Protein 3KKK (pdb70)

B-factor: mean 26.78, std 5.83, range [2.76, 60.19]

Solvent-accessible surface area: 40542 Å² total; per-residue (Å²): 114,79,31,41,0,0,1,1,73,17,2,47,1,44,45,78,141,84,65,59,10,16,2,14,40,54,8,62,17,7,142,127,0,62,104,32,2,71,24,0,0,93,69,1,106,121,140,112,35,108,10,35,9,0,12,0,0,17,2,35,5,0,0,6,2,0,14,28,1,0,86,37,4,78,11,8,40,0,66,16,63,30,15,29,12,0,0,26,25,0,20,0,22,4,7,29,60,57,51,59,92,0,19,188,145,76,29,136,146,69,7,120,65,26,108,166,26,14,78,85,48,5,48,152,6,98,113,130,36,134,82,35,5,15,103,62,109,33,8,108,106,23,2,49,87,19,6,17,78,17,7,8,1,88,54,0,20,96,17,0,62,10,14,3,17,34,61,0,0,30,23,1,37,65,115,95,99,0,0,0,0,1,0,5,21,0,0,31,4,2,3,44,36,12,47,116,36,58,80,63,70,0,58,138,44,119,5,59,58,9,14,0,4,1,2,37,0,31,101,71,14,143,26,91,118,91,82,75,20,159,242,70,64,34,42,0,0,0,1,72,16,2,44,1,43,44,79,129,97,72,57,18,14,2,14,42,56,10,59,14,4,141,128,0,49,107,34,1,60,45,3,0,99,86,0,103,133,118,117,34,110,11,35,8,0,12,0,0,19,3,35,5,0,0,8,2,0,12,31,0,0,86,40,5,76,11,8,41,1,68,15,64,32,15,27,10,0,0,25,36,0,20,0,12,5,6,26,30,46,91,82,72,0,30,184,129,52,34,122,129,84,10,115,86,25,94,161,18,16,77,86,50,11,39,156,6,86,129,164,37,132,78,12,5,11,100,67,107,42,11,114,79,20,1,67,93,17,7,17,60,21,8,8,0,84,53,0,19,99,21,0,61,15,13,3,20,39,62,0,0,35,21,1,61,66,115,93,101,0,0,0,0,1,0,5,18,0,0,32,3,3,4,43,55,14,45,136,35,63,81,64,72,0,56,134,46,117,6,53,58,15,27,2,4,0,2,43,0,37,109,99,12,141,30,96,114,89,79,79,20,116,124,77,29,53,0,1,1,2,69,16,2,44,2,44,46,86,130,93,70,66,10,19,1,14,37,57,8,60,12,5,143,120,0,64,113,33,1,71,40,0,0,116,79,0,124,136,135,103,32,92,10,34,9,0,12,0,0,19,2,36,4,0,0,7,1,0,14,29,0,0,88,33,9,86,10,7,44,2,66,15,58,30,15,29,11,0,0,24,18,0,12,0,19,3,6,32,63,54,49,69,79,1,34,157,138,91,32,115,112,73,12,82,66,20,117,152,23,14,79,81,53,4,42,154,7,81,110,141,37,139,91,12,5,14,104,66,94,40,6,115,101,21,3,56,86,19,7,19,68,20,7,8,0,89,55,0,17,100,17,1,54,11,13,3,17,36,62,0,0,29,20,1,35,55,118,92,104,0,0,0,0,0,0,5,26,0,0,32,3,1,3,40,44,12,44,135,35,60,80,69,75,0,52,136,50,128,7,55,65,9,16,0,4,0,1,43,0,40,108,70,13,143,32,98,114,89,81,85,18,155,115,84,34,51,0,1,0,1,65,14,3,44,2,44,46,77,140,94,87,45,14,15,2,14,43,60,10,62,15,8,153,124,0,75,116,34,2,68,35,0,0,129,83,0,114,139,131,104,34,93,10,31,9,0,10,0,0,19,4,34,4,0,0,6,1,0,9,28,0,0,86,34,8,70,13,8,42,1,68,16,60,31,14,26,10,0,0,25,28,1,18,0,25,4,6,30,69,38,79,67,102,2,25,170,153,73,31,114,120,69,10,80,74,32,92,147,24,17,80,81,47,9,39,150,5,85,106,142,40,141,89,8,5,11,102,67,108,42,10,118,89,21,6,65,95,16,6,19,66,20,7,11,0,85,54,0,19,103,18,1,58,14,11,3,21,36,61,0,0,34,22,1,48,65,124,97,101,0,0,0,0,0,0,6,19,0,0,34,3,2,4,38,55,13,43,137,36,55,84,74,78,0,61,149,48,119,4,55,58,8,15,0,4,0,2,52,0,37,99,100,13,144,26,99,116,89,80,78,27,160

InterPro domains:
  IPR001345 Phosphoglycerate/bisphosphoglycerate mutase, active site [PS00175] (8-17)
  IPR005952 Phosphoglycerate mutase 1 [MF_01039] (3-230)
  IPR005952 Phosphoglycerate mutase 1 [PTHR11931] (3-248)
  IPR005952 Phosphoglycerate mutase 1 [TIGR01258] (5-248)
  IPR013078 Histidine phosphatase superfamily, clade-1 [PF00300] (6-219)
  IPR013078 Histidine phosphatase superfamily, clade-1 [SM00855] (5-191)
  IPR013078 Histidine phosphatase superfamily, clade-1 [cd07067] (5-230)
  IPR029033 Histidine phosphatase superfamily [G3DSA:3.40.50.1240] (1-250)
  IPR029033 Histidine phosphatase superfamily [SSF53254] (4-247)

Structure (mmCIF, N/CA/C/O backbone):
data_3KKK
#
_entry.id   3KKK
#
_cell.length_a   71.062
_cell.length_b   76.120
_cell.length_c   101.680
_cell.angle_alpha   90.00
_cell.angle_beta   99.68
_cell.angle_gamma   90.00
#
_symmetry.space_group_name_H-M   'P 1 21 1'
#
loop_
_entity.id
_entity.type
_entity.pdbx_description
1 polymer 'Phosphoglycerate mutase'
2 water water
#
loop_
_atom_site.group_PDB
_atom_site.id
_atom_site.type_symbol
_atom_site.label_atom_id
_atom_site.label_alt_id
_atom_site.label_comp_id
_atom_site.label_asym_id
_atom_site.label_entity_id
_atom_site.label_seq_id
_atom_site.pdbx_PDB_ins_code
_atom_site.Cartn_x
_atom_site.Cartn_y
_atom_site.Cartn_z
_atom_site.occupancy
_atom_site.B_iso_or_equiv
_atom_site.auth_seq_id
_atom_site.auth_comp_id
_atom_site.auth_asym_id
_atom_site.auth_atom_id
_atom_site.pdbx_PDB_model_num
ATOM 1 N N . THR A 1 10 ? 38.254 13.419 -2.094 1.00 32.76 2 THR A N 1
ATOM 2 C CA . THR A 1 10 ? 38.106 13.096 -0.643 1.00 33.67 2 THR A CA 1
ATOM 3 C C . THR A 1 10 ? 37.134 11.937 -0.431 1.00 32.24 2 THR A C 1
ATOM 4 O O . THR A 1 10 ? 36.031 11.936 -0.978 1.00 32.79 2 THR A O 1
ATOM 8 N N . THR A 1 11 ? 37.557 10.957 0.364 1.00 30.57 3 THR A N 1
ATOM 9 C CA . THR A 1 11 ? 36.724 9.806 0.690 1.00 29.36 3 THR A CA 1
ATOM 10 C C . THR A 1 11 ? 36.723 9.552 2.194 1.00 28.03 3 THR A C 1
ATOM 11 O O . THR A 1 11 ? 37.781 9.446 2.817 1.00 29.49 3 THR A O 1
ATOM 15 N N . TYR A 1 12 ? 35.526 9.472 2.767 1.00 25.87 4 TYR A N 1
ATOM 16 C CA . TYR A 1 12 ? 35.356 9.073 4.154 1.00 24.21 4 TYR A CA 1
ATOM 17 C C . TYR A 1 12 ? 34.821 7.649 4.158 1.00 23.20 4 TYR A C 1
ATOM 18 O O . TYR A 1 12 ? 34.171 7.223 3.201 1.00 25.03 4 TYR A O 1
ATOM 27 N N . THR A 1 13 ? 35.091 6.921 5.235 1.00 22.40 5 THR A N 1
ATOM 28 C CA . THR A 1 13 ? 34.623 5.548 5.377 1.00 23.30 5 THR A CA 1
ATOM 29 C C . THR A 1 13 ? 33.769 5.401 6.631 1.00 22.68 5 THR A C 1
ATOM 30 O O . THR A 1 13 ? 34.212 5.740 7.733 1.00 22.40 5 THR A O 1
ATOM 34 N N . LEU A 1 14 ? 32.544 4.903 6.450 1.00 23.08 6 LEU A N 1
ATOM 35 C CA . LEU A 1 14 ? 31.598 4.696 7.552 1.00 23.97 6 LEU A CA 1
ATOM 36 C C . LEU A 1 14 ? 31.260 3.214 7.646 1.00 23.51 6 LEU A C 1
ATOM 37 O O . LEU A 1 14 ? 30.975 2.581 6.632 1.00 23.68 6 LEU A O 1
ATOM 42 N N . VAL A 1 15 ? 31.283 2.661 8.858 1.00 23.34 7 VAL A N 1
ATOM 43 C CA . VAL A 1 15 ? 30.914 1.259 9.054 1.00 23.24 7 VAL A CA 1
ATOM 44 C C . VAL A 1 15 ? 29.658 1.140 9.923 1.00 23.07 7 VAL A C 1
ATOM 45 O O . VAL A 1 15 ? 29.596 1.678 11.017 1.00 24.31 7 VAL A O 1
ATOM 49 N N . LEU A 1 16 ? 28.655 0.438 9.402 1.00 24.28 8 LEU A N 1
ATOM 50 C CA . LEU A 1 16 ? 27.438 0.126 10.135 1.00 23.16 8 LEU A CA 1
ATOM 51 C C . LEU A 1 16 ? 27.440 -1.366 10.464 1.00 22.91 8 LEU A C 1
ATOM 52 O O . LEU A 1 16 ? 27.892 -2.176 9.660 1.00 25.21 8 LEU A O 1
ATOM 57 N N . LEU A 1 17 ? 26.937 -1.728 11.641 1.00 22.25 9 LEU A N 1
ATOM 58 C CA . LEU A 1 17 ? 26.883 -3.130 12.056 1.00 22.10 9 LEU A CA 1
ATOM 59 C C . LEU A 1 17 ? 25.610 -3.399 12.856 1.00 22.66 9 LEU A C 1
ATOM 60 O O . LEU A 1 17 ? 25.309 -2.686 13.826 1.00 21.38 9 LEU A O 1
ATOM 65 N N . ARG A 1 18 ? 24.875 -4.431 12.448 1.00 22.18 10 ARG A N 1
ATOM 66 C CA . ARG A 1 18 ? 23.679 -4.865 13.155 1.00 22.17 10 ARG A CA 1
ATOM 67 C C . ARG A 1 18 ? 24.025 -6.002 14.109 1.00 22.88 10 ARG A C 1
ATOM 68 O O . ARG A 1 18 ? 24.688 -6.976 13.723 1.00 22.81 10 ARG A O 1
ATOM 76 N N . HIS A 1 19 ? 23.549 -5.885 15.347 1.00 22.84 11 HIS A N 1
ATOM 77 C CA . HIS A 1 19 ? 23.809 -6.896 16.364 1.00 21.25 11 HIS A CA 1
ATOM 78 C C . HIS A 1 19 ? 23.183 -8.231 16.009 1.00 19.95 11 HIS A C 1
ATOM 79 O O . HIS A 1 19 ? 22.233 -8.312 15.227 1.00 21.37 11 HIS A O 1
ATOM 86 N N . GLY A 1 20 ? 23.715 -9.277 16.621 1.00 19.80 12 GLY A N 1
ATOM 87 C CA . GLY A 1 20 ? 23.272 -10.628 16.350 1.00 16.58 12 GLY A CA 1
ATOM 88 C C . GLY A 1 20 ? 22.074 -11.031 17.177 1.00 16.28 12 GLY A C 1
ATOM 89 O O . GLY A 1 20 ? 21.386 -10.197 17.770 1.00 16.58 12 GLY A O 1
ATOM 90 N N . GLU A 1 21 ? 21.849 -12.341 17.223 1.00 13.90 13 GLU A N 1
ATOM 91 C CA . GLU A 1 21 ? 20.686 -12.923 17.850 1.00 12.80 13 GLU A CA 1
ATOM 92 C C . GLU A 1 21 ? 20.625 -12.625 19.337 1.00 16.50 13 GLU A C 1
ATOM 93 O O . GLU A 1 21 ? 21.652 -12.594 20.006 1.00 18.57 13 GLU A O 1
ATOM 99 N N . SER A 1 22 ? 19.408 -12.430 19.845 1.00 22.18 14 SER A N 1
ATOM 100 C CA . SER A 1 22 ? 19.158 -12.239 21.274 1.00 25.28 14 SER A CA 1
ATOM 101 C C . SER A 1 22 ? 18.412 -13.444 21.825 1.00 25.35 14 SER A C 1
ATOM 102 O O . SER A 1 22 ? 17.969 -14.306 21.068 1.00 25.69 14 SER A O 1
ATOM 105 N N . THR A 1 23 ? 18.264 -13.494 23.146 1.00 26.10 15 THR A N 1
ATOM 106 C CA . THR A 1 23 ? 17.544 -14.594 23.798 1.00 25.85 15 THR A CA 1
ATOM 107 C C . THR A 1 23 ? 16.046 -14.596 23.466 1.00 27.47 15 THR A C 1
ATOM 108 O O . THR A 1 23 ? 15.409 -15.647 23.484 1.00 28.74 15 THR A O 1
ATOM 112 N N . TRP A 1 24 ? 15.496 -13.425 23.160 1.00 30.05 16 TRP A N 1
ATOM 113 C CA . TRP A 1 24 ? 14.076 -13.295 22.825 1.00 31.60 16 TRP A CA 1
ATOM 114 C C . TRP A 1 24 ? 13.763 -13.614 21.359 1.00 33.33 16 TRP A C 1
ATOM 115 O O . TRP A 1 24 ? 12.638 -14.003 21.041 1.00 34.15 16 TRP A O 1
ATOM 126 N N . ASN A 1 25 ? 14.749 -13.470 20.476 1.00 35.33 17 ASN A N 1
ATOM 127 C CA . ASN A 1 25 ? 14.630 -14.005 19.112 1.00 36.86 17 ASN A CA 1
ATOM 128 C C . ASN A 1 25 ? 14.425 -15.517 19.142 1.00 36.04 17 ASN A C 1
ATOM 129 O O . ASN A 1 25 ? 13.695 -16.070 18.320 1.00 36.92 17 ASN A O 1
ATOM 134 N N . LYS A 1 26 ? 15.072 -16.175 20.099 1.00 35.26 18 LYS A N 1
ATOM 135 C CA . LYS A 1 26 ? 14.933 -17.620 20.272 1.00 36.00 18 LYS A CA 1
ATOM 136 C C . LYS A 1 26 ? 13.555 -17.993 20.828 1.00 35.45 18 LYS A C 1
ATOM 137 O O . LYS A 1 26 ? 12.943 -18.952 20.370 1.00 34.82 18 LYS A O 1
ATOM 143 N N . GLU A 1 27 ? 13.072 -17.221 21.804 1.00 35.81 19 GLU A N 1
ATOM 144 C CA . GLU A 1 27 ? 11.770 -17.467 22.440 1.00 35.21 19 GLU A CA 1
ATOM 145 C C . GLU A 1 27 ? 10.588 -16.878 21.653 1.00 34.15 19 GLU A C 1
ATOM 146 O O . GLU A 1 27 ? 9.444 -16.956 22.104 1.00 33.00 19 GLU A O 1
ATOM 152 N N . ASN A 1 28 ? 10.863 -16.271 20.500 1.00 33.28 20 ASN A N 1
ATOM 153 C CA . ASN A 1 28 ? 9.812 -15.796 19.600 1.00 33.28 20 ASN A CA 1
ATOM 154 C C . ASN A 1 28 ? 8.908 -14.737 20.252 1.00 33.25 20 ASN A C 1
ATOM 155 O O . ASN A 1 28 ? 7.679 -14.850 20.245 1.00 32.91 20 ASN A O 1
ATOM 160 N N . LYS A 1 29 ? 9.541 -13.712 20.819 1.00 31.79 21 LYS A N 1
ATOM 161 C CA . LYS A 1 29 ? 8.843 -12.618 21.488 1.00 31.96 21 LYS A CA 1
ATOM 162 C C . LYS A 1 29 ? 9.223 -11.288 20.844 1.00 30.74 21 LYS A C 1
ATOM 163 O O . LYS A 1 29 ? 10.358 -11.113 20.394 1.00 30.93 21 LYS A O 1
ATOM 169 N N . PHE A 1 30 ? 8.276 -10.352 20.818 1.00 29.47 22 PHE A N 1
ATOM 170 C CA . PHE A 1 30 ? 8.554 -8.984 20.373 1.00 28.46 22 PHE A CA 1
ATOM 171 C C . PHE A 1 30 ? 9.459 -8.316 21.397 1.00 27.85 22 PHE A C 1
ATOM 172 O O . PHE A 1 30 ? 9.173 -8.357 22.596 1.00 29.16 22 PHE A O 1
ATOM 180 N N . THR A 1 31 ? 10.548 -7.707 20.931 1.00 26.30 23 THR A N 1
ATOM 181 C CA . THR A 1 31 ? 11.555 -7.164 21.838 1.00 25.64 23 THR A CA 1
ATOM 182 C C . THR A 1 31 ? 11.404 -5.665 21.990 1.00 23.40 23 THR A C 1
ATOM 183 O O . THR A 1 31 ? 11.101 -5.187 23.073 1.00 23.78 23 THR A O 1
ATOM 187 N N . GLY A 1 32 ? 11.613 -4.925 20.908 1.00 24.39 24 GLY A N 1
ATOM 188 C CA . GLY A 1 32 ? 11.581 -3.465 20.973 1.00 24.63 24 GLY A CA 1
ATOM 189 C C . GLY A 1 32 ? 12.625 -2.959 21.953 1.00 25.29 24 GLY A C 1
ATOM 190 O O . GLY A 1 32 ? 13.759 -3.449 21.958 1.00 25.26 24 GLY A O 1
ATOM 191 N N . TRP A 1 33 ? 12.236 -2.005 22.801 1.00 25.37 25 TRP A N 1
ATOM 192 C CA . TRP A 1 33 ? 13.155 -1.405 23.785 1.00 23.98 25 TRP A CA 1
ATOM 193 C C . TRP A 1 33 ? 13.450 -2.299 24.989 1.00 23.45 25 TRP A C 1
ATOM 194 O O . TRP A 1 33 ? 14.276 -1.942 25.833 1.00 23.87 25 TRP A O 1
ATOM 205 N N . THR A 1 34 ? 12.793 -3.453 25.085 1.00 23.66 26 THR A N 1
ATOM 206 C CA . THR A 1 34 ? 13.120 -4.399 26.140 1.00 23.02 26 THR A CA 1
ATOM 207 C C . THR A 1 34 ? 14.618 -4.692 26.046 1.00 23.12 26 THR A C 1
ATOM 208 O O . THR A 1 34 ? 15.134 -4.955 24.964 1.00 25.23 26 THR A O 1
ATOM 212 N N . ASP A 1 35 ? 15.309 -4.635 27.181 1.00 23.90 27 ASP A N 1
ATOM 213 C CA . ASP A 1 35 ? 16.770 -4.679 27.209 1.00 25.11 27 ASP A CA 1
ATOM 214 C C . ASP A 1 35 ? 17.278 -6.104 27.421 1.00 24.76 27 ASP A C 1
ATOM 215 O O . ASP A 1 35 ? 17.882 -6.415 28.450 1.00 25.17 27 ASP A O 1
ATOM 220 N N . VAL A 1 36 ? 17.033 -6.963 26.435 1.00 24.38 28 VAL A N 1
ATOM 221 C CA . VAL A 1 36 ? 17.410 -8.377 26.525 1.00 22.43 28 VAL A CA 1
ATOM 222 C C . VAL A 1 36 ? 18.837 -8.630 26.028 1.00 21.57 28 VAL A C 1
ATOM 223 O O . VAL A 1 36 ? 19.308 -7.951 25.132 1.00 20.85 28 VAL A O 1
ATOM 227 N N . PRO A 1 37 ? 19.523 -9.637 26.594 1.00 22.15 29 PRO A N 1
ATOM 228 C CA . PRO A 1 37 ? 20.909 -9.893 26.192 1.00 22.65 29 PRO A CA 1
ATOM 229 C C . PRO A 1 37 ? 21.069 -10.620 24.849 1.00 22.33 29 PRO A C 1
ATOM 230 O O . PRO A 1 37 ? 20.117 -11.210 24.338 1.00 22.96 29 PRO A O 1
ATOM 234 N N . LEU A 1 38 ? 22.276 -10.560 24.285 1.00 21.39 30 LEU A N 1
ATOM 235 C CA . LEU A 1 38 ? 22.634 -11.407 23.151 1.00 20.42 30 LEU A CA 1
ATOM 236 C C . LEU A 1 38 ? 22.643 -12.846 23.628 1.00 20.86 30 LEU A C 1
ATOM 237 O O . LEU A 1 38 ? 22.972 -13.105 24.781 1.00 20.97 30 LEU A O 1
ATOM 242 N N . SER A 1 39 ? 22.295 -13.777 22.743 1.00 21.03 31 SER A N 1
ATOM 243 C CA . SER A 1 39 ? 22.527 -15.193 23.005 1.00 22.96 31 SER A CA 1
ATOM 244 C C . SER A 1 39 ? 24.013 -15.459 22.782 1.00 24.14 31 SER A C 1
ATOM 245 O O . SER A 1 39 ? 24.736 -14.583 22.291 1.00 23.15 31 SER A O 1
ATOM 248 N N . GLU A 1 40 ? 24.463 -16.659 23.141 1.00 26.41 32 GLU A N 1
ATOM 249 C CA . GLU A 1 40 ? 25.844 -17.078 22.891 1.00 27.51 32 GLU A CA 1
ATOM 250 C C . GLU A 1 40 ? 26.204 -16.943 21.413 1.00 28.12 32 GLU A C 1
ATOM 251 O O . GLU A 1 40 ? 27.301 -16.504 21.079 1.00 27.83 32 GLU A O 1
ATOM 257 N N . LYS A 1 41 ? 25.279 -17.327 20.535 1.00 29.13 33 LYS A N 1
ATOM 258 C CA . LYS A 1 41 ? 25.465 -17.161 19.089 1.00 29.18 33 LYS A CA 1
ATOM 259 C C . LYS A 1 41 ? 25.580 -15.685 18.714 1.00 28.08 33 LYS A C 1
ATOM 260 O O . LYS A 1 41 ? 26.354 -15.322 17.830 1.00 27.95 33 LYS A O 1
ATOM 266 N N . GLY A 1 42 ? 24.802 -14.840 19.381 1.00 27.64 34 GLY A N 1
ATOM 267 C CA . GLY A 1 42 ? 24.849 -13.403 19.141 1.00 26.74 34 GLY A CA 1
ATOM 268 C C . GLY A 1 42 ? 26.172 -12.776 19.537 1.00 26.76 34 GLY A C 1
ATOM 269 O O . GLY A 1 42 ? 26.652 -11.850 18.877 1.00 26.88 34 GLY A O 1
ATOM 270 N N . GLU A 1 43 ? 26.744 -13.261 20.634 1.00 27.48 35 GLU A N 1
ATOM 271 C CA . GLU A 1 43 ? 28.095 -12.878 21.042 1.00 28.18 35 GLU A CA 1
ATOM 272 C C . GLU A 1 43 ? 29.107 -13.347 20.001 1.00 26.57 35 GLU A C 1
ATOM 273 O O . GLU A 1 43 ? 29.977 -12.581 19.598 1.00 26.04 35 GLU A O 1
ATOM 279 N N . GLU A 1 44 ? 28.974 -14.601 19.564 1.00 25.82 36 GLU A N 1
ATOM 280 C CA . GLU A 1 44 ? 29.854 -15.182 18.539 1.00 25.77 36 GLU A CA 1
ATOM 281 C C . GLU A 1 44 ? 29.863 -14.396 17.224 1.00 25.20 36 GLU A C 1
ATOM 282 O O . GLU A 1 44 ? 30.874 -14.382 16.527 1.00 25.86 36 GLU A O 1
ATOM 288 N N . GLU A 1 45 ? 28.745 -13.752 16.886 1.00 25.07 37 GLU A N 1
ATOM 289 C CA . GLU A 1 45 ? 28.642 -12.961 15.654 1.00 24.83 37 GLU A CA 1
ATOM 290 C C . GLU A 1 45 ? 29.441 -11.668 15.750 1.00 24.03 37 GLU A C 1
ATOM 291 O O . GLU A 1 45 ? 30.142 -11.301 14.808 1.00 22.99 37 GLU A O 1
ATOM 297 N N . ALA A 1 46 ? 29.315 -10.974 16.883 1.00 23.68 38 ALA A N 1
ATOM 298 C CA . ALA A 1 46 ? 30.082 -9.755 17.139 1.00 23.58 38 ALA A CA 1
ATOM 299 C C . ALA A 1 46 ? 31.588 -10.012 17.101 1.00 22.32 38 ALA A C 1
ATOM 300 O O . ALA A 1 46 ? 32.339 -9.221 16.547 1.00 21.09 38 ALA A O 1
ATOM 302 N N . ILE A 1 47 ? 32.019 -11.125 17.684 1.00 23.29 39 ILE A N 1
ATOM 303 C CA . ILE A 1 47 ? 33.421 -11.531 17.633 1.00 22.44 39 ILE A CA 1
ATOM 304 C C . ILE A 1 47 ? 33.859 -11.747 16.180 1.00 22.96 39 ILE A C 1
ATOM 305 O O . ILE A 1 47 ? 34.907 -11.254 15.767 1.00 21.99 39 ILE A O 1
ATOM 310 N N . ALA A 1 48 ? 33.039 -12.462 15.410 1.00 23.86 40 ALA A N 1
ATOM 311 C CA . ALA A 1 48 ? 33.334 -12.729 13.997 1.00 25.48 40 ALA A CA 1
ATOM 312 C C . ALA A 1 48 ? 33.359 -11.441 13.177 1.00 25.84 40 ALA A C 1
ATOM 313 O O . ALA A 1 48 ? 34.187 -11.288 12.278 1.00 28.12 40 ALA A O 1
ATOM 315 N N . ALA A 1 49 ? 32.451 -10.520 13.483 1.00 24.73 41 ALA A N 1
ATOM 316 C CA . ALA A 1 49 ? 32.445 -9.215 12.828 1.00 25.59 41 ALA A CA 1
ATOM 317 C C . ALA A 1 49 ? 33.756 -8.473 13.107 1.00 25.85 41 ALA A C 1
ATOM 318 O O . ALA A 1 49 ? 34.340 -7.865 12.206 1.00 23.99 41 ALA A O 1
ATOM 320 N N . GLY A 1 50 ? 34.215 -8.556 14.356 1.00 26.93 42 GLY A N 1
ATOM 321 C CA . GLY A 1 50 ? 35.469 -7.942 14.784 1.00 27.85 42 GLY A CA 1
ATOM 322 C C . GLY A 1 50 ? 36.697 -8.500 14.084 1.00 29.51 42 GLY A C 1
ATOM 323 O O . GLY A 1 50 ? 37.650 -7.761 13.837 1.00 28.08 42 GLY A O 1
ATOM 324 N N . LYS A 1 51 ? 36.679 -9.801 13.771 1.00 30.93 43 LYS A N 1
ATOM 325 C CA . LYS A 1 51 ? 37.755 -10.436 13.002 1.00 31.78 43 LYS A CA 1
ATOM 326 C C . LYS A 1 51 ? 37.852 -9.849 11.595 1.00 32.38 43 LYS A C 1
ATOM 327 O O . LYS A 1 51 ? 38.930 -9.441 11.160 1.00 31.73 43 LYS A O 1
ATOM 333 N N . TYR A 1 52 ? 36.722 -9.821 10.891 1.00 32.91 44 TYR A N 1
ATOM 334 C CA . TYR A 1 52 ? 36.675 -9.325 9.512 1.00 34.53 44 TYR A CA 1
ATOM 335 C C . TYR A 1 52 ? 37.204 -7.895 9.406 1.00 33.40 44 TYR A C 1
ATOM 336 O O . TYR A 1 52 ? 37.902 -7.556 8.448 1.00 33.70 44 TYR A O 1
ATOM 345 N N . LEU A 1 53 ? 36.859 -7.059 10.380 1.00 31.72 45 LEU A N 1
ATOM 346 C CA . LEU A 1 53 ? 37.328 -5.676 10.397 1.00 31.24 45 LEU A CA 1
ATOM 347 C C . LEU A 1 53 ? 38.825 -5.619 10.695 1.00 31.22 45 LEU A C 1
ATOM 348 O O . LEU A 1 53 ? 39.549 -4.813 10.103 1.00 32.05 45 LEU A O 1
ATOM 353 N N . LYS A 1 54 ? 39.277 -6.475 11.611 1.00 30.00 46 LYS A N 1
ATOM 354 C CA . LYS A 1 54 ? 40.692 -6.564 11.962 1.00 30.53 46 LYS A CA 1
ATOM 355 C C . LYS A 1 54 ? 41.495 -7.087 10.770 1.00 30.34 46 LYS A C 1
ATOM 356 O O . LYS A 1 54 ? 42.536 -6.525 10.427 1.00 28.50 46 LYS A O 1
ATOM 362 N N . GLU A 1 55 ? 40.988 -8.146 10.138 1.00 30.49 47 GLU A N 1
ATOM 363 C CA . GLU A 1 55 ? 41.621 -8.750 8.961 1.00 31.80 47 GLU A CA 1
ATOM 364 C C . GLU A 1 55 ? 41.809 -7.767 7.802 1.00 31.38 47 GLU A C 1
ATOM 365 O O . GLU A 1 55 ? 42.779 -7.871 7.058 1.00 31.17 47 GLU A O 1
ATOM 371 N N . LYS A 1 56 ? 40.891 -6.814 7.658 1.00 31.89 48 LYS A N 1
ATOM 372 C CA . LYS A 1 56 ? 41.007 -5.767 6.638 1.00 31.88 48 LYS A CA 1
ATOM 373 C C . LYS A 1 56 ? 41.624 -4.473 7.199 1.00 30.85 48 LYS A C 1
ATOM 374 O O . LYS A 1 56 ? 41.672 -3.453 6.510 1.00 29.85 48 LYS A O 1
ATOM 380 N N . ASN A 1 57 ? 42.095 -4.526 8.445 1.00 30.89 49 ASN A N 1
ATOM 381 C CA . ASN A 1 57 ? 42.762 -3.399 9.108 1.00 31.23 49 ASN A CA 1
ATOM 382 C C . ASN A 1 57 ? 41.918 -2.127 9.205 1.00 30.86 49 ASN A C 1
ATOM 383 O O . ASN A 1 57 ? 42.443 -1.016 9.104 1.00 30.22 49 ASN A O 1
ATOM 388 N N . PHE A 1 58 ? 40.611 -2.297 9.414 1.00 30.83 50 PHE A N 1
ATOM 389 C CA . PHE A 1 58 ? 39.727 -1.168 9.720 1.00 29.58 50 PHE A CA 1
ATOM 390 C C . PHE A 1 58 ? 40.059 -0.630 11.108 1.00 28.46 50 PHE A C 1
ATOM 391 O O . PHE A 1 58 ? 40.193 -1.402 12.059 1.00 27.09 50 PHE A O 1
ATOM 399 N N . LYS A 1 59 ? 40.214 0.689 11.207 1.00 28.81 51 LYS A N 1
ATOM 400 C CA . LYS A 1 59 ? 40.408 1.370 12.488 1.00 29.22 51 LYS A CA 1
ATOM 401 C C . LYS A 1 59 ? 39.236 2.311 12.731 1.00 26.85 51 LYS A C 1
ATOM 402 O O . LYS A 1 59 ? 38.551 2.703 11.784 1.00 25.44 51 LYS A O 1
ATOM 408 N N . PHE A 1 60 ? 39.011 2.665 13.997 1.00 25.40 52 PHE A N 1
ATOM 409 C CA . PHE A 1 60 ? 37.928 3.575 14.379 1.00 24.23 52 PHE A CA 1
ATOM 410 C C . PHE A 1 60 ? 38.411 4.593 15.393 1.00 23.57 52 PHE A C 1
ATOM 411 O O . PHE A 1 60 ? 39.213 4.267 16.259 1.00 23.05 52 PHE A O 1
ATOM 419 N N . ASP A 1 61 ? 37.921 5.825 15.273 1.00 23.05 53 ASP A N 1
ATOM 420 C CA . ASP A 1 61 ? 38.181 6.877 16.263 1.00 24.11 53 ASP A CA 1
ATOM 421 C C . ASP A 1 61 ? 37.025 7.041 17.252 1.00 23.94 53 ASP A C 1
ATOM 422 O O . ASP A 1 61 ? 37.183 7.691 18.284 1.00 23.68 53 ASP A O 1
ATOM 427 N N . VAL A 1 62 ? 35.863 6.479 16.919 1.00 23.08 54 VAL A N 1
ATOM 428 C CA . VAL A 1 62 ? 34.685 6.557 17.783 1.00 23.22 54 VAL A CA 1
ATOM 429 C C . VAL A 1 62 ? 33.675 5.492 17.398 1.00 22.51 54 VAL A C 1
ATOM 430 O O . VAL A 1 62 ? 33.512 5.172 16.221 1.00 25.39 54 VAL A O 1
ATOM 434 N N . VAL A 1 63 ? 33.005 4.937 18.399 1.00 24.02 55 VAL A N 1
ATOM 435 C CA . VAL A 1 63 ? 31.932 3.985 18.172 1.00 23.39 55 VAL A CA 1
ATOM 436 C C . VAL A 1 63 ? 30.640 4.538 18.755 1.00 23.29 55 VAL A C 1
ATOM 437 O O . VAL A 1 63 ? 30.592 4.910 19.923 1.00 26.02 55 VAL A O 1
ATOM 441 N N . TYR A 1 64 ? 29.597 4.607 17.937 1.00 22.77 56 TYR A N 1
ATOM 442 C CA . TYR A 1 64 ? 28.276 4.991 18.420 1.00 22.61 56 TYR A CA 1
ATOM 443 C C . TYR A 1 64 ? 27.411 3.739 18.516 1.00 23.14 56 TYR A C 1
ATOM 444 O O . TYR A 1 64 ? 27.483 2.873 17.659 1.00 21.60 56 TYR A O 1
ATOM 453 N N . THR A 1 65 ? 26.599 3.655 19.567 1.00 24.67 57 THR A N 1
ATOM 454 C CA . THR A 1 65 ? 25.698 2.522 19.759 1.00 23.93 57 THR A CA 1
ATOM 455 C C . THR A 1 65 ? 24.450 2.957 20.546 1.00 23.25 57 THR A C 1
ATOM 456 O O . THR A 1 65 ? 24.330 4.120 20.929 1.00 20.90 57 THR A O 1
ATOM 460 N N . SER A 1 66 ? 23.523 2.034 20.778 1.00 23.54 58 SER A N 1
ATOM 461 C CA . SER A 1 66 ? 22.307 2.343 21.542 1.00 22.53 58 SER A CA 1
ATOM 462 C C . SER A 1 66 ? 22.595 2.276 23.044 1.00 24.88 58 SER A C 1
ATOM 463 O O . SER A 1 66 ? 23.755 2.135 23.448 1.00 26.58 58 SER A O 1
ATOM 466 N N . VAL A 1 67 ? 21.556 2.399 23.874 1.00 23.22 59 VAL A N 1
ATOM 467 C CA . VAL A 1 67 ? 21.699 2.174 25.309 1.00 22.05 59 VAL A CA 1
ATOM 468 C C . VAL A 1 67 ? 21.196 0.776 25.677 1.00 22.84 59 VAL A C 1
ATOM 469 O O . VAL A 1 67 ? 21.008 0.481 26.851 1.00 21.27 59 VAL A O 1
ATOM 473 N N . LEU A 1 68 ? 20.982 -0.074 24.669 1.00 22.53 60 LEU A N 1
ATOM 474 C CA . LEU A 1 68 ? 20.503 -1.436 24.880 1.00 23.77 60 LEU A CA 1
ATOM 475 C C . LEU A 1 68 ? 21.672 -2.420 24.845 1.00 24.99 60 LEU A C 1
ATOM 476 O O . LEU A 1 68 ? 22.449 -2.437 23.882 1.00 25.31 60 LEU A O 1
ATOM 481 N N . LYS A 1 69 ? 21.777 -3.253 25.881 1.00 25.11 61 LYS A N 1
ATOM 482 C CA . LYS A 1 69 ? 22.961 -4.084 26.095 1.00 25.20 61 LYS A CA 1
ATOM 483 C C . LYS A 1 69 ? 23.348 -4.910 24.881 1.00 25.02 61 LYS A C 1
ATOM 484 O O . LYS A 1 69 ? 24.535 -5.086 24.621 1.00 24.93 61 LYS A O 1
ATOM 490 N N . ARG A 1 70 ? 22.360 -5.407 24.136 1.00 24.62 62 ARG A N 1
ATOM 491 C CA . ARG A 1 70 ? 22.646 -6.271 22.991 1.00 23.00 62 ARG A CA 1
ATOM 492 C C . ARG A 1 70 ? 23.449 -5.564 21.902 1.00 22.22 62 ARG A C 1
ATOM 493 O O . ARG A 1 70 ? 24.253 -6.191 21.231 1.00 20.63 62 ARG A O 1
ATOM 501 N N . ALA A 1 71 ? 23.233 -4.260 21.740 1.00 22.05 63 ALA A N 1
ATOM 502 C CA . ALA A 1 71 ? 24.046 -3.455 20.844 1.00 22.04 63 ALA A CA 1
ATOM 503 C C . ALA A 1 71 ? 25.373 -3.103 21.516 1.00 22.56 63 ALA A C 1
ATOM 504 O O . ALA A 1 71 ? 26.434 -3.224 20.903 1.00 21.26 63 ALA A O 1
ATOM 506 N N . ILE A 1 72 ? 25.316 -2.689 22.781 1.00 24.05 64 ILE A N 1
ATOM 507 C CA . ILE A 1 72 ? 26.522 -2.262 23.487 1.00 23.91 64 ILE A CA 1
ATOM 508 C C . ILE A 1 72 ? 27.520 -3.420 23.525 1.00 22.24 64 ILE A C 1
ATOM 509 O O . ILE A 1 72 ? 28.698 -3.243 23.243 1.00 22.48 64 ILE A O 1
ATOM 514 N N . CYS A 1 73 ? 27.044 -4.613 23.849 1.00 22.15 65 CYS A N 1
ATOM 515 C CA . CYS A 1 73 ? 27.933 -5.770 23.938 1.00 21.05 65 CYS A CA 1
ATOM 516 C C . CYS A 1 73 ? 28.541 -6.153 22.586 1.00 19.70 65 CYS A C 1
ATOM 517 O O . CYS A 1 73 ? 29.659 -6.668 22.533 1.00 20.83 65 CYS A O 1
ATOM 522 N N . THR A 1 74 ? 27.801 -5.923 21.507 1.00 18.42 66 THR A N 1
ATOM 523 C CA . THR A 1 74 ? 28.315 -6.171 20.159 1.00 19.89 66 THR A CA 1
ATOM 524 C C . THR A 1 74 ? 29.492 -5.232 19.894 1.00 20.83 66 THR A C 1
ATOM 525 O O . THR A 1 74 ? 30.563 -5.663 19.462 1.00 19.81 66 THR A O 1
ATOM 529 N N . ALA A 1 75 ? 29.276 -3.950 20.171 1.00 19.99 67 ALA A N 1
ATOM 530 C CA . ALA A 1 75 ? 30.327 -2.938 20.100 1.00 21.02 67 ALA A CA 1
ATOM 531 C C . ALA A 1 75 ? 31.558 -3.327 20.920 1.00 21.68 67 ALA A C 1
ATOM 532 O O . ALA A 1 75 ? 32.686 -3.228 20.435 1.00 21.91 67 ALA A O 1
ATOM 534 N N . TRP A 1 76 ? 31.340 -3.776 22.155 1.00 21.60 68 TRP A N 1
ATOM 535 C CA . TRP A 1 76 ? 32.441 -4.195 23.023 1.00 22.75 68 TRP A CA 1
ATOM 536 C C . TRP A 1 76 ? 33.229 -5.372 22.423 1.00 23.34 68 TRP A C 1
ATOM 537 O O . TRP A 1 76 ? 34.460 -5.327 22.348 1.00 21.13 68 TRP A O 1
ATOM 548 N N . ASN A 1 77 ? 32.520 -6.417 21.999 1.00 24.39 69 ASN A N 1
ATOM 549 C CA . ASN A 1 77 ? 33.167 -7.608 21.409 1.00 24.49 69 ASN A CA 1
ATOM 550 C C . ASN A 1 77 ? 33.955 -7.300 20.123 1.00 24.57 69 ASN A C 1
ATOM 551 O O . ASN A 1 77 ? 34.992 -7.907 19.865 1.00 25.92 69 ASN A O 1
ATOM 556 N N . VAL A 1 78 ? 33.462 -6.358 19.326 1.00 26.50 70 VAL A N 1
ATOM 557 C CA . VAL A 1 78 ? 34.173 -5.906 18.130 1.00 26.21 70 VAL A CA 1
ATOM 558 C C . VAL A 1 78 ? 35.499 -5.231 18.495 1.00 25.41 70 VAL A C 1
ATOM 559 O O . VAL A 1 78 ? 36.543 -5.564 17.935 1.00 26.04 70 VAL A O 1
ATOM 563 N N . LEU A 1 79 ? 35.447 -4.286 19.431 1.00 25.18 71 LEU A N 1
ATOM 564 C CA . LEU A 1 79 ? 36.637 -3.549 19.846 1.00 24.46 71 LEU A CA 1
ATOM 565 C C . LEU A 1 79 ? 37.659 -4.460 20.529 1.00 25.50 71 LEU A C 1
ATOM 566 O O . LEU A 1 79 ? 38.864 -4.316 20.306 1.00 25.33 71 LEU A O 1
ATOM 571 N N . LYS A 1 80 ? 37.181 -5.398 21.346 1.00 25.29 72 LYS A N 1
ATOM 572 C CA . LYS A 1 80 ? 38.062 -6.358 22.008 1.00 25.95 72 LYS A CA 1
ATOM 573 C C . LYS A 1 80 ? 38.754 -7.257 20.991 1.00 25.38 72 LYS A C 1
ATOM 574 O O . LYS A 1 80 ? 39.981 -7.408 21.018 1.00 23.74 72 LYS A O 1
ATOM 580 N N . THR A 1 81 ? 37.969 -7.850 20.097 1.00 24.22 73 THR A N 1
ATOM 581 C CA . THR A 1 81 ? 38.522 -8.744 19.076 1.00 24.71 73 THR A CA 1
ATOM 582 C C . THR A 1 81 ? 39.490 -8.001 18.146 1.00 23.15 73 THR A C 1
ATOM 583 O O . THR A 1 81 ? 40.506 -8.553 17.743 1.00 21.62 73 THR A O 1
ATOM 587 N N . ALA A 1 82 ? 39.181 -6.746 17.829 1.00 22.40 74 ALA A N 1
ATOM 588 C CA . ALA A 1 82 ? 40.014 -5.963 16.916 1.00 21.45 74 ALA A CA 1
ATOM 589 C C . ALA A 1 82 ? 41.192 -5.247 17.594 1.00 20.98 74 ALA A C 1
ATOM 590 O O . ALA A 1 82 ? 42.009 -4.642 16.907 1.00 22.18 74 ALA A O 1
ATOM 592 N N . ASP A 1 83 ? 41.278 -5.310 18.924 1.00 20.50 75 ASP A N 1
ATOM 593 C CA . ASP A 1 83 ? 42.356 -4.657 19.693 1.00 19.82 75 ASP A CA 1
ATOM 594 C C . ASP A 1 83 ? 42.275 -3.119 19.613 1.00 19.26 75 ASP A C 1
ATOM 595 O O . ASP A 1 83 ? 43.287 -2.440 19.427 1.00 17.79 75 ASP A O 1
ATOM 600 N N . LEU A 1 84 ? 41.057 -2.597 19.753 1.00 18.23 76 LEU A N 1
ATOM 601 C CA . LEU A 1 84 ? 40.773 -1.154 19.740 1.00 19.67 76 LEU A CA 1
ATOM 602 C C . LEU A 1 84 ? 39.950 -0.737 20.983 1.00 19.49 76 LEU A C 1
ATOM 603 O O . LEU A 1 84 ? 39.003 0.040 20.882 1.00 21.87 76 LEU A O 1
ATOM 608 N N . LEU A 1 85 ? 40.328 -1.243 22.155 1.00 20.40 77 LEU A N 1
ATOM 609 C CA . LEU A 1 85 ? 39.569 -1.001 23.384 1.00 22.05 77 LEU A CA 1
ATOM 610 C C . LEU A 1 85 ? 39.632 0.447 23.873 1.00 20.86 77 LEU A C 1
ATOM 611 O O . LEU A 1 85 ? 38.743 0.897 24.588 1.00 20.27 77 LEU A O 1
ATOM 616 N N . HIS A 1 86 ? 40.683 1.163 23.491 1.00 20.12 78 HIS A N 1
ATOM 617 C CA . HIS A 1 86 ? 40.841 2.578 23.838 1.00 20.89 78 HIS A CA 1
ATOM 618 C C . HIS A 1 86 ? 39.837 3.510 23.147 1.00 21.29 78 HIS A C 1
ATOM 619 O O . HIS A 1 86 ? 39.721 4.673 23.535 1.00 21.79 78 HIS A O 1
ATOM 626 N N . VAL A 1 87 ? 39.148 3.021 22.113 1.00 20.53 79 VAL A N 1
ATOM 627 C CA . VAL A 1 87 ? 38.253 3.859 21.320 1.00 20.79 79 VAL A CA 1
ATOM 628 C C . VAL A 1 87 ? 37.026 4.255 22.142 1.00 22.16 79 VAL A C 1
ATOM 629 O O . VAL A 1 87 ? 36.391 3.396 22.759 1.00 20.09 79 VAL A O 1
ATOM 633 N N . PRO A 1 88 ? 36.693 5.558 22.162 1.00 21.98 80 PRO A N 1
ATOM 634 C CA . PRO A 1 88 ? 35.516 5.969 22.920 1.00 22.77 80 PRO A CA 1
ATOM 635 C C . PRO A 1 88 ? 34.241 5.403 22.327 1.00 22.96 80 PRO A C 1
ATOM 636 O O . PRO A 1 88 ? 34.100 5.342 21.098 1.00 21.81 80 PRO A O 1
ATOM 640 N N . VAL A 1 89 ? 33.346 4.982 23.219 1.00 21.72 81 VAL A N 1
ATOM 641 C CA . VAL A 1 89 ? 32.041 4.452 22.877 1.00 22.56 81 VAL A CA 1
ATOM 642 C C . VAL A 1 89 ? 30.990 5.431 23.405 1.00 24.83 81 VAL A C 1
ATOM 643 O O . VAL A 1 89 ? 30.987 5.757 24.595 1.00 24.73 81 VAL A O 1
ATOM 647 N N . VAL A 1 90 ? 30.133 5.926 22.510 1.00 25.74 82 VAL A N 1
ATOM 648 C CA . VAL A 1 90 ? 29.054 6.840 22.871 1.00 24.54 82 VAL A CA 1
ATOM 649 C C . VAL A 1 90 ? 27.714 6.117 22.671 1.00 25.39 82 VAL A C 1
ATOM 650 O O . VAL A 1 90 ? 27.439 5.571 21.602 1.00 24.42 82 VAL A O 1
ATOM 654 N N . LYS A 1 91 ? 26.902 6.115 23.726 1.00 25.76 83 LYS A N 1
ATOM 655 C CA . LYS A 1 91 ? 25.661 5.355 23.789 1.00 25.08 83 LYS A CA 1
ATOM 656 C C . LYS A 1 91 ? 24.503 6.343 23.808 1.00 25.50 83 LYS A C 1
ATOM 657 O O . LYS A 1 91 ? 24.511 7.279 24.596 1.00 25.78 83 LYS A O 1
ATOM 663 N N . THR A 1 92 ? 23.527 6.142 22.925 1.00 25.71 84 THR A N 1
ATOM 664 C CA . THR A 1 92 ? 22.391 7.052 22.794 1.00 24.10 84 THR A CA 1
ATOM 665 C C . THR A 1 92 ? 21.086 6.289 22.557 1.00 24.71 84 THR A C 1
ATOM 666 O O . THR A 1 92 ? 21.047 5.304 21.805 1.00 21.50 84 THR A O 1
ATOM 670 N N . TRP A 1 93 ? 20.024 6.744 23.216 1.00 24.51 85 TRP A N 1
ATOM 671 C CA . TRP A 1 93 ? 18.680 6.179 23.032 1.00 24.57 85 TRP A CA 1
ATOM 672 C C . TRP A 1 93 ? 18.158 6.397 21.612 1.00 23.91 85 TRP A C 1
ATOM 673 O O . TRP A 1 93 ? 17.292 5.659 21.143 1.00 23.88 85 TRP A O 1
ATOM 684 N N . ARG A 1 94 ? 18.680 7.417 20.930 1.00 23.40 86 ARG A N 1
ATOM 685 C CA . ARG A 1 94 ? 18.274 7.714 19.555 1.00 23.92 86 ARG A CA 1
ATOM 686 C C . ARG A 1 94 ? 18.617 6.608 18.553 1.00 23.17 86 ARG A C 1
ATOM 687 O O . ARG A 1 94 ? 18.028 6.551 17.474 1.00 24.16 86 ARG A O 1
ATOM 695 N N . LEU A 1 95 ? 19.565 5.744 18.898 1.00 22.91 87 LEU A N 1
ATOM 696 C CA . LEU A 1 95 ? 19.900 4.594 18.053 1.00 22.01 87 LEU A CA 1
ATOM 697 C C . LEU A 1 95 ? 19.216 3.307 18.533 1.00 24.30 87 LEU A C 1
ATOM 698 O O . LEU A 1 95 ? 19.511 2.210 18.025 1.00 22.01 87 LEU A O 1
ATOM 703 N N . ASN A 1 96 ? 18.298 3.429 19.498 1.00 25.36 88 ASN A N 1
ATOM 704 C CA . ASN A 1 96 ? 17.534 2.261 19.975 1.00 24.53 88 ASN A CA 1
ATOM 705 C C . ASN A 1 96 ? 16.712 1.586 18.875 1.00 23.11 88 ASN A C 1
ATOM 706 O O . ASN A 1 96 ? 16.301 2.216 17.898 1.00 22.39 88 ASN A O 1
ATOM 711 N N . GLU A 1 97 ? 16.476 0.291 19.054 1.00 22.97 89 GLU A N 1
ATOM 712 C CA . GLU A 1 97 ? 15.536 -0.468 18.239 1.00 22.82 89 GLU A CA 1
ATOM 713 C C . GLU A 1 97 ? 14.170 0.217 18.216 1.00 23.73 89 GLU A C 1
ATOM 714 O O . GLU A 1 97 ? 13.830 0.976 19.126 1.00 22.19 89 GLU A O 1
ATOM 720 N N . ARG A 1 98 ? 13.407 -0.030 17.156 1.00 23.35 90 ARG A N 1
ATOM 721 C CA . ARG A 1 98 ? 12.042 0.465 17.052 1.00 23.45 90 ARG A CA 1
ATOM 722 C C . ARG A 1 98 ? 11.235 -0.025 18.257 1.00 22.27 90 ARG A C 1
ATOM 723 O O . ARG A 1 98 ? 11.278 -1.212 18.600 1.00 19.09 90 ARG A O 1
ATOM 731 N N . HIS A 1 99 ? 10.517 0.884 18.908 1.00 20.89 91 HIS A N 1
ATOM 732 C CA . HIS A 1 99 ? 9.642 0.501 20.026 1.00 23.15 91 HIS A CA 1
ATOM 733 C C . HIS A 1 99 ? 8.396 -0.253 19.515 1.00 24.03 91 HIS A C 1
ATOM 734 O O . HIS A 1 99 ? 7.764 0.183 18.554 1.00 26.52 91 HIS A O 1
ATOM 741 N N . CYS A 1 100 ? 8.057 -1.372 20.156 1.00 23.91 92 CYS A N 1
ATOM 742 C CA . CYS A 1 100 ? 6.942 -2.235 19.733 1.00 26.23 92 CYS A CA 1
ATOM 743 C C . CYS A 1 100 ? 5.657 -2.046 20.558 1.00 24.62 92 CYS A C 1
ATOM 744 O O . CYS A 1 100 ? 4.777 -2.912 20.555 1.00 20.86 92 CYS A O 1
ATOM 747 N N . GLY A 1 101 ? 5.548 -0.918 21.253 1.00 22.05 93 GLY A N 1
ATOM 748 C CA . GLY A 1 101 ? 4.342 -0.588 22.009 1.00 23.20 93 GLY A CA 1
ATOM 749 C C . GLY A 1 101 ? 3.908 -1.645 23.008 1.00 23.53 93 GLY A C 1
ATOM 750 O O . GLY A 1 101 ? 4.729 -2.199 23.739 1.00 24.64 93 GLY A O 1
ATOM 751 N N . SER A 1 102 ? 2.610 -1.933 23.030 1.00 24.32 94 SER A N 1
ATOM 752 C CA . SER A 1 102 ? 2.050 -2.911 23.964 1.00 25.63 94 SER A CA 1
ATOM 753 C C . SER A 1 102 ? 2.354 -4.367 23.582 1.00 25.28 94 SER A C 1
ATOM 754 O O . SER A 1 102 ? 2.016 -5.283 24.336 1.00 25.19 94 SER A O 1
ATOM 757 N N . LEU A 1 103 ? 2.992 -4.577 22.427 1.00 24.60 95 LEU A N 1
ATOM 758 C CA . LEU A 1 103 ? 3.423 -5.912 22.004 1.00 22.59 95 LEU A CA 1
ATOM 759 C C . LEU A 1 103 ? 4.664 -6.397 22.759 1.00 22.52 95 LEU A C 1
ATOM 760 O O . LEU A 1 103 ? 4.881 -7.604 22.875 1.00 21.60 95 LEU A O 1
ATOM 765 N N . GLN A 1 104 ? 5.481 -5.467 23.262 1.00 22.32 96 GLN A N 1
ATOM 766 C CA . GLN A 1 104 ? 6.741 -5.824 23.927 1.00 21.63 96 GLN A CA 1
ATOM 767 C C . GLN A 1 104 ? 6.519 -6.872 25.020 1.00 22.82 96 GLN A C 1
ATOM 768 O O . GLN A 1 104 ? 5.678 -6.693 25.900 1.00 21.34 96 GLN A O 1
ATOM 774 N N . GLY A 1 105 ? 7.256 -7.977 24.933 1.00 23.14 97 GLY A N 1
ATOM 775 C CA . GLY A 1 105 ? 7.159 -9.051 25.919 1.00 23.89 97 GLY A CA 1
ATOM 776 C C . GLY A 1 105 ? 6.226 -10.177 25.534 1.00 24.47 97 GLY A C 1
ATOM 777 O O . GLY A 1 105 ? 6.332 -11.270 26.079 1.00 27.04 97 GLY A O 1
ATOM 778 N N . LEU A 1 106 ? 5.317 -9.922 24.597 1.00 25.89 98 LEU A N 1
ATOM 779 C CA . LEU A 1 106 ? 4.306 -10.901 24.217 1.00 26.90 98 LEU A CA 1
ATOM 780 C C . LEU A 1 106 ? 4.826 -11.875 23.163 1.00 28.32 98 LEU A C 1
ATOM 781 O O . LEU A 1 106 ? 5.539 -11.485 22.238 1.00 28.05 98 LEU A O 1
ATOM 786 N N . ASN A 1 107 ? 4.461 -13.145 23.332 1.00 29.80 99 ASN A N 1
ATOM 787 C CA . ASN A 1 107 ? 4.726 -14.195 22.353 1.00 31.56 99 ASN A CA 1
ATOM 788 C C . ASN A 1 107 ? 4.134 -13.820 20.994 1.00 32.70 99 ASN A C 1
ATOM 789 O O . ASN A 1 107 ? 2.991 -13.371 20.909 1.00 31.04 99 ASN A O 1
ATOM 794 N N . LYS A 1 108 ? 4.913 -14.014 19.935 1.00 35.54 100 LYS A N 1
ATOM 795 C CA . LYS A 1 108 ? 4.497 -13.613 18.587 1.00 38.38 100 LYS A CA 1
ATOM 796 C C . LYS A 1 108 ? 3.299 -14.407 18.062 1.00 39.24 100 LYS A C 1
ATOM 797 O O . LYS A 1 108 ? 2.548 -13.913 17.218 1.00 40.62 100 LYS A O 1
ATOM 803 N N . SER A 1 109 ? 3.121 -15.624 18.572 1.00 39.88 101 SER A N 1
ATOM 804 C CA . SER A 1 109 ? 2.018 -16.488 18.167 1.00 40.36 101 SER A CA 1
ATOM 805 C C . SER A 1 109 ? 0.713 -16.117 18.875 1.00 40.03 101 SER A C 1
ATOM 806 O O . SER A 1 109 ? -0.319 -15.961 18.223 1.00 39.64 101 SER A O 1
ATOM 809 N N . GLU A 1 110 ? 0.760 -15.976 20.200 1.00 39.89 102 GLU A N 1
ATOM 810 C CA . GLU A 1 110 ? -0.431 -15.598 20.978 1.00 40.01 102 GLU A CA 1
ATOM 811 C C . GLU A 1 110 ? -1.003 -14.256 20.496 1.00 39.65 102 GLU A C 1
ATOM 812 O O . GLU A 1 110 ? -2.218 -14.056 20.492 1.00 40.18 102 GLU A O 1
ATOM 818 N N . THR A 1 111 ? -0.113 -13.353 20.090 1.00 38.57 103 THR A N 1
ATOM 819 C CA . THR A 1 111 ? -0.489 -12.065 19.507 1.00 38.07 103 THR A CA 1
ATOM 820 C C . THR A 1 111 ? -1.175 -12.251 18.157 1.00 37.66 103 THR A C 1
ATOM 821 O O . THR A 1 111 ? -2.165 -11.581 17.857 1.00 36.03 103 THR A O 1
ATOM 825 N N . ALA A 1 112 ? -0.635 -13.163 17.351 1.00 38.22 104 ALA A N 1
ATOM 826 C CA . ALA A 1 112 ? -1.176 -13.465 16.026 1.00 39.34 104 ALA A CA 1
ATOM 827 C C . ALA A 1 112 ? -2.525 -14.187 16.076 1.00 39.14 104 ALA A C 1
ATOM 828 O O . ALA A 1 112 ? -3.241 -14.219 15.079 1.00 38.85 104 ALA A O 1
ATOM 830 N N . LYS A 1 113 ? -2.856 -14.777 17.224 1.00 40.18 105 LYS A N 1
ATOM 831 C CA . LYS A 1 113 ? -4.171 -15.394 17.445 1.00 40.92 105 LYS A CA 1
ATOM 832 C C . LYS A 1 113 ? -5.116 -14.500 18.262 1.00 40.74 105 LYS A C 1
ATOM 833 O O . LYS A 1 113 ? -6.330 -14.713 18.257 1.00 40.18 105 LYS A O 1
ATOM 839 N N . LYS A 1 114 ? -4.558 -13.512 18.962 1.00 40.19 106 LYS A N 1
ATOM 840 C CA . LYS A 1 114 ? -5.349 -12.514 19.682 1.00 40.71 106 LYS A CA 1
ATOM 841 C C . LYS A 1 114 ? -5.872 -11.458 18.705 1.00 40.76 106 LYS A C 1
ATOM 842 O O . LYS A 1 114 ? -7.084 -11.277 18.568 1.00 39.98 106 LYS A O 1
ATOM 848 N N . TYR A 1 115 ? -4.946 -10.776 18.027 1.00 40.79 107 TYR A N 1
ATOM 849 C CA . TYR A 1 115 ? -5.282 -9.708 17.076 1.00 40.65 107 TYR A CA 1
ATOM 850 C C . TYR A 1 115 ? -5.568 -10.216 15.659 1.00 39.30 107 TYR A C 1
ATOM 851 O O . TYR A 1 115 ? -6.169 -9.499 14.857 1.00 38.85 107 TYR A O 1
ATOM 860 N N . GLY A 1 116 ? -5.118 -11.431 15.348 1.00 38.10 108 GLY A N 1
ATOM 861 C CA . GLY A 1 116 ? -5.203 -11.972 13.990 1.00 37.21 108 GLY A CA 1
ATOM 862 C C . GLY A 1 116 ? -3.924 -11.692 13.218 1.00 37.05 108 GLY A C 1
ATOM 863 O O . GLY A 1 116 ? -3.286 -10.657 13.417 1.00 36.25 108 GLY A O 1
ATOM 864 N N . GLU A 1 117 ? -3.555 -12.612 12.330 1.00 36.93 109 GLU A N 1
ATOM 865 C CA . GLU A 1 117 ? -2.286 -12.527 11.593 1.00 36.45 109 GLU A CA 1
ATOM 866 C C . GLU A 1 117 ? -2.216 -11.356 10.607 1.00 34.90 109 GLU A C 1
ATOM 867 O O . GLU A 1 117 ? -1.125 -10.899 10.267 1.00 34.38 109 GLU A O 1
ATOM 873 N N . GLU A 1 118 ? -3.374 -10.885 10.151 1.00 33.90 110 GLU A N 1
ATOM 874 C CA . GLU A 1 118 ? -3.455 -9.786 9.189 1.00 33.22 110 GLU A CA 1
ATOM 875 C C . GLU A 1 118 ? -3.078 -8.459 9.846 1.00 32.24 110 GLU A C 1
ATOM 876 O O . GLU A 1 118 ? -2.291 -7.686 9.296 1.00 30.49 110 GLU A O 1
ATOM 882 N N . GLN A 1 119 ? -3.641 -8.211 11.025 1.00 31.00 111 GLN A N 1
ATOM 883 C CA . GLN A 1 119 ? -3.392 -6.978 11.764 1.00 30.41 111 GLN A CA 1
ATOM 884 C C . GLN A 1 119 ? -1.965 -6.934 12.309 1.00 30.50 111 GLN A C 1
ATOM 885 O O . GLN A 1 119 ? -1.323 -5.882 12.296 1.00 28.75 111 GLN A O 1
ATOM 891 N N . VAL A 1 120 ? -1.476 -8.079 12.782 1.00 30.68 112 VAL A N 1
ATOM 892 C CA . VAL A 1 120 ? -0.099 -8.194 13.270 1.00 30.36 112 VAL A CA 1
ATOM 893 C C . VAL A 1 120 ? 0.915 -7.935 12.152 1.00 29.28 112 VAL A C 1
ATOM 894 O O . VAL A 1 120 ? 1.962 -7.341 12.396 1.00 29.78 112 VAL A O 1
ATOM 898 N N . LYS A 1 121 ? 0.601 -8.373 10.935 1.00 28.84 113 LYS A N 1
ATOM 899 C CA . LYS A 1 121 ? 1.486 -8.160 9.786 1.00 29.17 113 LYS A CA 1
ATOM 900 C C . LYS A 1 121 ? 1.598 -6.678 9.420 1.00 29.30 113 LYS A C 1
ATOM 901 O O . LYS A 1 121 ? 2.673 -6.208 9.050 1.00 29.39 113 LYS A O 1
ATOM 907 N N . ILE A 1 122 ? 0.486 -5.953 9.525 1.00 29.19 114 ILE A N 1
ATOM 908 C CA . ILE A 1 122 ? 0.466 -4.511 9.263 1.00 29.56 114 ILE A CA 1
ATOM 909 C C . ILE A 1 122 ? 1.412 -3.771 10.205 1.00 29.95 114 ILE A C 1
ATOM 910 O O . ILE A 1 122 ? 2.141 -2.875 9.787 1.00 29.68 114 ILE A O 1
ATOM 915 N N . TRP A 1 123 ? 1.403 -4.163 11.474 1.00 30.57 115 TRP A N 1
ATOM 916 C CA . TRP A 1 123 ? 2.244 -3.522 12.480 1.00 31.24 115 TRP A CA 1
ATOM 917 C C . TRP A 1 123 ? 3.745 -3.794 12.307 1.00 32.26 115 TRP A C 1
ATOM 918 O O . TRP A 1 123 ? 4.570 -2.990 12.738 1.00 32.13 115 TRP A O 1
ATOM 929 N N . ARG A 1 124 ? 4.095 -4.907 11.668 1.00 33.64 116 ARG A N 1
ATOM 930 C CA . ARG A 1 124 ? 5.501 -5.254 11.445 1.00 34.75 116 ARG A CA 1
ATOM 931 C C . ARG A 1 124 ? 6.045 -4.722 10.118 1.00 33.76 116 ARG A C 1
ATOM 932 O O . ARG A 1 124 ? 7.171 -4.220 10.065 1.00 32.44 116 ARG A O 1
ATOM 940 N N . ARG A 1 125 ? 5.243 -4.827 9.058 1.00 33.27 117 ARG A N 1
ATOM 941 C CA . ARG A 1 125 ? 5.712 -4.563 7.694 1.00 32.96 117 ARG A CA 1
ATOM 942 C C . ARG A 1 125 ? 5.447 -3.154 7.161 1.00 30.68 117 ARG A C 1
ATOM 943 O O . ARG A 1 125 ? 6.143 -2.714 6.251 1.00 31.87 117 ARG A O 1
ATOM 951 N N . SER A 1 126 ? 4.451 -2.449 7.695 1.00 27.58 118 SER A N 1
ATOM 952 C CA . SER A 1 126 ? 4.149 -1.095 7.214 1.00 24.82 118 SER A CA 1
ATOM 953 C C . SER A 1 126 ? 5.250 -0.108 7.602 1.00 23.47 118 SER A C 1
ATOM 954 O O . SER A 1 126 ? 6.109 -0.407 8.435 1.00 22.00 118 SER A O 1
ATOM 957 N N . TYR A 1 127 ? 5.207 1.068 6.986 1.00 22.13 119 TYR A N 1
ATOM 958 C CA . TYR A 1 127 ? 6.129 2.152 7.301 1.00 22.44 119 TYR A CA 1
ATOM 959 C C . TYR A 1 127 ? 5.578 3.071 8.397 1.00 21.94 119 TYR A C 1
ATOM 960 O O . TYR A 1 127 ? 6.340 3.554 9.234 1.00 21.10 119 TYR A O 1
ATOM 969 N N . ASP A 1 128 ? 4.266 3.302 8.401 1.00 21.08 120 ASP A N 1
ATOM 970 C CA . ASP A 1 128 ? 3.692 4.399 9.196 1.00 23.38 120 ASP A CA 1
ATOM 971 C C . ASP A 1 128 ? 2.513 4.033 10.119 1.00 22.61 120 ASP A C 1
ATOM 972 O O . ASP A 1 128 ? 1.885 4.922 10.696 1.00 22.18 120 ASP A O 1
ATOM 977 N N . ILE A 1 129 ? 2.230 2.741 10.279 1.00 21.31 121 ILE A N 1
ATOM 978 C CA . ILE A 1 129 ? 1.166 2.295 11.179 1.00 22.49 121 ILE A CA 1
ATOM 979 C C . ILE A 1 129 ? 1.778 1.560 12.382 1.00 23.86 121 ILE A C 1
ATOM 980 O O . ILE A 1 129 ? 2.255 0.426 12.243 1.00 23.77 121 ILE A O 1
ATOM 985 N N . PRO A 1 130 ? 1.772 2.206 13.569 1.00 23.30 122 PRO A N 1
ATOM 986 C CA . PRO A 1 130 ? 2.405 1.618 14.741 1.00 23.49 122 PRO A CA 1
ATOM 987 C C . PRO A 1 130 ? 1.475 0.666 15.495 1.00 22.23 122 PRO A C 1
ATOM 988 O O . PRO A 1 130 ? 0.267 0.704 15.296 1.00 20.93 122 PRO A O 1
ATOM 992 N N . PRO A 1 131 ? 2.040 -0.192 16.356 1.00 24.02 123 PRO A N 1
ATOM 993 C CA . PRO A 1 131 ? 1.222 -1.028 17.243 1.00 25.57 123 PRO A CA 1
ATOM 994 C C . PRO A 1 131 ? 0.587 -0.198 18.369 1.00 25.93 123 PRO A C 1
ATOM 995 O O . PRO A 1 131 ? 0.912 0.982 18.514 1.00 27.04 123 PRO A O 1
ATOM 999 N N . PRO A 1 132 ? -0.317 -0.802 19.163 1.00 26.75 124 PRO A N 1
ATOM 1000 C CA . PRO A 1 132 ? -0.993 -0.004 20.190 1.00 27.23 124 PRO A CA 1
ATOM 1001 C C . PRO A 1 132 ? -0.027 0.533 21.245 1.00 27.31 124 PRO A C 1
ATOM 1002 O O . PRO A 1 132 ? 0.961 -0.128 21.574 1.00 26.99 124 PRO A O 1
ATOM 1006 N N . LYS A 1 133 ? -0.329 1.723 21.758 1.00 26.20 125 LYS A N 1
ATOM 1007 C CA . LYS A 1 133 ? 0.518 2.412 22.728 1.00 24.95 125 LYS A CA 1
ATOM 1008 C C . LYS A 1 133 ? 0.534 1.736 24.089 1.00 23.77 125 LYS A C 1
ATOM 1009 O O . LYS A 1 133 ? -0.423 1.064 24.476 1.00 23.16 125 LYS A O 1
ATOM 1015 N N . LEU A 1 134 ? 1.633 1.941 24.811 1.00 22.34 126 LEU A N 1
ATOM 1016 C CA . LEU A 1 134 ? 1.663 1.735 26.252 1.00 21.61 126 LEU A CA 1
ATOM 1017 C C . LEU A 1 134 ? 1.046 2.964 26.927 1.00 21.72 126 LEU A C 1
ATOM 1018 O O . LEU A 1 134 ? 1.069 4.058 26.365 1.00 22.15 126 LEU A O 1
ATOM 1023 N N . ASP A 1 135 ? 0.489 2.764 28.119 1.00 20.84 127 ASP A N 1
ATOM 1024 C CA . ASP A 1 135 ? 0.134 3.861 29.021 1.00 22.01 127 ASP A CA 1
ATOM 1025 C C . ASP A 1 135 ? 1.397 4.202 29.799 1.00 19.82 127 ASP A C 1
ATOM 1026 O O . ASP A 1 135 ? 2.272 3.351 29.946 1.00 19.32 127 ASP A O 1
ATOM 1031 N N . LYS A 1 136 ? 1.491 5.421 30.329 1.00 20.10 128 LYS A N 1
ATOM 1032 C CA . LYS A 1 136 ? 2.667 5.791 31.125 1.00 21.87 128 LYS A CA 1
ATOM 1033 C C . LYS A 1 136 ? 2.691 5.062 32.475 1.00 20.99 128 LYS A C 1
ATOM 1034 O O . LYS A 1 136 ? 3.751 4.933 33.089 1.00 23.90 128 LYS A O 1
ATOM 1040 N N . GLU A 1 137 ? 1.536 4.569 32.914 1.00 20.00 129 GLU A N 1
ATOM 1041 C CA . GLU A 1 137 ? 1.440 3.788 34.147 1.00 19.42 129 GLU A CA 1
ATOM 1042 C C . GLU A 1 137 ? 1.878 2.333 33.943 1.00 19.73 129 GLU A C 1
ATOM 1043 O O . GLU A 1 137 ? 2.033 1.592 34.914 1.00 20.37 129 GLU A O 1
ATOM 1049 N N . ASP A 1 138 ? 2.062 1.928 32.687 1.00 19.37 130 ASP A N 1
ATOM 1050 C CA . ASP A 1 138 ? 2.535 0.584 32.354 1.00 19.65 130 ASP A CA 1
ATOM 1051 C C . ASP A 1 138 ? 3.993 0.441 32.782 1.00 18.92 130 ASP A C 1
ATOM 1052 O O . ASP A 1 138 ? 4.790 1.347 32.541 1.00 17.23 130 ASP A O 1
ATOM 1057 N N . ASN A 1 139 ? 4.334 -0.696 33.397 1.00 17.89 131 ASN A N 1
ATOM 1058 C CA A ASN A 1 139 ? 5.698 -0.916 33.886 0.60 18.81 131 ASN A CA 1
ATOM 1059 C CA B ASN A 1 139 ? 5.692 -0.956 33.886 0.40 18.55 131 ASN A CA 1
ATOM 1060 C C . ASN A 1 139 ? 6.736 -0.995 32.761 1.00 18.47 131 ASN A C 1
ATOM 1061 O O . ASN A 1 139 ? 7.924 -0.822 33.008 1.00 19.68 131 ASN A O 1
ATOM 1070 N N . ARG A 1 140 ? 6.279 -1.228 31.530 1.00 18.99 132 ARG A N 1
ATOM 1071 C CA . ARG A 1 140 ? 7.151 -1.240 30.350 1.00 18.73 132 ARG A CA 1
ATOM 1072 C C . ARG A 1 140 ? 7.428 0.157 29.785 1.00 19.97 132 ARG A C 1
ATOM 1073 O O . ARG A 1 140 ? 8.248 0.304 28.878 1.00 20.78 132 ARG A O 1
ATOM 1081 N N . TRP A 1 141 ? 6.756 1.181 30.301 1.00 21.24 133 TRP A N 1
ATOM 1082 C CA . TRP A 1 141 ? 6.974 2.541 29.800 1.00 22.58 133 TRP A CA 1
ATOM 1083 C C . TRP A 1 141 ? 8.424 2.953 30.060 1.00 22.00 133 TRP A C 1
ATOM 1084 O O . TRP A 1 141 ? 8.884 2.899 31.198 1.00 21.06 133 TRP A O 1
ATOM 1095 N N . PRO A 1 142 ? 9.159 3.343 29.006 1.00 24.51 134 PRO A N 1
ATOM 1096 C CA . PRO A 1 142 ? 10.576 3.686 29.205 1.00 24.87 134 PRO A CA 1
ATOM 1097 C C . PRO A 1 142 ? 10.847 4.746 30.291 1.00 24.63 134 PRO A C 1
ATOM 1098 O O . PRO A 1 142 ? 11.929 4.760 30.873 1.00 23.21 134 PRO A O 1
ATOM 1102 N N . GLY A 1 143 ? 9.873 5.608 30.564 1.00 25.86 135 GLY A N 1
ATOM 1103 C CA . GLY A 1 143 ? 10.006 6.633 31.599 1.00 26.01 135 GLY A CA 1
ATOM 1104 C C . GLY A 1 143 ? 10.262 6.119 33.004 1.00 27.40 135 GLY A C 1
ATOM 1105 O O . GLY A 1 143 ? 10.841 6.835 33.818 1.00 27.82 135 GLY A O 1
ATOM 1106 N N . HIS A 1 144 ? 9.829 4.889 33.294 1.00 28.22 136 HIS A N 1
ATOM 1107 C CA . HIS A 1 144 ? 10.098 4.247 34.586 1.00 29.28 136 HIS A CA 1
ATOM 1108 C C . HIS A 1 144 ? 11.516 3.682 34.699 1.00 29.86 136 HIS A C 1
ATOM 1109 O O . HIS A 1 144 ? 11.966 3.356 35.795 1.00 29.15 136 HIS A O 1
ATOM 1116 N N . ASN A 1 145 ? 12.202 3.541 33.569 1.00 29.95 137 ASN A N 1
ATOM 1117 C CA . ASN A 1 145 ? 13.520 2.919 33.534 1.00 30.91 137 ASN A CA 1
ATOM 1118 C C . ASN A 1 145 ? 14.619 3.949 33.812 1.00 30.86 137 ASN A C 1
ATOM 1119 O O . ASN A 1 145 ? 14.688 4.981 33.138 1.00 29.05 137 ASN A O 1
ATOM 1124 N N . VAL A 1 146 ? 15.468 3.655 34.802 1.00 29.94 138 VAL A N 1
ATOM 1125 C CA . VAL A 1 146 ? 16.527 4.579 35.242 1.00 29.98 138 VAL A CA 1
ATOM 1126 C C . VAL A 1 146 ? 17.545 4.865 34.136 1.00 28.40 138 VAL A C 1
ATOM 1127 O O . VAL A 1 146 ? 18.135 5.943 34.092 1.00 28.22 138 VAL A O 1
ATOM 1131 N N . VAL A 1 147 ? 17.728 3.908 33.235 1.00 27.49 139 VAL A N 1
ATOM 1132 C CA . VAL A 1 147 ? 18.504 4.130 32.009 1.00 26.75 139 VAL A CA 1
ATOM 1133 C C . VAL A 1 147 ? 18.182 5.477 31.336 1.00 27.35 139 VAL A C 1
ATOM 1134 O O . VAL A 1 147 ? 19.086 6.135 30.827 1.00 29.80 139 VAL A O 1
ATOM 1138 N N . TYR A 1 148 ? 16.916 5.906 31.371 1.00 26.89 140 TYR A N 1
ATOM 1139 C CA . TYR A 1 148 ? 16.483 7.146 30.696 1.00 25.56 140 TYR A CA 1
ATOM 1140 C C . TYR A 1 148 ? 16.241 8.337 31.636 1.00 25.66 140 TYR A C 1
ATOM 1141 O O . TYR A 1 148 ? 15.574 9.299 31.254 1.00 26.30 140 TYR A O 1
ATOM 1150 N N . LYS A 1 149 ? 16.812 8.304 32.839 1.00 28.47 141 LYS A N 1
ATOM 1151 C CA . LYS A 1 149 ? 16.523 9.338 33.849 1.00 31.24 141 LYS A CA 1
ATOM 1152 C C . LYS A 1 149 ? 16.949 10.756 33.447 1.00 30.88 141 LYS A C 1
ATOM 1153 O O . LYS A 1 149 ? 16.324 11.729 33.857 1.00 30.26 141 LYS A O 1
ATOM 1159 N N . ASN A 1 150 ? 18.002 10.877 32.648 1.00 33.07 142 ASN A N 1
ATOM 1160 C CA . ASN A 1 150 ? 18.478 12.200 32.231 1.00 35.41 142 ASN A CA 1
ATOM 1161 C C . ASN A 1 150 ? 17.810 12.699 30.954 1.00 35.13 142 ASN A C 1
ATOM 1162 O O . ASN A 1 150 ? 17.969 13.864 30.583 1.00 36.25 142 ASN A O 1
ATOM 1167 N N . VAL A 1 151 ? 17.049 11.824 30.299 1.00 33.67 143 VAL A N 1
ATOM 1168 C CA . VAL A 1 151 ? 16.315 12.194 29.096 1.00 31.40 143 VAL A CA 1
ATOM 1169 C C . VAL A 1 151 ? 14.950 12.731 29.506 1.00 31.81 143 VAL A C 1
ATOM 1170 O O . VAL A 1 151 ? 14.309 12.157 30.391 1.00 30.56 143 VAL A O 1
ATOM 1174 N N . PRO A 1 152 ? 14.501 13.838 28.877 1.00 31.35 144 PRO A N 1
ATOM 1175 C CA . PRO A 1 152 ? 13.141 14.312 29.137 1.00 31.97 144 PRO A CA 1
ATOM 1176 C C . PRO A 1 152 ? 12.135 13.228 28.767 1.00 32.31 144 PRO A C 1
ATOM 1177 O O . PRO A 1 152 ? 12.200 12.666 27.674 1.00 32.05 144 PRO A O 1
ATOM 1181 N N . LYS A 1 153 ? 11.212 12.944 29.679 1.00 32.71 145 LYS A N 1
ATOM 1182 C CA . LYS A 1 153 ? 10.398 11.732 29.593 1.00 31.92 145 LYS A CA 1
ATOM 1183 C C . LYS A 1 153 ? 9.398 11.777 28.432 1.00 29.89 145 LYS A C 1
ATOM 1184 O O . LYS A 1 153 ? 9.046 10.737 27.875 1.00 28.56 145 LYS A O 1
ATOM 1190 N N . ASP A 1 154 ? 8.981 12.976 28.037 1.00 26.87 146 ASP A N 1
ATOM 1191 C CA . ASP A 1 154 ? 8.091 13.122 26.886 1.00 27.09 146 ASP A CA 1
ATOM 1192 C C . ASP A 1 154 ? 8.822 13.008 25.532 1.00 27.23 146 ASP A C 1
ATOM 1193 O O . ASP A 1 154 ? 8.191 13.077 24.479 1.00 27.86 146 ASP A O 1
ATOM 1198 N N . ALA A 1 155 ? 10.145 12.836 25.556 1.00 26.51 147 ALA A N 1
ATOM 1199 C CA . ALA A 1 155 ? 10.890 12.453 24.354 1.00 25.39 147 ALA A CA 1
ATOM 1200 C C . ALA A 1 155 ? 10.779 10.951 24.100 1.00 26.57 147 ALA A C 1
ATOM 1201 O O . ALA A 1 155 ? 11.066 10.491 23.002 1.00 26.51 147 ALA A O 1
ATOM 1203 N N . LEU A 1 156 ? 10.381 10.192 25.119 1.00 25.57 148 LEU A N 1
ATOM 1204 C CA . LEU A 1 156 ? 10.390 8.736 25.040 1.00 26.65 148 LEU A CA 1
ATOM 1205 C C . LEU A 1 156 ? 9.082 8.239 24.418 1.00 24.62 148 LEU A C 1
ATOM 1206 O O . LEU A 1 156 ? 8.036 8.842 24.634 1.00 25.82 148 LEU A O 1
ATOM 1211 N N . PRO A 1 157 ? 9.140 7.150 23.632 1.00 22.95 149 PRO A N 1
ATOM 1212 C CA . PRO A 1 157 ? 7.957 6.657 22.930 1.00 23.53 149 PRO A CA 1
ATOM 1213 C C . PRO A 1 157 ? 7.035 5.772 23.761 1.00 22.48 149 PRO A C 1
ATOM 1214 O O . PRO A 1 157 ? 7.495 5.033 24.629 1.00 24.85 149 PRO A O 1
ATOM 1218 N N . PHE A 1 158 ? 5.740 5.838 23.466 1.00 22.46 150 PHE A N 1
ATOM 1219 C CA . PHE A 1 158 ? 4.778 4.843 23.951 1.00 21.32 150 PHE A CA 1
ATOM 1220 C C . PHE A 1 158 ? 4.638 3.689 22.944 1.00 20.71 150 PHE A C 1
ATOM 1221 O O . PHE A 1 158 ? 4.190 2.591 23.293 1.00 20.52 150 PHE A O 1
ATOM 1229 N N . THR A 1 159 ? 5.011 3.967 21.697 1.00 19.61 151 THR A N 1
ATOM 1230 C CA . THR A 1 159 ? 4.978 3.007 20.597 1.00 19.95 151 THR A CA 1
ATOM 1231 C C . THR A 1 159 ? 5.746 3.623 19.435 1.00 20.37 151 THR A C 1
ATOM 1232 O O . THR A 1 159 ? 5.940 4.835 19.405 1.00 20.78 151 THR A O 1
ATOM 1236 N N . GLU A 1 160 ? 6.173 2.801 18.480 1.00 21.90 152 GLU A N 1
ATOM 1237 C CA . GLU A 1 160 ? 6.801 3.315 17.266 1.00 21.73 152 GLU A CA 1
ATOM 1238 C C . GLU A 1 160 ? 6.425 2.534 16.011 1.00 22.03 152 GLU A C 1
ATOM 1239 O O . GLU A 1 160 ? 6.287 1.307 16.049 1.00 18.96 152 GLU A O 1
ATOM 1245 N N . CYS A 1 161 ? 6.231 3.271 14.915 1.00 22.06 153 CYS A N 1
ATOM 1246 C CA . CYS A 1 161 ? 6.294 2.710 13.568 1.00 22.19 153 CYS A CA 1
ATOM 1247 C C . CYS A 1 161 ? 7.687 3.026 13.037 1.00 21.84 153 CYS A C 1
ATOM 1248 O O . CYS A 1 161 ? 8.426 3.796 13.651 1.00 22.00 153 CYS A O 1
ATOM 1251 N N . LEU A 1 162 ? 8.058 2.435 11.908 1.00 21.63 154 LEU A N 1
ATOM 1252 C CA . LEU A 1 162 ? 9.394 2.660 11.356 1.00 21.09 154 LEU A CA 1
ATOM 1253 C C . LEU A 1 162 ? 9.654 4.139 11.063 1.00 20.70 154 LEU A C 1
ATOM 1254 O O . LEU A 1 162 ? 10.773 4.612 11.251 1.00 21.91 154 LEU A O 1
ATOM 1259 N N . LYS A 1 163 ? 8.625 4.861 10.617 1.00 21.63 155 LYS A N 1
ATOM 1260 C CA . LYS A 1 163 ? 8.738 6.302 10.355 1.00 21.71 155 LYS A CA 1
ATOM 1261 C C . LYS A 1 163 ? 9.194 7.062 11.611 1.00 22.42 155 LYS A C 1
ATOM 1262 O O . LYS A 1 163 ? 10.059 7.934 11.529 1.00 21.78 155 LYS A O 1
ATOM 1268 N N . ASP A 1 164 ? 8.610 6.727 12.762 1.00 23.24 156 ASP A N 1
ATOM 1269 C CA . ASP A 1 164 ? 9.012 7.326 14.037 1.00 23.29 156 ASP A CA 1
ATOM 1270 C C . ASP A 1 164 ? 10.488 7.079 14.310 1.00 23.24 156 ASP A C 1
ATOM 1271 O O . ASP A 1 164 ? 11.227 8.010 14.647 1.00 23.68 156 ASP A O 1
ATOM 1276 N N . THR A 1 165 ? 10.915 5.826 14.161 1.00 22.85 157 THR A N 1
ATOM 1277 C CA . THR A 1 165 ? 12.314 5.458 14.363 1.00 22.60 157 THR A CA 1
ATOM 1278 C C . THR A 1 165 ? 13.239 6.264 13.440 1.00 24.71 157 THR A C 1
ATOM 1279 O O . THR A 1 165 ? 14.252 6.812 13.888 1.00 24.57 157 THR A O 1
ATOM 1283 N N . VAL A 1 166 ? 12.865 6.359 12.165 1.00 23.48 158 VAL A N 1
ATOM 1284 C CA . VAL A 1 166 ? 13.640 7.109 11.181 1.00 22.82 158 VAL A CA 1
ATOM 1285 C C . VAL A 1 166 ? 13.776 8.574 11.603 1.00 23.69 158 VAL A C 1
ATOM 1286 O O . VAL A 1 166 ? 14.846 9.167 11.458 1.00 24.54 158 VAL A O 1
ATOM 1290 N N . GLU A 1 167 ? 12.700 9.139 12.142 1.00 23.43 159 GLU A N 1
ATOM 1291 C CA . GLU A 1 167 ? 12.688 10.544 12.552 1.00 23.70 159 GLU A CA 1
ATOM 1292 C C . GLU A 1 167 ? 13.479 10.827 13.834 1.00 23.22 159 GLU A C 1
ATOM 1293 O O . GLU A 1 167 ? 13.942 11.950 14.035 1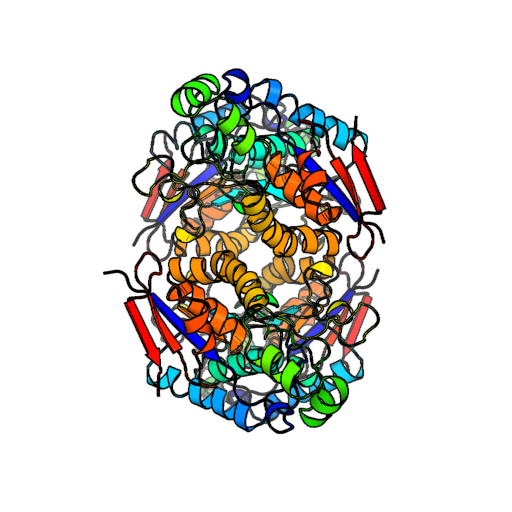.00 23.14 159 GLU A O 1
ATOM 1299 N N . ARG A 1 168 ? 13.645 9.828 14.695 1.00 23.01 160 ARG A N 1
ATOM 1300 C CA . ARG A 1 168 ? 14.401 10.034 15.932 1.00 25.21 160 ARG A CA 1
ATOM 1301 C C . ARG A 1 168 ? 15.893 9.766 15.767 1.00 23.78 160 ARG A C 1
ATOM 1302 O O . ARG A 1 168 ? 16.700 10.316 16.523 1.00 21.65 160 ARG A O 1
ATOM 1310 N N . VAL A 1 169 ? 16.249 8.914 14.799 1.00 23.84 161 VAL A N 1
ATOM 1311 C CA . VAL A 1 169 ? 17.649 8.670 14.463 1.00 24.16 161 VAL A CA 1
ATOM 1312 C C . VAL A 1 169 ? 18.275 9.872 13.738 1.00 24.45 161 VAL A C 1
ATOM 1313 O O . VAL A 1 169 ? 19.455 10.159 13.922 1.00 23.08 161 VAL A O 1
ATOM 1317 N N . LEU A 1 170 ? 17.480 10.585 12.943 1.00 25.33 162 LEU A N 1
ATOM 1318 C CA . LEU A 1 170 ? 18.007 11.626 12.052 1.00 25.91 162 LEU A CA 1
ATOM 1319 C C . LEU A 1 170 ? 18.728 12.782 12.759 1.00 26.43 162 LEU A C 1
ATOM 1320 O O . LEU A 1 170 ? 19.740 13.275 12.244 1.00 27.98 162 LEU A O 1
ATOM 1325 N N . PRO A 1 171 ? 18.191 13.265 13.896 1.00 24.40 163 PRO A N 1
ATOM 1326 C CA . PRO A 1 171 ? 18.919 14.364 14.538 1.00 24.19 163 PRO A CA 1
ATOM 1327 C C . PRO A 1 171 ? 20.272 13.923 15.085 1.00 23.36 163 PRO A C 1
ATOM 1328 O O . PRO A 1 171 ? 21.185 14.734 15.157 1.00 21.02 163 PRO A O 1
ATOM 1332 N N . PHE A 1 172 ? 20.394 12.647 15.452 1.00 20.83 164 PHE A N 1
ATOM 1333 C CA . PHE A 1 172 ? 21.664 12.123 15.921 1.00 21.86 164 PHE A CA 1
ATOM 1334 C C . PHE A 1 172 ? 22.657 11.978 14.771 1.00 22.50 164 PHE A C 1
ATOM 1335 O O . PHE A 1 172 ? 23.856 12.213 14.950 1.00 23.59 164 PHE A O 1
ATOM 1343 N N . TRP A 1 173 ? 22.162 11.572 13.603 1.00 21.89 165 TRP A N 1
ATOM 1344 C CA . TRP A 1 173 ? 22.964 11.593 12.378 1.00 21.28 165 TRP A CA 1
ATOM 1345 C C . TRP A 1 173 ? 23.487 13.003 12.100 1.00 19.79 165 TRP A C 1
ATOM 1346 O O . TRP A 1 173 ? 24.684 13.194 11.912 1.00 20.05 165 TRP A O 1
ATOM 1357 N N . PHE A 1 174 ? 22.591 13.982 12.077 1.00 18.88 166 PHE A N 1
ATOM 1358 C CA . PHE A 1 174 ? 22.972 15.352 11.703 1.00 20.75 166 PHE A CA 1
ATOM 1359 C C . PHE A 1 174 ? 23.839 16.053 12.750 1.00 20.97 166 PHE A C 1
ATOM 1360 O O . PHE A 1 174 ? 24.623 16.941 12.400 1.00 22.35 166 PHE A O 1
ATOM 1368 N N . ASP A 1 175 ? 23.680 15.688 14.026 1.00 20.86 167 ASP A N 1
ATOM 1369 C CA . ASP A 1 175 ? 24.340 16.414 15.119 1.00 21.34 167 ASP A CA 1
ATOM 1370 C C . ASP A 1 175 ? 25.615 15.763 15.634 1.00 20.89 167 ASP A C 1
ATOM 1371 O O . ASP A 1 175 ? 26.451 16.455 16.186 1.00 20.55 167 ASP A O 1
ATOM 1376 N N . HIS A 1 176 ? 25.769 14.444 15.488 1.00 21.66 168 HIS A N 1
ATOM 1377 C CA . HIS A 1 176 ? 26.927 13.775 16.079 1.00 23.04 168 HIS A CA 1
ATOM 1378 C C . HIS A 1 176 ? 27.715 12.915 15.097 1.00 23.65 168 HIS A C 1
ATOM 1379 O O . HIS A 1 176 ? 28.908 13.134 14.909 1.00 24.28 168 HIS A O 1
ATOM 1386 N N . ILE A 1 177 ? 27.053 11.962 14.453 1.00 24.54 169 ILE A N 1
ATOM 1387 C CA . ILE A 1 177 ? 27.735 11.054 13.533 1.00 24.81 169 ILE A CA 1
ATOM 1388 C C . ILE A 1 177 ? 28.319 11.800 12.326 1.00 23.83 169 ILE A C 1
ATOM 1389 O O . ILE A 1 177 ? 29.506 11.675 12.029 1.00 22.37 169 ILE A O 1
ATOM 1394 N N . ALA A 1 178 ? 27.486 12.590 11.656 1.00 22.71 170 ALA A N 1
ATOM 1395 C CA . ALA A 1 178 ? 27.891 13.260 10.423 1.00 22.16 170 ALA A CA 1
ATOM 1396 C C . ALA A 1 178 ? 28.970 14.317 10.644 1.00 22.87 170 ALA A C 1
ATOM 1397 O O . ALA A 1 178 ? 29.924 14.381 9.866 1.00 23.76 170 ALA A O 1
ATOM 1399 N N . PRO A 1 179 ? 28.823 15.168 11.684 1.00 22.64 171 PRO A N 1
ATOM 1400 C CA . PRO A 1 179 ? 29.917 16.098 11.972 1.00 21.94 171 PRO A CA 1
ATOM 1401 C C . PRO A 1 179 ? 31.244 15.396 12.254 1.00 21.27 171 PRO A C 1
ATOM 1402 O O . PRO A 1 179 ? 32.284 15.895 11.841 1.00 17.86 171 PRO A O 1
ATOM 1406 N N . ASP A 1 180 ? 31.209 14.249 12.936 1.00 21.03 172 ASP A N 1
ATOM 1407 C CA . ASP A 1 180 ? 32.436 13.487 13.184 1.00 23.48 172 ASP A CA 1
ATOM 1408 C C . ASP A 1 180 ? 33.051 13.036 11.871 1.00 22.89 172 ASP A C 1
ATOM 1409 O O . ASP A 1 180 ? 34.268 13.134 11.691 1.00 25.48 172 ASP A O 1
ATOM 1414 N N . ILE A 1 181 ? 32.218 12.556 10.948 1.00 24.14 173 ILE A N 1
ATOM 1415 C CA . ILE A 1 181 ? 32.710 12.130 9.630 1.00 23.25 173 ILE A CA 1
ATOM 1416 C C . ILE A 1 181 ? 33.383 13.306 8.912 1.00 23.13 173 ILE A C 1
ATOM 1417 O O . ILE A 1 181 ? 34.468 13.156 8.343 1.00 21.95 173 ILE A O 1
ATOM 1422 N N . LEU A 1 182 ? 32.742 14.474 8.955 1.00 23.33 174 LEU A N 1
ATOM 1423 C CA . LEU A 1 182 ? 33.295 15.683 8.342 1.00 23.11 174 LEU A CA 1
ATOM 1424 C C . LEU A 1 182 ? 34.615 16.112 8.990 1.00 23.84 174 LEU A C 1
ATOM 1425 O O . LEU A 1 182 ? 35.459 16.714 8.330 1.00 25.22 174 LEU A O 1
ATOM 1430 N N . ALA A 1 183 ? 34.797 15.787 10.269 1.00 24.71 175 ALA A N 1
ATOM 1431 C CA . ALA A 1 183 ? 36.065 16.041 10.964 1.00 25.92 175 ALA A CA 1
ATOM 1432 C C . ALA A 1 183 ? 37.130 14.949 10.710 1.00 27.11 175 ALA A C 1
ATOM 1433 O O . ALA A 1 183 ? 38.169 14.941 11.363 1.00 29.53 175 ALA A O 1
ATOM 1435 N N . ASN A 1 184 ? 36.866 14.039 9.773 1.00 26.98 176 ASN A N 1
ATOM 1436 C CA . ASN A 1 184 ? 37.809 12.989 9.375 1.00 27.92 176 ASN A CA 1
ATOM 1437 C C . ASN A 1 184 ? 38.002 11.892 10.433 1.00 27.68 176 ASN A C 1
ATOM 1438 O O . ASN A 1 184 ? 39.041 11.233 10.476 1.00 28.62 176 ASN A O 1
ATOM 1443 N N . LYS A 1 185 ? 36.995 11.692 11.274 1.00 27.64 177 LYS A N 1
ATOM 1444 C CA . LYS A 1 185 ? 36.992 10.578 12.222 1.00 28.32 177 LYS A CA 1
ATOM 1445 C C . LYS A 1 185 ? 36.389 9.332 11.575 1.00 26.67 177 LYS A C 1
ATOM 1446 O O . LYS A 1 185 ? 35.420 9.420 10.819 1.00 26.90 177 LYS A O 1
ATOM 1452 N N . LYS A 1 186 ? 36.975 8.177 11.873 1.00 26.45 178 LYS A N 1
ATOM 1453 C CA . LYS A 1 186 ? 36.469 6.898 11.383 1.00 25.47 178 LYS A CA 1
ATOM 1454 C C . LYS A 1 186 ? 35.427 6.363 12.366 1.00 25.47 178 LYS A C 1
ATOM 1455 O O . LYS A 1 186 ? 35.753 6.005 13.501 1.00 23.36 178 LYS A O 1
ATOM 1461 N N . VAL A 1 187 ? 34.175 6.323 11.922 1.00 24.24 179 VAL A N 1
ATOM 1462 C CA . VAL A 1 187 ? 33.048 5.981 12.783 1.00 22.44 179 VAL A CA 1
ATOM 1463 C C . VAL A 1 187 ? 32.549 4.569 12.510 1.00 22.88 179 VAL A C 1
ATOM 1464 O O . VAL A 1 187 ? 32.460 4.159 11.360 1.00 22.40 179 VAL A O 1
ATOM 1468 N N . MET A 1 188 ? 32.252 3.826 13.575 1.00 23.71 180 MET A N 1
ATOM 1469 C CA . MET A 1 188 ? 31.406 2.643 13.486 1.00 24.89 180 MET A CA 1
ATOM 1470 C C . MET A 1 188 ? 30.087 2.951 14.181 1.00 25.22 180 MET A C 1
ATOM 1471 O O . MET A 1 188 ? 30.076 3.580 15.250 1.00 24.87 180 MET A O 1
ATOM 1476 N N . VAL A 1 189 ? 28.980 2.533 13.569 1.00 23.84 181 VAL A N 1
ATOM 1477 C CA . VAL A 1 189 ? 27.675 2.545 14.237 1.00 22.60 181 VAL A CA 1
ATOM 1478 C C . VAL A 1 189 ? 27.231 1.109 14.483 1.00 22.83 181 VAL A C 1
ATOM 1479 O O . VAL A 1 189 ? 26.943 0.379 13.538 1.00 24.16 181 VAL A O 1
ATOM 1483 N N . ALA A 1 190 ? 27.187 0.709 15.750 1.00 23.16 182 ALA A N 1
ATOM 1484 C CA . ALA A 1 190 ? 26.737 -0.630 16.124 1.00 21.99 182 ALA A CA 1
ATOM 1485 C C . ALA A 1 190 ? 25.356 -0.485 16.726 1.00 23.68 182 ALA A C 1
ATOM 1486 O O . ALA A 1 190 ? 25.210 0.013 17.852 1.00 22.03 182 ALA A O 1
ATOM 1488 N N . ALA A 1 191 ? 24.336 -0.915 15.984 1.00 23.23 183 ALA A N 1
ATOM 1489 C CA . ALA A 1 191 ? 22.969 -0.701 16.427 1.00 23.95 183 ALA A CA 1
ATOM 1490 C C . ALA A 1 191 ? 22.044 -1.827 16.012 1.00 22.17 183 ALA A C 1
ATOM 1491 O O . ALA A 1 191 ? 22.451 -2.990 16.006 1.00 25.69 183 ALA A O 1
ATOM 1493 N N . HIS A 1 192 ? 20.795 -1.481 15.699 1.00 22.91 184 HIS A N 1
ATOM 1494 C CA . HIS A 1 192 ? 19.732 -2.457 15.464 1.00 21.83 184 HIS A CA 1
ATOM 1495 C C . HIS A 1 192 ? 19.225 -2.299 14.031 1.00 23.41 184 HIS A C 1
ATOM 1496 O O . HIS A 1 192 ? 19.464 -1.274 13.392 1.00 26.22 184 HIS A O 1
ATOM 1503 N N . GLY A 1 193 ? 18.543 -3.319 13.522 1.00 25.49 185 GLY A N 1
ATOM 1504 C CA . GLY A 1 193 ? 18.038 -3.310 12.146 1.00 23.99 185 GLY A CA 1
ATOM 1505 C C . GLY A 1 193 ? 17.286 -2.035 11.798 1.00 23.57 185 GLY A C 1
ATOM 1506 O O . GLY A 1 193 ? 17.639 -1.337 10.846 1.00 21.21 185 GLY A O 1
ATOM 1507 N N . ASN A 1 194 ? 16.267 -1.712 12.587 1.00 23.31 186 ASN A N 1
ATOM 1508 C CA . ASN A 1 194 ? 15.397 -0.588 12.266 1.00 24.20 186 ASN A CA 1
ATOM 1509 C C . ASN A 1 194 ? 16.101 0.752 12.379 1.00 23.50 186 ASN A C 1
ATOM 1510 O O . ASN A 1 194 ? 15.903 1.610 11.522 1.00 24.03 186 ASN A O 1
ATOM 1515 N N . SER A 1 195 ? 16.925 0.932 13.414 1.00 23.94 187 SER A N 1
ATOM 1516 C CA . SER A 1 195 ? 17.688 2.177 13.561 1.00 24.96 187 SER A CA 1
ATOM 1517 C C . SER A 1 195 ? 18.722 2.309 12.442 1.00 24.20 187 SER A C 1
ATOM 1518 O O . SER A 1 195 ? 18.917 3.401 11.907 1.00 22.83 187 SER A O 1
ATOM 1521 N N . LEU A 1 196 ? 19.358 1.203 12.062 1.00 21.22 188 LEU A N 1
ATOM 1522 C CA . LEU A 1 196 ? 20.279 1.245 10.929 1.00 22.91 188 LEU A CA 1
ATOM 1523 C C . LEU A 1 196 ? 19.541 1.520 9.607 1.00 23.65 188 LEU A C 1
ATOM 1524 O O . LEU A 1 196 ? 20.043 2.264 8.755 1.00 22.72 188 LEU A O 1
ATOM 1529 N N . ARG A 1 197 ? 18.340 0.957 9.449 1.00 23.00 189 ARG A N 1
ATOM 1530 C CA . ARG A 1 197 ? 17.531 1.237 8.255 1.00 23.02 189 ARG A CA 1
ATOM 1531 C C . ARG A 1 197 ? 17.192 2.720 8.147 1.00 22.73 189 ARG A C 1
ATOM 1532 O O . ARG A 1 197 ? 17.098 3.257 7.045 1.00 23.32 189 ARG A O 1
ATOM 1540 N N . GLY A 1 198 ? 17.011 3.378 9.288 1.00 24.34 190 GLY A N 1
ATOM 1541 C CA . GLY A 1 198 ? 16.774 4.817 9.311 1.00 24.37 190 GLY A CA 1
ATOM 1542 C C . GLY A 1 198 ? 17.978 5.612 8.843 1.00 25.44 190 GLY A C 1
ATOM 1543 O O . GLY A 1 198 ? 17.825 6.638 8.162 1.00 27.65 190 GLY A O 1
ATOM 1544 N N . LEU A 1 199 ? 19.175 5.155 9.219 1.00 25.53 191 LEU A N 1
ATOM 1545 C CA . LEU A 1 199 ? 20.416 5.787 8.763 1.00 27.16 191 LEU A CA 1
ATOM 1546 C C . LEU A 1 199 ? 20.584 5.597 7.275 1.00 26.69 191 LEU A C 1
ATOM 1547 O O . LEU A 1 199 ? 20.870 6.547 6.545 1.00 27.32 191 LEU A O 1
ATOM 1552 N N . VAL A 1 200 ? 20.417 4.354 6.834 1.00 26.72 192 VAL A N 1
ATOM 1553 C CA . VAL A 1 200 ? 20.527 4.020 5.418 1.00 25.95 192 VAL A CA 1
ATOM 1554 C C . VAL A 1 200 ? 19.516 4.812 4.581 1.00 27.93 192 VAL A C 1
ATOM 1555 O O . VAL A 1 200 ? 19.863 5.301 3.505 1.00 28.13 192 VAL A O 1
ATOM 1559 N N . LYS A 1 201 ? 18.286 4.962 5.083 1.00 29.27 193 LYS A N 1
ATOM 1560 C CA . LYS A 1 201 ? 17.257 5.731 4.361 1.00 29.38 193 LYS A CA 1
ATOM 1561 C C . LYS A 1 201 ? 17.742 7.128 3.996 1.00 29.60 193 LYS A C 1
ATOM 1562 O O . LYS A 1 201 ? 17.547 7.571 2.867 1.00 29.25 193 LYS A O 1
ATOM 1568 N N . HIS A 1 202 ? 18.355 7.823 4.950 1.00 31.27 194 HIS A N 1
ATOM 1569 C CA . HIS A 1 202 ? 18.892 9.153 4.670 1.00 33.06 194 HIS A CA 1
ATOM 1570 C C . HIS A 1 202 ? 20.123 9.104 3.777 1.00 32.01 194 HIS A C 1
ATOM 1571 O O . HIS A 1 202 ? 20.206 9.845 2.795 1.00 32.43 194 HIS A O 1
ATOM 1578 N N . LEU A 1 203 ? 21.081 8.251 4.137 1.00 31.67 195 LEU A N 1
ATOM 1579 C CA . LEU A 1 203 ? 22.323 8.106 3.374 1.00 30.89 195 LEU A CA 1
ATOM 1580 C C . LEU A 1 203 ? 22.059 7.988 1.886 1.00 31.76 195 LEU A C 1
ATOM 1581 O O . LEU A 1 203 ? 22.540 8.805 1.106 1.00 32.76 195 LEU A O 1
ATOM 1586 N N . ASP A 1 204 ? 21.276 6.981 1.506 1.00 32.07 196 ASP A N 1
ATOM 1587 C CA . ASP A 1 204 ? 20.958 6.732 0.100 1.00 32.44 196 ASP A CA 1
ATOM 1588 C C . ASP A 1 204 ? 19.668 7.431 -0.352 1.00 31.66 196 ASP A C 1
ATOM 1589 O O . ASP A 1 204 ? 19.235 7.263 -1.491 1.00 30.30 196 ASP A O 1
ATOM 1594 N N . ASN A 1 205 ? 19.060 8.209 0.541 1.00 31.75 197 ASN A N 1
ATOM 1595 C CA . ASN A 1 205 ? 17.838 8.957 0.232 1.00 32.40 197 ASN A CA 1
ATOM 1596 C C . ASN A 1 205 ? 16.743 8.060 -0.355 1.00 29.99 197 ASN A C 1
ATOM 1597 O O . ASN A 1 205 ? 16.190 8.334 -1.419 1.00 28.02 197 ASN A O 1
ATOM 1602 N N . LEU A 1 206 ? 16.444 6.983 0.365 1.00 28.78 198 LEU A N 1
ATOM 1603 C CA . LEU A 1 206 ? 15.502 5.974 -0.097 1.00 26.70 198 LEU A CA 1
ATOM 1604 C C . LEU A 1 206 ? 14.062 6.416 0.101 1.00 25.90 198 LEU A C 1
ATOM 1605 O O . LEU A 1 206 ? 13.750 7.207 0.996 1.00 25.21 198 LEU A O 1
ATOM 1610 N N . SER A 1 207 ? 13.194 5.880 -0.747 1.00 25.75 199 SER A N 1
ATOM 1611 C CA . SER A 1 207 ? 11.753 6.001 -0.585 1.00 25.29 199 SER A CA 1
ATOM 1612 C C . SER A 1 207 ? 11.269 5.069 0.523 1.00 25.24 199 SER A C 1
ATOM 1613 O O . SER A 1 207 ? 12.016 4.214 1.004 1.00 23.44 199 SER A O 1
ATOM 1616 N N . GLU A 1 208 ? 10.009 5.223 0.911 1.00 26.06 200 GLU A N 1
ATOM 1617 C CA . GLU A 1 208 ? 9.410 4.340 1.909 1.00 27.28 200 GLU A CA 1
ATOM 1618 C C . GLU A 1 208 ? 9.392 2.893 1.417 1.00 27.32 200 GLU A C 1
ATOM 1619 O O . GLU A 1 208 ? 9.685 1.974 2.175 1.00 28.42 200 GLU A O 1
ATOM 1625 N N . ALA A 1 209 ? 9.054 2.703 0.144 1.00 27.68 201 ALA A N 1
ATOM 1626 C CA . ALA A 1 209 ? 9.032 1.371 -0.461 1.00 27.40 201 ALA A CA 1
ATOM 1627 C C . ALA A 1 209 ? 10.404 0.710 -0.370 1.00 27.62 201 ALA A C 1
ATOM 1628 O O . ALA A 1 209 ? 10.515 -0.446 0.036 1.00 26.85 201 ALA A O 1
ATOM 1630 N N . ASP A 1 210 ? 11.446 1.458 -0.728 1.00 28.27 202 ASP A N 1
ATOM 1631 C CA . ASP A 1 210 ? 12.809 0.924 -0.733 1.00 29.17 202 ASP A CA 1
ATOM 1632 C C . ASP A 1 210 ? 13.310 0.532 0.665 1.00 29.30 202 ASP A C 1
ATOM 1633 O O . ASP A 1 210 ? 13.905 -0.536 0.822 1.00 31.24 202 ASP A O 1
ATOM 1638 N N . VAL A 1 211 ? 13.061 1.368 1.672 1.00 27.90 203 VAL A N 1
ATOM 1639 C CA . VAL A 1 211 ? 13.493 1.053 3.042 1.00 28.17 203 VAL A CA 1
ATOM 1640 C C . VAL A 1 211 ? 12.763 -0.163 3.626 1.00 27.18 203 VAL A C 1
ATOM 1641 O O . VAL A 1 211 ? 13.338 -0.901 4.428 1.00 26.14 203 VAL A O 1
ATOM 1645 N N . LEU A 1 212 ? 11.511 -0.375 3.223 1.00 27.43 204 LEU A N 1
ATOM 1646 C CA . LEU A 1 212 ? 10.747 -1.544 3.671 1.00 27.82 204 LEU A CA 1
ATOM 1647 C C . LEU A 1 212 ? 11.297 -2.843 3.082 1.00 27.71 204 LEU A C 1
ATOM 1648 O O . LEU A 1 212 ? 11.284 -3.874 3.745 1.00 26.12 204 LEU A O 1
ATOM 1653 N N . GLU A 1 213 ? 11.789 -2.781 1.846 1.00 28.90 205 GLU A N 1
ATOM 1654 C CA . GLU A 1 213 ? 12.401 -3.943 1.186 1.00 30.68 205 GLU A CA 1
ATOM 1655 C C . GLU A 1 213 ? 13.861 -4.183 1.605 1.00 30.34 205 GLU A C 1
ATOM 1656 O O . GLU A 1 213 ? 14.428 -5.236 1.315 1.00 30.30 205 GLU A O 1
ATOM 1662 N N . LEU A 1 214 ? 14.461 -3.213 2.290 1.00 29.74 206 LEU A N 1
ATOM 1663 C CA . LEU A 1 214 ? 15.840 -3.333 2.757 1.00 30.40 206 LEU A CA 1
ATOM 1664 C C . LEU A 1 214 ? 15.935 -4.276 3.961 1.00 31.03 206 LEU A C 1
ATOM 1665 O O . LEU A 1 214 ? 15.248 -4.079 4.963 1.00 31.24 206 LEU A O 1
ATOM 1670 N N . ASN A 1 215 ? 16.769 -5.307 3.847 1.00 31.48 207 ASN A N 1
ATOM 1671 C CA . ASN A 1 215 ? 17.069 -6.189 4.972 1.00 31.58 207 ASN A CA 1
ATOM 1672 C C . ASN A 1 215 ? 18.560 -6.168 5.256 1.00 30.70 207 ASN A C 1
ATOM 1673 O O . ASN A 1 215 ? 19.361 -6.582 4.415 1.00 32.20 207 ASN A O 1
ATOM 1682 N N . ILE A 1 216 ? 18.929 -5.698 6.443 1.00 28.80 208 ILE A N 1
ATOM 1683 C CA . ILE A 1 216 ? 20.327 -5.671 6.855 1.00 27.39 208 ILE A CA 1
ATOM 1684 C C . ILE A 1 216 ? 20.635 -6.955 7.635 1.00 27.02 208 ILE A C 1
ATOM 1685 O O . ILE A 1 216 ? 20.026 -7.210 8.674 1.00 27.14 208 ILE A O 1
ATOM 1690 N N . PRO A 1 217 ? 21.561 -7.783 7.120 1.00 26.21 209 PRO A N 1
ATOM 1691 C CA . PRO A 1 217 ? 21.900 -9.027 7.803 1.00 24.64 209 PRO A CA 1
ATOM 1692 C C . PRO A 1 217 ? 22.636 -8.777 9.119 1.00 24.88 209 PRO A C 1
ATOM 1693 O O . PRO A 1 217 ? 23.329 -7.760 9.266 1.00 24.75 209 PRO A O 1
ATOM 1697 N N . THR A 1 218 ? 22.473 -9.701 10.062 1.00 22.94 210 THR A N 1
ATOM 1698 C CA . THR A 1 218 ? 23.081 -9.582 11.380 1.00 21.55 210 THR A CA 1
ATOM 1699 C C . THR A 1 218 ? 24.573 -9.924 11.317 1.00 22.09 210 THR A C 1
ATOM 1700 O O . THR A 1 218 ? 24.985 -10.829 10.582 1.00 19.96 210 THR A O 1
ATOM 1704 N N . GLY A 1 219 ? 25.370 -9.197 12.096 1.00 21.49 211 GLY A N 1
ATOM 1705 C CA . GLY A 1 219 ? 26.786 -9.503 12.277 1.00 21.55 211 GLY A CA 1
ATOM 1706 C C . GLY A 1 219 ? 27.658 -9.350 11.046 1.00 21.84 211 GLY A C 1
ATOM 1707 O O . GLY A 1 219 ? 28.715 -9.972 10.961 1.00 22.49 211 GLY A O 1
ATOM 1708 N N . VAL A 1 220 ? 27.229 -8.522 10.097 1.00 21.81 212 VAL A N 1
ATOM 1709 C CA . VAL A 1 220 ? 27.973 -8.326 8.849 1.00 22.11 212 VAL A CA 1
ATOM 1710 C C . VAL A 1 220 ? 28.241 -6.840 8.679 1.00 21.35 212 VAL A C 1
ATOM 1711 O O . VAL A 1 220 ? 27.301 -6.069 8.488 1.00 22.31 212 VAL A O 1
ATOM 1715 N N . PRO A 1 221 ? 29.517 -6.425 8.774 1.00 21.73 213 PRO A N 1
ATOM 1716 C CA . PRO A 1 221 ? 29.817 -4.997 8.644 1.00 22.36 213 PRO A CA 1
ATOM 1717 C C . PRO A 1 221 ? 29.393 -4.433 7.282 1.00 23.44 213 PRO A C 1
ATOM 1718 O O . PRO A 1 221 ? 29.706 -5.021 6.248 1.00 21.78 213 PRO A O 1
ATOM 1722 N N . LEU A 1 222 ? 28.650 -3.325 7.305 1.00 23.31 214 LEU A N 1
ATOM 1723 C CA . LEU A 1 222 ? 28.199 -2.641 6.093 1.00 24.06 214 LEU A CA 1
ATOM 1724 C C . LEU A 1 222 ? 29.021 -1.368 5.959 1.00 24.00 214 LEU A C 1
ATOM 1725 O O . LEU A 1 222 ? 28.936 -0.474 6.812 1.00 23.56 214 LEU A O 1
ATOM 1730 N N . VAL A 1 223 ? 29.833 -1.307 4.903 1.00 23.35 215 VAL A N 1
ATOM 1731 C CA . VAL A 1 223 ? 30.774 -0.207 4.696 1.00 23.18 215 VAL A CA 1
ATOM 1732 C C . VAL A 1 223 ? 30.228 0.791 3.678 1.00 23.64 215 VAL A C 1
ATOM 1733 O O . VAL A 1 223 ? 29.863 0.416 2.572 1.00 23.21 215 VAL A O 1
ATOM 1737 N N . TYR A 1 224 ? 30.169 2.061 4.062 1.00 23.12 216 TYR A N 1
ATOM 1738 C CA . TYR A 1 224 ? 29.818 3.134 3.139 1.00 22.93 216 TYR A CA 1
ATOM 1739 C C . TYR A 1 224 ? 31.055 3.978 2.853 1.00 21.91 216 TYR A C 1
ATOM 1740 O O . TYR A 1 224 ? 31.778 4.347 3.775 1.00 23.80 216 TYR A O 1
ATOM 1749 N N . GLU A 1 225 ? 31.304 4.258 1.576 1.00 21.29 217 GLU A N 1
ATOM 1750 C CA . GLU A 1 225 ? 32.298 5.252 1.174 1.00 21.47 217 GLU A CA 1
ATOM 1751 C C . GLU A 1 225 ? 31.542 6.522 0.791 1.00 20.95 217 GLU A C 1
ATOM 1752 O O . GLU A 1 225 ? 30.593 6.463 0.015 1.00 21.36 217 GLU A O 1
ATOM 1758 N N . LEU A 1 226 ? 31.949 7.659 1.352 1.00 22.17 218 LEU A N 1
ATOM 1759 C CA . LEU A 1 226 ? 31.233 8.927 1.174 1.00 20.02 218 LEU A CA 1
ATOM 1760 C C . LEU A 1 226 ? 32.164 10.004 0.647 1.00 19.41 218 LEU A C 1
ATOM 1761 O O . LEU A 1 226 ? 33.335 10.032 1.011 1.00 19.11 218 LEU A O 1
ATOM 1766 N N . ASP A 1 227 ? 31.639 10.894 -0.195 1.00 19.19 219 ASP A N 1
ATOM 1767 C CA . ASP A 1 227 ? 32.412 12.034 -0.709 1.00 18.44 219 ASP A CA 1
ATOM 1768 C C . ASP A 1 227 ? 32.426 13.207 0.291 1.00 18.59 219 ASP A C 1
ATOM 1769 O O . ASP A 1 227 ? 31.900 13.085 1.389 1.00 16.54 219 ASP A O 1
ATOM 1774 N N . GLU A 1 228 ? 33.028 14.332 -0.101 1.00 20.42 220 GLU A N 1
ATOM 1775 C CA . GLU A 1 228 ? 33.153 15.514 0.771 1.00 22.03 220 GLU A CA 1
ATOM 1776 C C . GLU A 1 228 ? 31.821 16.088 1.272 1.00 21.79 220 GLU A C 1
ATOM 1777 O O . GLU A 1 228 ? 31.780 16.741 2.321 1.00 20.61 220 GLU A O 1
ATOM 1783 N N . ASN A 1 229 ? 30.747 15.850 0.521 1.00 21.90 221 ASN A N 1
ATOM 1784 C CA . ASN A 1 229 ? 29.400 16.274 0.911 1.00 21.89 221 ASN A CA 1
ATOM 1785 C C . ASN A 1 229 ? 28.592 15.154 1.573 1.00 21.22 221 ASN A C 1
ATOM 1786 O O . ASN A 1 229 ? 27.386 15.296 1.768 1.00 23.15 221 ASN A O 1
ATOM 1791 N N . LEU A 1 230 ? 29.264 14.053 1.914 1.00 20.26 222 LEU A N 1
ATOM 1792 C CA . LEU A 1 230 ? 28.643 12.870 2.528 1.00 21.07 222 LEU A CA 1
ATOM 1793 C C . LEU A 1 230 ? 27.649 12.125 1.619 1.00 21.71 222 LEU A C 1
ATOM 1794 O O . LEU A 1 230 ? 26.841 11.326 2.105 1.00 19.79 222 LEU A O 1
ATOM 1799 N N . LYS A 1 231 ? 27.724 12.365 0.309 1.00 21.83 223 LYS A N 1
ATOM 1800 C CA . LYS A 1 231 ? 26.956 11.584 -0.655 1.00 23.72 223 LYS A CA 1
ATOM 1801 C C . LYS A 1 231 ? 27.683 10.251 -0.834 1.00 23.16 223 LYS A C 1
ATOM 1802 O O . LYS A 1 231 ? 28.900 10.242 -1.037 1.00 22.80 223 LYS A O 1
ATOM 1808 N N . PRO A 1 232 ? 26.953 9.125 -0.730 1.00 21.42 224 PRO A N 1
ATOM 1809 C CA . PRO A 1 232 ? 27.559 7.808 -0.936 1.00 21.85 224 PRO A CA 1
ATOM 1810 C C . PRO A 1 232 ? 28.206 7.612 -2.312 1.00 21.05 224 PRO A C 1
ATOM 1811 O O . PRO A 1 232 ? 27.562 7.808 -3.335 1.00 20.50 224 PRO A O 1
ATOM 1815 N N . ILE A 1 233 ? 29.488 7.255 -2.306 1.00 22.28 225 ILE A N 1
ATOM 1816 C CA . ILE A 1 233 ? 30.222 6.874 -3.513 1.00 23.32 225 ILE A CA 1
ATOM 1817 C C . ILE A 1 233 ? 29.871 5.425 -3.839 1.00 23.95 225 ILE A C 1
ATOM 1818 O O . ILE A 1 233 ? 29.653 5.079 -5.000 1.00 24.73 225 ILE A O 1
ATOM 1823 N N . LYS A 1 234 ? 29.840 4.589 -2.801 1.00 24.80 226 LYS A N 1
ATOM 1824 C CA . LYS A 1 234 ? 29.324 3.223 -2.893 1.00 24.96 226 LYS A CA 1
ATOM 1825 C C . LYS A 1 234 ? 29.139 2.616 -1.506 1.00 25.31 226 LYS A C 1
ATOM 1826 O O . LYS A 1 234 ? 29.519 3.217 -0.495 1.00 24.56 226 LYS A O 1
ATOM 1832 N N . HIS A 1 235 ? 28.541 1.428 -1.463 1.00 25.80 227 HIS A N 1
ATOM 1833 C CA . HIS A 1 235 ? 28.484 0.641 -0.230 1.00 27.27 227 HIS A CA 1
ATOM 1834 C C . HIS A 1 235 ? 28.599 -0.858 -0.517 1.00 26.43 227 HIS A C 1
ATOM 1835 O O . HIS A 1 235 ? 28.321 -1.315 -1.632 1.00 24.80 227 HIS A O 1
ATOM 1842 N N . TYR A 1 236 ? 29.026 -1.609 0.494 1.00 25.84 228 TYR A N 1
ATOM 1843 C CA . TYR A 1 236 ? 29.241 -3.052 0.353 1.00 26.84 228 TYR A CA 1
ATOM 1844 C C . TYR A 1 236 ? 29.381 -3.711 1.723 1.00 27.89 228 TYR A C 1
ATOM 1845 O O . TYR A 1 236 ? 29.660 -3.037 2.720 1.00 26.64 228 TYR A O 1
ATOM 1854 N N . TYR A 1 237 ? 29.178 -5.026 1.757 1.00 29.07 229 TYR A N 1
ATOM 1855 C CA . TYR A 1 237 ? 29.321 -5.813 2.978 1.00 30.29 229 TYR A CA 1
ATOM 1856 C C . TYR A 1 237 ? 30.664 -6.540 2.987 1.00 32.10 229 TYR A C 1
ATOM 1857 O O . TYR A 1 237 ? 31.096 -7.063 1.958 1.00 30.10 229 TYR A O 1
ATOM 1866 N N . LEU A 1 238 ? 31.318 -6.577 4.146 1.00 33.89 230 LEU A N 1
ATOM 1867 C CA . LEU A 1 238 ? 32.562 -7.334 4.301 1.00 36.19 230 LEU A CA 1
ATOM 1868 C C . LEU A 1 238 ? 32.264 -8.810 4.551 1.00 36.98 230 LEU A C 1
ATOM 1869 O O . LEU A 1 238 ? 32.337 -9.279 5.686 1.00 37.93 230 LEU A O 1
ATOM 1874 N N . LEU A 1 239 ? 31.920 -9.538 3.493 1.00 38.73 231 LEU A N 1
ATOM 1875 C CA . LEU A 1 239 ? 31.644 -10.971 3.607 1.00 40.11 231 LEU A CA 1
ATOM 1876 C C . LEU A 1 239 ? 31.843 -11.697 2.275 1.00 41.55 231 LEU A C 1
ATOM 1877 O O . LEU A 1 239 ? 31.727 -11.102 1.203 1.00 43.34 231 LEU A O 1
ATOM 1882 N N . MET B 1 9 ? 23.369 16.391 56.901 1.00 47.13 1 MET B N 1
ATOM 1883 C CA . MET B 1 9 ? 24.779 16.179 56.468 1.00 47.98 1 MET B CA 1
ATOM 1884 C C . MET B 1 9 ? 24.822 15.645 55.035 1.00 46.70 1 MET B C 1
ATOM 1885 O O . MET B 1 9 ? 24.295 14.567 54.758 1.00 47.21 1 MET B O 1
ATOM 1890 N N . THR B 1 10 ? 25.440 16.404 54.130 1.00 45.03 2 THR B N 1
ATOM 1891 C CA . THR B 1 10 ? 25.619 15.966 52.742 1.00 42.92 2 THR B CA 1
ATOM 1892 C C . THR B 1 10 ? 26.821 15.031 52.639 1.00 40.63 2 THR B C 1
ATOM 1893 O O . THR B 1 10 ? 27.930 15.385 53.043 1.00 40.51 2 THR B O 1
ATOM 1897 N N . THR B 1 11 ? 26.585 13.837 52.103 1.00 38.02 3 THR B N 1
ATOM 1898 C CA . THR B 1 11 ? 27.626 12.834 51.909 1.00 35.68 3 THR B CA 1
ATOM 1899 C C . THR B 1 11 ? 27.669 12.447 50.428 1.00 33.72 3 THR B C 1
ATOM 1900 O O . THR B 1 11 ? 26.645 12.514 49.740 1.00 33.75 3 THR B O 1
ATOM 1904 N N . TYR B 1 12 ? 28.857 12.078 49.943 1.00 30.21 4 TYR B N 1
ATOM 1905 C CA . TYR B 1 12 ? 29.027 11.522 48.597 1.00 28.75 4 TYR B CA 1
ATOM 1906 C C . TYR B 1 12 ? 29.764 10.185 48.684 1.00 27.49 4 TYR B C 1
ATOM 1907 O O . TYR B 1 12 ? 30.635 10.010 49.534 1.00 28.01 4 TYR B O 1
ATOM 1916 N N . THR B 1 13 ? 29.414 9.255 47.800 1.00 25.86 5 THR B N 1
ATOM 1917 C CA . THR B 1 13 ? 30.096 7.965 47.711 1.00 25.48 5 THR B CA 1
ATOM 1918 C C . THR B 1 13 ? 30.903 7.843 46.413 1.00 24.34 5 THR B C 1
ATOM 1919 O O . THR B 1 13 ? 30.360 7.993 45.316 1.00 24.70 5 THR B O 1
ATOM 1923 N N . LEU B 1 14 ? 32.204 7.581 46.561 1.00 23.59 6 LEU B N 1
ATOM 1924 C CA . LEU B 1 14 ? 33.124 7.364 45.442 1.00 21.82 6 LEU B CA 1
ATOM 1925 C C . LEU B 1 14 ? 33.711 5.965 45.551 1.00 21.41 6 LEU B C 1
ATOM 1926 O O . LEU B 1 14 ? 34.099 5.547 46.638 1.00 20.52 6 LEU B O 1
ATOM 1931 N N . VAL B 1 15 ? 33.792 5.254 44.428 1.00 21.75 7 VAL B N 1
ATOM 1932 C CA . VAL B 1 15 ? 34.336 3.896 44.410 1.00 22.51 7 VAL B CA 1
ATOM 1933 C C . VAL B 1 15 ? 35.588 3.810 43.527 1.00 22.36 7 VAL B C 1
ATOM 1934 O O . VAL B 1 15 ? 35.562 4.171 42.356 1.00 25.30 7 VAL B O 1
ATOM 1938 N N . LEU B 1 16 ? 36.683 3.334 44.109 1.00 22.21 8 LEU B N 1
ATOM 1939 C CA . LEU B 1 16 ? 37.929 3.114 43.382 1.00 21.85 8 LEU B CA 1
ATOM 1940 C C . LEU B 1 16 ? 38.138 1.614 43.237 1.00 21.85 8 LEU B C 1
ATOM 1941 O O . LEU B 1 16 ? 37.752 0.844 44.108 1.00 23.68 8 LEU B O 1
ATOM 1946 N N . LEU B 1 17 ? 38.752 1.199 42.137 1.00 23.43 9 LEU B N 1
ATOM 1947 C CA . LEU B 1 17 ? 38.963 -0.222 41.874 1.00 21.25 9 LEU B CA 1
ATOM 1948 C C . LEU B 1 17 ? 40.215 -0.449 41.025 1.00 21.35 9 LEU B C 1
ATOM 1949 O O . LEU B 1 17 ? 40.341 0.080 39.918 1.00 21.37 9 LEU B O 1
ATOM 1954 N N . ARG B 1 18 ? 41.125 -1.250 41.570 1.00 22.93 10 ARG B N 1
ATOM 1955 C CA . ARG B 1 18 ? 42.362 -1.619 40.911 1.00 23.43 10 ARG B CA 1
ATOM 1956 C C . ARG B 1 18 ? 42.153 -2.917 40.145 1.00 23.00 10 ARG B C 1
ATOM 1957 O O . ARG B 1 18 ? 41.599 -3.867 40.678 1.00 23.34 10 ARG B O 1
ATOM 1965 N N . HIS B 1 19 ? 42.622 -2.961 38.902 1.00 24.25 11 HIS B N 1
ATOM 1966 C CA . HIS B 1 19 ? 42.449 -4.145 38.070 1.00 23.72 11 HIS B CA 1
ATOM 1967 C C . HIS B 1 19 ? 43.226 -5.328 38.629 1.00 24.69 11 HIS B C 1
ATOM 1968 O O . HIS B 1 19 ? 44.188 -5.162 39.385 1.00 24.87 11 HIS B O 1
ATOM 1975 N N . GLY B 1 20 ? 42.801 -6.523 38.241 1.00 25.64 12 GLY B N 1
ATOM 1976 C CA . GLY B 1 20 ? 43.431 -7.754 38.684 1.00 24.76 12 GLY B CA 1
ATOM 1977 C C . GLY B 1 20 ? 44.660 -8.128 37.880 1.00 25.55 12 GLY B C 1
ATOM 1978 O O . GLY B 1 20 ? 45.208 -7.326 37.120 1.00 23.26 12 GLY B O 1
ATOM 1979 N N . GLU B 1 21 ? 45.074 -9.376 38.044 1.00 26.86 13 GLU B N 1
ATOM 1980 C CA . GLU B 1 21 ? 46.305 -9.878 37.449 1.00 27.74 13 GLU B CA 1
ATOM 1981 C C . GLU B 1 21 ? 46.307 -9.786 35.917 1.00 28.99 13 GLU B C 1
ATOM 1982 O O . GLU B 1 21 ? 45.327 -10.158 35.265 1.00 28.35 13 GLU B O 1
ATOM 1988 N N . SER B 1 22 ? 47.412 -9.284 35.363 1.00 30.29 14 SER B N 1
ATOM 1989 C CA . SER B 1 22 ? 47.660 -9.304 33.917 1.00 30.59 14 SER B CA 1
ATOM 1990 C C . SER B 1 22 ? 48.470 -10.543 33.546 1.00 31.12 14 SER B C 1
ATOM 1991 O O . SER B 1 22 ? 48.887 -11.301 34.419 1.00 32.53 14 SER B O 1
ATOM 1994 N N . THR B 1 23 ? 48.686 -10.747 32.250 1.00 30.60 15 THR B N 1
ATOM 1995 C CA . THR B 1 23 ? 49.459 -11.888 31.761 1.00 30.57 15 THR B CA 1
ATOM 1996 C C . THR B 1 23 ? 50.941 -11.776 32.133 1.00 30.93 15 THR B C 1
ATOM 1997 O O . THR B 1 23 ? 51.621 -12.787 32.304 1.00 29.89 15 THR B O 1
ATOM 2001 N N . TRP B 1 24 ? 51.423 -10.542 32.262 1.00 31.30 16 TRP B N 1
ATOM 2002 C CA . TRP B 1 24 ? 52.831 -10.262 32.560 1.00 32.19 16 TRP B CA 1
ATOM 2003 C C . TRP B 1 24 ? 53.169 -10.293 34.049 1.00 34.15 16 TRP B C 1
ATOM 2004 O O . TRP B 1 24 ? 54.346 -10.347 34.412 1.00 32.76 16 TRP B O 1
ATOM 2015 N N . ASN B 1 25 ? 52.147 -10.238 34.903 1.00 37.61 17 ASN B N 1
ATOM 2016 C CA . ASN B 1 25 ? 52.341 -10.378 36.345 1.00 40.19 17 ASN B CA 1
ATOM 2017 C C . ASN B 1 25 ? 52.893 -11.763 36.690 1.00 41.66 17 ASN B C 1
ATOM 2018 O O . ASN B 1 25 ? 53.686 -11.903 37.620 1.00 42.07 17 ASN B O 1
ATOM 2023 N N . LYS B 1 26 ? 52.482 -12.777 35.928 1.00 43.46 18 LYS B N 1
ATOM 2024 C CA . LYS B 1 26 ? 53.004 -14.139 36.094 1.00 45.06 18 LYS B CA 1
ATOM 2025 C C . LYS B 1 26 ? 54.487 -14.172 35.742 1.00 45.28 18 LYS B C 1
ATOM 2026 O O . LYS B 1 26 ? 55.309 -14.708 36.487 1.00 44.78 18 LYS B O 1
ATOM 2032 N N . GLU B 1 27 ? 54.813 -13.564 34.603 1.00 45.18 19 GLU B N 1
ATOM 2033 C CA . GLU B 1 27 ? 56.163 -13.609 34.039 1.00 44.66 19 GLU B CA 1
ATOM 2034 C C . GLU B 1 27 ? 57.125 -12.675 34.780 1.00 43.71 19 GLU B C 1
ATOM 2035 O O . GLU B 1 27 ? 58.317 -12.634 34.470 1.00 43.02 19 GLU B O 1
ATOM 2041 N N . ASN B 1 28 ? 56.597 -11.932 35.755 1.00 42.37 20 ASN B N 1
ATOM 2042 C CA . ASN B 1 28 ? 57.381 -10.996 36.553 1.00 41.72 20 ASN B CA 1
ATOM 2043 C C . ASN B 1 28 ? 58.109 -9.984 35.662 1.00 39.34 20 ASN B C 1
ATOM 2044 O O . ASN B 1 28 ? 59.295 -9.697 35.846 1.00 39.27 20 ASN B O 1
ATOM 2049 N N . LYS B 1 29 ? 57.371 -9.460 34.687 1.00 36.61 21 LYS B N 1
ATOM 2050 C CA . LYS B 1 29 ? 57.895 -8.504 33.728 1.00 33.47 21 LYS B CA 1
ATOM 2051 C C . LYS B 1 29 ? 57.323 -7.142 34.072 1.00 31.73 21 LYS B C 1
ATOM 2052 O O . LYS B 1 29 ? 56.142 -7.039 34.408 1.00 30.32 21 LYS B O 1
ATOM 2058 N N . PHE B 1 30 ? 58.161 -6.107 34.006 1.00 29.08 22 PHE B N 1
ATOM 2059 C CA . PHE B 1 30 ? 57.708 -4.741 34.249 1.00 28.50 22 PHE B CA 1
ATOM 2060 C C . PHE B 1 30 ? 56.788 -4.330 33.103 1.00 27.90 22 PHE B C 1
ATOM 2061 O O . PHE B 1 30 ? 57.158 -4.440 31.930 1.00 27.65 22 PHE B O 1
ATOM 2069 N N . THR B 1 31 ? 55.587 -3.877 33.441 1.00 27.38 23 THR B N 1
ATOM 2070 C CA . THR B 1 31 ? 54.570 -3.559 32.435 1.00 27.35 23 THR B CA 1
ATOM 2071 C C . THR B 1 31 ? 54.499 -2.066 32.118 1.00 26.30 23 THR B C 1
ATOM 2072 O O . THR B 1 31 ? 54.728 -1.657 30.980 1.00 27.71 23 THR B O 1
ATOM 2076 N N . GLY B 1 32 ? 54.176 -1.250 33.115 1.00 26.67 24 GLY B N 1
ATOM 2077 C CA . GLY B 1 32 ? 54.033 0.195 32.895 1.00 25.10 24 GLY B CA 1
ATOM 2078 C C . GLY B 1 32 ? 52.894 0.513 31.935 1.00 24.38 24 GLY B C 1
ATOM 2079 O O . GLY B 1 32 ? 51.757 0.147 32.195 1.00 26.28 24 GLY B O 1
ATOM 2080 N N . TRP B 1 33 ? 53.202 1.177 30.822 1.00 23.39 25 TRP B N 1
ATOM 2081 C CA . TRP B 1 33 ? 52.206 1.495 29.795 1.00 23.92 25 TRP B CA 1
ATOM 2082 C C . TRP B 1 33 ? 52.024 0.402 28.736 1.00 23.83 25 TRP B C 1
ATOM 2083 O O . TRP B 1 33 ? 51.167 0.530 27.860 1.00 24.33 25 TRP B O 1
ATOM 2094 N N . THR B 1 34 ? 52.823 -0.658 28.794 1.00 25.13 26 THR B N 1
ATOM 2095 C CA . THR B 1 34 ? 52.627 -1.782 27.887 1.00 25.24 26 THR B CA 1
ATOM 2096 C C . THR B 1 34 ? 51.200 -2.268 28.078 1.00 24.43 26 THR B C 1
ATOM 2097 O O . THR B 1 34 ? 50.761 -2.475 29.207 1.00 23.73 26 THR B O 1
ATOM 2101 N N . ASP B 1 35 ? 50.477 -2.423 26.974 1.00 25.59 27 ASP B N 1
ATOM 2102 C CA . ASP B 1 35 ? 49.044 -2.711 27.015 1.00 26.10 27 ASP B CA 1
ATOM 2103 C C . ASP B 1 35 ? 48.765 -4.216 27.055 1.00 25.48 27 ASP B C 1
ATOM 2104 O O . ASP B 1 35 ? 48.165 -4.770 26.141 1.00 26.31 27 ASP B O 1
ATOM 2109 N N . VAL B 1 36 ? 49.207 -4.875 28.123 1.00 24.42 28 VAL B N 1
ATOM 2110 C CA . VAL B 1 36 ? 48.990 -6.310 28.268 1.00 25.11 28 VAL B CA 1
ATOM 2111 C C . VAL B 1 36 ? 47.582 -6.579 28.791 1.00 24.15 28 VAL B C 1
ATOM 2112 O O . VAL B 1 36 ? 47.040 -5.787 29.573 1.00 23.81 28 VAL B O 1
ATOM 2116 N N . PRO B 1 37 ? 46.974 -7.687 28.344 1.00 21.62 29 PRO B N 1
ATOM 2117 C CA . PRO B 1 37 ? 45.612 -8.015 28.757 1.00 21.62 29 PRO B CA 1
ATOM 2118 C C . PRO B 1 37 ? 45.545 -8.564 30.175 1.00 22.19 29 PRO B C 1
ATOM 2119 O O . PRO B 1 37 ? 46.558 -9.010 30.722 1.00 22.55 29 PRO B O 1
ATOM 2123 N N . LEU B 1 38 ? 44.354 -8.523 30.765 1.00 23.20 30 LEU B N 1
ATOM 2124 C CA . LEU B 1 38 ? 44.096 -9.243 32.001 1.00 22.41 30 LEU B CA 1
ATOM 2125 C C . LEU B 1 38 ? 44.264 -10.721 31.707 1.00 23.90 30 LEU B C 1
ATOM 2126 O O . LEU B 1 38 ? 43.872 -11.188 30.637 1.00 24.57 30 LEU B O 1
ATOM 2131 N N . SER B 1 39 ? 44.849 -11.454 32.648 1.00 24.15 31 SER B N 1
ATOM 2132 C CA . SER B 1 39 ? 44.802 -12.911 32.605 1.00 23.41 31 SER B CA 1
ATOM 2133 C C . SER B 1 39 ? 43.380 -13.316 32.956 1.00 23.57 31 SER B C 1
ATOM 2134 O O . SER B 1 39 ? 42.601 -12.487 33.429 1.00 22.97 31 SER B O 1
ATOM 2137 N N . GLU B 1 40 ? 43.040 -14.583 32.743 1.00 23.70 32 GLU B N 1
ATOM 2138 C CA . GLU B 1 40 ? 41.718 -15.082 33.110 1.00 24.66 32 GLU B CA 1
ATOM 2139 C C . GLU B 1 40 ? 41.380 -14.829 34.583 1.00 24.93 32 GLU B C 1
ATOM 2140 O O . GLU B 1 40 ? 40.220 -14.581 34.916 1.00 23.54 32 GLU B O 1
ATOM 2146 N N . LYS B 1 41 ? 42.387 -14.893 35.455 1.00 26.97 33 LYS B N 1
ATOM 2147 C CA . LYS B 1 41 ? 42.196 -14.596 36.879 1.00 29.29 33 LYS B CA 1
ATOM 2148 C C . LYS B 1 41 ? 41.812 -13.134 37.076 1.00 28.07 33 LYS B C 1
ATOM 2149 O O . LYS B 1 41 ? 40.961 -12.824 37.909 1.00 29.08 33 LYS B O 1
ATOM 2155 N N . GLY B 1 42 ? 42.455 -12.248 36.317 1.00 26.24 34 GLY B N 1
ATOM 2156 C CA . GLY B 1 42 ? 42.133 -10.822 36.340 1.00 27.18 34 GLY B CA 1
ATOM 2157 C C . GLY B 1 42 ? 40.723 -10.548 35.858 1.00 27.23 34 GLY B C 1
ATOM 2158 O O . GLY B 1 42 ? 40.062 -9.630 36.348 1.00 27.00 34 GLY B O 1
ATOM 2159 N N . GLU B 1 43 ? 40.262 -11.353 34.901 1.00 28.84 35 GLU B N 1
ATOM 2160 C CA . GLU B 1 43 ? 38.901 -11.243 34.382 1.00 30.27 35 GLU B CA 1
ATOM 2161 C C . GLU B 1 43 ? 37.921 -11.536 35.508 1.00 30.23 35 GLU B C 1
ATOM 2162 O O . GLU B 1 43 ? 37.037 -10.732 35.797 1.00 30.28 35 GLU B O 1
ATOM 2168 N N . GLU B 1 44 ? 38.110 -12.689 36.148 1.00 30.24 36 GLU B N 1
ATOM 2169 C CA . GLU B 1 44 ? 37.212 -13.175 37.196 1.00 30.78 36 GLU B CA 1
ATOM 2170 C C . GLU B 1 44 ? 37.200 -12.272 38.426 1.00 30.18 36 GLU B C 1
ATOM 2171 O O . GLU B 1 44 ? 36.164 -12.135 39.076 1.00 30.47 36 GLU B O 1
ATOM 2177 N N . GLU B 1 45 ? 38.342 -11.665 38.753 1.00 29.40 37 GLU B N 1
ATOM 2178 C CA . GLU B 1 45 ? 38.399 -10.708 39.865 1.00 29.07 37 GLU B CA 1
ATOM 2179 C C . GLU B 1 45 ? 37.494 -9.501 39.594 1.00 28.52 37 GLU B C 1
ATOM 2180 O O . GLU B 1 45 ? 36.788 -9.038 40.493 1.00 30.22 37 GLU B O 1
ATOM 2186 N N . ALA B 1 46 ? 37.512 -9.004 38.358 1.00 27.07 38 ALA B N 1
ATOM 2187 C CA . ALA B 1 46 ? 36.641 -7.890 37.953 1.00 25.01 38 ALA B CA 1
ATOM 2188 C C . ALA B 1 46 ? 35.160 -8.278 38.019 1.00 23.90 38 ALA B C 1
ATOM 2189 O O . ALA B 1 46 ? 34.312 -7.465 38.404 1.00 21.77 38 ALA B O 1
ATOM 2191 N N . ILE B 1 47 ? 34.858 -9.518 37.638 1.00 22.62 39 ILE B N 1
ATOM 2192 C CA . ILE B 1 47 ? 33.505 -10.058 37.758 1.00 23.25 39 ILE B CA 1
ATOM 2193 C C . ILE B 1 47 ? 33.081 -10.124 39.226 1.00 24.58 39 ILE B C 1
ATOM 2194 O O . ILE B 1 47 ? 31.987 -9.673 39.575 1.00 25.38 39 ILE B O 1
ATOM 2199 N N . ALA B 1 48 ? 33.959 -10.665 40.076 1.00 24.07 40 ALA B N 1
ATOM 2200 C CA . ALA B 1 48 ? 33.687 -10.803 41.517 1.00 23.52 40 ALA B CA 1
ATOM 2201 C C . ALA B 1 48 ? 33.463 -9.455 42.191 1.00 23.97 40 ALA B C 1
ATOM 2202 O O . ALA B 1 48 ? 32.632 -9.332 43.089 1.00 24.03 40 ALA B O 1
ATOM 2204 N N . ALA B 1 49 ? 34.216 -8.451 41.762 1.00 24.14 41 ALA B N 1
ATOM 2205 C CA . ALA B 1 49 ? 34.032 -7.099 42.257 1.00 24.85 41 ALA B CA 1
ATOM 2206 C C . ALA B 1 49 ? 32.632 -6.618 41.879 1.00 25.54 41 ALA B C 1
ATOM 2207 O O . ALA B 1 49 ? 31.892 -6.097 42.718 1.00 25.33 41 ALA B O 1
ATOM 2209 N N . GLY B 1 50 ? 32.273 -6.824 40.614 1.00 26.42 42 GLY B N 1
ATOM 2210 C CA . GLY B 1 50 ? 30.950 -6.478 40.105 1.00 26.67 42 GLY B CA 1
ATOM 2211 C C . GLY B 1 50 ? 29.816 -7.180 40.828 1.00 27.42 42 GLY B C 1
ATOM 2212 O O . GLY B 1 50 ? 28.817 -6.541 41.176 1.00 27.78 42 GLY B O 1
ATOM 2213 N N . LYS B 1 51 ? 29.965 -8.490 41.048 1.00 27.64 43 LYS B N 1
ATOM 2214 C CA A LYS B 1 51 ? 28.959 -9.282 41.766 0.50 28.41 43 LYS B CA 1
ATOM 2215 C CA B LYS B 1 51 ? 28.944 -9.269 41.755 0.50 28.35 43 LYS B CA 1
ATOM 2216 C C . LYS B 1 51 ? 28.703 -8.688 43.147 1.00 29.13 43 LYS B C 1
ATOM 2217 O O . LYS B 1 51 ? 27.559 -8.510 43.560 1.00 29.26 43 LYS B O 1
ATOM 2228 N N . TYR B 1 52 ? 29.788 -8.382 43.854 1.00 30.57 44 TYR B N 1
ATOM 2229 C CA . TYR B 1 52 ? 29.701 -7.867 45.217 1.00 31.73 44 TYR B CA 1
ATOM 2230 C C . TYR B 1 52 ? 29.117 -6.454 45.262 1.00 30.66 44 TYR B C 1
ATOM 2231 O O . TYR B 1 52 ? 28.323 -6.145 46.151 1.00 29.37 44 TYR B O 1
ATOM 2240 N N . LEU B 1 53 ? 29.508 -5.607 44.307 1.00 29.60 45 LEU B N 1
ATOM 2241 C CA . LEU B 1 53 ? 28.914 -4.270 44.163 1.00 28.73 45 LEU B CA 1
ATOM 2242 C C . LEU B 1 53 ? 27.404 -4.337 43.881 1.00 28.44 45 LEU B C 1
ATOM 2243 O O . LEU B 1 53 ? 26.636 -3.529 44.409 1.00 26.96 45 LEU B O 1
ATOM 2248 N N . LYS B 1 54 ? 26.989 -5.292 43.049 1.00 28.90 46 LYS B N 1
ATOM 2249 C CA . LYS B 1 54 ? 25.566 -5.515 42.781 1.00 30.06 46 LYS B CA 1
ATOM 2250 C C . LYS B 1 54 ? 24.838 -5.971 44.045 1.00 30.31 46 LYS B C 1
ATOM 2251 O O . LYS B 1 54 ? 23.734 -5.503 44.326 1.00 28.99 46 LYS B O 1
ATOM 2257 N N . GLU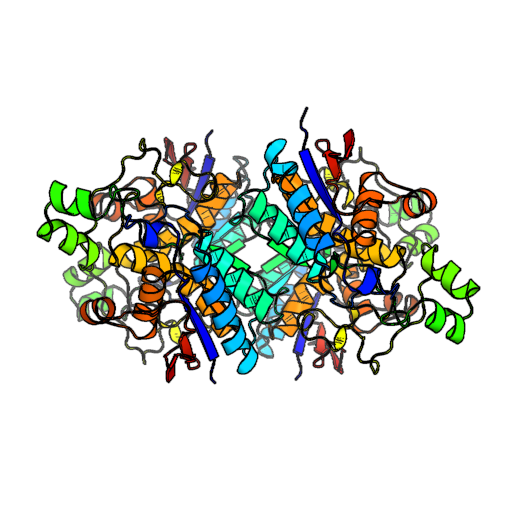 B 1 55 ? 25.462 -6.874 44.801 1.00 31.65 47 GLU B N 1
ATOM 2258 C CA . GLU B 1 55 ? 24.869 -7.405 46.040 1.00 32.96 47 GLU B CA 1
ATOM 2259 C C . GLU B 1 55 ? 24.655 -6.315 47.087 1.00 32.42 47 GLU B C 1
ATOM 2260 O O . GLU B 1 55 ? 23.602 -6.259 47.719 1.00 33.42 47 GLU B O 1
ATOM 2266 N N . LYS B 1 56 ? 25.648 -5.445 47.253 1.00 32.18 48 LYS B N 1
ATOM 2267 C CA . LYS B 1 56 ? 25.548 -4.327 48.193 1.00 32.23 48 LYS B CA 1
ATOM 2268 C C . LYS B 1 56 ? 24.778 -3.138 47.606 1.00 31.19 48 LYS B C 1
ATOM 2269 O O . LYS B 1 56 ? 24.687 -2.084 48.233 1.00 30.63 48 LYS B O 1
ATOM 2275 N N . ASN B 1 57 ? 24.242 -3.309 46.398 1.00 31.10 49 ASN B N 1
ATOM 2276 C CA . ASN B 1 57 ? 23.299 -2.363 45.805 1.00 31.65 49 ASN B CA 1
ATOM 2277 C C . ASN B 1 57 ? 23.947 -1.036 45.370 1.00 31.07 49 ASN B C 1
ATOM 2278 O O . ASN B 1 57 ? 23.314 0.020 45.429 1.00 30.45 49 ASN B O 1
ATOM 2283 N N . PHE B 1 58 ? 25.200 -1.102 44.915 1.00 31.37 50 PHE B N 1
ATOM 2284 C CA . PHE B 1 58 ? 25.898 0.077 44.374 1.00 31.05 50 PHE B CA 1
ATOM 2285 C C . PHE B 1 58 ? 25.484 0.355 42.927 1.00 30.88 50 PHE B C 1
ATOM 2286 O O . PHE B 1 58 ? 25.314 -0.574 42.136 1.00 30.31 50 PHE B O 1
ATOM 2294 N N . LYS B 1 59 ? 25.323 1.638 42.600 1.00 30.76 51 LYS B N 1
ATOM 2295 C CA . LYS B 1 59 ? 24.995 2.082 41.246 1.00 30.29 51 LYS B CA 1
ATOM 2296 C C . LYS B 1 59 ? 25.967 3.186 40.832 1.00 29.13 51 LYS B C 1
ATOM 2297 O O . LYS B 1 59 ? 26.507 3.893 41.687 1.00 29.07 51 LYS B O 1
ATOM 2303 N N . PHE B 1 60 ? 26.179 3.337 39.525 1.00 26.81 52 PHE B N 1
ATOM 2304 C CA . PHE B 1 60 ? 27.076 4.372 39.002 1.00 25.03 52 PHE B CA 1
ATOM 2305 C C . PHE B 1 60 ? 26.447 5.163 37.864 1.00 23.28 52 PHE B C 1
ATOM 2306 O O . PHE B 1 60 ? 25.699 4.618 37.062 1.00 22.84 52 PHE B O 1
ATOM 2314 N N . ASP B 1 61 ? 26.756 6.458 37.818 1.00 22.77 53 ASP B N 1
ATOM 2315 C CA . ASP B 1 61 ? 26.340 7.340 36.734 1.00 22.90 53 ASP B CA 1
ATOM 2316 C C . ASP B 1 61 ? 27.453 7.501 35.694 1.00 24.99 53 ASP B C 1
ATOM 2317 O O . ASP B 1 61 ? 27.181 7.814 34.536 1.00 26.55 53 ASP B O 1
ATOM 2322 N N . VAL B 1 62 ? 28.705 7.321 36.115 1.00 24.53 54 VAL B N 1
ATOM 2323 C CA . VAL B 1 62 ? 29.844 7.410 35.209 1.00 23.84 54 VAL B CA 1
ATOM 2324 C C . VAL B 1 62 ? 30.987 6.534 35.709 1.00 25.16 54 VAL B C 1
ATOM 2325 O O . VAL B 1 62 ? 31.194 6.406 36.922 1.00 24.15 54 VAL B O 1
ATOM 2329 N N . VAL B 1 63 ? 31.714 5.931 34.767 1.00 24.15 55 VAL B N 1
ATOM 2330 C CA . VAL B 1 63 ? 32.938 5.204 35.068 1.00 23.45 55 VAL B CA 1
ATOM 2331 C C . VAL B 1 63 ? 34.115 5.861 34.364 1.00 24.81 55 VAL B C 1
ATOM 2332 O O . VAL B 1 63 ? 34.074 6.092 33.150 1.00 24.72 55 VAL B O 1
ATOM 2336 N N . TYR B 1 64 ? 35.159 6.164 35.132 1.00 24.22 56 TYR B N 1
ATOM 2337 C CA . TYR B 1 64 ? 36.409 6.682 34.583 1.00 23.87 56 TYR B CA 1
ATOM 2338 C C . TYR B 1 64 ? 37.457 5.587 34.619 1.00 25.23 56 TYR B C 1
ATOM 2339 O O . TYR B 1 64 ? 37.556 4.840 35.594 1.00 25.22 56 TYR B O 1
ATOM 2348 N N . THR B 1 65 ? 38.243 5.495 33.553 1.00 25.99 57 THR B N 1
ATOM 2349 C CA . THR B 1 65 ? 39.282 4.485 33.481 1.00 25.28 57 THR B CA 1
ATOM 2350 C C . THR B 1 65 ? 40.457 4.975 32.639 1.00 24.37 57 THR B C 1
ATOM 2351 O O . THR B 1 65 ? 40.463 6.116 32.178 1.00 22.91 57 THR B O 1
ATOM 2355 N N . SER B 1 66 ? 41.473 4.133 32.481 1.00 24.12 58 SER B N 1
ATOM 2356 C CA . SER B 1 66 ? 42.648 4.508 31.684 1.00 23.05 58 SER B CA 1
ATOM 2357 C C . SER B 1 66 ? 42.399 4.169 30.207 1.00 21.36 58 SER B C 1
ATOM 2358 O O . SER B 1 66 ? 41.266 3.886 29.828 1.00 19.81 58 SER B O 1
ATOM 2361 N N . VAL B 1 67 ? 43.432 4.232 29.368 1.00 21.13 59 VAL B N 1
ATOM 2362 C CA . VAL B 1 67 ? 43.298 3.775 27.985 1.00 22.17 59 VAL B CA 1
ATOM 2363 C C . VAL B 1 67 ? 43.966 2.413 27.782 1.00 23.48 59 VAL B C 1
ATOM 2364 O O . VAL B 1 67 ? 44.120 1.969 26.652 1.00 23.84 59 VAL B O 1
ATOM 2368 N N . LEU B 1 68 ? 44.298 1.737 28.887 1.00 24.26 60 LEU B N 1
ATOM 2369 C CA . LEU B 1 68 ? 44.922 0.420 28.860 1.00 22.96 60 LEU B CA 1
ATOM 2370 C C . LEU B 1 68 ? 43.872 -0.668 29.056 1.00 22.80 60 LEU B C 1
ATOM 2371 O O . LEU B 1 68 ? 43.035 -0.575 29.952 1.00 23.45 60 LEU B O 1
ATOM 2376 N N . LYS B 1 69 ? 43.932 -1.714 28.237 1.00 22.22 61 LYS B N 1
ATOM 2377 C CA . LYS B 1 69 ? 42.845 -2.679 28.160 1.00 22.02 61 LYS B CA 1
ATOM 2378 C C . LYS B 1 69 ? 42.572 -3.377 29.493 1.00 22.95 61 LYS B C 1
ATOM 2379 O O . LYS B 1 69 ? 41.416 -3.628 29.822 1.00 21.77 61 LYS B O 1
ATOM 2385 N N . ARG B 1 70 ? 43.621 -3.674 30.261 1.00 22.50 62 ARG B N 1
ATOM 2386 C CA . ARG B 1 70 ? 43.450 -4.381 31.538 1.00 19.78 62 ARG B CA 1
ATOM 2387 C C . ARG B 1 70 ? 42.568 -3.621 32.531 1.00 21.94 62 ARG B C 1
ATOM 2388 O O . ARG B 1 70 ? 41.851 -4.236 33.321 1.00 20.48 62 ARG B O 1
ATOM 2396 N N . ALA B 1 71 ? 42.627 -2.289 32.476 1.00 19.77 63 ALA B N 1
ATOM 2397 C CA . ALA B 1 71 ? 41.743 -1.431 33.263 1.00 22.65 63 ALA B CA 1
ATOM 2398 C C . ALA B 1 71 ? 40.353 -1.336 32.608 1.00 24.96 63 ALA B C 1
ATOM 2399 O O . ALA B 1 71 ? 39.333 -1.504 33.288 1.00 24.98 63 ALA B O 1
ATOM 2401 N N . ILE B 1 72 ? 40.320 -1.068 31.297 1.00 23.40 64 ILE B N 1
ATOM 2402 C CA . ILE B 1 72 ? 39.057 -0.947 30.550 1.00 22.80 64 ILE B CA 1
ATOM 2403 C C . ILE B 1 72 ? 38.220 -2.232 30.658 1.00 23.67 64 ILE B C 1
ATOM 2404 O O . ILE B 1 72 ? 37.013 -2.185 30.905 1.00 23.24 64 ILE B O 1
ATOM 2409 N N . CYS B 1 73 ? 38.874 -3.376 30.477 1.00 24.62 65 CYS B N 1
ATOM 2410 C CA . CYS B 1 73 ? 38.207 -4.686 30.544 1.00 23.26 65 CYS B CA 1
ATOM 2411 C C . CYS B 1 73 ? 37.666 -4.972 31.952 1.00 22.99 65 CYS B C 1
ATOM 2412 O O . CYS B 1 73 ? 36.704 -5.732 32.116 1.00 24.29 65 CYS B O 1
ATOM 2417 N N . THR B 1 74 ? 38.300 -4.372 32.957 1.00 21.86 66 THR B N 1
ATOM 2418 C CA . THR B 1 74 ? 37.862 -4.466 34.345 1.00 21.24 66 THR B CA 1
ATOM 2419 C C . THR B 1 74 ? 36.579 -3.667 34.541 1.00 22.85 66 THR B C 1
ATOM 2420 O O . THR B 1 74 ? 35.615 -4.176 35.109 1.00 23.98 66 THR B O 1
ATOM 2424 N N . ALA B 1 75 ? 36.576 -2.416 34.079 1.00 23.16 67 ALA B N 1
ATOM 2425 C CA . ALA B 1 75 ? 35.358 -1.603 34.046 1.00 22.57 67 ALA B CA 1
ATOM 2426 C C . ALA B 1 75 ? 34.217 -2.343 33.344 1.00 22.34 67 ALA B C 1
ATOM 2427 O O . ALA B 1 75 ? 33.103 -2.424 33.873 1.00 23.91 67 ALA B O 1
ATOM 2429 N N . TRP B 1 76 ? 34.500 -2.891 32.163 1.00 21.75 68 TRP B N 1
ATOM 2430 C CA . TRP B 1 76 ? 33.488 -3.605 31.378 1.00 21.87 68 TRP B CA 1
ATOM 2431 C C . TRP B 1 76 ? 32.864 -4.746 32.172 1.00 20.53 68 TRP B C 1
ATOM 2432 O O . TRP B 1 76 ? 31.646 -4.796 32.320 1.00 19.98 68 TRP B O 1
ATOM 2443 N N . ASN B 1 77 ? 33.703 -5.644 32.687 1.00 20.54 69 ASN B N 1
ATOM 2444 C CA . ASN B 1 77 ? 33.233 -6.808 33.447 1.00 20.38 69 ASN B CA 1
ATOM 2445 C C . ASN B 1 77 ? 32.413 -6.426 34.683 1.00 19.20 69 ASN B C 1
ATOM 2446 O O . ASN B 1 77 ? 31.486 -7.134 35.057 1.00 17.47 69 ASN B O 1
ATOM 2451 N N . VAL B 1 78 ? 32.743 -5.295 35.303 1.00 18.67 70 VAL B N 1
ATOM 2452 C CA . VAL B 1 78 ? 31.976 -4.808 36.444 1.00 17.97 70 VAL B CA 1
ATOM 2453 C C . VAL B 1 78 ? 30.605 -4.300 36.001 1.00 20.00 70 VAL B C 1
ATOM 2454 O O . VAL B 1 78 ? 29.583 -4.702 36.556 1.00 20.89 70 VAL B O 1
ATOM 2458 N N . LEU B 1 79 ? 30.583 -3.410 35.010 1.00 21.85 71 LEU B N 1
ATOM 2459 C CA . LEU B 1 79 ? 29.317 -2.899 34.485 1.00 20.62 71 LEU B CA 1
ATOM 2460 C C . LEU B 1 79 ? 28.409 -4.033 34.002 1.00 20.53 71 LEU B C 1
ATOM 2461 O O . LEU B 1 79 ? 27.212 -4.025 34.271 1.00 20.32 71 LEU B O 1
ATOM 2466 N N . LYS B 1 80 ? 28.984 -5.012 33.310 1.00 20.32 72 LYS B N 1
ATOM 2467 C CA . LYS B 1 80 ? 28.200 -6.121 32.765 1.00 20.51 72 LYS B CA 1
ATOM 2468 C C . LYS B 1 80 ? 27.580 -6.985 33.861 1.00 20.88 72 LYS B C 1
ATOM 2469 O O . LYS B 1 80 ? 26.389 -7.294 33.811 1.00 21.36 72 LYS B O 1
ATOM 2475 N N . THR B 1 81 ? 28.385 -7.368 34.849 1.00 21.17 73 THR B N 1
ATOM 2476 C CA . THR B 1 81 ? 27.920 -8.239 35.937 1.00 21.59 73 THR B CA 1
ATOM 2477 C C . THR B 1 81 ? 26.918 -7.494 36.814 1.00 21.11 73 THR B C 1
ATOM 2478 O O . THR B 1 81 ? 25.981 -8.088 37.340 1.00 21.86 73 THR B O 1
ATOM 2482 N N . ALA B 1 82 ? 27.115 -6.186 36.950 1.00 21.28 74 ALA B N 1
ATOM 2483 C CA . ALA B 1 82 ? 26.213 -5.344 37.727 1.00 21.26 74 ALA B CA 1
ATOM 2484 C C . ALA B 1 82 ? 24.971 -4.901 36.931 1.00 21.21 74 ALA B C 1
ATOM 2485 O O . ALA B 1 82 ? 24.117 -4.207 37.470 1.00 19.85 74 ALA B O 1
ATOM 2487 N N . ASP B 1 83 ? 24.879 -5.302 35.662 1.00 21.56 75 ASP B N 1
ATOM 2488 C CA . ASP B 1 83 ? 23.758 -4.929 34.785 1.00 22.16 75 ASP B CA 1
ATOM 2489 C C . ASP B 1 83 ? 23.663 -3.406 34.574 1.00 20.17 75 ASP B C 1
ATOM 2490 O O . ASP B 1 83 ? 22.575 -2.827 34.615 1.00 20.71 75 ASP B O 1
ATOM 2495 N N . LEU B 1 84 ? 24.807 -2.773 34.334 1.00 20.27 76 LEU B N 1
ATOM 2496 C CA . LEU B 1 84 ? 24.887 -1.317 34.150 1.00 20.41 76 LEU B CA 1
ATOM 2497 C C . LEU B 1 84 ? 25.586 -0.931 32.834 1.00 21.24 76 LEU B C 1
ATOM 2498 O O . LEU B 1 84 ? 26.308 0.064 32.771 1.00 21.18 76 LEU B O 1
ATOM 2503 N N . LEU B 1 85 ? 25.346 -1.702 31.777 1.00 22.13 77 LEU B N 1
ATOM 2504 C CA . LEU B 1 85 ? 26.046 -1.498 30.496 1.00 22.46 77 LEU B CA 1
ATOM 2505 C C . LEU B 1 85 ? 25.791 -0.135 29.835 1.00 21.04 77 LEU B C 1
ATOM 2506 O O . LEU B 1 85 ? 26.619 0.337 29.057 1.00 20.03 77 LEU B O 1
ATOM 2511 N N . HIS B 1 86 ? 24.660 0.490 30.149 1.00 19.79 78 HIS B N 1
ATOM 2512 C CA . HIS B 1 86 ? 24.322 1.812 29.605 1.00 21.48 78 HIS B CA 1
ATOM 2513 C C . HIS B 1 86 ? 25.195 2.950 30.151 1.00 22.13 78 HIS B C 1
ATOM 2514 O O . HIS B 1 86 ? 25.227 4.030 29.567 1.00 24.09 78 HIS B O 1
ATOM 2521 N N . VAL B 1 87 ? 25.885 2.716 31.267 1.00 21.32 79 VAL B N 1
ATOM 2522 C CA . VAL B 1 87 ? 26.658 3.764 31.934 1.00 20.20 79 VAL B CA 1
ATOM 2523 C C . VAL B 1 87 ? 27.867 4.184 31.090 1.00 22.10 79 VAL B C 1
ATOM 2524 O O . VAL B 1 87 ? 28.611 3.335 30.603 1.00 22.41 79 VAL B O 1
ATOM 2528 N N . PRO B 1 88 ? 28.058 5.499 30.901 1.00 22.86 80 PRO B N 1
ATOM 2529 C CA . PRO B 1 88 ? 29.183 5.945 30.099 1.00 24.08 80 PRO B CA 1
ATOM 2530 C C . PRO B 1 88 ? 30.532 5.615 30.731 1.00 24.97 80 PRO B C 1
ATOM 2531 O O . PRO B 1 88 ? 30.693 5.695 31.956 1.00 23.81 80 PRO B O 1
ATOM 2535 N N . VAL B 1 89 ? 31.475 5.230 29.877 1.00 23.40 81 VAL B N 1
ATOM 2536 C CA . VAL B 1 89 ? 32.839 4.954 30.274 1.00 23.55 81 VAL B CA 1
ATOM 2537 C C . VAL B 1 89 ? 33.726 6.011 29.622 1.00 23.49 81 VAL B C 1
ATOM 2538 O O . VAL B 1 89 ? 33.722 6.135 28.402 1.00 24.60 81 VAL B O 1
ATOM 2542 N N . VAL B 1 90 ? 34.436 6.799 30.434 1.00 23.81 82 VAL B N 1
ATOM 2543 C CA . VAL B 1 90 ? 35.379 7.799 29.927 1.00 22.61 82 VAL B CA 1
ATOM 2544 C C . VAL B 1 90 ? 36.817 7.323 30.152 1.00 22.91 82 VAL B C 1
ATOM 2545 O O . VAL B 1 90 ? 37.220 7.036 31.287 1.00 20.97 82 VAL B O 1
ATOM 2549 N N . LYS B 1 91 ? 37.575 7.252 29.056 1.00 23.69 83 LYS B N 1
ATOM 2550 C CA . LYS B 1 91 ? 38.910 6.656 29.030 1.00 25.36 83 LYS B CA 1
ATOM 2551 C C . LYS B 1 91 ? 39.966 7.739 28.876 1.00 24.87 83 LYS B C 1
ATOM 2552 O O . LYS B 1 91 ? 39.890 8.531 27.950 1.00 26.77 83 LYS B O 1
ATOM 2558 N N . THR B 1 92 ? 40.962 7.756 29.763 1.00 25.55 84 THR B N 1
ATOM 2559 C CA . THR B 1 92 ? 41.990 8.798 29.744 1.00 24.47 84 THR B CA 1
ATOM 2560 C C . THR B 1 92 ? 43.397 8.285 30.066 1.00 24.03 84 THR B C 1
ATOM 2561 O O . THR B 1 92 ? 43.576 7.472 30.980 1.00 25.08 84 THR B O 1
ATOM 2565 N N . TRP B 1 93 ? 44.388 8.775 29.313 1.00 21.36 85 TRP B N 1
ATOM 2566 C CA . TRP B 1 93 ? 45.796 8.471 29.578 1.00 22.93 85 TRP B CA 1
ATOM 2567 C C . TRP B 1 93 ? 46.235 8.915 30.974 1.00 24.78 85 TRP B C 1
ATOM 2568 O O . TRP B 1 93 ? 47.151 8.323 31.542 1.00 27.29 85 TRP B O 1
ATOM 2579 N N . ARG B 1 94 ? 45.564 9.930 31.527 1.00 24.09 86 ARG B N 1
ATOM 2580 C CA . ARG B 1 94 ? 45.879 10.447 32.858 1.00 23.64 86 ARG B CA 1
ATOM 2581 C C . ARG B 1 94 ? 45.655 9.466 34.008 1.00 23.38 86 ARG B C 1
ATOM 2582 O O . ARG B 1 94 ? 46.160 9.686 35.114 1.00 22.77 86 ARG B O 1
ATOM 2590 N N . LEU B 1 95 ? 44.917 8.388 33.751 1.00 21.72 87 LEU B N 1
ATOM 2591 C CA . LEU B 1 95 ? 44.749 7.316 34.734 1.00 21.58 87 LEU B CA 1
ATOM 2592 C C . LEU B 1 95 ? 45.611 6.086 34.427 1.00 23.09 87 LEU B C 1
ATOM 2593 O O . LEU B 1 95 ? 45.511 5.066 35.119 1.00 19.76 87 LEU B O 1
ATOM 2598 N N . ASN B 1 96 ? 46.479 6.179 33.416 1.00 24.14 88 ASN B N 1
ATOM 2599 C CA . ASN B 1 96 ? 47.410 5.077 33.106 1.00 23.37 88 ASN B CA 1
ATOM 2600 C C . ASN B 1 96 ? 48.300 4.718 34.299 1.00 23.69 88 ASN B C 1
ATOM 2601 O O . ASN B 1 96 ? 48.594 5.561 35.154 1.00 22.14 88 ASN B O 1
ATOM 2606 N N . GLU B 1 97 ? 48.733 3.460 34.328 1.00 24.07 89 GLU B N 1
ATOM 2607 C CA . GLU B 1 97 ? 49.771 2.992 35.236 1.00 23.51 89 GLU B CA 1
ATOM 2608 C C . GLU B 1 97 ? 51.014 3.879 35.158 1.00 24.26 89 GLU B C 1
ATOM 2609 O O . GLU B 1 97 ? 51.238 4.575 34.158 1.00 21.19 89 GLU B O 1
ATOM 2615 N N . ARG B 1 98 ? 51.809 3.870 36.225 1.00 23.94 90 ARG B N 1
ATOM 2616 C CA . ARG B 1 98 ? 53.098 4.559 36.215 1.00 24.59 90 ARG B CA 1
ATOM 2617 C C . ARG B 1 98 ? 53.967 3.969 35.108 1.00 21.77 90 ARG B C 1
ATOM 2618 O O . ARG B 1 98 ? 54.093 2.754 35.001 1.00 20.38 90 ARG B O 1
ATOM 2626 N N . HIS B 1 99 ? 54.535 4.831 34.273 1.00 21.20 91 HIS B N 1
ATOM 2627 C CA . HIS B 1 99 ? 55.470 4.401 33.223 1.00 22.24 91 HIS B CA 1
ATOM 2628 C C . HIS B 1 99 ? 56.786 3.885 33.827 1.00 21.71 91 HIS B C 1
ATOM 2629 O O . HIS B 1 99 ? 57.375 4.559 34.670 1.00 21.33 91 HIS B O 1
ATOM 2636 N N . CYS B 1 100 ? 57.238 2.701 33.393 1.00 21.52 92 CYS B N 1
ATOM 2637 C CA . CYS B 1 100 ? 58.457 2.054 33.928 1.00 21.41 92 CYS B CA 1
ATOM 2638 C C . CYS B 1 100 ? 59.719 2.269 33.066 1.00 20.66 92 CYS B C 1
ATOM 2639 O O . CYS B 1 100 ? 60.754 1.641 33.295 1.00 22.30 92 CYS B O 1
ATOM 2642 N N . GLY B 1 101 ? 59.633 3.141 32.071 1.00 20.04 93 GLY B N 1
ATOM 2643 C CA . GLY B 1 101 ? 60.783 3.491 31.233 1.00 20.30 93 GLY B CA 1
ATOM 2644 C C . GLY B 1 101 ? 61.414 2.322 30.496 1.00 19.54 93 GLY B C 1
ATOM 2645 O O . GLY B 1 101 ? 60.717 1.504 29.889 1.00 19.38 93 GLY B O 1
ATOM 2646 N N . SER B 1 102 ? 62.739 2.238 30.551 1.00 19.34 94 SER B N 1
ATOM 2647 C CA . SER B 1 102 ? 63.472 1.162 29.874 1.00 19.91 94 SER B CA 1
ATOM 2648 C C . SER B 1 102 ? 63.312 -0.203 30.556 1.00 19.81 94 SER B C 1
ATOM 2649 O O . SER B 1 102 ? 63.757 -1.219 30.012 1.00 18.70 94 SER B O 1
ATOM 2652 N N . LEU B 1 103 ? 62.688 -0.234 31.735 1.00 18.76 95 LEU B N 1
ATOM 2653 C CA . LEU B 1 103 ? 62.384 -1.504 32.391 1.00 19.44 95 LEU B CA 1
ATOM 2654 C C . LEU B 1 103 ? 61.237 -2.242 31.707 1.00 19.09 95 LEU B C 1
ATOM 2655 O O . LEU B 1 103 ? 61.139 -3.462 31.838 1.00 19.72 95 LEU B O 1
ATOM 2660 N N . GLN B 1 104 ? 60.379 -1.521 30.977 1.00 18.98 96 GLN B N 1
ATOM 2661 C CA . GLN B 1 104 ? 59.187 -2.131 30.356 1.00 19.02 96 GLN B CA 1
ATOM 2662 C C . GLN B 1 104 ? 59.553 -3.276 29.416 1.00 18.37 96 GLN B C 1
ATOM 2663 O O . GLN B 1 104 ? 60.372 -3.111 28.517 1.00 16.20 96 GLN B O 1
ATOM 2669 N N . GLY B 1 105 ? 58.948 -4.439 29.645 1.00 19.76 97 GLY B N 1
ATOM 2670 C CA . GLY B 1 105 ? 59.191 -5.620 28.825 1.00 19.94 97 GLY B CA 1
ATOM 2671 C C . GLY B 1 105 ? 60.188 -6.593 29.422 1.00 21.65 97 GLY B C 1
ATOM 2672 O O . GLY B 1 105 ? 60.192 -7.775 29.067 1.00 22.10 97 GLY B O 1
ATOM 2673 N N . LEU B 1 106 ? 61.031 -6.113 30.331 1.00 22.14 98 LEU B N 1
ATOM 2674 C CA . LEU B 1 106 ? 62.086 -6.938 30.896 1.00 23.58 98 LEU B CA 1
ATOM 2675 C C . LEU B 1 106 ? 61.642 -7.591 32.202 1.00 23.79 98 LEU B C 1
ATOM 2676 O O . LEU B 1 106 ? 60.833 -7.029 32.935 1.00 22.01 98 LEU B O 1
ATOM 2681 N N . ASN B 1 107 ? 62.181 -8.778 32.481 1.00 24.76 99 ASN B N 1
ATOM 2682 C CA . ASN B 1 107 ? 61.994 -9.429 33.780 1.00 26.15 99 ASN B CA 1
ATOM 2683 C C . ASN B 1 107 ? 63.094 -9.016 34.759 1.00 27.62 99 ASN B C 1
ATOM 2684 O O . ASN B 1 107 ? 64.062 -8.357 34.370 1.00 26.95 99 ASN B O 1
ATOM 2689 N N . LYS B 1 108 ? 62.943 -9.417 36.022 1.00 29.78 100 LYS B N 1
ATOM 2690 C CA . LYS B 1 108 ? 63.864 -9.014 37.095 1.00 31.23 100 LYS B CA 1
ATOM 2691 C C . LYS B 1 108 ? 65.319 -9.455 36.897 1.00 30.03 100 LYS B C 1
ATOM 2692 O O . LYS B 1 108 ? 66.235 -8.765 37.343 1.00 29.71 100 LYS B O 1
ATOM 2698 N N . SER B 1 109 ? 65.535 -10.592 36.243 1.00 29.64 101 SER B N 1
ATOM 2699 C CA . SER B 1 109 ? 66.898 -11.074 36.006 1.00 30.59 101 SER B CA 1
ATOM 2700 C C . SER B 1 109 ? 67.576 -10.301 34.868 1.00 29.28 101 SER B C 1
ATOM 2701 O O . SER B 1 109 ? 68.792 -10.120 34.877 1.00 29.03 101 SER B O 1
ATOM 2704 N N . GLU B 1 110 ? 66.787 -9.856 33.894 1.00 28.11 102 GLU B N 1
ATOM 2705 C CA . GLU B 1 110 ? 67.297 -9.015 32.809 1.00 27.13 102 GLU B CA 1
ATOM 2706 C C . GLU B 1 110 ? 67.671 -7.620 33.318 1.00 24.27 102 GLU B C 1
ATOM 2707 O O . GLU B 1 110 ? 68.709 -7.079 32.936 1.00 23.36 102 GLU B O 1
ATOM 2713 N N . THR B 1 111 ? 66.836 -7.051 34.185 1.00 22.48 103 THR B N 1
ATOM 2714 C CA . THR B 1 111 ? 67.080 -5.710 34.726 1.00 21.77 103 THR B CA 1
ATOM 2715 C C . THR B 1 111 ? 68.244 -5.712 35.718 1.00 20.34 103 THR B C 1
ATOM 2716 O O . THR B 1 111 ? 69.025 -4.765 35.764 1.00 20.08 103 THR B O 1
ATOM 2720 N N . ALA B 1 112 ? 68.361 -6.781 36.500 1.00 19.89 104 ALA B N 1
ATOM 2721 C CA . ALA B 1 112 ? 69.495 -6.959 37.406 1.00 19.15 104 ALA B CA 1
ATOM 2722 C C . ALA B 1 112 ? 70.814 -7.060 36.636 1.00 18.62 104 ALA B C 1
ATOM 2723 O O . ALA B 1 112 ? 71.840 -6.547 37.084 1.00 17.85 104 ALA B O 1
ATOM 2725 N N . LYS B 1 113 ? 70.774 -7.720 35.480 1.00 18.56 105 LYS B N 1
ATOM 2726 C CA . LYS B 1 113 ? 71.952 -7.892 34.623 1.00 18.93 105 LYS B CA 1
ATOM 2727 C C . LYS B 1 113 ? 72.414 -6.569 33.987 1.00 18.16 105 LYS B C 1
ATOM 2728 O O . LYS B 1 113 ? 73.612 -6.321 33.870 1.00 19.00 105 LYS B O 1
ATOM 2734 N N . LYS B 1 114 ? 71.461 -5.736 33.573 1.00 17.88 106 LYS B N 1
ATOM 2735 C CA . LYS B 1 114 ? 71.768 -4.424 32.991 1.00 17.67 106 LYS B CA 1
ATOM 2736 C C . LYS B 1 114 ? 72.171 -3.400 34.041 1.00 16.20 106 LYS B C 1
ATOM 2737 O O . LYS B 1 114 ? 73.126 -2.650 33.847 1.00 16.23 106 LYS B O 1
ATOM 2743 N N . TYR B 1 115 ? 71.423 -3.354 35.140 1.00 15.28 107 TYR B N 1
ATOM 2744 C CA . TYR B 1 115 ? 71.524 -2.242 36.081 1.00 16.86 107 TYR B CA 1
ATOM 2745 C C . TYR B 1 115 ? 72.022 -2.590 37.484 1.00 19.19 107 TYR B C 1
ATOM 2746 O O . TYR B 1 115 ? 72.324 -1.686 38.266 1.00 20.44 107 TYR B O 1
ATOM 2755 N N . GLY B 1 116 ? 72.115 -3.877 37.810 1.00 20.25 108 GLY B N 1
ATOM 2756 C CA . GLY B 1 116 ? 72.387 -4.288 39.182 1.00 21.06 108 GLY B CA 1
ATOM 2757 C C . GLY B 1 116 ? 71.099 -4.253 39.985 1.00 23.84 108 GLY B C 1
ATOM 2758 O O . GLY B 1 116 ? 70.255 -3.363 39.802 1.00 24.13 108 GLY B O 1
ATOM 2759 N N . GLU B 1 117 ? 70.943 -5.221 40.882 1.00 26.84 109 GLU B N 1
ATOM 2760 C CA . GLU B 1 117 ? 69.696 -5.393 41.626 1.00 28.26 109 GLU B CA 1
ATOM 2761 C C . GLU B 1 117 ? 69.409 -4.224 42.574 1.00 27.85 109 GLU B C 1
ATOM 2762 O O . GLU B 1 117 ? 68.250 -3.935 42.872 1.00 27.18 109 GLU B O 1
ATOM 2768 N N . GLU B 1 118 ? 70.460 -3.546 43.029 1.00 28.41 110 GLU B N 1
ATOM 2769 C CA . GLU B 1 118 ? 70.303 -2.424 43.961 1.00 29.47 110 GLU B CA 1
ATOM 2770 C C . GLU B 1 118 ? 69.736 -1.157 43.322 1.00 28.79 110 GLU B C 1
ATOM 2771 O O . GLU B 1 118 ? 68.924 -0.478 43.948 1.00 29.32 110 GLU B O 1
ATOM 2777 N N . GLN B 1 119 ? 70.155 -0.832 42.098 1.00 28.13 111 GLN B N 1
ATOM 2778 C CA . GLN B 1 119 ? 69.535 0.279 41.356 1.00 27.16 111 GLN B CA 1
ATOM 2779 C C . GLN B 1 119 ? 68.055 -0.003 41.107 1.00 25.95 111 GLN B C 1
ATOM 2780 O O . GLN B 1 119 ? 67.228 0.892 41.237 1.00 24.19 111 GLN B O 1
ATOM 2786 N N . VAL B 1 120 ? 67.724 -1.248 40.765 1.00 26.11 112 VAL B N 1
ATOM 2787 C CA . VAL B 1 120 ? 66.342 -1.612 40.452 1.00 26.64 112 VAL B CA 1
ATOM 2788 C C . VAL B 1 120 ? 65.447 -1.499 41.690 1.00 28.26 112 VAL B C 1
ATOM 2789 O O . VAL B 1 120 ? 64.311 -1.040 41.592 1.00 29.67 112 VAL B O 1
ATOM 2793 N N . LYS B 1 121 ? 65.966 -1.906 42.847 1.00 30.25 113 LYS B N 1
ATOM 2794 C CA . LYS B 1 121 ? 65.253 -1.751 44.118 1.00 31.77 113 LYS B CA 1
ATOM 2795 C C . LYS B 1 121 ? 64.882 -0.292 44.370 1.00 32.94 113 LYS B C 1
ATOM 2796 O O . LYS B 1 121 ? 63.730 0.014 44.677 1.00 33.45 113 LYS B O 1
ATOM 2802 N N . ILE B 1 122 ? 65.857 0.603 44.221 1.00 33.57 114 ILE B N 1
ATOM 2803 C CA . ILE B 1 122 ? 65.625 2.039 44.410 1.00 33.89 114 ILE B CA 1
ATOM 2804 C C . ILE B 1 122 ? 64.479 2.520 43.530 1.00 33.56 114 ILE B C 1
ATOM 2805 O O . ILE B 1 122 ? 63.583 3.214 44.003 1.00 33.09 114 ILE B O 1
ATOM 2810 N N . TRP B 1 123 ? 64.505 2.142 42.253 1.00 33.12 115 TRP B N 1
ATOM 2811 C CA . TRP B 1 123 ? 63.480 2.584 41.304 1.00 32.00 115 TRP B CA 1
ATOM 2812 C C . TRP B 1 123 ? 62.089 2.020 41.608 1.00 33.71 115 TRP B C 1
ATOM 2813 O O . TRP B 1 123 ? 61.086 2.663 41.304 1.00 33.11 115 TRP B O 1
ATOM 2824 N N . ARG B 1 124 ? 62.030 0.820 42.179 1.00 35.59 116 ARG B N 1
ATOM 2825 C CA . ARG B 1 124 ? 60.749 0.206 42.550 1.00 37.78 116 ARG B CA 1
ATOM 2826 C C . ARG B 1 124 ? 60.102 0.912 43.744 1.00 36.48 116 ARG B C 1
ATOM 2827 O O . ARG B 1 124 ? 58.893 1.137 43.752 1.00 37.08 116 ARG B O 1
ATOM 2835 N N . ARG B 1 125 ? 60.914 1.266 44.739 1.00 35.41 117 ARG B N 1
ATOM 2836 C CA . ARG B 1 125 ? 60.405 1.736 46.030 1.00 34.72 117 ARG B CA 1
ATOM 2837 C C . ARG B 1 125 ? 60.517 3.247 46.246 1.00 31.36 117 ARG B C 1
ATOM 2838 O O . ARG B 1 125 ? 60.041 3.760 47.255 1.00 31.18 117 ARG B O 1
ATOM 2846 N N . SER B 1 126 ? 61.129 3.961 45.305 1.00 27.97 118 SER B N 1
ATOM 2847 C CA . SER B 1 126 ? 61.287 5.411 45.430 1.00 25.70 118 SER B CA 1
ATOM 2848 C C . SER B 1 126 ? 59.980 6.162 45.154 1.00 24.50 118 SER B C 1
ATOM 2849 O O . SER B 1 126 ? 59.045 5.624 44.558 1.00 22.24 118 SER B O 1
ATOM 2852 N N . TYR B 1 127 ? 59.934 7.413 45.600 1.00 23.12 119 TYR B N 1
ATOM 2853 C CA . TYR B 1 127 ? 58.832 8.300 45.286 1.00 23.87 119 TYR B CA 1
ATOM 2854 C C . TYR B 1 127 ? 59.179 9.189 44.095 1.00 24.44 119 TYR B C 1
ATOM 2855 O O . TYR B 1 127 ? 58.345 9.393 43.208 1.00 25.20 119 TYR B O 1
ATOM 2864 N N . ASP B 1 128 ? 60.402 9.712 44.069 1.00 23.41 120 ASP B N 1
ATOM 2865 C CA . ASP B 1 128 ? 60.766 10.720 43.077 1.00 23.87 120 ASP B CA 1
ATOM 2866 C C . ASP B 1 128 ? 62.013 10.396 42.243 1.00 22.21 120 ASP B C 1
ATOM 2867 O O . ASP B 1 128 ? 62.546 11.280 41.577 1.00 19.85 120 ASP B O 1
ATOM 2872 N N . ILE B 1 129 ? 62.470 9.143 42.282 1.00 22.12 121 ILE B N 1
ATOM 2873 C CA . ILE B 1 129 ? 63.589 8.700 41.450 1.00 21.86 121 ILE B CA 1
ATOM 2874 C C . ILE B 1 129 ? 63.091 7.687 40.415 1.00 23.25 121 ILE B C 1
ATOM 2875 O O . ILE B 1 129 ? 62.810 6.533 40.751 1.00 24.32 121 ILE B O 1
ATOM 2880 N N . PRO B 1 130 ? 62.965 8.124 39.149 1.00 22.77 122 PRO B N 1
ATOM 2881 C CA . PRO B 1 130 ? 62.421 7.259 38.112 1.00 21.53 122 PRO B CA 1
ATOM 2882 C C . PRO B 1 130 ? 63.471 6.328 37.514 1.00 20.76 122 PRO B C 1
ATOM 2883 O O . PRO B 1 130 ? 64.663 6.626 37.581 1.00 21.63 122 PRO B O 1
ATOM 2887 N N . PRO B 1 131 ? 63.032 5.210 36.913 1.00 20.22 123 PRO B N 1
ATOM 2888 C CA . PRO B 1 131 ? 63.950 4.346 36.177 1.00 19.61 123 PRO B CA 1
ATOM 2889 C C . PRO B 1 131 ? 64.472 5.039 34.903 1.00 19.81 123 PRO B C 1
ATOM 2890 O O . PRO B 1 131 ? 64.006 6.129 34.572 1.00 17.24 123 PRO B O 1
ATOM 2894 N N . PRO B 1 132 ? 65.432 4.418 34.193 1.00 19.89 124 PRO B N 1
ATOM 2895 C CA . PRO B 1 132 ? 66.039 5.069 33.019 1.00 19.47 124 PRO B CA 1
ATOM 2896 C C . PRO B 1 132 ? 65.053 5.458 31.910 1.00 19.82 124 PRO B C 1
ATOM 2897 O O . PRO B 1 132 ? 64.031 4.793 31.720 1.00 18.45 124 PRO B O 1
ATOM 2901 N N . LYS B 1 133 ? 65.378 6.530 31.190 1.00 20.62 125 LYS B N 1
ATOM 2902 C CA . LYS B 1 133 ? 64.518 7.075 30.135 1.00 22.96 125 LYS B CA 1
ATOM 2903 C C . LYS B 1 133 ? 64.526 6.246 28.856 1.00 21.12 125 LYS B C 1
ATOM 2904 O O . LYS B 1 133 ? 65.567 5.746 28.440 1.00 19.74 125 LYS B O 1
ATOM 2910 N N . LEU B 1 134 ? 63.359 6.123 28.228 1.00 21.74 126 LEU B N 1
ATOM 2911 C CA . LEU B 1 134 ? 63.288 5.780 26.811 1.00 22.64 126 LEU B CA 1
ATOM 2912 C C . LEU B 1 134 ? 63.677 7.044 26.034 1.00 23.96 126 LEU B C 1
ATOM 2913 O O . LEU B 1 134 ? 63.639 8.144 26.579 1.00 22.53 126 LEU B O 1
ATOM 2918 N N . ASP B 1 135 ? 64.067 6.901 24.773 1.00 26.95 127 ASP B N 1
ATOM 2919 C CA . ASP B 1 135 ? 64.153 8.072 23.896 1.00 28.56 127 ASP B CA 1
ATOM 2920 C C . ASP B 1 135 ? 63.266 7.878 22.678 1.00 29.22 127 ASP B C 1
ATOM 2921 O O . ASP B 1 135 ? 62.703 6.799 22.484 1.00 28.81 127 ASP B O 1
ATOM 2926 N N . LYS B 1 136 ? 63.150 8.925 21.866 1.00 31.39 128 LYS B N 1
ATOM 2927 C CA . LYS B 1 136 ? 62.218 8.945 20.734 1.00 33.09 128 LYS B CA 1
ATOM 2928 C C . LYS B 1 136 ? 62.449 7.840 19.697 1.00 32.59 128 LYS B C 1
ATOM 2929 O O . LYS B 1 136 ? 61.553 7.549 18.912 1.00 33.81 128 LYS B O 1
ATOM 2935 N N . GLU B 1 137 ? 63.637 7.237 19.690 1.00 31.76 129 GLU B N 1
ATOM 2936 C CA . GLU B 1 137 ? 63.961 6.178 18.733 1.00 31.13 129 GLU B CA 1
ATOM 2937 C C . GLU B 1 137 ? 63.544 4.794 19.222 1.00 29.73 129 GLU B C 1
ATOM 2938 O O . GLU B 1 137 ? 63.524 3.838 18.442 1.00 31.17 129 GLU B O 1
ATOM 2944 N N . ASP B 1 138 ? 63.218 4.685 20.505 1.00 26.97 130 ASP B N 1
ATOM 2945 C CA . ASP B 1 138 ? 62.808 3.415 21.095 1.00 25.38 130 ASP B CA 1
ATOM 2946 C C . ASP B 1 138 ? 61.352 3.128 20.731 1.00 26.44 130 ASP B C 1
ATOM 2947 O O . ASP B 1 138 ? 60.488 3.992 20.897 1.00 24.69 130 ASP B O 1
ATOM 2952 N N . ASN B 1 139 ? 61.079 1.911 20.257 1.00 26.87 131 ASN B N 1
ATOM 2953 C CA . ASN B 1 139 ? 59.714 1.529 19.862 1.00 27.44 131 ASN B CA 1
ATOM 2954 C C . ASN B 1 139 ? 58.684 1.510 21.007 1.00 25.13 131 ASN B C 1
ATOM 2955 O O . ASN B 1 139 ? 57.482 1.525 20.743 1.00 22.84 131 ASN B O 1
ATOM 2960 N N . ARG B 1 140 ? 59.146 1.510 22.261 1.00 22.19 132 ARG B N 1
ATOM 2961 C CA . ARG B 1 140 ? 58.244 1.531 23.415 1.00 20.39 132 ARG B CA 1
ATOM 2962 C C . ARG B 1 140 ? 57.770 2.949 23.793 1.00 21.81 132 ARG B C 1
ATOM 2963 O O . ARG B 1 140 ? 56.905 3.092 24.652 1.00 21.29 132 ARG B O 1
ATOM 2971 N N . TRP B 1 141 ? 58.316 3.987 23.160 1.00 20.50 133 TRP B N 1
ATOM 2972 C CA . TRP B 1 141 ? 57.886 5.359 23.458 1.00 22.96 133 TRP B CA 1
ATOM 2973 C C . TRP B 1 141 ? 56.418 5.559 23.062 1.00 23.96 133 TRP B C 1
ATOM 2974 O O . TRP B 1 141 ? 56.061 5.351 21.900 1.00 23.87 133 TRP B O 1
ATOM 2985 N N . PRO B 1 142 ? 55.561 5.959 24.024 1.00 24.95 134 PRO B N 1
ATOM 2986 C CA . PRO B 1 142 ? 54.134 6.192 23.731 1.00 25.34 134 PRO B CA 1
ATOM 2987 C C . PRO B 1 142 ? 53.865 7.067 22.501 1.00 24.26 134 PRO B C 1
ATOM 2988 O O . PRO B 1 142 ? 52.821 6.924 21.871 1.00 24.87 134 PRO B O 1
ATOM 2992 N N . GLY B 1 143 ? 54.796 7.957 22.167 1.00 22.90 135 GLY B N 1
ATOM 2993 C CA . GLY B 1 143 ? 54.706 8.760 20.954 1.00 24.21 135 GLY B CA 1
ATOM 2994 C C . GLY B 1 143 ? 54.609 8.003 19.634 1.00 24.99 135 GLY B C 1
ATOM 2995 O O . GLY B 1 143 ? 54.141 8.565 18.647 1.00 25.21 135 GLY B O 1
ATOM 2996 N N . HIS B 1 144 ? 55.056 6.746 19.601 1.00 27.10 136 HIS B N 1
ATOM 2997 C CA . HIS B 1 144 ? 54.941 5.902 18.394 1.00 28.78 136 HIS B CA 1
ATOM 2998 C C . HIS B 1 144 ? 53.632 5.126 18.336 1.00 28.61 136 HIS B C 1
ATOM 2999 O O . HIS B 1 144 ? 53.316 4.528 17.312 1.00 29.38 136 HIS B O 1
ATOM 3006 N N . ASN B 1 145 ? 52.892 5.122 19.441 1.00 29.01 137 ASN B N 1
ATOM 3007 C CA . ASN B 1 145 ? 51.631 4.397 19.537 1.00 28.34 137 ASN B CA 1
ATOM 3008 C C . ASN B 1 145 ? 50.472 5.307 19.106 1.00 27.81 137 ASN B C 1
ATOM 3009 O O . ASN B 1 145 ? 50.313 6.413 19.627 1.00 24.53 137 ASN B O 1
ATOM 3014 N N . VAL B 1 146 ? 49.670 4.835 18.153 1.00 27.41 138 VAL B N 1
ATOM 3015 C CA . VAL B 1 146 ? 48.562 5.624 17.607 1.00 27.71 138 VAL B CA 1
ATOM 3016 C C . VAL B 1 146 ? 47.410 5.811 18.601 1.00 27.09 138 VAL B C 1
ATOM 3017 O O . VAL B 1 146 ? 46.558 6.671 18.402 1.00 29.16 138 VAL B O 1
ATOM 3021 N N . VAL B 1 147 ? 47.385 5.011 19.665 1.00 26.65 139 VAL B N 1
ATOM 3022 C CA . VAL B 1 147 ? 46.464 5.238 20.789 1.00 26.14 139 VAL B CA 1
ATOM 3023 C C . VAL B 1 147 ? 46.543 6.680 21.308 1.00 25.88 139 VAL B C 1
ATOM 3024 O O . VAL B 1 147 ? 45.539 7.232 21.760 1.00 27.22 139 VAL B O 1
ATOM 3028 N N . TYR B 1 148 ? 47.728 7.287 21.205 1.00 25.84 140 TYR B N 1
ATOM 3029 C CA . TYR B 1 148 ? 47.989 8.631 21.726 1.00 24.49 140 TYR B CA 1
ATOM 3030 C C . TYR B 1 148 ? 48.159 9.699 20.637 1.00 24.53 140 TYR B C 1
ATOM 3031 O O . TYR B 1 148 ? 48.713 10.769 20.902 1.00 25.84 140 TYR B O 1
ATOM 3040 N N . LYS B 1 149 ? 47.660 9.433 19.431 1.00 25.62 141 LYS B N 1
ATOM 3041 C CA . LYS B 1 149 ? 47.818 10.362 18.301 1.00 26.67 141 LYS B CA 1
ATOM 3042 C C . LYS B 1 149 ? 47.179 11.744 18.514 1.00 26.82 141 LYS B C 1
ATOM 3043 O O . LYS B 1 149 ? 47.618 12.720 17.917 1.00 23.49 141 LYS B O 1
ATOM 3049 N N . ASN B 1 150 ? 46.148 11.823 19.350 1.00 29.14 142 ASN B N 1
ATOM 3050 C CA . ASN B 1 150 ? 45.527 13.111 19.674 1.00 31.97 142 ASN B CA 1
ATOM 3051 C C . ASN B 1 150 ? 46.084 13.747 20.956 1.00 31.67 142 ASN B C 1
ATOM 3052 O O . ASN B 1 150 ? 45.621 14.808 21.380 1.00 31.03 142 ASN B O 1
ATOM 3057 N N . VAL B 1 151 ? 47.083 13.104 21.559 1.00 30.13 143 VAL B N 1
ATOM 3058 C CA . VAL B 1 151 ? 47.756 13.659 22.717 1.00 29.38 143 VAL B CA 1
ATOM 3059 C C . VAL B 1 151 ? 49.064 14.295 22.245 1.00 29.61 143 VAL B C 1
ATOM 3060 O O . VAL B 1 151 ? 49.798 13.682 21.468 1.00 29.66 143 VAL B O 1
ATOM 3064 N N . PRO B 1 152 ? 49.362 15.525 22.704 1.00 29.12 144 PRO B N 1
ATOM 3065 C CA . PRO B 1 152 ? 50.656 16.139 22.390 1.00 28.70 144 PRO B CA 1
ATOM 3066 C C . PRO B 1 152 ? 51.804 15.266 22.881 1.00 28.91 144 PRO B C 1
ATOM 3067 O O . PRO B 1 152 ? 51.778 14.808 24.025 1.00 28.81 144 PRO B O 1
ATOM 3071 N N . LYS B 1 153 ? 52.789 15.039 22.017 1.00 29.00 145 LYS B N 1
ATOM 3072 C CA . LYS B 1 153 ? 53.857 14.070 22.273 1.00 29.90 145 LYS B CA 1
ATOM 3073 C C . LYS B 1 153 ? 54.667 14.349 23.532 1.00 29.86 145 LYS B C 1
ATOM 3074 O O . LYS B 1 153 ? 55.104 13.420 24.201 1.00 31.72 145 LYS B O 1
ATOM 3080 N N . ASP B 1 154 ? 54.871 15.620 23.856 1.00 31.74 146 ASP B N 1
ATOM 3081 C CA . ASP B 1 154 ? 55.632 15.979 25.058 1.00 33.92 146 ASP B CA 1
ATOM 3082 C C . ASP B 1 154 ? 54.796 15.926 26.350 1.00 33.41 146 ASP B C 1
ATOM 3083 O O . ASP B 1 154 ? 55.294 16.259 27.426 1.00 32.83 146 ASP B O 1
ATOM 3088 N N . ALA B 1 155 ? 53.538 15.494 26.244 1.00 31.61 147 ALA B N 1
ATOM 3089 C CA . ALA B 1 155 ? 52.761 15.110 27.418 1.00 31.96 147 ALA B CA 1
ATOM 3090 C C . ALA B 1 155 ? 53.012 13.644 27.759 1.00 30.93 147 ALA B C 1
ATOM 3091 O O . ALA B 1 155 ? 52.654 13.195 28.841 1.00 31.42 147 ALA B O 1
ATOM 3093 N N . LEU B 1 156 ? 53.622 12.900 26.836 1.00 29.43 148 LEU B N 1
ATOM 3094 C CA . LEU B 1 156 ? 53.807 11.467 27.017 1.00 28.85 148 LEU B CA 1
ATOM 3095 C C . LEU B 1 156 ? 55.180 11.191 27.625 1.00 27.29 148 LEU B C 1
ATOM 3096 O O . LEU B 1 156 ? 56.176 11.740 27.179 1.00 28.39 148 LEU B O 1
ATOM 3101 N N . PRO B 1 157 ? 55.234 10.330 28.650 1.00 26.59 149 PRO B N 1
ATOM 3102 C CA . PRO B 1 157 ? 56.478 10.120 29.387 1.00 25.44 149 PRO B CA 1
ATOM 3103 C C . PRO B 1 157 ? 57.489 9.219 28.674 1.00 22.86 149 PRO B C 1
ATOM 3104 O O . PRO B 1 157 ? 57.102 8.305 27.946 1.00 23.55 149 PRO B O 1
ATOM 3108 N N . PHE B 1 158 ? 58.772 9.502 28.881 1.00 20.59 150 PHE B N 1
ATOM 3109 C CA . PHE B 1 158 ? 59.842 8.552 28.570 1.00 21.52 150 PHE B CA 1
ATOM 3110 C C . PHE B 1 158 ? 60.093 7.631 29.772 1.00 22.07 150 PHE B C 1
ATOM 3111 O O . PHE B 1 158 ? 60.638 6.538 29.629 1.00 21.08 150 PHE B O 1
ATOM 3119 N N . THR B 1 159 ? 59.710 8.104 30.956 1.00 22.32 151 THR B N 1
ATOM 3120 C CA . THR B 1 159 ? 59.791 7.341 32.192 1.00 22.17 151 THR B CA 1
ATOM 3121 C C . THR B 1 159 ? 58.947 8.083 33.214 1.00 22.80 151 THR B C 1
ATOM 3122 O O . THR B 1 159 ? 58.585 9.238 32.986 1.00 24.36 151 THR B O 1
ATOM 3126 N N . GLU B 1 160 ? 58.627 7.422 34.326 1.00 22.50 152 GLU B N 1
ATOM 3127 C CA . GLU B 1 160 ? 57.908 8.059 35.430 1.00 23.09 152 GLU B CA 1
ATOM 3128 C C . GLU B 1 160 ? 58.319 7.496 36.790 1.00 23.27 152 GLU B C 1
ATOM 3129 O O . GLU B 1 160 ? 58.575 6.296 36.932 1.00 19.44 152 GLU B O 1
ATOM 3135 N N . CYS B 1 161 ? 58.371 8.382 37.783 1.00 22.94 153 CYS B N 1
ATOM 3136 C CA . CYS B 1 161 ? 58.359 7.983 39.179 1.00 23.04 153 CYS B CA 1
ATOM 3137 C C . CYS B 1 161 ? 56.942 8.211 39.695 1.00 23.31 153 CYS B C 1
ATOM 3138 O O . CY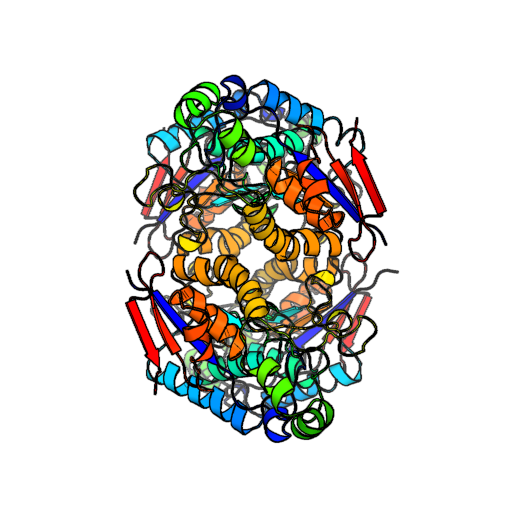S B 1 161 ? 56.091 8.721 38.969 1.00 23.27 153 CYS B O 1
ATOM 3141 N N . LEU B 1 162 ? 56.679 7.831 40.940 1.00 24.11 154 LEU B N 1
ATOM 3142 C CA . LEU B 1 162 ? 55.334 7.967 41.497 1.00 23.90 154 LEU B CA 1
ATOM 3143 C C . LEU B 1 162 ? 54.914 9.430 41.578 1.00 24.07 154 LEU B C 1
ATOM 3144 O O . LEU B 1 162 ? 53.744 9.754 41.373 1.00 24.11 154 LEU B O 1
ATOM 3149 N N . LYS B 1 163 ? 55.867 10.311 41.868 1.00 24.79 155 LYS B N 1
ATOM 3150 C CA . LYS B 1 163 ? 55.590 11.744 41.903 1.00 25.18 155 LYS B CA 1
ATOM 3151 C C . LYS B 1 163 ? 54.989 12.216 40.577 1.00 25.28 155 LYS B C 1
ATOM 3152 O O . LYS B 1 163 ? 54.000 12.949 40.576 1.00 24.55 155 LYS B O 1
ATOM 3158 N N . ASP B 1 164 ? 55.572 11.779 39.459 1.00 25.83 156 ASP B N 1
ATOM 3159 C CA . ASP B 1 164 ? 55.042 12.111 38.128 1.00 25.19 156 ASP B CA 1
ATOM 3160 C C . ASP B 1 164 ? 53.598 11.652 37.965 1.00 24.54 156 ASP B C 1
ATOM 3161 O O . ASP B 1 164 ? 52.747 12.413 37.512 1.00 22.25 156 ASP B O 1
ATOM 3166 N N . THR B 1 165 ? 53.345 10.392 38.313 1.00 24.98 157 THR B N 1
ATOM 3167 C CA . THR B 1 165 ? 52.030 9.787 38.157 1.00 26.28 157 THR B CA 1
ATOM 3168 C C . THR B 1 165 ? 51.000 10.557 38.975 1.00 28.86 157 THR B C 1
ATOM 3169 O O . THR B 1 165 ? 49.892 10.838 38.497 1.00 29.77 157 THR B O 1
ATOM 3173 N N . VAL B 1 166 ? 51.385 10.880 40.210 1.00 28.61 158 VAL B N 1
ATOM 3174 C CA . VAL B 1 166 ? 50.575 11.691 41.119 1.00 29.26 158 VAL B CA 1
ATOM 3175 C C . VAL B 1 166 ? 50.232 13.061 40.526 1.00 29.90 158 VAL B C 1
ATOM 3176 O O . VAL B 1 166 ? 49.101 13.541 40.659 1.00 29.90 158 VAL B O 1
ATOM 3180 N N . GLU B 1 167 ? 51.211 13.689 39.882 1.00 28.92 159 GLU B N 1
ATOM 3181 C CA . GLU B 1 167 ? 51.018 15.025 39.338 1.00 28.19 159 GLU B CA 1
ATOM 3182 C C . GLU B 1 167 ? 50.139 15.045 38.083 1.00 27.48 159 GLU B C 1
ATOM 3183 O O . GLU B 1 167 ? 49.383 15.997 37.881 1.00 27.94 159 GLU B O 1
ATOM 3189 N N . ARG B 1 168 ? 50.231 14.015 37.245 1.00 26.33 160 ARG B N 1
ATOM 3190 C CA . ARG B 1 168 ? 49.411 13.961 36.033 1.00 27.99 160 ARG B CA 1
ATOM 3191 C C . ARG B 1 168 ? 47.969 13.522 36.296 1.00 27.80 160 ARG B C 1
ATOM 3192 O O . ARG B 1 168 ? 47.076 13.816 35.501 1.00 29.40 160 ARG B O 1
ATOM 3200 N N . VAL B 1 169 ? 47.747 12.826 37.404 1.00 25.91 161 VAL B N 1
ATOM 3201 C CA . VAL B 1 169 ? 46.405 12.408 37.802 1.00 27.30 161 VAL B CA 1
ATOM 3202 C C . VAL B 1 169 ? 45.602 13.584 38.385 1.00 25.63 161 VAL B C 1
ATOM 3203 O O . VAL B 1 169 ? 44.406 13.715 38.131 1.00 26.49 161 VAL B O 1
ATOM 3207 N N . LEU B 1 170 ? 46.263 14.447 39.147 1.00 24.43 162 LEU B N 1
ATOM 3208 C CA . LEU B 1 170 ? 45.564 15.509 39.880 1.00 24.60 162 LEU B CA 1
ATOM 3209 C C . LEU B 1 170 ? 44.692 16.414 38.992 1.00 23.60 162 LEU B C 1
ATOM 3210 O O . LEU B 1 170 ? 43.572 16.742 39.376 1.00 22.12 162 LEU B O 1
ATOM 3215 N N . PRO B 1 171 ? 45.193 16.819 37.808 1.00 23.82 163 PRO B N 1
ATOM 3216 C CA . PRO B 1 171 ? 44.364 17.637 36.920 1.00 23.94 163 PRO B CA 1
ATOM 3217 C C . PRO B 1 171 ? 43.049 16.975 36.530 1.00 21.09 163 PRO B C 1
ATOM 3218 O O . PRO B 1 171 ? 42.023 17.643 36.464 1.00 20.25 163 PRO B O 1
ATOM 3222 N N . PHE B 1 172 ? 43.094 15.672 36.279 1.00 20.18 164 PHE B N 1
ATOM 3223 C CA . PHE B 1 172 ? 41.908 14.933 35.887 1.00 19.82 164 PHE B CA 1
ATOM 3224 C C . PHE B 1 172 ? 40.907 14.818 37.035 1.00 21.42 164 PHE B C 1
ATOM 3225 O O . PHE B 1 172 ? 39.698 14.789 36.802 1.00 22.35 164 PHE B O 1
ATOM 3233 N N . TRP B 1 173 ? 41.414 14.747 38.266 1.00 21.38 165 TRP B N 1
ATOM 3234 C CA . TRP B 1 173 ? 40.572 14.809 39.457 1.00 21.25 165 TRP B CA 1
ATOM 3235 C C . TRP B 1 173 ? 39.844 16.147 39.512 1.00 18.76 165 TRP B C 1
ATOM 3236 O O . TRP B 1 173 ? 38.622 16.179 39.611 1.00 21.10 165 TRP B O 1
ATOM 3247 N N . PHE B 1 174 ? 40.585 17.243 39.428 1.00 18.14 166 PHE B N 1
ATOM 3248 C CA . PHE B 1 174 ? 39.979 18.573 39.550 1.00 19.46 166 PHE B CA 1
ATOM 3249 C C . PHE B 1 174 ? 39.049 18.951 38.376 1.00 19.28 166 PHE B C 1
ATOM 3250 O O . PHE B 1 174 ? 38.022 19.592 38.585 1.00 18.64 166 PHE B O 1
ATOM 3258 N N . ASP B 1 175 ? 39.402 18.539 37.163 1.00 21.23 167 ASP B N 1
ATOM 3259 C CA . ASP B 1 175 ? 38.659 18.923 35.958 1.00 21.99 167 ASP B CA 1
ATOM 3260 C C . ASP B 1 175 ? 37.447 18.038 35.665 1.00 21.18 167 ASP B C 1
ATOM 3261 O O . ASP B 1 175 ? 36.460 18.524 35.131 1.00 19.30 167 ASP B O 1
ATOM 3266 N N . HIS B 1 176 ? 37.514 16.749 35.992 1.00 21.68 168 HIS B N 1
ATOM 3267 C CA . HIS B 1 176 ? 36.461 15.819 35.578 1.00 21.70 168 HIS B CA 1
ATOM 3268 C C . HIS B 1 176 ? 35.825 15.002 36.699 1.00 23.10 168 HIS B C 1
ATOM 3269 O O . HIS B 1 176 ? 34.602 14.964 36.795 1.00 24.26 168 HIS B O 1
ATOM 3276 N N . ILE B 1 177 ? 36.627 14.351 37.543 1.00 22.60 169 ILE B N 1
ATOM 3277 C CA . ILE B 1 177 ? 36.065 13.457 38.564 1.00 21.27 169 ILE B CA 1
ATOM 3278 C C . ILE B 1 177 ? 35.376 14.249 39.680 1.00 22.15 169 ILE B C 1
ATOM 3279 O O . ILE B 1 177 ? 34.208 14.016 39.983 1.00 22.60 169 ILE B O 1
ATOM 3284 N N . ALA B 1 178 ? 36.087 15.198 40.274 1.00 22.39 170 ALA B N 1
ATOM 3285 C CA . ALA B 1 178 ? 35.547 15.964 41.405 1.00 22.50 170 ALA B CA 1
ATOM 3286 C C . ALA B 1 178 ? 34.265 16.756 41.075 1.00 23.93 170 ALA B C 1
ATOM 3287 O O . ALA B 1 178 ? 33.319 16.752 41.866 1.00 24.90 170 ALA B O 1
ATOM 3289 N N . PRO B 1 179 ? 34.222 17.441 39.918 1.00 24.32 171 PRO B N 1
ATOM 3290 C CA . PRO B 1 179 ? 32.965 18.084 39.504 1.00 24.30 171 PRO B CA 1
ATOM 3291 C C . PRO B 1 179 ? 31.767 17.122 39.353 1.00 24.03 171 PRO B C 1
ATOM 3292 O O . PRO B 1 179 ? 30.645 17.488 39.707 1.00 25.99 171 PRO B O 1
ATOM 3296 N N . ASP B 1 180 ? 32.001 15.921 38.824 1.00 23.66 172 ASP B N 1
ATOM 3297 C CA . ASP B 1 180 ? 30.952 14.894 38.757 1.00 23.37 172 ASP B CA 1
ATOM 3298 C C . ASP B 1 180 ? 30.443 14.521 40.154 1.00 21.92 172 ASP B C 1
ATOM 3299 O O . ASP B 1 180 ? 29.238 14.355 40.361 1.00 21.89 172 ASP B O 1
ATOM 3304 N N . ILE B 1 181 ? 31.361 14.376 41.107 1.00 20.71 173 ILE B N 1
ATOM 3305 C CA . ILE B 1 181 ? 30.984 14.033 42.473 1.00 20.25 173 ILE B CA 1
ATOM 3306 C C . ILE B 1 181 ? 30.128 15.159 43.061 1.00 21.55 173 ILE B C 1
ATOM 3307 O O . ILE B 1 181 ? 29.107 14.897 43.699 1.00 21.09 173 ILE B O 1
ATOM 3312 N N . LEU B 1 182 ? 30.546 16.402 42.820 1.00 21.50 174 LEU B N 1
ATOM 3313 C CA . LEU B 1 182 ? 29.835 17.584 43.311 1.00 24.06 174 LEU B CA 1
ATOM 3314 C C . LEU B 1 182 ? 28.492 17.822 42.610 1.00 24.87 174 LEU B C 1
ATOM 3315 O O . LEU B 1 182 ? 27.664 18.570 43.116 1.00 23.53 174 LEU B O 1
ATOM 3320 N N . ALA B 1 183 ? 28.284 17.196 41.450 1.00 26.16 175 ALA B N 1
ATOM 3321 C CA . ALA B 1 183 ? 26.978 17.222 40.778 1.00 26.72 175 ALA B CA 1
ATOM 3322 C C . ALA B 1 183 ? 26.111 16.013 41.176 1.00 26.66 175 ALA B C 1
ATOM 3323 O O . ALA B 1 183 ? 25.125 15.705 40.512 1.00 26.73 175 ALA B O 1
ATOM 3325 N N . ASN B 1 184 ? 26.492 15.337 42.257 1.00 27.29 176 ASN B N 1
ATOM 3326 C CA . ASN B 1 184 ? 25.766 14.179 42.772 1.00 28.32 176 ASN B CA 1
ATOM 3327 C C . ASN B 1 184 ? 25.741 12.987 41.800 1.00 26.95 176 ASN B C 1
ATOM 3328 O O . ASN B 1 184 ? 24.809 12.187 41.809 1.00 27.80 176 ASN B O 1
ATOM 3333 N N . LYS B 1 185 ? 26.773 12.862 40.968 1.00 26.83 177 LYS B N 1
ATOM 3334 C CA . LYS B 1 185 ? 26.948 11.661 40.155 1.00 25.72 177 LYS B CA 1
ATOM 3335 C C . LYS B 1 185 ? 27.685 10.607 40.969 1.00 24.33 177 LYS B C 1
ATOM 3336 O O . LYS B 1 185 ? 28.592 10.926 41.738 1.00 23.56 177 LYS B O 1
ATOM 3342 N N . LYS B 1 186 ? 27.282 9.351 40.811 1.00 24.29 178 LYS B N 1
ATOM 3343 C CA . LYS B 1 186 ? 27.933 8.241 41.493 1.00 23.38 178 LYS B CA 1
ATOM 3344 C C . LYS B 1 186 ? 29.051 7.702 40.605 1.00 23.93 178 LYS B C 1
ATOM 3345 O O . LYS B 1 186 ? 28.795 7.076 39.578 1.00 22.53 178 LYS B O 1
ATOM 3351 N N . VAL B 1 187 ? 30.292 7.957 41.012 1.00 23.32 179 VAL B N 1
ATOM 3352 C CA . VAL B 1 187 ? 31.453 7.684 40.182 1.00 23.05 179 VAL B CA 1
ATOM 3353 C C . VAL B 1 187 ? 32.175 6.412 40.608 1.00 24.19 179 VAL B C 1
ATOM 3354 O O . VAL B 1 187 ? 32.305 6.130 41.802 1.00 23.68 179 VAL B O 1
ATOM 3358 N N . MET B 1 188 ? 32.616 5.642 39.617 1.00 25.37 180 MET B N 1
ATOM 3359 C CA . MET B 1 188 ? 33.627 4.617 39.823 1.00 28.24 180 MET B CA 1
ATOM 3360 C C . MET B 1 188 ? 34.856 4.974 39.004 1.00 26.46 180 MET B C 1
ATOM 3361 O O . MET B 1 188 ? 34.746 5.295 37.824 1.00 26.27 180 MET B O 1
ATOM 3366 N N . VAL B 1 189 ? 36.022 4.913 39.637 1.00 26.38 181 VAL B N 1
ATOM 3367 C CA . VAL B 1 189 ? 37.289 5.015 38.923 1.00 24.98 181 VAL B CA 1
ATOM 3368 C C . VAL B 1 189 ? 37.905 3.616 38.879 1.00 24.70 181 VAL B C 1
ATOM 3369 O O . VAL B 1 189 ? 38.221 3.048 39.924 1.00 26.62 181 VAL B O 1
ATOM 3373 N N . ALA B 1 190 ? 38.032 3.054 37.677 1.00 23.31 182 ALA B N 1
ATOM 3374 C CA . ALA B 1 190 ? 38.659 1.737 37.493 1.00 23.20 182 ALA B CA 1
ATOM 3375 C C . ALA B 1 190 ? 40.028 1.928 36.850 1.00 22.82 182 ALA B C 1
ATOM 3376 O O . ALA B 1 190 ? 40.124 2.282 35.678 1.00 22.74 182 ALA B O 1
ATOM 3378 N N . ALA B 1 191 ? 41.091 1.702 37.617 1.00 23.74 183 ALA B N 1
ATOM 3379 C CA . ALA B 1 191 ? 42.429 2.068 37.152 1.00 22.92 183 ALA B CA 1
ATOM 3380 C C . ALA B 1 191 ? 43.521 1.141 37.666 1.00 22.67 183 ALA B C 1
ATOM 3381 O O . ALA B 1 191 ? 43.319 -0.070 37.769 1.00 22.79 183 ALA B O 1
ATOM 3383 N N . HIS B 1 192 ? 44.676 1.728 37.974 1.00 22.36 184 HIS B N 1
ATOM 3384 C CA . HIS B 1 192 ? 45.890 0.996 38.292 1.00 23.33 184 HIS B CA 1
ATOM 3385 C C . HIS B 1 192 ? 46.370 1.382 39.688 1.00 24.42 184 HIS B C 1
ATOM 3386 O O . HIS B 1 192 ? 46.040 2.457 40.192 1.00 24.74 184 HIS B O 1
ATOM 3393 N N . GLY B 1 193 ? 47.153 0.504 40.307 1.00 26.03 185 GLY B N 1
ATOM 3394 C CA . GLY B 1 193 ? 47.661 0.749 41.655 1.00 26.28 185 GLY B CA 1
ATOM 3395 C C . GLY B 1 193 ? 48.211 2.153 41.847 1.00 27.11 185 GLY B C 1
ATOM 3396 O O . GLY B 1 193 ? 47.759 2.887 42.742 1.00 25.95 185 GLY B O 1
ATOM 3397 N N . ASN B 1 194 ? 49.161 2.540 40.993 1.00 25.52 186 ASN B N 1
ATOM 3398 C CA . ASN B 1 194 ? 49.847 3.825 41.152 1.00 25.91 186 ASN B CA 1
ATOM 3399 C C . ASN B 1 194 ? 48.997 5.055 40.822 1.00 24.12 186 ASN B C 1
ATOM 3400 O O . ASN B 1 194 ? 49.182 6.101 41.435 1.00 24.57 186 ASN B O 1
ATOM 3405 N N . SER B 1 195 ? 48.088 4.947 39.854 1.00 25.08 187 SER B N 1
ATOM 3406 C CA . SER B 1 195 ? 47.202 6.074 39.528 1.00 24.14 187 SER B CA 1
ATOM 3407 C C . SER B 1 195 ? 46.172 6.253 40.640 1.00 22.63 187 SER B C 1
ATOM 3408 O O . SER B 1 195 ? 45.866 7.380 41.040 1.00 22.52 187 SER B O 1
ATOM 3411 N N . LEU B 1 196 ? 45.666 5.143 41.168 1.00 22.07 188 LEU B N 1
ATOM 3412 C CA . LEU B 1 196 ? 44.789 5.202 42.343 1.00 21.59 188 LEU B CA 1
ATOM 3413 C C . LEU B 1 196 ? 45.519 5.744 43.581 1.00 20.70 188 LEU B C 1
ATOM 3414 O O . LEU B 1 196 ? 44.926 6.488 44.362 1.00 19.17 188 LEU B O 1
ATOM 3419 N N . ARG B 1 197 ? 46.797 5.387 43.756 1.00 19.90 189 ARG B N 1
ATOM 3420 C CA . ARG B 1 197 ? 47.600 5.945 44.859 1.00 21.21 189 ARG B CA 1
ATOM 3421 C C . ARG B 1 197 ? 47.748 7.463 44.742 1.00 21.65 189 ARG B C 1
ATOM 3422 O O . ARG B 1 197 ? 47.859 8.158 45.750 1.00 21.80 189 ARG B O 1
ATOM 3430 N N . GLY B 1 198 ? 47.742 7.963 43.511 1.00 22.52 190 GLY B N 1
ATOM 3431 C CA . GLY B 1 198 ? 47.768 9.393 43.249 1.00 24.76 190 GLY B CA 1
ATOM 3432 C C . GLY B 1 198 ? 46.491 10.091 43.678 1.00 26.10 190 GLY B C 1
ATOM 3433 O O . GLY B 1 198 ? 46.536 11.213 44.180 1.00 27.65 190 GLY B O 1
ATOM 3434 N N . LEU B 1 199 ? 45.349 9.438 43.472 1.00 26.89 191 LEU B N 1
ATOM 3435 C CA . LEU B 1 199 ? 44.067 9.986 43.917 1.00 27.13 191 LEU B CA 1
ATOM 3436 C C . LEU B 1 199 ? 43.946 9.931 45.439 1.00 25.26 191 LEU B C 1
ATOM 3437 O O . LEU B 1 199 ? 43.503 10.894 46.063 1.00 25.33 191 LEU B O 1
ATOM 3442 N N . VAL B 1 200 ? 44.344 8.808 46.030 1.00 23.24 192 VAL B N 1
ATOM 3443 C CA . VAL B 1 200 ? 44.276 8.636 47.482 1.00 23.26 192 VAL B CA 1
ATOM 3444 C C . VAL B 1 200 ? 45.208 9.598 48.216 1.00 23.21 192 VAL B C 1
ATOM 3445 O O . VAL B 1 200 ? 44.846 10.139 49.270 1.00 22.69 192 VAL B O 1
ATOM 3449 N N . LYS B 1 201 ? 46.401 9.814 47.663 1.00 22.81 193 LYS B N 1
ATOM 3450 C CA . LYS B 1 201 ? 47.347 10.766 48.247 1.00 23.02 193 LYS B CA 1
ATOM 3451 C C . LYS B 1 201 ? 46.700 12.134 48.418 1.00 22.92 193 LYS B C 1
ATOM 3452 O O . LYS B 1 201 ? 46.841 12.762 49.468 1.00 23.55 193 LYS B O 1
ATOM 3458 N N . HIS B 1 202 ? 46.001 12.593 47.382 1.00 22.68 194 HIS B N 1
ATOM 3459 C CA . HIS B 1 202 ? 45.293 13.869 47.447 1.00 22.47 194 HIS B CA 1
ATOM 3460 C C . HIS B 1 202 ? 44.106 13.827 48.408 1.00 22.41 194 HIS B C 1
ATOM 3461 O O . HIS B 1 202 ? 43.919 14.747 49.204 1.00 22.80 194 HIS B O 1
ATOM 3468 N N . LEU B 1 203 ? 43.311 12.762 48.331 1.00 22.70 195 LEU B N 1
ATOM 3469 C CA . LEU B 1 203 ? 42.094 12.644 49.135 1.00 22.85 195 LEU B CA 1
ATOM 3470 C C . LEU B 1 203 ? 42.388 12.689 50.629 1.00 23.51 195 LEU B C 1
ATOM 3471 O O . LEU B 1 203 ? 41.797 13.491 51.351 1.00 23.60 195 LEU B O 1
ATOM 3476 N N . ASP B 1 204 ? 43.309 11.836 51.079 1.00 24.22 196 ASP B N 1
ATOM 3477 C CA . ASP B 1 204 ? 43.662 11.741 52.498 1.00 23.66 196 ASP B CA 1
ATOM 3478 C C . ASP B 1 204 ? 44.842 12.636 52.886 1.00 24.18 196 ASP B C 1
ATOM 3479 O O . ASP B 1 204 ? 45.298 12.590 54.025 1.00 22.97 196 ASP B O 1
ATOM 3484 N N . ASN B 1 205 ? 45.320 13.456 51.949 1.00 25.34 197 ASN B N 1
ATOM 3485 C CA . ASN B 1 205 ? 46.451 14.351 52.195 1.00 25.96 197 ASN B CA 1
ATOM 3486 C C . ASN B 1 205 ? 47.639 13.583 52.776 1.00 26.56 197 ASN B C 1
ATOM 3487 O O . ASN B 1 205 ? 48.206 13.960 53.801 1.00 26.28 197 ASN B O 1
ATOM 3492 N N . LEU B 1 206 ? 47.998 12.491 52.109 1.00 27.33 198 LEU B N 1
ATOM 3493 C CA . LEU B 1 206 ? 49.067 11.625 52.577 1.00 27.05 198 LEU B CA 1
ATOM 3494 C C . LEU B 1 206 ? 50.426 12.253 52.313 1.00 27.11 198 LEU B C 1
ATOM 3495 O O . LEU B 1 206 ? 50.621 12.941 51.309 1.00 28.32 198 LEU B O 1
ATOM 3500 N N . SER B 1 207 ? 51.359 12.009 53.228 1.00 26.01 199 SER B N 1
ATOM 3501 C CA . SER B 1 207 ? 52.760 12.345 53.017 1.00 25.00 199 SER B CA 1
ATOM 3502 C C . SER B 1 207 ? 53.367 11.368 52.014 1.00 25.29 199 SER B C 1
ATOM 3503 O O . SER B 1 207 ? 52.757 10.351 51.671 1.00 23.88 199 SER B O 1
ATOM 3506 N N . GLU B 1 208 ? 54.575 11.672 51.555 1.00 26.41 200 GLU B N 1
ATOM 3507 C CA . GLU B 1 208 ? 55.290 10.775 50.650 1.00 27.94 200 GLU B CA 1
ATOM 3508 C C . GLU B 1 208 ? 55.496 9.401 51.294 1.00 27.05 200 GLU B C 1
ATOM 3509 O O . GLU B 1 208 ? 55.292 8.373 50.650 1.00 27.24 200 GLU B O 1
ATOM 3515 N N . ALA B 1 209 ? 55.880 9.393 52.566 1.00 26.32 201 ALA B N 1
ATOM 3516 C CA . ALA B 1 209 ? 56.080 8.146 53.310 1.00 26.31 201 ALA B CA 1
ATOM 3517 C C . ALA B 1 209 ? 54.823 7.274 53.329 1.00 26.05 201 ALA B C 1
ATOM 3518 O O . ALA B 1 209 ? 54.885 6.079 53.042 1.00 26.53 201 ALA B O 1
ATOM 3520 N N . ASP B 1 210 ? 53.684 7.878 53.655 1.00 26.08 202 ASP B N 1
ATOM 3521 C CA . ASP B 1 210 ? 52.432 7.131 53.763 1.00 25.82 202 ASP B CA 1
ATOM 3522 C C . ASP B 1 210 ? 51.940 6.580 52.423 1.00 25.08 202 ASP B C 1
ATOM 3523 O O . ASP B 1 210 ? 51.399 5.477 52.381 1.00 25.53 202 ASP B O 1
ATOM 3528 N N . VAL B 1 211 ? 52.130 7.323 51.334 1.00 24.00 203 VAL B N 1
ATOM 3529 C CA . VAL B 1 211 ? 51.710 6.831 50.017 1.00 24.77 203 VAL B CA 1
ATOM 3530 C C . VAL B 1 211 ? 52.586 5.663 49.528 1.00 25.17 203 VAL B C 1
ATOM 3531 O O . VAL B 1 211 ? 52.094 4.769 48.840 1.00 24.61 203 VAL B O 1
ATOM 3535 N N . LEU B 1 212 ? 53.865 5.668 49.900 1.00 25.82 204 LEU B N 1
ATOM 3536 C CA . LEU B 1 212 ? 54.779 4.573 49.554 1.00 26.33 204 LEU B CA 1
ATOM 3537 C C . LEU B 1 212 ? 54.418 3.270 50.258 1.00 27.28 204 LEU B C 1
ATOM 3538 O O . LEU B 1 212 ? 54.586 2.194 49.688 1.00 27.15 204 LEU B O 1
ATOM 3543 N N . GLU B 1 213 ? 53.933 3.374 51.493 1.00 28.48 205 GLU B N 1
ATOM 3544 C CA . GLU B 1 213 ? 53.537 2.201 52.276 1.00 30.60 205 GLU B CA 1
ATOM 3545 C C . GLU B 1 213 ? 52.163 1.670 51.866 1.00 30.89 205 GLU B C 1
ATOM 3546 O O . GLU B 1 213 ? 51.860 0.490 52.068 1.00 31.81 205 GLU B O 1
ATOM 3552 N N . LEU B 1 214 ? 51.335 2.546 51.305 1.00 29.98 206 LEU B N 1
ATOM 3553 C CA . LEU B 1 214 ? 49.990 2.183 50.869 1.00 30.85 206 LEU B CA 1
ATOM 3554 C C . LEU B 1 214 ? 50.023 1.082 49.804 1.00 30.77 206 LEU B C 1
ATOM 3555 O O . LEU B 1 214 ? 50.676 1.227 48.777 1.00 31.61 206 LEU B O 1
ATOM 3560 N N . ASN B 1 215 ? 49.327 -0.020 50.069 1.00 32.60 207 ASN B N 1
ATOM 3561 C CA . ASN B 1 215 ? 49.230 -1.136 49.130 1.00 33.61 207 ASN B CA 1
ATOM 3562 C C . ASN B 1 215 ? 47.773 -1.483 48.866 1.00 32.86 207 ASN B C 1
ATOM 3563 O O . ASN B 1 215 ? 47.164 -2.246 49.620 1.00 34.72 207 ASN B O 1
ATOM 3568 N N . ILE B 1 216 ? 47.224 -0.917 47.793 1.00 31.42 208 ILE B N 1
ATOM 3569 C CA . ILE B 1 216 ? 45.835 -1.147 47.403 1.00 29.52 208 ILE B CA 1
ATOM 3570 C C . ILE B 1 216 ? 45.703 -2.541 46.800 1.00 28.19 208 ILE B C 1
ATOM 3571 O O . ILE B 1 216 ? 46.361 -2.841 45.812 1.00 28.38 208 ILE B O 1
ATOM 3576 N N . PRO B 1 217 ? 44.848 -3.397 47.380 1.00 27.38 209 PRO B N 1
ATOM 3577 C CA . PRO B 1 217 ? 44.670 -4.740 46.821 1.00 27.62 209 PRO B CA 1
ATOM 3578 C C . PRO B 1 217 ? 44.009 -4.730 45.437 1.00 27.44 209 PRO B C 1
ATOM 3579 O O . PRO B 1 217 ? 43.329 -3.766 45.079 1.00 28.84 209 PRO B O 1
ATOM 3583 N N . THR B 1 218 ? 44.228 -5.791 44.666 1.00 27.29 210 THR B N 1
ATOM 3584 C CA . THR B 1 218 ? 43.643 -5.904 43.330 1.00 26.95 210 THR B CA 1
ATOM 3585 C C . THR B 1 218 ? 42.218 -6.440 43.424 1.00 27.47 210 THR B C 1
ATOM 3586 O O . THR B 1 218 ? 41.945 -7.349 44.203 1.00 25.59 210 THR B O 1
ATOM 3590 N N . GLY B 1 219 ? 41.311 -5.856 42.640 1.00 27.96 211 GLY B N 1
ATOM 3591 C CA . GLY B 1 219 ? 39.941 -6.362 42.532 1.00 28.60 211 GLY B CA 1
ATOM 3592 C C . GLY B 1 219 ? 39.090 -6.279 43.788 1.00 28.01 211 GLY B C 1
ATOM 3593 O O . GLY B 1 219 ? 38.157 -7.065 43.956 1.00 27.83 211 GLY B O 1
ATOM 3594 N N . VAL B 1 220 ? 39.409 -5.332 44.668 1.00 27.66 212 VAL B N 1
ATOM 3595 C CA . VAL B 1 220 ? 38.610 -5.070 45.864 1.00 27.78 212 VAL B CA 1
ATOM 3596 C C . VAL B 1 220 ? 38.135 -3.612 45.826 1.00 27.69 212 VAL B C 1
ATOM 3597 O O . VAL B 1 220 ? 38.956 -2.698 45.895 1.00 28.29 212 VAL B O 1
ATOM 3601 N N . PRO B 1 221 ? 36.812 -3.386 45.707 1.00 26.87 213 PRO B N 1
ATOM 3602 C CA . PRO B 1 221 ? 36.318 -2.010 45.665 1.00 26.65 213 PRO B CA 1
ATOM 3603 C C . PRO B 1 221 ? 36.733 -1.198 46.893 1.00 25.56 213 PRO B C 1
ATOM 3604 O O . PRO B 1 221 ? 36.629 -1.683 48.012 1.00 23.89 213 PRO B O 1
ATOM 3608 N N . LEU B 1 222 ? 37.221 0.017 46.664 1.00 25.42 214 LEU B N 1
ATOM 3609 C CA . LEU B 1 222 ? 37.648 0.907 47.742 1.00 25.15 214 LEU B CA 1
ATOM 3610 C C . LEU B 1 222 ? 36.675 2.074 47.789 1.00 25.41 214 LEU B C 1
ATOM 3611 O O . LEU B 1 222 ? 36.663 2.923 46.887 1.00 24.43 214 LEU B O 1
ATOM 3616 N N . VAL B 1 223 ? 35.860 2.101 48.842 1.00 24.21 215 VAL B N 1
ATOM 3617 C CA . VAL B 1 223 ? 34.769 3.055 48.960 1.00 24.13 215 VAL B CA 1
ATOM 3618 C C . VAL B 1 223 ? 35.172 4.242 49.821 1.00 24.12 215 VAL B C 1
ATOM 3619 O O . VAL B 1 223 ? 35.594 4.070 50.959 1.00 25.36 215 VAL B O 1
ATOM 3623 N N . TYR B 1 224 ? 35.028 5.441 49.268 1.00 24.59 216 TYR B N 1
ATOM 3624 C CA . TYR B 1 224 ? 35.274 6.681 50.000 1.00 23.91 216 TYR B CA 1
ATOM 3625 C C . TYR B 1 224 ? 33.961 7.424 50.232 1.00 23.67 216 TYR B C 1
ATOM 3626 O O . TYR B 1 224 ? 33.208 7.675 49.284 1.00 22.71 216 TYR B O 1
ATOM 3635 N N . GLU B 1 225 ? 33.696 7.763 51.493 1.00 21.90 217 GLU B N 1
ATOM 3636 C CA . GLU B 1 225 ? 32.593 8.646 51.860 1.00 22.82 217 GLU B CA 1
ATOM 3637 C C . GLU B 1 225 ? 33.161 10.042 52.073 1.00 22.09 217 GLU B C 1
ATOM 3638 O O . GLU B 1 225 ? 34.036 10.238 52.915 1.00 22.41 217 GLU B O 1
ATOM 3644 N N . LEU B 1 226 ? 32.677 11.002 51.290 1.00 22.15 218 LEU B N 1
ATOM 3645 C CA . LEU B 1 226 ? 33.215 12.361 51.295 1.00 22.24 218 LEU B CA 1
ATOM 3646 C C . LEU B 1 226 ? 32.158 13.337 51.778 1.00 22.36 218 LEU B C 1
ATOM 3647 O O . LEU B 1 226 ? 30.971 13.129 51.539 1.00 24.33 218 LEU B O 1
ATOM 3652 N N . ASP B 1 227 ? 32.585 14.398 52.457 1.00 22.22 219 ASP B N 1
ATOM 3653 C CA . ASP B 1 227 ? 31.662 15.456 52.878 1.00 22.70 219 ASP B CA 1
ATOM 3654 C C . ASP B 1 227 ? 31.419 16.455 51.735 1.00 22.94 219 ASP B C 1
ATOM 3655 O O . ASP B 1 227 ? 31.897 16.259 50.615 1.00 22.35 219 ASP B O 1
ATOM 3660 N N . GLU B 1 228 ? 30.686 17.522 52.036 1.00 23.63 220 GLU B N 1
ATOM 3661 C CA . GLU B 1 228 ? 30.310 18.544 51.054 1.00 25.91 220 GLU B CA 1
ATOM 3662 C C . GLU B 1 228 ? 31.484 19.243 50.357 1.00 25.95 220 GLU B C 1
ATOM 3663 O O . GLU B 1 228 ? 31.317 19.759 49.252 1.00 26.86 220 GLU B O 1
ATOM 3669 N N . ASN B 1 229 ? 32.653 19.267 50.996 1.00 26.50 221 ASN B N 1
ATOM 3670 C CA . ASN B 1 229 ? 33.870 19.822 50.384 1.00 26.79 221 ASN B CA 1
ATOM 3671 C C . ASN B 1 229 ? 34.796 18.747 49.796 1.00 27.00 221 ASN B C 1
ATOM 3672 O O . ASN B 1 229 ? 35.951 19.029 49.461 1.00 28.27 221 ASN B O 1
ATOM 3677 N N . LEU B 1 230 ? 34.283 17.523 49.668 1.00 26.14 222 LEU B N 1
ATOM 3678 C CA . LEU B 1 230 ? 35.057 16.365 49.210 1.00 25.92 222 LEU B CA 1
ATOM 3679 C C . LEU B 1 230 ? 36.197 15.943 50.156 1.00 25.91 222 LEU B C 1
ATOM 3680 O O . LEU B 1 230 ? 37.128 15.252 49.745 1.00 26.94 222 LEU B O 1
ATOM 3685 N N . LYS B 1 231 ? 36.115 16.337 51.422 1.00 27.03 223 LYS B N 1
ATOM 3686 C CA . LYS B 1 231 ? 37.037 15.840 52.434 1.00 27.94 223 LYS B CA 1
ATOM 3687 C C . LYS B 1 231 ? 36.503 14.480 52.865 1.00 27.59 223 LYS B C 1
ATOM 3688 O O . LYS B 1 231 ? 35.313 14.359 53.157 1.00 27.39 223 LYS B O 1
ATOM 3694 N N . PRO B 1 232 ? 37.364 13.448 52.879 1.00 27.49 224 PRO B N 1
ATOM 3695 C CA . PRO B 1 232 ? 36.918 12.130 53.325 1.00 27.67 224 PRO B CA 1
ATOM 3696 C C . PRO B 1 232 ? 36.364 12.104 54.752 1.00 27.38 224 PRO B C 1
ATOM 3697 O O . PRO B 1 232 ? 36.944 12.706 55.653 1.00 27.26 224 PRO B O 1
ATOM 3701 N N . ILE B 1 233 ? 35.235 11.420 54.928 1.00 27.04 225 ILE B N 1
ATOM 3702 C CA . ILE B 1 233 ? 34.678 11.128 56.246 1.00 27.13 225 ILE B CA 1
ATOM 3703 C C . ILE B 1 233 ? 35.233 9.779 56.702 1.00 26.74 225 ILE B C 1
ATOM 3704 O O . ILE B 1 233 ? 35.693 9.635 57.836 1.00 26.19 225 ILE B O 1
ATOM 3709 N N . LYS B 1 234 ? 35.169 8.791 55.810 1.00 26.28 226 LYS B N 1
ATOM 3710 C CA . LYS B 1 234 ? 35.836 7.506 56.020 1.00 26.09 226 LYS B CA 1
ATOM 3711 C C . LYS B 1 234 ? 36.107 6.807 54.690 1.00 25.88 226 LYS B C 1
ATOM 3712 O O . LYS B 1 234 ? 35.574 7.199 53.649 1.00 24.46 226 LYS B O 1
ATOM 3723 N N . HIS B 1 235 ? 36.948 5.778 54.734 1.00 25.94 227 HIS B N 1
ATOM 3724 C CA . HIS B 1 235 ? 37.119 4.882 53.597 1.00 25.94 227 HIS B CA 1
ATOM 3725 C C . HIS B 1 235 ? 37.214 3.439 54.080 1.00 25.29 227 HIS B C 1
ATOM 3726 O O . HIS B 1 235 ? 37.693 3.181 55.180 1.00 25.89 227 HIS B O 1
ATOM 3733 N N . TYR B 1 236 ? 36.738 2.509 53.258 1.00 25.38 228 TYR B N 1
ATOM 3734 C CA . TYR B 1 236 ? 36.763 1.087 53.599 1.00 25.60 228 TYR B CA 1
ATOM 3735 C C . TYR B 1 236 ? 36.759 0.219 52.343 1.00 26.14 228 TYR B C 1
ATOM 3736 O O . TYR B 1 236 ? 36.410 0.683 51.255 1.00 24.47 228 TYR B O 1
ATOM 3745 N N . TYR B 1 237 ? 37.146 -1.043 52.516 1.00 26.60 229 TYR B N 1
ATOM 3746 C CA . TYR B 1 237 ? 37.123 -2.025 51.440 1.00 27.11 229 TYR B CA 1
ATOM 3747 C C . TYR B 1 237 ? 35.898 -2.925 51.579 1.00 27.84 229 TYR B C 1
ATOM 3748 O O . TYR B 1 237 ? 35.479 -3.241 52.691 1.00 26.28 229 TYR B O 1
ATOM 3757 N N . LEU B 1 238 ? 35.322 -3.314 50.443 1.00 30.15 230 LEU B N 1
ATOM 3758 C CA . LEU B 1 238 ? 34.223 -4.280 50.408 1.00 31.50 230 LEU B CA 1
ATOM 3759 C C . LEU B 1 238 ? 34.778 -5.696 50.266 1.00 32.94 230 LEU B C 1
ATOM 3760 O O . LEU B 1 238 ? 34.868 -6.232 49.159 1.00 33.01 230 LEU B O 1
ATOM 3765 N N . LEU B 1 239 ? 35.153 -6.298 51.391 1.00 35.39 231 LEU B N 1
ATOM 3766 C CA . LEU B 1 239 ? 35.698 -7.656 51.397 1.00 36.56 231 LEU B CA 1
ATOM 3767 C C . LEU B 1 239 ? 35.819 -8.180 52.820 1.00 36.95 231 LEU B C 1
ATOM 3768 O O . LEU B 1 239 ? 34.889 -8.790 53.346 1.00 40.00 231 LEU B O 1
ATOM 3770 N N . THR C 1 10 ? 53.075 19.317 6.861 1.00 35.12 2 THR C N 1
ATOM 3771 C CA . THR C 1 10 ? 51.962 19.583 7.820 1.00 35.89 2 THR C CA 1
ATOM 3772 C C . THR C 1 10 ? 52.355 20.667 8.830 1.00 34.89 2 THR C C 1
ATOM 3773 O O . THR C 1 10 ? 53.133 20.417 9.754 1.00 36.03 2 THR C O 1
ATOM 3777 N N . THR C 1 11 ? 51.810 21.867 8.638 1.00 32.48 3 THR C N 1
ATOM 3778 C CA . THR C 1 11 ? 52.063 23.005 9.518 1.00 29.81 3 THR C CA 1
ATOM 3779 C C . THR C 1 11 ? 50.742 23.478 10.130 1.00 27.82 3 THR C C 1
ATOM 3780 O O . THR C 1 11 ? 49.712 23.510 9.456 1.00 26.80 3 THR C O 1
ATOM 3784 N N . TYR C 1 12 ? 50.781 23.831 11.411 1.00 24.73 4 TYR C N 1
ATOM 3785 C CA . TYR C 1 12 ? 49.623 24.377 12.103 1.00 24.12 4 TYR C CA 1
ATOM 3786 C C . TYR C 1 12 ? 49.910 25.822 12.470 1.00 23.47 4 TYR C C 1
ATOM 3787 O O . TYR C 1 12 ? 51.070 26.205 12.639 1.00 24.91 4 TYR C O 1
ATOM 3796 N N . THR C 1 13 ? 48.855 26.622 12.573 1.00 23.04 5 THR C N 1
ATOM 3797 C CA . THR C 1 13 ? 48.971 28.035 12.936 1.00 23.61 5 THR C CA 1
ATOM 3798 C C . THR C 1 13 ? 48.204 28.265 14.239 1.00 23.22 5 THR C C 1
ATOM 3799 O O . THR C 1 13 ? 47.029 27.909 14.339 1.00 24.88 5 THR C O 1
ATOM 3803 N N . LEU C 1 14 ? 48.887 28.830 15.237 1.00 23.54 6 LEU C N 1
ATOM 3804 C CA . LEU C 1 14 ? 48.289 29.192 16.530 1.00 22.40 6 LEU C CA 1
ATOM 3805 C C . LEU C 1 14 ? 48.442 30.688 16.746 1.00 22.71 6 LEU C C 1
ATOM 3806 O O . LEU C 1 14 ? 49.509 31.239 16.499 1.00 22.82 6 LEU C O 1
ATOM 3811 N N . VAL C 1 15 ? 47.381 31.341 17.215 1.00 23.20 7 VAL C N 1
ATOM 3812 C CA . VAL C 1 15 ? 47.449 32.756 17.567 1.00 22.75 7 VAL C CA 1
ATOM 3813 C C . VAL C 1 15 ? 47.247 32.946 19.074 1.00 23.83 7 VAL C C 1
ATOM 3814 O O . VAL C 1 15 ? 46.350 32.339 19.670 1.00 22.07 7 VAL C O 1
ATOM 3818 N N . LEU C 1 16 ? 48.113 33.768 19.671 1.00 22.99 8 LEU C N 1
ATOM 3819 C CA . LEU C 1 16 ? 48.001 34.182 21.062 1.00 23.14 8 LEU C CA 1
ATOM 3820 C C . LEU C 1 16 ? 47.789 35.695 21.091 1.00 23.26 8 LEU C C 1
ATOM 3821 O O . LEU C 1 16 ? 48.353 36.420 20.274 1.00 19.98 8 LEU C O 1
ATOM 3826 N N . LEU C 1 17 ? 46.963 36.160 22.022 1.00 24.45 9 LEU C N 1
ATOM 3827 C CA . LEU C 1 17 ? 46.658 37.580 22.141 1.00 24.88 9 LEU C CA 1
ATOM 3828 C C . LEU C 1 17 ? 46.513 37.984 23.604 1.00 24.11 9 LEU C C 1
ATOM 3829 O O . LEU C 1 17 ? 45.759 37.367 24.340 1.00 23.23 9 LEU C O 1
ATOM 3834 N N . ARG C 1 18 ? 47.239 39.028 24.007 1.00 24.28 10 ARG C N 1
ATOM 3835 C CA . ARG C 1 18 ? 47.165 39.560 25.361 1.00 22.82 10 ARG C CA 1
ATOM 3836 C C . ARG C 1 18 ? 46.192 40.732 25.402 1.00 23.30 10 ARG C C 1
ATOM 3837 O O . ARG C 1 18 ? 46.265 41.640 24.564 1.00 23.07 10 ARG C O 1
ATOM 3845 N N . HIS C 1 19 ? 45.304 40.726 26.394 1.00 21.76 11 HIS C N 1
ATOM 3846 C CA . HIS C 1 19 ? 44.287 41.761 26.511 1.00 21.80 11 HIS C CA 1
ATOM 3847 C C . HIS C 1 19 ? 44.907 43.136 26.744 1.00 20.83 11 HIS C C 1
ATOM 3848 O O . HIS C 1 19 ? 46.014 43.261 27.270 1.00 20.58 11 HIS C O 1
ATOM 3855 N N . GLY C 1 20 ? 44.173 44.167 26.357 1.00 21.63 12 GLY C N 1
ATOM 3856 C CA . GLY C 1 20 ? 44.629 45.536 26.527 1.00 20.65 12 GLY C CA 1
ATOM 3857 C C . GLY C 1 20 ? 44.547 46.024 27.959 1.00 21.53 12 GLY C C 1
ATOM 3858 O O . GLY C 1 20 ? 44.409 45.248 28.914 1.00 19.42 12 GLY C O 1
ATOM 3859 N N . GLU C 1 21 ? 44.624 47.339 28.097 1.00 23.88 13 GLU C N 1
ATOM 3860 C CA . GLU C 1 21 ? 44.696 47.981 29.391 1.00 24.83 13 GLU C CA 1
ATOM 3861 C C . GLU C 1 21 ? 43.389 47.832 30.167 1.00 25.70 13 GLU C C 1
ATOM 3862 O O . GLU C 1 21 ? 42.319 48.166 29.657 1.00 25.79 13 GLU C O 1
ATOM 3868 N N . SER C 1 22 ? 43.483 47.320 31.394 1.00 25.95 14 SER C N 1
ATOM 3869 C CA . SER C 1 22 ? 42.349 47.305 32.322 1.00 26.09 14 SER C CA 1
ATOM 3870 C C . SER C 1 22 ? 42.193 48.694 32.929 1.00 25.43 14 SER C C 1
ATOM 3871 O O . SER C 1 22 ? 43.067 49.535 32.764 1.00 24.08 14 SER C O 1
ATOM 3874 N N . THR C 1 23 ? 41.100 48.912 33.659 1.00 25.90 15 THR C N 1
ATOM 3875 C CA . THR C 1 23 ? 40.877 50.182 34.366 1.00 24.47 15 THR C CA 1
ATOM 3876 C C . THR C 1 23 ? 41.847 50.379 35.541 1.00 25.73 15 THR C C 1
ATOM 3877 O O . THR C 1 23 ? 42.153 51.518 35.921 1.00 27.24 15 THR C O 1
ATOM 3881 N N . TRP C 1 24 ? 42.321 49.273 36.110 1.00 26.48 16 TRP C N 1
ATOM 3882 C CA . TRP C 1 24 ? 43.231 49.300 37.261 1.00 28.59 16 TRP C CA 1
ATOM 3883 C C . TRP C 1 24 ? 44.699 49.535 36.883 1.00 30.20 16 TRP C C 1
ATOM 3884 O O . TRP C 1 24 ? 45.477 50.021 37.712 1.00 30.91 16 TRP C O 1
ATOM 3895 N N . ASN C 1 25 ? 45.077 49.199 35.647 1.00 31.16 17 ASN C N 1
ATOM 3896 C CA . ASN C 1 25 ? 46.399 49.569 35.123 1.00 31.23 17 ASN C CA 1
ATOM 3897 C C . ASN C 1 25 ? 46.618 51.074 35.229 1.00 31.92 17 ASN C C 1
ATOM 3898 O O . ASN C 1 25 ? 47.706 51.524 35.583 1.00 30.63 17 ASN C O 1
ATOM 3903 N N . LYS C 1 26 ? 45.570 51.841 34.936 1.00 33.22 18 LYS C N 1
ATOM 3904 C CA . LYS C 1 26 ? 45.611 53.297 35.080 1.00 35.41 18 LYS C CA 1
ATOM 3905 C C . LYS C 1 26 ? 45.726 53.722 36.549 1.00 36.36 18 LYS C C 1
ATOM 3906 O O . LYS C 1 26 ? 46.479 54.638 36.875 1.00 37.00 18 LYS C O 1
ATOM 3912 N N . GLU C 1 27 ? 44.977 53.051 37.424 1.00 37.92 19 GLU C N 1
ATOM 3913 C CA . GLU C 1 27 ? 44.983 53.352 38.865 1.00 38.66 19 GLU C CA 1
ATOM 3914 C C . GLU C 1 27 ? 46.241 52.846 39.584 1.00 37.59 19 GLU C C 1
ATOM 3915 O O . GLU C 1 27 ? 46.559 53.309 40.678 1.00 36.95 19 GLU C O 1
ATOM 3921 N N . ASN C 1 28 ? 46.933 51.887 38.968 1.00 37.49 20 ASN C N 1
ATOM 3922 C CA . ASN C 1 28 ? 48.154 51.290 39.516 1.00 36.51 20 ASN C CA 1
ATOM 3923 C C . ASN C 1 28 ? 47.898 50.437 40.772 1.00 35.28 20 ASN C C 1
ATOM 3924 O O . ASN C 1 28 ? 48.564 50.595 41.800 1.00 34.74 20 ASN C O 1
ATOM 3929 N N . LYS C 1 29 ? 46.923 49.533 40.668 1.00 33.83 21 LYS C N 1
ATOM 3930 C CA . LYS C 1 29 ? 46.640 48.547 41.713 1.00 32.57 21 LYS C CA 1
ATOM 3931 C C . LYS C 1 29 ? 47.010 47.159 41.205 1.00 30.85 21 LYS C C 1
ATOM 3932 O O . LYS C 1 29 ? 46.943 46.909 40.001 1.00 31.70 21 LYS C O 1
ATOM 3938 N N . PHE C 1 30 ? 47.390 46.262 42.117 1.00 28.96 22 PHE C N 1
ATOM 3939 C CA . PHE C 1 30 ? 47.608 44.849 41.774 1.00 27.94 22 PHE C CA 1
ATOM 3940 C C . PHE C 1 30 ? 46.273 44.182 41.455 1.00 27.88 22 PHE C C 1
ATOM 3941 O O . PHE C 1 30 ? 45.369 44.166 42.294 1.00 28.00 22 PHE C O 1
ATOM 3949 N N . THR C 1 31 ? 46.158 43.621 40.253 1.00 27.14 23 THR C N 1
ATOM 3950 C CA . THR C 1 31 ? 44.894 43.055 39.786 1.00 26.87 23 THR C CA 1
ATOM 3951 C C . THR C 1 31 ? 44.721 41.585 40.176 1.00 25.02 23 THR C C 1
ATOM 3952 O O . THR C 1 31 ? 43.850 41.249 40.980 1.00 23.55 23 THR C O 1
ATOM 3956 N N . GLY C 1 32 ? 45.544 40.714 39.601 1.00 24.58 24 GLY C N 1
ATOM 3957 C CA . GLY C 1 32 ? 45.411 39.273 39.806 1.00 24.03 24 GLY C CA 1
ATOM 3958 C C . GLY C 1 32 ? 44.118 38.726 39.228 1.00 24.10 24 GLY C C 1
ATOM 3959 O O . GLY C 1 32 ? 43.768 39.021 38.086 1.00 24.32 24 GLY C O 1
ATOM 3960 N N . TRP C 1 33 ? 43.407 37.936 40.029 1.00 23.50 25 TRP C N 1
ATOM 3961 C CA . TRP C 1 33 ? 42.094 37.403 39.659 1.00 22.79 25 TRP C CA 1
ATOM 3962 C C . TRP C 1 33 ? 40.955 38.408 39.841 1.00 21.94 25 TRP C C 1
ATOM 3963 O O . TRP C 1 33 ? 39.805 38.099 39.538 1.00 22.06 25 TRP C O 1
ATOM 3974 N N . THR C 1 34 ? 41.250 39.601 40.348 1.00 23.29 26 THR C N 1
ATOM 3975 C CA . THR C 1 34 ? 40.222 40.623 40.471 1.00 23.02 26 THR C CA 1
ATOM 3976 C C . THR C 1 34 ? 39.656 40.849 39.071 1.00 24.78 26 THR C C 1
ATOM 3977 O O . THR C 1 34 ? 40.420 41.025 38.116 1.00 26.69 26 THR C O 1
ATOM 3981 N N . ASP C 1 35 ? 38.328 40.807 38.947 1.00 23.57 27 ASP C N 1
ATOM 3982 C CA . ASP C 1 35 ? 37.671 40.771 37.635 1.00 23.05 27 ASP C CA 1
ATOM 3983 C C . ASP C 1 35 ? 37.360 42.162 37.086 1.00 23.00 27 ASP C C 1
ATOM 3984 O O . ASP C 1 35 ? 36.200 42.513 36.860 1.00 23.43 27 ASP C O 1
ATOM 3989 N N . VAL C 1 36 ? 38.407 42.946 36.857 1.00 23.08 28 VAL C N 1
ATOM 3990 C CA . VAL C 1 36 ? 38.250 44.332 36.423 1.00 21.37 28 VAL C CA 1
ATOM 3991 C C . VAL C 1 36 ? 38.065 44.404 34.902 1.00 21.76 28 VAL C C 1
ATOM 3992 O O . VAL C 1 36 ? 38.574 43.544 34.174 1.00 23.92 28 VAL C O 1
ATOM 3996 N N . PRO C 1 37 ? 37.332 45.421 34.415 1.00 19.95 29 PRO C N 1
ATOM 3997 C CA . PRO C 1 37 ? 37.070 45.530 32.983 1.00 20.02 29 PRO C CA 1
ATOM 3998 C C . PRO C 1 37 ? 38.202 46.207 32.211 1.00 19.69 29 PRO C C 1
ATOM 3999 O O . PRO C 1 37 ? 39.056 46.874 32.810 1.00 21.54 29 PRO C O 1
ATOM 4003 N N . LEU C 1 38 ? 38.187 46.049 30.888 1.00 18.38 30 LEU C N 1
ATOM 4004 C CA . LEU C 1 38 ? 39.099 46.775 30.014 1.00 16.48 30 LEU C CA 1
ATOM 4005 C C . LEU C 1 38 ? 38.753 48.247 30.111 1.00 19.08 30 LEU C C 1
ATOM 4006 O O . LEU C 1 38 ? 37.587 48.598 30.275 1.00 18.98 30 LEU C O 1
ATOM 4011 N N . SER C 1 39 ? 39.763 49.102 30.017 1.00 21.94 31 SER C N 1
ATOM 4012 C CA . SER C 1 39 ? 39.530 50.527 29.826 1.00 23.95 31 SER C CA 1
ATOM 4013 C C . SER C 1 39 ? 39.022 50.696 28.403 1.00 26.20 31 SER C C 1
ATOM 4014 O O . SER C 1 39 ? 39.102 49.756 27.599 1.00 26.19 31 SER C O 1
ATOM 4017 N N . GLU C 1 40 ? 38.514 51.882 28.082 1.00 27.15 32 GLU C N 1
ATOM 4018 C CA . GLU C 1 40 ? 38.065 52.157 26.720 1.00 29.20 32 GLU C CA 1
ATOM 4019 C C . GLU C 1 40 ? 39.207 51.896 25.745 1.00 29.94 32 GLU C C 1
ATOM 4020 O O . GLU C 1 40 ? 39.023 51.200 24.747 1.00 31.43 32 GLU C O 1
ATOM 4026 N N . LYS C 1 41 ? 40.388 52.427 26.060 1.00 29.51 33 LYS C N 1
ATOM 4027 C CA . LYS C 1 41 ? 41.605 52.124 25.305 1.00 29.69 33 LYS C CA 1
ATOM 4028 C C . LYS C 1 41 ? 41.806 50.609 25.162 1.00 28.07 33 LYS C C 1
ATOM 4029 O O . LYS C 1 41 ? 42.148 50.121 24.086 1.00 27.87 33 LYS C O 1
ATOM 4035 N N . GLY C 1 42 ? 41.587 49.875 26.250 1.00 26.92 34 GLY C N 1
ATOM 4036 C CA . GLY C 1 42 ? 41.695 48.419 26.237 1.00 25.67 34 GLY C CA 1
ATOM 4037 C C . GLY C 1 42 ? 40.741 47.756 25.259 1.00 26.04 34 GLY C C 1
ATOM 4038 O O . GLY C 1 42 ? 41.089 46.751 24.633 1.00 25.27 34 GLY C O 1
ATOM 4039 N N . GLU C 1 43 ? 39.538 48.317 25.130 1.00 26.29 35 GLU C N 1
ATOM 4040 C CA . GLU C 1 43 ? 38.576 47.861 24.125 1.00 26.55 35 GLU C CA 1
ATOM 4041 C C . GLU C 1 43 ? 39.059 48.199 22.717 1.00 25.49 35 GLU C C 1
ATOM 4042 O O . GLU C 1 43 ? 38.879 47.408 21.799 1.00 24.00 35 GLU C O 1
ATOM 4048 N N . GLU C 1 44 ? 39.664 49.370 22.540 1.00 25.14 36 GLU C N 1
ATOM 4049 C CA A GLU C 1 44 ? 40.182 49.779 21.230 0.50 26.54 36 GLU C CA 1
ATOM 4050 C CA B GLU C 1 44 ? 40.152 49.748 21.216 0.50 26.04 36 GLU C CA 1
ATOM 4051 C C . GLU C 1 44 ? 41.312 48.860 20.765 1.00 27.25 36 GLU C C 1
ATOM 4052 O O . GLU C 1 44 ? 41.446 48.580 19.571 1.00 27.84 36 GLU C O 1
ATOM 4063 N N . GLU C 1 45 ? 42.127 48.399 21.716 1.00 26.97 37 GLU C N 1
ATOM 4064 C CA . GLU C 1 45 ? 43.269 47.542 21.400 1.00 26.72 37 GLU C CA 1
ATOM 4065 C C . GLU C 1 45 ? 42.813 46.207 20.815 1.00 26.98 37 GLU C C 1
ATOM 4066 O O . GLU C 1 45 ? 43.376 45.745 19.824 1.00 26.04 37 GLU C O 1
ATOM 4072 N N . ALA C 1 46 ? 41.800 45.597 21.432 1.00 25.90 38 ALA C N 1
ATOM 4073 C CA . ALA C 1 46 ? 41.218 44.354 20.925 1.00 27.39 38 ALA C CA 1
ATOM 4074 C C . ALA C 1 46 ? 40.594 44.536 19.532 1.00 27.06 38 ALA C C 1
ATOM 4075 O O . ALA C 1 46 ? 40.777 43.688 18.659 1.00 27.27 38 ALA C O 1
ATOM 4077 N N . ILE C 1 47 ? 39.868 45.637 19.330 1.00 26.36 39 ILE C N 1
ATOM 4078 C CA . ILE C 1 47 ? 39.284 45.957 18.019 1.00 26.11 39 ILE C CA 1
ATOM 4079 C C . ILE C 1 47 ? 40.368 46.053 16.936 1.00 26.58 39 ILE C C 1
ATOM 4080 O O . ILE C 1 47 ? 40.214 45.490 15.849 1.00 28.32 39 ILE C O 1
ATOM 4085 N N . ALA C 1 48 ? 41.460 46.753 17.242 1.00 24.90 40 ALA C N 1
ATOM 4086 C CA . ALA C 1 48 ? 42.609 46.840 16.335 1.00 24.98 40 ALA C CA 1
ATOM 4087 C C . ALA C 1 48 ? 43.248 45.473 16.080 1.00 24.94 40 ALA C C 1
ATOM 4088 O O . ALA C 1 48 ? 43.649 45.169 14.955 1.00 25.87 40 ALA C O 1
ATOM 4090 N N . ALA C 1 49 ? 43.340 44.655 17.123 1.00 23.85 41 ALA C N 1
ATOM 4091 C CA . ALA C 1 49 ? 43.885 43.305 16.999 1.00 25.88 41 ALA C CA 1
ATOM 4092 C C . ALA C 1 49 ? 43.062 42.485 16.001 1.00 26.48 41 ALA C C 1
ATOM 4093 O O . ALA C 1 49 ? 43.615 41.745 15.184 1.00 27.41 41 ALA C O 1
ATOM 4095 N N . GLY C 1 50 ? 41.742 42.637 16.071 1.00 27.40 42 GLY C N 1
ATOM 4096 C CA . GLY C 1 50 ? 40.828 41.992 15.138 1.00 27.51 42 GLY C CA 1
ATOM 4097 C C . GLY C 1 50 ? 41.033 42.457 13.708 1.00 27.90 42 GLY C C 1
ATOM 4098 O O . GLY C 1 50 ? 41.009 41.645 12.783 1.00 27.27 42 GLY C O 1
ATOM 4099 N N . LYS C 1 51 ? 41.235 43.762 13.528 1.00 27.96 43 LYS C N 1
ATOM 4100 C CA . LYS C 1 51 ? 41.498 44.316 12.201 1.00 29.51 43 LYS C CA 1
ATOM 4101 C C . LYS C 1 51 ? 42.758 43.703 11.587 1.00 30.54 43 LYS C C 1
ATOM 4102 O O . LYS C 1 51 ? 42.722 43.249 10.446 1.00 32.39 43 LYS C O 1
ATOM 4108 N N . TYR C 1 52 ? 43.854 43.670 12.348 1.00 30.08 44 TYR C N 1
ATOM 4109 C CA . TYR C 1 52 ? 45.105 43.073 11.871 1.00 30.16 44 TYR C CA 1
ATOM 4110 C C . TYR C 1 52 ? 44.882 41.648 11.372 1.00 28.76 44 TYR C C 1
ATOM 4111 O O . TYR C 1 52 ? 45.330 41.290 10.285 1.00 27.16 44 TYR C O 1
ATOM 4120 N N . LEU C 1 53 ? 44.198 40.844 12.186 1.00 28.09 45 LEU C N 1
ATOM 4121 C CA . LEU C 1 53 ? 43.910 39.449 11.848 1.00 28.35 45 LEU C CA 1
ATOM 4122 C C . LEU C 1 53 ? 42.989 39.324 10.629 1.00 27.83 45 LEU C C 1
ATOM 4123 O O . LEU C 1 53 ? 43.208 38.467 9.775 1.00 29.88 45 LEU C O 1
ATOM 4128 N N . LYS C 1 54 ? 41.967 40.172 10.551 1.00 26.78 46 LYS C N 1
ATOM 4129 C CA . LYS C 1 54 ? 41.101 40.230 9.370 1.00 27.04 46 LYS C CA 1
ATOM 4130 C C . LYS C 1 54 ? 41.903 40.523 8.097 1.00 26.33 46 LYS C C 1
ATOM 4131 O O . LYS C 1 54 ? 41.702 39.871 7.071 1.00 25.40 46 LYS C O 1
ATOM 4137 N N . GLU C 1 55 ? 42.808 41.498 8.172 1.00 25.61 47 GLU C N 1
ATOM 4138 C CA . GLU C 1 55 ? 43.607 41.919 7.011 1.00 25.83 47 GLU C CA 1
ATOM 4139 C C . GLU C 1 55 ? 44.442 40.792 6.412 1.00 25.60 47 GLU C C 1
ATOM 4140 O O . GLU C 1 55 ? 44.589 40.708 5.194 1.00 23.52 47 GLU C O 1
ATOM 4146 N N . LYS C 1 56 ? 44.963 39.921 7.271 1.00 26.72 48 LYS C N 1
ATOM 4147 C CA . LYS C 1 56 ? 45.739 38.763 6.831 1.00 28.13 48 LYS C CA 1
ATOM 4148 C C . LYS C 1 56 ? 44.855 37.511 6.715 1.00 29.16 48 LYS C C 1
ATOM 4149 O O . LYS C 1 56 ? 45.357 36.397 6.554 1.00 29.81 48 LYS C O 1
ATOM 4155 N N . ASN C 1 57 ? 43.542 37.708 6.801 1.00 29.75 49 ASN C N 1
ATOM 4156 C CA . ASN C 1 57 ? 42.558 36.641 6.637 1.00 31.43 49 ASN C CA 1
ATOM 4157 C C . ASN C 1 57 ? 42.779 35.436 7.557 1.00 31.42 49 ASN C C 1
ATOM 4158 O O . ASN C 1 57 ? 42.664 34.286 7.128 1.00 32.54 49 ASN C O 1
ATOM 4163 N N . PHE C 1 58 ? 43.096 35.712 8.822 1.00 30.95 50 PHE C N 1
ATOM 4164 C CA . PHE C 1 58 ? 43.152 34.671 9.852 1.00 28.98 50 PHE C CA 1
ATOM 4165 C C . PHE C 1 58 ? 41.735 34.247 10.217 1.00 29.32 50 PHE C C 1
ATOM 4166 O O . PHE C 1 58 ? 40.905 35.084 10.550 1.00 30.55 50 PHE C O 1
ATOM 4174 N N . LYS C 1 59 ? 41.460 32.950 10.139 1.00 31.16 51 LYS C N 1
ATOM 4175 C CA . LYS C 1 59 ? 40.173 32.399 10.563 1.00 31.85 51 LYS C CA 1
ATOM 4176 C C . LYS C 1 59 ? 40.393 31.573 11.819 1.00 31.27 51 LYS C C 1
ATOM 4177 O O . LYS C 1 59 ? 41.505 31.106 12.069 1.00 31.47 51 LYS C O 1
ATOM 4183 N N . PHE C 1 60 ? 39.336 31.391 12.604 1.00 30.42 52 PHE C N 1
ATOM 4184 C CA . PHE C 1 60 ? 39.407 30.554 13.802 1.00 29.27 52 PHE C CA 1
ATOM 4185 C C . PHE C 1 60 ? 38.234 29.595 13.868 1.00 27.50 52 PHE C C 1
ATOM 4186 O O . PHE C 1 60 ? 37.121 29.950 13.495 1.00 26.64 52 PHE C O 1
ATOM 4194 N N . ASP C 1 61 ? 38.502 28.374 14.330 1.00 27.59 53 ASP C N 1
ATOM 4195 C CA . ASP C 1 61 ? 37.464 27.376 14.599 1.00 26.74 53 ASP C CA 1
ATOM 4196 C C . ASP C 1 61 ? 37.063 27.350 16.079 1.00 27.04 53 ASP C C 1
ATOM 4197 O O . ASP C 1 61 ? 35.974 26.887 16.419 1.00 28.22 53 ASP C O 1
ATOM 4202 N N . VAL C 1 62 ? 37.958 27.814 16.952 1.00 27.09 54 VAL C N 1
ATOM 4203 C CA . VAL C 1 62 ? 37.693 27.890 18.393 1.00 26.05 54 VAL C CA 1
ATOM 4204 C C . VAL C 1 62 ? 38.541 28.991 19.024 1.00 25.56 54 VAL C C 1
ATOM 4205 O O . VAL C 1 62 ? 39.691 29.200 18.624 1.00 25.34 54 VAL C O 1
ATOM 4209 N N . VAL C 1 63 ? 37.954 29.725 19.971 1.00 26.26 55 VAL C N 1
ATOM 4210 C CA . VAL C 1 63 ? 38.692 30.693 20.779 1.00 24.30 55 VAL C CA 1
ATOM 4211 C C . VAL C 1 63 ? 38.702 30.251 22.242 1.00 24.25 55 VAL C C 1
ATOM 4212 O O . VAL C 1 63 ? 37.648 29.999 22.822 1.00 26.07 55 VAL C O 1
ATOM 4216 N N . TYR C 1 64 ? 39.896 30.157 22.826 1.00 24.18 56 TYR C N 1
ATOM 4217 C CA . TYR C 1 64 ? 40.063 29.842 24.245 1.00 24.36 56 TYR C CA 1
ATOM 4218 C C . TYR C 1 64 ? 40.386 31.126 25.000 1.00 23.79 56 TYR C C 1
ATOM 4219 O O . TYR C 1 64 ? 41.174 31.938 24.532 1.00 24.33 56 TYR C O 1
ATOM 4228 N N . THR C 1 65 ? 39.758 31.310 26.159 1.00 23.48 57 THR C N 1
ATOM 4229 C CA . THR C 1 65 ? 40.030 32.477 26.994 1.00 24.29 57 THR C CA 1
ATOM 4230 C C . THR C 1 65 ? 39.852 32.154 28.484 1.00 23.24 57 THR C C 1
ATOM 4231 O O . THR C 1 65 ? 39.546 31.020 28.846 1.00 22.20 57 THR C O 1
ATOM 4235 N N . SER C 1 66 ? 40.062 33.143 29.347 1.00 22.34 58 SER C N 1
ATOM 4236 C CA . SER C 1 66 ? 39.881 32.931 30.789 1.00 22.38 58 SER C CA 1
ATOM 4237 C C . SER C 1 66 ? 38.424 33.183 31.198 1.00 21.41 58 SER C C 1
ATOM 4238 O O . SER C 1 66 ? 37.564 33.403 30.342 1.00 22.36 58 SER C O 1
ATOM 4241 N N . VAL C 1 67 ? 38.127 33.108 32.491 1.00 21.34 59 VAL C N 1
ATOM 4242 C CA . VAL C 1 67 ? 36.793 33.475 32.966 1.00 22.37 59 VAL C CA 1
ATOM 4243 C C . VAL C 1 67 ? 36.773 34.912 33.470 1.00 22.49 59 VAL C C 1
ATOM 4244 O O . VAL C 1 67 ? 35.840 35.305 34.164 1.00 25.29 59 VAL C O 1
ATOM 4248 N N . LEU C 1 68 ? 37.801 35.692 33.119 1.00 23.92 60 LEU C N 1
ATOM 4249 C CA . LEU C 1 68 ? 37.903 37.102 33.530 1.00 22.57 60 LEU C CA 1
ATOM 4250 C C . LEU C 1 68 ? 37.506 38.029 32.395 1.00 23.48 60 LEU C C 1
ATOM 4251 O O . LEU C 1 68 ? 38.009 37.893 31.283 1.00 25.60 60 LEU C O 1
ATOM 4256 N N . LYS C 1 69 ? 36.647 39.005 32.688 1.00 25.51 61 LYS C N 1
ATOM 4257 C CA . LYS C 1 69 ? 35.988 39.803 31.650 1.00 25.07 61 LYS C CA 1
ATOM 4258 C C . LYS C 1 69 ? 36.940 40.590 30.741 1.00 26.60 61 LYS C C 1
ATOM 4259 O O . LYS C 1 69 ? 36.645 40.778 29.562 1.00 27.79 61 LYS C O 1
ATOM 4265 N N . ARG C 1 70 ? 38.072 41.056 31.266 1.00 25.04 62 ARG C N 1
ATOM 4266 C CA . ARG C 1 70 ? 38.996 41.834 30.435 1.00 22.57 62 ARG C CA 1
ATOM 4267 C C . ARG C 1 70 ? 39.563 41.030 29.266 1.00 24.22 62 ARG C C 1
ATOM 4268 O O . ARG C 1 70 ? 39.893 41.608 28.226 1.00 25.63 62 ARG C O 1
ATOM 4276 N N . ALA C 1 71 ? 39.656 39.710 29.446 1.00 21.51 63 ALA C N 1
ATOM 4277 C CA . ALA C 1 71 ? 40.070 38.773 28.396 1.00 23.45 63 ALA C CA 1
ATOM 4278 C C . ALA C 1 71 ? 38.897 38.280 27.533 1.00 22.77 63 ALA C C 1
ATOM 4279 O O . ALA C 1 71 ? 39.028 38.171 26.316 1.00 23.37 63 ALA C O 1
ATOM 4281 N N . ILE C 1 72 ? 37.771 37.962 28.167 1.00 20.87 64 ILE C N 1
ATOM 4282 C CA . ILE C 1 72 ? 36.561 37.563 27.450 1.00 20.61 64 ILE C CA 1
ATOM 4283 C C . ILE C 1 72 ? 36.123 38.627 26.436 1.00 23.60 64 ILE C C 1
ATOM 4284 O O . ILE C 1 72 ? 35.824 38.306 25.280 1.00 25.10 64 ILE C O 1
ATOM 4289 N N . CYS C 1 73 ? 36.123 39.887 26.873 1.00 20.57 65 CYS C N 1
ATOM 4290 C CA . CYS C 1 73 ? 35.704 41.020 26.048 1.00 21.82 65 CYS C CA 1
ATOM 4291 C C . CYS C 1 73 ? 36.696 41.306 24.914 1.00 21.36 65 CYS C C 1
ATOM 4292 O O . CYS C 1 73 ? 36.312 41.839 23.870 1.00 18.07 65 CYS C O 1
ATOM 4297 N N . THR C 1 74 ? 37.963 40.951 25.127 1.00 21.20 66 THR C N 1
ATOM 4298 C CA . THR C 1 74 ? 38.984 41.072 24.090 1.00 20.38 66 THR C CA 1
ATOM 4299 C C . THR C 1 74 ? 38.661 40.100 22.972 1.00 22.17 66 THR C C 1
ATOM 4300 O O . THR C 1 74 ? 38.613 40.490 21.809 1.00 22.37 66 THR C O 1
ATOM 4304 N N . ALA C 1 75 ? 38.418 38.843 23.343 1.00 22.22 67 ALA C N 1
ATOM 4305 C CA . ALA C 1 75 ? 37.990 37.817 22.404 1.00 23.35 67 ALA C CA 1
ATOM 4306 C C . ALA C 1 75 ? 36.735 38.223 21.637 1.00 23.23 67 ALA C C 1
ATOM 4307 O O . ALA C 1 75 ? 36.659 38.022 20.427 1.00 25.04 67 ALA C O 1
ATOM 4309 N N . TRP C 1 76 ? 35.755 38.780 22.344 1.00 21.97 68 TRP C N 1
ATOM 4310 C CA . TRP C 1 76 ? 34.504 39.210 21.724 1.00 23.43 68 TRP C CA 1
ATOM 4311 C C . TRP C 1 76 ? 34.754 40.267 20.657 1.00 23.21 68 TRP C C 1
ATOM 4312 O O . TRP C 1 76 ? 34.214 40.191 19.551 1.00 21.37 68 TRP C O 1
ATOM 4323 N N . ASN C 1 77 ? 35.576 41.252 20.999 1.00 23.30 69 ASN C N 1
ATOM 4324 C CA . ASN C 1 77 ? 35.874 42.353 20.087 1.00 22.49 69 ASN C CA 1
ATOM 4325 C C . ASN C 1 77 ? 36.643 41.887 18.848 1.00 21.14 69 ASN C C 1
ATOM 4326 O O . ASN C 1 77 ? 36.429 42.397 17.762 1.00 19.76 69 ASN C O 1
ATOM 4331 N N . VAL C 1 78 ? 37.503 40.887 19.016 1.00 22.78 70 VAL C N 1
ATOM 4332 C CA . VAL C 1 78 ? 38.228 40.299 17.893 1.00 22.36 70 VAL C CA 1
ATOM 4333 C C . VAL C 1 78 ? 37.263 39.596 16.932 1.00 22.88 70 VAL C C 1
ATOM 4334 O O . VAL C 1 78 ? 37.254 39.887 15.733 1.00 21.71 70 VAL C O 1
ATOM 4338 N N . LEU C 1 79 ? 36.461 38.675 17.467 1.00 22.57 71 LEU C N 1
ATOM 4339 C CA . LEU C 1 79 ? 35.479 37.936 16.671 1.00 22.31 71 LEU C CA 1
ATOM 4340 C C . LEU C 1 79 ? 34.472 38.864 15.985 1.00 22.59 71 LEU C C 1
ATOM 4341 O O . LEU C 1 79 ? 34.096 38.645 14.830 1.00 23.19 71 LEU C O 1
ATOM 4346 N N . LYS C 1 80 ? 34.045 39.900 16.698 1.00 21.37 72 LYS C N 1
ATOM 4347 C CA . LYS C 1 80 ? 33.094 40.848 16.160 1.00 22.25 72 LYS C CA 1
ATOM 4348 C C . LYS C 1 80 ? 33.710 41.631 15.003 1.00 22.06 72 LYS C C 1
ATOM 4349 O O . LYS C 1 80 ? 33.044 41.865 13.996 1.00 20.93 72 LYS C O 1
ATOM 4355 N N . THR C 1 81 ? 34.981 42.012 15.138 1.00 20.77 73 THR C N 1
ATOM 4356 C CA . THR C 1 81 ? 35.659 42.801 14.100 1.00 22.03 73 THR C CA 1
ATOM 4357 C C . THR C 1 81 ? 36.015 41.948 12.866 1.00 22.07 73 THR C C 1
ATOM 4358 O O . THR C 1 81 ? 36.010 42.451 11.743 1.00 21.14 73 THR C O 1
ATOM 4362 N N . ALA C 1 82 ? 36.306 40.663 13.077 1.00 21.70 74 ALA C N 1
ATOM 4363 C CA . ALA C 1 82 ? 36.628 39.747 11.973 1.00 23.60 74 ALA C CA 1
ATOM 4364 C C . ALA C 1 82 ? 35.386 39.071 11.356 1.00 24.51 74 ALA C C 1
ATOM 4365 O O . ALA C 1 82 ? 35.509 38.288 10.411 1.00 23.68 74 ALA C O 1
ATOM 4367 N N . ASP C 1 83 ? 34.205 39.373 11.900 1.00 25.06 75 ASP C N 1
ATOM 4368 C CA . ASP C 1 83 ? 32.932 38.814 11.432 1.00 24.61 75 ASP C CA 1
ATOM 4369 C C . ASP C 1 83 ? 32.906 37.292 11.609 1.00 23.52 75 ASP C C 1
ATOM 4370 O O . ASP C 1 83 ? 32.504 36.556 10.700 1.00 23.89 75 ASP C O 1
ATOM 4375 N N . LEU C 1 84 ? 33.330 36.842 12.794 1.00 22.79 76 LEU C N 1
ATOM 4376 C CA . LEU C 1 84 ? 33.409 35.422 13.144 1.00 22.24 76 LEU C CA 1
ATOM 4377 C C . LEU C 1 84 ? 32.637 35.080 14.437 1.00 21.47 76 LEU C C 1
ATOM 4378 O O . LEU C 1 84 ? 33.030 34.174 15.183 1.00 20.08 76 LEU C O 1
ATOM 4383 N N . LEU C 1 85 ? 31.529 35.778 14.685 1.00 20.38 77 LEU C N 1
ATOM 4384 C CA . LEU C 1 85 ? 30.731 35.574 15.912 1.00 21.55 77 LEU C CA 1
ATOM 4385 C C . LEU C 1 85 ? 30.197 34.144 16.110 1.00 20.10 77 LEU C C 1
ATOM 4386 O O . LEU C 1 85 ? 29.930 33.734 17.225 1.00 18.07 77 LEU C O 1
ATOM 4391 N N . HIS C 1 86 ? 30.037 33.400 15.027 1.00 20.91 78 HIS C N 1
ATOM 4392 C CA . HIS C 1 86 ? 29.606 32.002 15.110 1.00 20.64 78 HIS C CA 1
ATOM 4393 C C . HIS C 1 86 ? 30.619 31.074 15.784 1.00 20.40 78 HIS C C 1
ATOM 4394 O O . HIS C 1 86 ? 30.262 29.968 16.186 1.00 21.81 78 HIS C O 1
ATOM 4401 N N . VAL C 1 87 ? 31.872 31.511 15.894 1.00 19.98 79 VAL C N 1
ATOM 4402 C CA . VAL C 1 87 ? 32.943 30.684 16.436 1.00 20.06 79 VAL C CA 1
ATOM 4403 C C . VAL C 1 87 ? 32.743 30.467 17.940 1.00 22.06 79 VAL C C 1
ATOM 4404 O O . VAL C 1 87 ? 32.477 31.420 18.676 1.00 22.41 79 VAL C O 1
ATOM 4408 N N . PRO C 1 88 ? 32.854 29.211 18.401 1.00 22.32 80 PRO C N 1
ATOM 4409 C CA . PRO C 1 88 ? 32.673 28.937 19.831 1.00 23.90 80 PRO C CA 1
ATOM 4410 C C . PRO C 1 88 ? 33.785 29.514 20.702 1.00 24.75 80 PRO C C 1
ATOM 4411 O O . PRO C 1 88 ? 34.956 29.522 20.309 1.00 25.04 80 PRO C O 1
ATOM 4415 N N . VAL C 1 89 ? 33.395 30.020 21.865 1.00 25.09 81 VAL C N 1
ATOM 4416 C CA . VAL C 1 89 ? 34.320 30.594 22.827 1.00 25.90 81 VAL C CA 1
ATOM 4417 C C . VAL C 1 89 ? 34.289 29.715 24.071 1.00 27.54 81 VAL C C 1
ATOM 4418 O O . VAL C 1 89 ? 33.223 29.513 24.657 1.00 27.86 81 VAL C O 1
ATOM 4422 N N . VAL C 1 90 ? 35.450 29.173 24.446 1.00 26.93 82 VAL C N 1
ATOM 4423 C CA . VAL C 1 90 ? 35.563 28.324 25.624 1.00 25.07 82 VAL C CA 1
ATOM 4424 C C . VAL C 1 90 ? 36.352 29.023 26.733 1.00 25.22 82 VAL C C 1
ATOM 4425 O O . VAL C 1 90 ? 37.533 29.317 26.566 1.00 26.54 82 VAL C O 1
ATOM 4429 N N . LYS C 1 91 ? 35.690 29.250 27.869 1.00 26.19 83 LYS C N 1
ATOM 4430 C CA . LYS C 1 91 ? 36.246 30.010 29.000 1.00 26.31 83 LYS C CA 1
ATOM 4431 C C . LYS C 1 91 ? 36.700 29.077 30.121 1.00 26.69 83 LYS C C 1
ATOM 4432 O O . LYS C 1 91 ? 35.933 28.209 30.543 1.00 28.71 83 LYS C O 1
ATOM 4438 N N . THR C 1 92 ? 37.928 29.263 30.615 1.00 25.56 84 THR C N 1
ATOM 4439 C CA . THR C 1 92 ? 38.454 28.440 31.705 1.00 23.64 84 THR C CA 1
ATOM 4440 C C . THR C 1 92 ? 39.264 29.221 32.738 1.00 23.41 84 THR C C 1
ATOM 4441 O O . THR C 1 92 ? 40.011 30.141 32.393 1.00 23.72 84 THR C O 1
ATOM 4445 N N . TRP C 1 93 ? 39.116 28.831 34.007 1.00 22.95 85 TRP C N 1
ATOM 4446 C CA . TRP C 1 93 ? 39.906 29.393 35.108 1.00 23.73 85 TRP C CA 1
ATOM 4447 C C . TRP C 1 93 ? 41.408 29.165 34.927 1.00 23.40 85 TRP C C 1
ATOM 4448 O O . TRP C 1 93 ? 42.226 29.976 35.370 1.00 24.66 85 TRP C O 1
ATOM 4459 N N . ARG C 1 94 ? 41.769 28.082 34.248 1.00 22.95 86 ARG C N 1
ATOM 4460 C CA . ARG C 1 94 ? 43.176 27.748 34.028 1.00 22.51 86 ARG C CA 1
ATOM 4461 C C . ARG C 1 94 ? 43.957 28.789 33.199 1.00 22.66 86 ARG C C 1
ATOM 4462 O O . ARG C 1 94 ? 45.181 28.866 33.304 1.00 22.94 86 ARG C O 1
ATOM 4470 N N . LEU C 1 95 ? 43.265 29.597 32.402 1.00 22.62 87 LEU C N 1
ATOM 4471 C CA . LEU C 1 95 ? 43.924 30.666 31.636 1.00 23.26 87 LEU C CA 1
ATOM 4472 C C . LEU C 1 95 ? 43.921 32.011 32.376 1.00 22.53 87 LEU C C 1
ATOM 4473 O O . LEU C 1 95 ? 44.361 33.023 31.831 1.00 25.43 87 LEU C O 1
ATOM 4478 N N . ASN C 1 96 ? 43.447 32.029 33.617 1.00 22.96 88 ASN C N 1
ATOM 4479 C CA . ASN C 1 96 ? 43.443 33.263 34.415 1.00 20.81 88 ASN C CA 1
ATOM 4480 C C . ASN C 1 96 ? 44.832 33.834 34.638 1.00 20.33 88 ASN C C 1
ATOM 4481 O O . ASN C 1 96 ? 45.827 33.115 34.631 1.00 20.30 88 ASN C O 1
ATOM 4486 N N . GLU C 1 97 ? 44.870 35.140 34.871 1.00 22.01 89 GLU C N 1
ATOM 4487 C CA . GLU C 1 97 ? 46.069 35.838 35.309 1.00 22.79 89 GLU C CA 1
ATOM 4488 C C . GLU C 1 97 ? 46.630 35.178 36.573 1.00 23.44 89 GLU C C 1
ATOM 4489 O O . GLU C 1 97 ? 45.891 34.540 37.330 1.00 21.95 89 GLU C O 1
ATOM 4495 N N . ARG C 1 98 ? 47.938 35.311 36.780 1.00 23.75 90 ARG C N 1
ATOM 4496 C CA . ARG C 1 98 ? 48.567 34.894 38.031 1.00 24.24 90 ARG C CA 1
ATOM 4497 C C . ARG C 1 98 ? 47.896 35.607 39.204 1.00 22.82 90 ARG C C 1
ATOM 4498 O O . ARG C 1 98 ? 47.685 36.817 39.163 1.00 23.08 90 ARG C O 1
ATOM 4506 N N . HIS C 1 99 ? 47.548 34.848 40.237 1.00 22.23 91 HIS C N 1
ATOM 4507 C CA . HIS C 1 99 ? 46.912 35.406 41.428 1.00 22.03 91 HIS C CA 1
ATOM 4508 C C . HIS C 1 99 ? 47.947 36.173 42.269 1.00 22.42 91 HIS C C 1
ATOM 4509 O O . HIS C 1 99 ? 49.028 35.650 42.542 1.00 22.29 91 HIS C O 1
ATOM 4516 N N . CYS C 1 100 ? 47.604 37.399 42.670 1.00 21.83 92 CYS C N 1
ATOM 4517 C CA . CYS C 1 100 ? 48.520 38.283 43.407 1.00 24.54 92 CYS C CA 1
ATOM 4518 C C . CYS C 1 100 ? 48.346 38.228 44.931 1.00 23.66 92 CYS C C 1
ATOM 4519 O O . CYS C 1 100 ? 48.862 39.081 45.647 1.00 23.94 92 CYS C O 1
ATOM 4522 N N . GLY C 1 101 ? 47.628 37.224 45.424 1.00 24.08 93 GLY C N 1
ATOM 4523 C CA . GLY C 1 101 ? 47.473 37.008 46.866 1.00 24.24 93 GLY C CA 1
ATOM 4524 C C . GLY C 1 101 ? 46.749 38.120 47.611 1.00 23.30 93 GLY C C 1
ATOM 4525 O O . GLY C 1 101 ? 45.749 38.659 47.130 1.00 23.04 93 GLY C O 1
ATOM 4526 N N . SER C 1 102 ? 47.265 38.461 48.790 1.00 23.26 94 SER C N 1
ATOM 4527 C CA . SER C 1 102 ? 46.697 39.528 49.619 1.00 23.16 94 SER C CA 1
ATOM 4528 C C . SER C 1 102 ? 47.077 40.923 49.119 1.00 23.03 94 SER C C 1
ATOM 4529 O O . SER C 1 102 ? 46.622 41.925 49.672 1.00 22.62 94 SER C O 1
ATOM 4532 N N . LEU C 1 103 ? 47.914 40.983 48.085 1.00 22.86 95 LEU C N 1
ATOM 4533 C CA . LEU C 1 103 ? 48.242 42.246 47.422 1.00 22.81 95 LEU C CA 1
ATOM 4534 C C . LEU C 1 103 ? 47.107 42.737 46.518 1.00 22.47 95 LEU C C 1
ATOM 4535 O O . LEU C 1 103 ? 47.074 43.914 46.170 1.00 21.63 95 LEU C O 1
ATOM 4540 N N . GLN C 1 104 ? 46.195 41.841 46.127 1.00 22.37 96 GLN C N 1
ATOM 4541 C CA . GLN C 1 104 ? 45.086 42.206 45.239 1.00 22.85 96 GLN C CA 1
ATOM 4542 C C . GLN C 1 104 ? 44.256 43.355 45.812 1.00 22.95 96 GLN C C 1
ATOM 4543 O O . GLN C 1 104 ? 43.804 43.295 46.955 1.00 22.13 96 GLN C O 1
ATOM 4549 N N . GLY C 1 105 ? 44.078 44.403 45.010 1.00 23.84 97 GLY C N 1
ATOM 4550 C CA . GLY C 1 105 ? 43.320 45.583 45.421 1.00 25.09 97 GLY C CA 1
ATOM 4551 C C . GLY C 1 105 ? 44.147 46.704 46.031 1.00 26.27 97 GLY C C 1
ATOM 4552 O O . GLY C 1 105 ? 43.660 47.829 46.146 1.00 26.27 97 GLY C O 1
ATOM 4553 N N . LEU C 1 106 ? 45.390 46.410 46.416 1.00 27.95 98 LEU C N 1
ATOM 4554 C CA . LEU C 1 106 ? 46.261 47.400 47.060 1.00 29.72 98 LEU C CA 1
ATOM 4555 C C . LEU C 1 106 ? 47.043 48.239 46.048 1.00 31.07 98 LEU C C 1
ATOM 4556 O O . LEU C 1 106 ? 47.307 47.800 44.928 1.00 30.85 98 LEU C O 1
ATOM 4561 N N . ASN C 1 107 ? 47.409 49.449 46.466 1.00 33.33 99 ASN C N 1
ATOM 4562 C CA . ASN C 1 107 ? 48.244 50.346 45.668 1.00 34.80 99 ASN C CA 1
ATOM 4563 C C . ASN C 1 107 ? 49.694 49.864 45.662 1.00 36.60 99 ASN C C 1
ATOM 4564 O O . ASN C 1 107 ? 50.167 49.283 46.642 1.00 36.61 99 ASN C O 1
ATOM 4569 N N . LYS C 1 108 ? 50.396 50.115 44.561 1.00 38.63 100 LYS C N 1
ATOM 4570 C CA . LYS C 1 108 ? 51.795 49.700 44.425 1.00 40.16 100 LYS C CA 1
ATOM 4571 C C . LYS C 1 108 ? 52.754 50.465 45.344 1.00 41.21 100 LYS C C 1
ATOM 4572 O O . LYS C 1 108 ? 53.868 50.004 45.590 1.00 41.96 100 LYS C O 1
ATOM 4578 N N . SER C 1 109 ? 52.324 51.623 45.843 1.00 42.69 101 SER C N 1
ATOM 4579 C CA . SER C 1 109 ? 53.092 52.379 46.835 1.00 43.42 101 SER C CA 1
ATOM 4580 C C . SER C 1 109 ? 52.791 51.903 48.259 1.00 43.98 101 SER C C 1
ATOM 4581 O O . SER C 1 109 ? 53.682 51.879 49.109 1.00 44.00 101 SER C O 1
ATOM 4584 N N . GLU C 1 110 ? 51.531 51.546 48.515 1.00 44.55 102 GLU C N 1
ATOM 4585 C CA . GLU C 1 110 ? 51.113 50.991 49.811 1.00 44.83 102 GLU C CA 1
ATOM 4586 C C . GLU C 1 110 ? 51.862 49.705 50.147 1.00 44.16 102 GLU C C 1
ATOM 4587 O O . GLU C 1 110 ? 52.235 49.477 51.298 1.00 44.51 102 GLU C O 1
ATOM 4593 N N . THR C 1 111 ? 52.057 48.863 49.138 1.00 43.15 103 THR C N 1
ATOM 4594 C CA . THR C 1 111 ? 52.786 47.611 49.304 1.00 42.40 103 THR C CA 1
ATOM 4595 C C . THR C 1 111 ? 54.262 47.868 49.608 1.00 41.88 103 THR C C 1
ATOM 4596 O O . THR C 1 111 ? 54.856 47.166 50.428 1.00 41.37 103 THR C O 1
ATOM 4600 N N . ALA C 1 112 ? 54.843 48.871 48.950 1.00 41.43 104 ALA C N 1
ATOM 4601 C CA . ALA C 1 112 ? 56.206 49.317 49.256 1.00 41.63 104 ALA C CA 1
ATOM 4602 C C . ALA C 1 112 ? 56.339 49.712 50.728 1.00 41.28 104 ALA C C 1
ATOM 4603 O O . ALA C 1 112 ? 57.340 49.406 51.369 1.00 40.79 104 ALA C O 1
ATOM 4605 N N . LYS C 1 113 ? 55.313 50.378 51.254 1.00 41.72 105 LYS C N 1
ATOM 4606 C CA . LYS C 1 113 ? 55.295 50.830 52.644 1.00 42.76 105 LYS C CA 1
ATOM 4607 C C . LYS C 1 113 ? 55.228 49.658 53.629 1.00 43.52 105 LYS C C 1
ATOM 4608 O O . LYS C 1 113 ? 56.084 49.528 54.507 1.00 43.75 105 LYS C O 1
ATOM 4614 N N . LYS C 1 114 ? 54.213 48.811 53.476 1.00 44.34 106 LYS C N 1
ATOM 4615 C CA . LYS C 1 114 ? 53.944 47.739 54.443 1.00 45.23 106 LYS C CA 1
ATOM 4616 C C . LYS C 1 114 ? 54.832 46.504 54.278 1.00 45.10 106 LYS C C 1
ATOM 4617 O O . LYS C 1 114 ? 54.854 45.644 55.161 1.00 45.53 106 LYS C O 1
ATOM 4623 N N . TYR C 1 115 ? 55.550 46.404 53.161 1.00 44.34 107 TYR C N 1
ATOM 4624 C CA . TYR C 1 115 ? 56.426 45.253 52.918 1.00 43.65 107 TYR C CA 1
ATOM 4625 C C . TYR C 1 115 ? 57.875 45.589 52.533 1.00 42.36 107 TYR C C 1
ATOM 4626 O O . TYR C 1 115 ? 58.748 44.727 52.644 1.00 42.48 107 TYR C O 1
ATOM 4635 N N . GLY C 1 116 ? 58.136 46.821 52.095 1.00 40.44 108 GLY C N 1
ATOM 4636 C CA . GLY C 1 116 ? 59.461 47.201 51.594 1.00 39.05 108 GLY C CA 1
ATOM 4637 C C . GLY C 1 116 ? 59.511 47.100 50.081 1.00 37.73 108 GLY C C 1
ATOM 4638 O O . GLY C 1 116 ? 58.870 46.225 49.492 1.00 38.51 108 GLY C O 1
ATOM 4639 N N . GLU C 1 117 ? 60.275 47.988 49.449 1.00 36.00 109 GLU C N 1
ATOM 4640 C CA . GLU C 1 117 ? 60.290 48.086 47.988 1.00 35.35 109 GLU C CA 1
ATOM 4641 C C . GLU C 1 117 ? 60.926 46.866 47.320 1.00 34.42 109 GLU C C 1
ATOM 4642 O O . GLU C 1 117 ? 60.404 46.362 46.325 1.00 34.34 109 GLU C O 1
ATOM 4648 N N . GLU C 1 118 ? 62.046 46.395 47.865 1.00 33.09 110 GLU C N 1
ATOM 4649 C CA . GLU C 1 118 ? 62.751 45.246 47.285 1.00 31.66 110 GLU C CA 1
ATOM 4650 C C . GLU C 1 118 ? 61.985 43.931 47.423 1.00 29.63 110 GLU C C 1
ATOM 4651 O O . GLU C 1 118 ? 62.109 43.051 46.571 1.00 28.88 110 GLU C O 1
ATOM 4657 N N . GLN C 1 119 ? 61.203 43.797 48.491 1.00 27.42 111 GLN C N 1
ATOM 4658 C CA . GLN C 1 119 ? 60.397 42.600 48.699 1.00 26.53 111 GLN C CA 1
ATOM 4659 C C . GLN C 1 119 ? 59.285 42.512 47.649 1.00 26.11 111 GLN C C 1
ATOM 4660 O O . GLN C 1 119 ? 58.918 41.420 47.225 1.00 25.90 111 GLN C O 1
ATOM 4666 N N . VAL C 1 120 ? 58.769 43.666 47.228 1.00 26.64 112 VAL C N 1
ATOM 4667 C CA . VAL C 1 120 ? 57.738 43.738 46.192 1.00 26.56 112 VAL C CA 1
ATOM 4668 C C . VAL C 1 120 ? 58.286 43.338 44.823 1.00 27.47 112 VAL C C 1
ATOM 4669 O O . VAL C 1 120 ? 57.651 42.568 44.102 1.00 28.20 112 VAL C O 1
ATOM 4673 N N . LYS C 1 121 ? 59.460 43.856 44.466 1.00 28.25 113 LYS C N 1
ATOM 4674 C CA . LYS C 1 121 ? 60.084 43.523 43.180 1.00 29.45 113 LYS C CA 1
ATOM 4675 C C . LYS C 1 121 ? 60.320 42.018 43.028 1.00 29.90 113 LYS C C 1
ATOM 4676 O O . LYS C 1 121 ? 60.153 41.469 41.937 1.00 29.02 113 LYS C O 1
ATOM 4682 N N . ILE C 1 122 ? 60.709 41.360 44.120 1.00 30.48 114 ILE C N 1
ATOM 4683 C CA . ILE C 1 122 ? 60.864 39.903 44.129 1.00 30.98 114 ILE C CA 1
ATOM 4684 C C . ILE C 1 122 ? 59.539 39.216 43.802 1.00 30.54 114 ILE C C 1
ATOM 4685 O O . ILE C 1 122 ? 59.498 38.302 42.987 1.00 30.97 114 ILE C O 1
ATOM 4690 N N . TRP C 1 123 ? 58.455 39.672 44.424 1.00 30.40 115 TRP C N 1
ATOM 4691 C CA . TRP C 1 123 ? 57.129 39.089 44.187 1.00 30.41 115 TRP C CA 1
ATOM 4692 C C . TRP C 1 123 ? 56.647 39.236 42.745 1.00 30.16 115 TRP C C 1
ATOM 4693 O O . TRP C 1 123 ? 55.849 38.428 42.277 1.00 30.74 115 TRP C O 1
ATOM 4704 N N . ARG C 1 124 ? 57.132 40.258 42.046 1.00 30.62 116 ARG C N 1
ATOM 4705 C CA . ARG C 1 124 ? 56.708 40.520 40.674 1.00 31.62 116 ARG C CA 1
ATOM 4706 C C . ARG C 1 124 ? 57.601 39.849 39.629 1.00 30.80 116 ARG C C 1
ATOM 4707 O O . ARG C 1 124 ? 57.096 39.258 38.664 1.00 31.00 116 ARG C O 1
ATOM 4715 N N . ARG C 1 125 ? 58.914 39.922 39.840 1.00 29.74 117 ARG C N 1
ATOM 4716 C CA A ARG C 1 125 ? 59.901 39.491 38.846 0.50 29.78 117 ARG C CA 1
ATOM 4717 C CA B ARG C 1 125 ? 59.889 39.484 38.837 0.50 29.72 117 ARG C CA 1
ATOM 4718 C C . ARG C 1 125 ? 60.360 38.041 39.021 1.00 29.43 117 ARG C C 1
ATOM 4719 O O . ARG C 1 125 ? 60.846 37.426 38.073 1.00 29.45 117 ARG C O 1
ATOM 4734 N N . SER C 1 126 ? 60.221 37.497 40.228 1.00 29.06 118 SER C N 1
ATOM 4735 C CA . SER C 1 126 ? 60.707 36.137 40.504 1.00 28.32 118 SER C CA 1
ATOM 4736 C C . SER C 1 126 ? 59.850 35.066 39.843 1.00 27.31 118 SER C C 1
ATOM 4737 O O . SER C 1 126 ? 58.741 35.338 39.378 1.00 26.80 118 SER C O 1
ATOM 4740 N N . TYR C 1 127 ? 60.380 33.845 39.819 1.00 26.69 119 TYR C N 1
ATOM 4741 C CA . TYR C 1 127 ? 59.694 32.714 39.214 1.00 26.98 119 TYR C CA 1
ATOM 4742 C C . TYR C 1 127 ? 58.929 31.879 40.234 1.00 27.40 119 TYR C C 1
ATOM 4743 O O . TYR C 1 127 ? 57.838 31.403 39.932 1.00 27.12 119 TYR C O 1
ATOM 4752 N N . ASP C 1 128 ? 59.493 31.699 41.430 1.00 27.13 120 ASP C N 1
ATOM 4753 C CA . ASP C 1 128 ? 58.937 30.748 42.402 1.00 27.17 120 ASP C CA 1
ATOM 4754 C C . ASP C 1 128 ? 58.705 31.294 43.815 1.00 26.97 120 ASP C C 1
ATOM 4755 O O . ASP C 1 128 ? 58.450 30.523 44.738 1.00 27.60 120 ASP C O 1
ATOM 4760 N N . ILE C 1 129 ? 58.777 32.613 43.980 1.00 26.93 121 ILE C N 1
ATOM 4761 C CA . ILE C 1 129 ? 58.501 33.250 45.270 1.00 26.85 121 ILE C CA 1
ATOM 4762 C C . ILE C 1 129 ? 57.169 34.005 45.185 1.00 26.83 121 ILE C C 1
ATOM 4763 O O . ILE C 1 129 ? 57.109 35.103 44.630 1.00 27.32 121 ILE C O 1
ATOM 4768 N N . PRO C 1 130 ? 56.091 33.413 45.730 1.00 26.15 122 PRO C N 1
ATOM 4769 C CA . PRO C 1 130 ? 54.780 34.035 45.631 1.00 25.41 122 PRO C CA 1
ATOM 4770 C C . PRO C 1 130 ? 54.595 35.143 46.664 1.00 24.70 122 PRO C C 1
ATOM 4771 O O . PRO C 1 130 ? 55.332 35.189 47.644 1.00 24.59 122 PRO C O 1
ATOM 4775 N N . PRO C 1 131 ? 53.611 36.033 46.448 1.00 24.71 123 PRO C N 1
ATOM 4776 C CA . PRO C 1 131 ? 53.269 37.042 47.444 1.00 25.01 123 PRO C CA 1
ATOM 4777 C C . PRO C 1 131 ? 52.495 36.429 48.619 1.00 25.33 123 PRO C C 1
ATOM 4778 O O . PRO C 1 131 ? 52.182 35.237 48.591 1.00 25.10 123 PRO C O 1
ATOM 4782 N N . PRO C 1 132 ? 52.193 37.232 49.653 1.00 25.66 124 PRO C N 1
ATOM 4783 C CA . PRO C 1 132 ? 51.550 36.649 50.833 1.00 26.71 124 PRO C CA 1
ATOM 4784 C C . PRO C 1 132 ? 50.154 36.078 50.557 1.00 26.96 124 PRO C C 1
ATOM 4785 O O . PRO C 1 132 ? 49.377 36.666 49.804 1.00 26.26 124 PRO C O 1
ATOM 4789 N N . LYS C 1 133 ? 49.866 34.936 51.180 1.00 27.68 125 LYS C N 1
ATOM 4790 C CA . LYS C 1 133 ? 48.600 34.222 51.015 1.00 28.17 125 LYS C CA 1
ATOM 4791 C C . LYS C 1 133 ? 47.403 34.999 51.551 1.00 26.80 125 LYS C C 1
ATOM 4792 O O . LYS C 1 133 ? 47.517 35.728 52.537 1.00 26.06 125 LYS C O 1
ATOM 4798 N N . LEU C 1 134 ? 46.256 34.824 50.897 1.00 25.86 126 LEU C N 1
ATOM 4799 C CA . LEU C 1 134 ? 44.966 35.103 51.520 1.00 25.14 126 LEU C CA 1
ATOM 4800 C C . LEU C 1 134 ? 44.660 33.928 52.440 1.00 26.59 126 LEU C C 1
ATOM 4801 O O . LEU C 1 134 ? 45.221 32.840 52.279 1.00 26.43 126 LEU C O 1
ATOM 4806 N N . ASP C 1 135 ? 43.784 34.145 53.414 1.00 27.72 127 ASP C N 1
ATOM 4807 C CA . ASP C 1 135 ? 43.224 33.036 54.171 1.00 28.97 127 ASP C CA 1
ATOM 4808 C C . ASP C 1 135 ? 41.781 32.831 53.728 1.00 29.78 127 ASP C C 1
ATOM 4809 O O . ASP C 1 135 ? 41.202 33.682 53.045 1.00 28.50 127 ASP C O 1
ATOM 4814 N N . LYS C 1 136 ? 41.214 31.697 54.123 1.00 31.59 128 LYS C N 1
ATOM 4815 C CA . LYS C 1 136 ? 39.855 31.311 53.741 1.00 32.65 128 LYS C CA 1
ATOM 4816 C C . LYS C 1 136 ? 38.806 32.351 54.161 1.00 32.35 128 LYS C C 1
ATOM 4817 O O . LYS C 1 136 ? 37.772 32.483 53.510 1.00 32.71 128 LYS C O 1
ATOM 4823 N N . GLU C 1 137 ? 39.080 33.084 55.240 1.00 32.51 129 GLU C N 1
ATOM 4824 C CA . GLU C 1 137 ? 38.153 34.105 55.754 1.00 32.78 129 GLU C CA 1
ATOM 4825 C C . GLU C 1 137 ? 38.126 35.387 54.920 1.00 30.95 129 GLU C C 1
ATOM 4826 O O . GLU C 1 137 ? 37.207 36.191 55.059 1.00 31.46 129 GLU C O 1
ATOM 4832 N N . ASP C 1 138 ? 39.134 35.589 54.075 1.00 29.72 130 ASP C N 1
ATOM 4833 C CA . ASP C 1 138 ? 39.231 36.808 53.269 1.00 28.58 130 ASP C CA 1
ATOM 4834 C C . ASP C 1 138 ? 38.187 36.804 52.150 1.00 28.13 130 ASP C C 1
ATOM 4835 O O . ASP C 1 138 ? 37.983 35.786 51.491 1.00 26.35 130 ASP C O 1
ATOM 4840 N N . ASN C 1 139 ? 37.550 37.954 51.935 1.00 28.05 131 ASN C N 1
ATOM 4841 C CA . ASN C 1 139 ? 36.514 38.106 50.906 1.00 28.60 131 ASN C CA 1
ATOM 4842 C C . ASN C 1 139 ? 37.034 37.897 49.480 1.00 27.46 131 ASN C C 1
ATOM 4843 O O . ASN C 1 139 ? 36.264 37.558 48.581 1.00 26.06 131 ASN C O 1
ATOM 4848 N N . ARG C 1 140 ? 38.332 38.113 49.279 1.00 27.22 132 ARG C N 1
ATOM 4849 C CA . ARG C 1 140 ? 38.943 38.023 47.952 1.00 26.72 132 ARG C CA 1
ATOM 4850 C C . ARG C 1 140 ? 39.286 36.594 47.545 1.00 26.21 132 ARG C C 1
ATOM 4851 O O . ARG C 1 140 ? 39.619 36.349 46.385 1.00 26.96 132 ARG C O 1
ATOM 4859 N N . TRP C 1 141 ? 39.219 35.657 48.489 1.00 25.56 133 TRP C N 1
ATOM 4860 C CA . TRP C 1 141 ? 39.493 34.256 48.186 1.00 25.41 133 TRP C CA 1
ATOM 4861 C C . TRP C 1 141 ? 38.536 33.788 47.086 1.00 24.81 133 TRP C C 1
ATOM 4862 O O . TRP C 1 141 ? 37.329 34.015 47.188 1.00 25.61 133 TRP C O 1
ATOM 4873 N N . PRO C 1 142 ? 39.068 33.161 46.018 1.00 24.35 134 PRO C N 1
ATOM 4874 C CA . PRO C 1 142 ? 38.199 32.708 44.918 1.00 23.94 134 PRO C CA 1
ATOM 4875 C C . PRO C 1 142 ? 37.069 31.763 45.333 1.00 22.62 134 PRO C C 1
ATOM 4876 O O . PRO C 1 142 ? 36.042 31.716 44.668 1.00 23.32 134 PRO C O 1
ATOM 4880 N N . GLY C 1 143 ? 37.261 31.016 46.413 1.00 23.23 135 GLY C N 1
ATOM 4881 C CA . GLY C 1 143 ? 36.245 30.089 46.896 1.00 24.92 135 GLY C CA 1
ATOM 4882 C C . GLY C 1 143 ? 34.899 30.708 47.246 1.00 25.92 135 GLY C C 1
ATOM 4883 O O . GLY C 1 143 ? 33.890 30.007 47.243 1.00 26.79 135 GLY C O 1
ATOM 4884 N N . HIS C 1 144 ? 34.879 32.007 47.559 1.00 26.48 136 HIS C N 1
ATOM 4885 C CA . HIS C 1 144 ? 33.628 32.720 47.852 1.00 26.50 136 HIS C CA 1
ATOM 4886 C C . HIS C 1 144 ? 32.931 33.239 46.597 1.00 26.09 136 HIS C C 1
ATOM 4887 O O . HIS C 1 144 ? 31.779 33.663 46.664 1.00 26.31 136 HIS C O 1
ATOM 4894 N N . ASN C 1 145 ? 33.634 33.217 45.467 1.00 25.76 137 ASN C N 1
ATOM 4895 C CA . ASN C 1 145 ? 33.129 33.776 44.211 1.00 25.83 137 ASN C CA 1
ATOM 4896 C C . ASN C 1 145 ? 32.371 32.708 43.413 1.00 26.37 137 ASN C C 1
ATOM 4897 O O . ASN C 1 145 ? 32.934 31.662 43.086 1.00 25.47 137 ASN C O 1
ATOM 4902 N N . VAL C 1 146 ? 31.101 32.980 43.104 1.00 26.84 138 VAL C N 1
ATOM 4903 C CA . VAL C 1 146 ? 30.219 32.008 42.430 1.00 27.00 138 VAL C CA 1
ATOM 4904 C C . VAL C 1 146 ? 30.701 31.613 41.030 1.00 25.87 138 VAL C C 1
ATOM 4905 O O . VAL C 1 146 ? 30.328 30.559 40.520 1.00 24.79 138 VAL C O 1
ATOM 4909 N N . VAL C 1 147 ? 31.520 32.464 40.415 1.00 26.42 139 VAL C N 1
ATOM 4910 C CA . VAL C 1 147 ? 32.184 32.134 39.152 1.00 25.21 139 VAL C CA 1
ATOM 4911 C C . VAL C 1 147 ? 32.855 30.759 39.203 1.00 25.94 139 VAL C C 1
ATOM 4912 O O . VAL C 1 147 ? 32.767 29.990 38.243 1.00 26.41 139 VAL C O 1
ATOM 4916 N N . TYR C 1 148 ? 33.486 30.438 40.335 1.00 25.50 140 TYR C N 1
ATOM 4917 C CA . TYR C 1 148 ? 34.212 29.172 40.497 1.00 24.78 140 TYR C CA 1
ATOM 4918 C C . TYR C 1 148 ? 33.428 28.106 41.277 1.00 26.13 140 TYR C C 1
ATOM 4919 O O . TYR C 1 148 ? 34.024 27.192 41.859 1.00 26.31 140 TYR C O 1
ATOM 4928 N N . LYS C 1 149 ? 32.099 28.197 41.261 1.00 28.03 141 LYS C N 1
ATOM 4929 C CA . LYS C 1 149 ? 31.260 27.302 42.072 1.00 30.21 141 LYS C CA 1
ATOM 4930 C C . LYS C 1 149 ? 31.306 25.840 41.628 1.00 30.33 141 LYS C C 1
ATOM 4931 O O . LYS C 1 149 ? 31.077 24.947 42.443 1.00 28.85 141 LYS C O 1
ATOM 4937 N N . ASN C 1 150 ? 31.593 25.601 40.347 1.00 31.33 142 ASN C N 1
ATOM 4938 C CA . ASN C 1 150 ? 31.748 24.235 39.832 1.00 32.97 142 ASN C CA 1
ATOM 4939 C C . ASN C 1 150 ? 33.174 23.701 39.956 1.00 33.43 142 ASN C C 1
ATOM 4940 O O . ASN C 1 150 ? 33.409 22.508 39.756 1.00 35.16 142 ASN C O 1
ATOM 4945 N N . VAL C 1 151 ? 34.116 24.585 40.276 1.00 33.23 143 VAL C N 1
ATOM 4946 C CA . VAL C 1 151 ? 35.507 24.201 40.499 1.00 31.38 143 VAL C CA 1
ATOM 4947 C C . VAL C 1 151 ? 35.654 23.755 41.950 1.00 30.24 143 VAL C C 1
ATOM 4948 O O . VAL C 1 151 ? 35.247 24.487 42.851 1.00 30.49 143 VAL C O 1
ATOM 4952 N N . PRO C 1 152 ? 36.220 22.556 42.188 1.00 29.86 144 PRO C N 1
ATOM 4953 C CA . PRO C 1 152 ? 36.462 22.145 43.577 1.00 30.00 144 PRO C CA 1
ATOM 4954 C C . PRO C 1 152 ? 37.335 23.173 44.290 1.00 30.42 144 PRO C C 1
ATOM 4955 O O . PRO C 1 152 ? 38.343 23.610 43.732 1.00 31.28 144 PRO C O 1
ATOM 4959 N N . LYS C 1 153 ? 36.941 23.551 45.504 1.00 30.30 145 LYS C N 1
ATOM 4960 C CA . LYS C 1 153 ? 37.489 24.741 46.171 1.00 30.52 145 LYS C CA 1
ATOM 4961 C C . LYS C 1 153 ? 38.993 24.642 46.443 1.00 29.36 145 LYS C C 1
ATOM 4962 O O . LYS C 1 153 ? 39.697 25.654 46.438 1.00 29.15 145 LYS C O 1
ATOM 4968 N N . ASP C 1 154 ? 39.473 23.424 46.671 1.00 28.95 146 ASP C N 1
ATOM 4969 C CA . ASP C 1 154 ? 40.889 23.178 46.969 1.00 29.09 146 ASP C CA 1
ATOM 4970 C C . ASP C 1 154 ? 41.808 23.263 45.739 1.00 29.18 146 ASP C C 1
ATOM 4971 O O . ASP C 1 154 ? 43.032 23.246 45.877 1.00 29.99 146 ASP C O 1
ATOM 4976 N N . ALA C 1 155 ? 41.224 23.366 44.545 1.00 27.38 147 ALA C N 1
ATOM 4977 C CA . ALA C 1 155 ? 41.998 23.604 43.330 1.00 26.46 147 ALA C CA 1
ATOM 4978 C C . ALA C 1 155 ? 42.319 25.090 43.149 1.00 26.75 147 ALA C C 1
ATOM 4979 O O . ALA C 1 155 ? 43.145 25.439 42.306 1.00 27.26 147 ALA C O 1
ATOM 4981 N N . LEU C 1 156 ? 41.671 25.951 43.939 1.00 25.59 148 LEU C N 1
ATOM 4982 C CA . LEU C 1 156 ? 41.789 27.406 43.792 1.00 26.09 148 LEU C CA 1
ATOM 4983 C C . LEU C 1 156 ? 42.890 27.984 44.700 1.00 25.08 148 LEU C C 1
ATOM 4984 O O . LEU C 1 156 ? 43.046 27.544 45.830 1.00 24.98 148 LEU C O 1
ATOM 4989 N N . PRO C 1 157 ? 43.643 28.986 44.208 1.00 25.37 149 PRO C N 1
ATOM 4990 C CA . PRO C 1 157 ? 44.820 29.470 44.923 1.00 24.75 149 PRO C CA 1
ATOM 4991 C C . PRO C 1 157 ? 44.520 30.529 45.979 1.00 25.15 149 PRO C C 1
ATOM 4992 O O . PRO C 1 157 ? 43.594 31.333 45.811 1.00 25.15 149 PRO C O 1
ATOM 4996 N N . PHE C 1 158 ? 45.303 30.516 47.056 1.00 24.14 150 PHE C N 1
ATOM 4997 C CA . PHE C 1 158 ? 45.341 31.624 48.015 1.00 23.42 150 PHE C CA 1
ATOM 4998 C C . PHE C 1 158 ? 46.363 32.673 47.567 1.00 22.42 150 PHE C C 1
ATOM 4999 O O . PHE C 1 158 ? 46.297 33.835 47.974 1.00 22.42 150 PHE C O 1
ATOM 5007 N N . THR C 1 159 ? 47.314 32.236 46.744 1.00 21.53 151 THR C N 1
ATOM 5008 C CA . THR C 1 159 ? 48.318 33.098 46.131 1.00 20.70 151 THR C CA 1
ATOM 5009 C C . THR C 1 159 ? 48.996 32.291 45.032 1.00 20.76 151 THR C C 1
ATOM 5010 O O . THR C 1 159 ? 48.823 31.074 44.967 1.00 20.99 151 THR C O 1
ATOM 5014 N N . GLU C 1 160 ? 49.769 32.960 44.180 1.00 21.09 152 GLU C N 1
ATOM 5015 C CA . GLU C 1 160 ? 50.485 32.288 43.098 1.00 21.52 152 GLU C CA 1
ATOM 5016 C C . GLU C 1 160 ? 51.797 32.980 42.740 1.00 21.06 152 GLU C C 1
ATOM 5017 O O . GLU C 1 160 ? 51.872 34.209 42.687 1.00 19.84 152 GLU C O 1
ATOM 5023 N N . CYS C 1 161 ? 52.822 32.170 42.495 1.00 21.69 153 CYS C N 1
ATOM 5024 C CA . CYS C 1 161 ? 54.028 32.610 41.803 1.00 21.13 153 CYS C CA 1
ATOM 5025 C C . CYS C 1 161 ? 53.905 32.154 40.348 1.00 20.81 153 CYS C C 1
ATOM 5026 O O . CYS C 1 161 ? 52.990 31.407 40.006 1.00 20.51 153 CYS C O 1
ATOM 5029 N N . LEU C 1 162 ? 54.821 32.593 39.492 1.00 20.29 154 LEU C N 1
ATOM 5030 C CA . LEU C 1 162 ? 54.736 32.272 38.067 1.00 19.58 154 LEU C CA 1
ATOM 5031 C C . LEU C 1 162 ? 54.811 30.765 37.819 1.00 20.13 154 LEU C C 1
ATOM 5032 O O . LEU C 1 162 ? 54.170 30.257 36.895 1.00 20.22 154 LEU C O 1
ATOM 5037 N N . LYS C 1 163 ? 55.576 30.055 38.650 1.00 20.25 155 LYS C N 1
ATOM 5038 C CA . LYS C 1 163 ? 55.637 28.594 38.577 1.00 21.58 155 LYS C CA 1
ATOM 5039 C C . LYS C 1 163 ? 54.238 27.984 38.730 1.00 21.31 155 LYS C C 1
ATOM 5040 O O . LYS C 1 163 ? 53.850 27.124 37.937 1.00 20.77 155 LYS C O 1
ATOM 5046 N N . ASP C 1 164 ? 53.492 28.444 39.739 1.00 20.44 156 ASP C N 1
ATOM 5047 C CA . ASP C 1 164 ? 52.114 28.000 39.968 1.00 20.93 156 ASP C CA 1
ATOM 5048 C C . ASP C 1 164 ? 51.235 28.214 38.738 1.00 21.96 156 ASP C C 1
ATOM 5049 O O . ASP C 1 164 ? 50.494 27.318 38.332 1.00 24.05 156 ASP C O 1
ATOM 5054 N N . THR C 1 165 ? 51.319 29.406 38.155 1.00 23.12 157 THR C N 1
ATOM 5055 C CA . THR C 1 165 ? 50.559 29.746 36.954 1.00 23.51 157 THR C CA 1
ATOM 5056 C C . THR C 1 165 ? 50.919 28.855 35.759 1.00 24.54 157 THR C C 1
ATOM 5057 O O . THR C 1 165 ? 50.037 28.393 35.043 1.00 25.88 157 THR C O 1
ATOM 5061 N N . VAL C 1 166 ? 52.210 28.619 35.554 1.00 25.12 158 VAL C N 1
ATOM 5062 C CA . VAL C 1 166 ? 52.670 27.693 34.520 1.00 25.22 158 VAL C CA 1
ATOM 5063 C C . VAL C 1 166 ? 52.044 26.306 34.707 1.00 25.86 158 VAL C C 1
ATOM 5064 O O . VAL C 1 166 ? 51.543 25.718 33.747 1.00 27.11 158 VAL C O 1
ATOM 5068 N N . GLU C 1 167 ? 52.046 25.812 35.943 1.00 26.25 159 GLU C N 1
ATOM 5069 C CA . GLU C 1 167 ? 51.560 24.458 36.251 1.00 27.02 159 GLU C CA 1
ATOM 5070 C C . GLU C 1 167 ? 50.037 24.286 36.200 1.00 27.08 159 GLU C C 1
ATOM 5071 O O . GLU C 1 167 ? 49.555 23.160 36.080 1.00 27.94 159 GLU C O 1
ATOM 5077 N N . ARG C 1 168 ? 49.273 25.370 36.304 1.00 27.51 160 ARG C N 1
ATOM 5078 C CA . ARG C 1 168 ? 47.822 25.247 36.156 1.00 28.45 160 ARG C CA 1
ATOM 5079 C C . ARG C 1 168 ? 47.390 25.431 34.698 1.00 27.88 160 ARG C C 1
ATOM 5080 O O . ARG C 1 168 ? 46.391 24.856 34.281 1.00 28.60 160 ARG C O 1
ATOM 5088 N N . VAL C 1 169 ? 48.154 26.210 33.931 1.00 26.78 161 VAL C N 1
ATOM 5089 C CA . VAL C 1 169 ? 47.896 26.388 32.505 1.00 27.00 161 VAL C CA 1
ATOM 5090 C C . VAL C 1 169 ? 48.175 25.115 31.695 1.00 26.49 161 VAL C C 1
ATOM 5091 O O . VAL C 1 169 ? 47.385 24.743 30.824 1.00 24.06 161 VAL C O 1
ATOM 5095 N N . LEU C 1 170 ? 49.286 24.447 31.993 1.00 25.09 162 LEU C N 1
ATOM 5096 C CA . LEU C 1 170 ? 49.784 23.362 31.135 1.00 25.68 162 LEU C CA 1
ATOM 5097 C C . LEU C 1 170 ? 48.824 22.166 30.962 1.00 24.92 162 LEU C C 1
ATOM 5098 O O . LEU C 1 170 ? 48.810 21.551 29.895 1.00 23.57 162 LEU C O 1
ATOM 5107 N N . PRO C 1 171 ? 48.043 21.820 31.999 1.00 25.12 163 PRO C N 1
ATOM 5108 C CA . PRO C 1 171 ? 47.053 20.755 31.808 1.00 26.46 163 PRO C CA 1
ATOM 5109 C C . PRO C 1 171 ? 45.963 21.107 30.785 1.00 26.04 163 PRO C C 1
ATOM 5110 O O . PRO C 1 171 ? 45.442 20.209 30.114 1.00 26.18 163 PRO C O 1
ATOM 5114 N N . PHE C 1 172 ? 45.625 22.391 30.680 1.00 22.86 164 PHE C N 1
ATOM 5115 C CA . PHE C 1 172 ? 44.637 22.849 29.703 1.00 24.07 164 PHE C CA 1
ATOM 5116 C C . PHE C 1 172 ? 45.209 22.916 28.286 1.00 23.50 164 PHE C C 1
ATOM 5117 O O . PHE C 1 172 ? 44.490 22.684 27.311 1.00 24.36 164 PHE C O 1
ATOM 5125 N N . TRP C 1 173 ? 46.491 23.258 28.174 1.00 22.25 165 TRP C N 1
ATOM 5126 C CA . TRP C 1 173 ? 47.223 23.110 26.913 1.00 22.55 165 TRP C CA 1
ATOM 5127 C C . TRP C 1 173 ? 47.170 21.655 26.427 1.00 20.91 165 TRP C C 1
ATOM 5128 O O . TRP C 1 173 ? 46.801 21.382 25.286 1.00 20.54 165 TRP C O 1
ATOM 5139 N N . PHE C 1 174 ? 47.510 20.728 27.311 1.00 20.96 166 PHE C N 1
ATOM 5140 C CA . PHE C 1 174 ? 47.608 19.317 26.939 1.00 21.02 166 PHE C CA 1
ATOM 5141 C C . PHE C 1 174 ? 46.262 18.628 26.678 1.00 20.50 166 PHE C C 1
ATOM 5142 O O . PHE C 1 174 ? 46.179 17.745 25.829 1.00 22.83 166 PHE C O 1
ATOM 5150 N N . ASP C 1 175 ? 45.221 19.025 27.405 1.00 22.64 167 ASP C N 1
ATOM 5151 C CA . ASP C 1 175 ? 43.907 18.373 27.323 1.00 22.67 167 ASP C CA 1
ATOM 5152 C C . ASP C 1 175 ? 42.966 18.972 26.285 1.00 22.65 167 ASP C C 1
ATOM 5153 O O . ASP C 1 175 ? 42.136 18.261 25.734 1.00 23.95 167 ASP C O 1
ATOM 5158 N N . HIS C 1 176 ? 43.085 20.269 26.023 1.00 21.33 168 HIS C N 1
ATOM 5159 C CA . HIS C 1 176 ? 42.105 20.964 25.192 1.00 23.79 168 HIS C CA 1
ATOM 5160 C C . HIS C 1 176 ? 42.705 21.701 24.001 1.00 24.33 168 HIS C C 1
ATOM 5161 O O . HIS C 1 176 ? 42.331 21.421 22.863 1.00 23.66 168 HIS C O 1
ATOM 5168 N N . ILE C 1 177 ? 43.647 22.607 24.255 1.00 23.71 169 ILE C N 1
ATOM 5169 C CA . ILE C 1 177 ? 44.168 23.481 23.194 1.00 24.83 169 ILE C CA 1
ATOM 5170 C C . ILE C 1 177 ? 44.948 22.684 22.151 1.00 25.46 169 ILE C C 1
ATOM 5171 O O . ILE C 1 177 ? 44.629 22.720 20.961 1.00 24.82 169 ILE C O 1
ATOM 5176 N N . ALA C 1 178 ? 45.948 21.941 22.611 1.00 26.49 170 ALA C N 1
ATOM 5177 C CA . ALA C 1 178 ? 46.829 21.188 21.717 1.00 25.85 170 ALA C CA 1
ATOM 5178 C C . ALA C 1 178 ? 46.093 20.124 20.895 1.00 25.53 170 ALA C C 1
ATOM 5179 O O . ALA C 1 178 ? 46.339 20.003 19.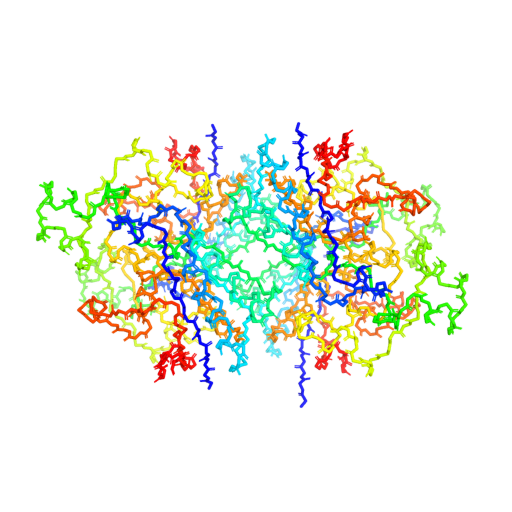692 1.00 25.24 170 ALA C O 1
ATOM 5181 N N . PRO C 1 179 ? 45.191 19.345 21.531 1.00 25.48 171 PRO C N 1
ATOM 5182 C CA . PRO C 1 179 ? 44.401 18.387 20.736 1.00 23.71 171 PRO C CA 1
ATOM 5183 C C . PRO C 1 179 ? 43.547 19.041 19.638 1.00 23.63 171 PRO C C 1
ATOM 5184 O O . PRO C 1 179 ? 43.413 18.476 18.556 1.00 23.38 171 PRO C O 1
ATOM 5188 N N . ASP C 1 180 ? 42.991 20.221 19.900 1.00 21.98 172 ASP C N 1
ATOM 5189 C CA . ASP C 1 180 ? 42.325 20.979 18.844 1.00 23.97 172 ASP C CA 1
ATOM 5190 C C . ASP C 1 180 ? 43.279 21.298 17.691 1.00 24.46 172 ASP C C 1
ATOM 5191 O O . ASP C 1 180 ? 42.935 21.087 16.526 1.00 26.15 172 ASP C O 1
ATOM 5196 N N . ILE C 1 181 ? 44.473 21.790 18.010 1.00 24.49 173 ILE C N 1
ATOM 5197 C CA . ILE C 1 181 ? 45.474 22.092 16.981 1.00 23.03 173 ILE C CA 1
ATOM 5198 C C . ILE C 1 181 ? 45.769 20.830 16.163 1.00 21.94 173 ILE C C 1
ATOM 5199 O O . ILE C 1 181 ? 45.781 20.867 14.936 1.00 21.63 173 ILE C O 1
ATOM 5204 N N . LEU C 1 182 ? 45.971 19.710 16.849 1.00 21.75 174 LEU C N 1
ATOM 5205 C CA . LEU C 1 182 ? 46.202 18.428 16.179 1.00 21.16 174 LEU C CA 1
ATOM 5206 C C . LEU C 1 182 ? 44.989 17.913 15.374 1.00 22.49 174 LEU C C 1
ATOM 5207 O O . LEU C 1 182 ? 45.136 17.047 14.506 1.00 21.27 174 LEU C O 1
ATOM 5212 N N . ALA C 1 183 ? 43.800 18.439 15.669 1.00 23.14 175 ALA C N 1
ATOM 5213 C CA . ALA C 1 183 ? 42.591 18.138 14.897 1.00 24.08 175 ALA C CA 1
ATOM 5214 C C . ALA C 1 183 ? 42.429 19.104 13.720 1.00 23.67 175 ALA C C 1
ATOM 5215 O O . ALA C 1 183 ? 41.364 19.169 13.111 1.00 23.00 175 ALA C O 1
ATOM 5217 N N . ASN C 1 184 ? 43.486 19.853 13.414 1.00 25.00 176 ASN C N 1
ATOM 5218 C CA . ASN C 1 184 ? 43.495 20.815 12.312 1.00 26.92 176 ASN C CA 1
ATOM 5219 C C . ASN C 1 184 ? 42.495 21.943 12.536 1.00 26.95 176 ASN C C 1
ATOM 5220 O O . ASN C 1 184 ? 42.017 22.542 11.587 1.00 28.39 176 ASN C O 1
ATOM 5225 N N . LYS C 1 185 ? 42.185 22.228 13.801 1.00 26.73 177 LYS C N 1
ATOM 5226 C CA . LYS C 1 185 ? 41.355 23.374 14.144 1.00 27.59 177 LYS C CA 1
ATOM 5227 C C . LYS C 1 185 ? 42.258 24.580 14.340 1.00 25.68 177 LYS C C 1
ATOM 5228 O O . LYS C 1 185 ? 43.342 24.473 14.915 1.00 26.25 177 LYS C O 1
ATOM 5234 N N . LYS C 1 186 ? 41.817 25.723 13.838 1.00 26.14 178 LYS C N 1
ATOM 5235 C CA . LYS C 1 186 ? 42.555 26.962 13.991 1.00 24.40 178 LYS C CA 1
ATOM 5236 C C . LYS C 1 186 ? 42.138 27.596 15.312 1.00 25.57 178 LYS C C 1
ATOM 5237 O O . LYS C 1 186 ? 40.977 27.985 15.502 1.00 24.73 178 LYS C O 1
ATOM 5243 N N . VAL C 1 187 ? 43.096 27.668 16.229 1.00 24.99 179 VAL C N 1
ATOM 5244 C CA . VAL C 1 187 ? 42.857 28.110 17.588 1.00 24.22 179 VAL C CA 1
ATOM 5245 C C . VAL C 1 187 ? 43.396 29.524 17.798 1.00 22.07 179 VAL C C 1
ATOM 5246 O O . VAL C 1 187 ? 44.465 29.863 17.297 1.00 22.55 179 VAL C O 1
ATOM 5250 N N . MET C 1 188 ? 42.635 30.348 18.511 1.00 23.33 180 MET C N 1
ATOM 5251 C CA . MET C 1 188 ? 43.172 31.552 19.149 1.00 23.24 180 MET C CA 1
ATOM 5252 C C . MET C 1 188 ? 43.045 31.412 20.661 1.00 23.14 180 MET C C 1
ATOM 5253 O O . MET C 1 188 ? 41.982 31.045 21.166 1.00 23.79 180 MET C O 1
ATOM 5258 N N . VAL C 1 189 ? 44.116 31.729 21.378 1.00 22.55 181 VAL C N 1
ATOM 5259 C CA . VAL C 1 189 ? 44.041 31.873 22.827 1.00 22.80 181 VAL C CA 1
ATOM 5260 C C . VAL C 1 189 ? 44.127 33.361 23.174 1.00 22.37 181 VAL C C 1
ATOM 5261 O O . VAL C 1 189 ? 45.107 34.021 22.836 1.00 22.70 181 VAL C O 1
ATOM 5265 N N . ALA C 1 190 ? 43.087 33.882 23.824 1.00 22.88 182 ALA C N 1
ATOM 5266 C CA . ALA C 1 190 ? 43.037 35.284 24.243 1.00 23.54 182 ALA C CA 1
ATOM 5267 C C . ALA C 1 190 ? 43.077 35.300 25.763 1.00 26.78 182 ALA C C 1
ATOM 5268 O O . ALA C 1 190 ? 42.175 34.760 26.412 1.00 28.63 182 ALA C O 1
ATOM 5270 N N . ALA C 1 191 ? 44.121 35.892 26.340 1.00 26.26 183 ALA C N 1
ATOM 5271 C CA . ALA C 1 191 ? 44.289 35.820 27.786 1.00 26.10 183 ALA C CA 1
ATOM 5272 C C . ALA C 1 191 ? 45.213 36.887 28.358 1.00 25.43 183 ALA C C 1
ATOM 5273 O O . ALA C 1 191 ? 45.196 38.044 27.918 1.00 26.20 183 ALA C O 1
ATOM 5275 N N . HIS C 1 192 ? 46.017 36.491 29.341 1.00 24.73 184 HIS C N 1
ATOM 5276 C CA . HIS C 1 192 ? 46.741 37.425 30.187 1.00 25.75 184 HIS C CA 1
ATOM 5277 C C . HIS C 1 192 ? 48.241 37.230 30.029 1.00 26.33 184 HIS C C 1
ATOM 5278 O O . HIS C 1 192 ? 48.693 36.179 29.573 1.00 24.83 184 HIS C O 1
ATOM 5285 N N . GLY C 1 193 ? 49.002 38.250 30.418 1.00 25.93 185 GLY C N 1
ATOM 5286 C CA . GLY C 1 193 ? 50.456 38.203 30.372 1.00 26.43 185 GLY C CA 1
ATOM 5287 C C . GLY C 1 193 ? 51.061 36.916 30.910 1.00 25.59 185 GLY C C 1
ATOM 5288 O O . GLY C 1 193 ? 51.712 36.180 30.169 1.00 26.54 185 GLY C O 1
ATOM 5289 N N . ASN C 1 194 ? 50.838 36.632 32.191 1.00 24.85 186 ASN C N 1
ATOM 5290 C CA . ASN C 1 194 ? 51.493 35.489 32.840 1.00 24.16 186 ASN C CA 1
ATOM 5291 C C . ASN C 1 194 ? 50.973 34.125 32.402 1.00 23.22 186 ASN C C 1
ATOM 5292 O O . ASN C 1 194 ? 51.747 33.164 32.354 1.00 21.42 186 ASN C O 1
ATOM 5297 N N . SER C 1 195 ? 49.681 34.024 32.089 1.00 22.74 187 SER C N 1
ATOM 5298 C CA . SER C 1 195 ? 49.142 32.755 31.601 1.00 21.29 187 SER C CA 1
ATOM 5299 C C . SER C 1 195 ? 49.645 32.473 30.183 1.00 21.94 187 SER C C 1
ATOM 5300 O O . SER C 1 195 ? 49.926 31.313 29.842 1.00 22.13 187 SER C O 1
ATOM 5303 N N . LEU C 1 196 ? 49.800 33.523 29.375 1.00 20.16 188 LEU C N 1
ATOM 5304 C CA . LEU C 1 196 ? 50.386 33.376 28.035 1.00 20.79 188 LEU C CA 1
ATOM 5305 C C . LEU C 1 196 ? 51.874 33.050 28.115 1.00 22.06 188 LEU C C 1
ATOM 5306 O O . LEU C 1 196 ? 52.362 32.194 27.369 1.00 22.35 188 LEU C O 1
ATOM 5311 N N . ARG C 1 197 ? 52.586 33.720 29.025 1.00 22.59 189 ARG C N 1
ATOM 5312 C CA . ARG C 1 197 ? 53.995 33.411 29.283 1.00 22.73 189 ARG C CA 1
ATOM 5313 C C . ARG C 1 197 ? 54.210 31.948 29.681 1.00 22.55 189 ARG C C 1
ATOM 5314 O O . ARG C 1 197 ? 55.246 31.368 29.362 1.00 21.72 189 ARG C O 1
ATOM 5322 N N . GLY C 1 198 ? 53.239 31.365 30.380 1.00 23.45 190 GLY C N 1
ATOM 5323 C CA . GLY C 1 198 ? 53.269 29.942 30.718 1.00 24.12 190 GLY C CA 1
ATOM 5324 C C . GLY C 1 198 ? 53.133 29.041 29.505 1.00 25.84 190 GLY C C 1
ATOM 5325 O O . GLY C 1 198 ? 53.815 28.019 29.403 1.00 28.03 190 GLY C O 1
ATOM 5326 N N . LEU C 1 199 ? 52.241 29.414 28.587 1.00 27.51 191 LEU C N 1
ATOM 5327 C CA . LEU C 1 199 ? 52.069 28.684 27.332 1.00 26.79 191 LEU C CA 1
ATOM 5328 C C . LEU C 1 199 ? 53.318 28.771 26.461 1.00 26.38 191 LEU C C 1
ATOM 5329 O O . LEU C 1 199 ? 53.759 27.756 25.906 1.00 27.51 191 LEU C O 1
ATOM 5334 N N . VAL C 1 200 ? 53.873 29.979 26.341 1.00 24.76 192 VAL C N 1
ATOM 5335 C CA . VAL C 1 200 ? 55.097 30.196 25.573 1.00 24.62 192 VAL C CA 1
ATOM 5336 C C . VAL C 1 200 ? 56.240 29.377 26.163 1.00 25.38 192 VAL C C 1
ATOM 5337 O O . VAL C 1 200 ? 56.952 28.693 25.431 1.00 26.40 192 VAL C O 1
ATOM 5341 N N . LYS C 1 201 ? 56.402 29.439 27.484 1.00 25.72 193 LYS C N 1
ATOM 5342 C CA . LYS C 1 201 ? 57.446 28.675 28.164 1.00 25.16 193 LYS C CA 1
ATOM 5343 C C . LYS C 1 201 ? 57.437 27.216 27.720 1.00 25.27 193 LYS C C 1
ATOM 5344 O O . LYS C 1 201 ? 58.491 26.649 27.445 1.00 23.55 193 LYS C O 1
ATOM 5350 N N . HIS C 1 202 ? 56.257 26.610 27.636 1.00 26.97 194 HIS C N 1
ATOM 5351 C CA . HIS C 1 202 ? 56.179 25.237 27.148 1.00 28.35 194 HIS C CA 1
ATOM 5352 C C . HIS C 1 202 ? 56.464 25.140 25.650 1.00 28.18 194 HIS C C 1
ATOM 5353 O O . HIS C 1 202 ? 57.281 24.321 25.229 1.00 28.28 194 HIS C O 1
ATOM 5360 N N . LEU C 1 203 ? 55.782 25.961 24.853 1.00 28.18 195 LEU C N 1
ATOM 5361 C CA . LEU C 1 203 ? 55.952 25.941 23.398 1.00 28.66 195 LEU C CA 1
ATOM 5362 C C . LEU C 1 203 ? 57.428 25.984 23.018 1.00 28.26 195 LEU C C 1
ATOM 5363 O O . LEU C 1 203 ? 57.910 25.110 22.305 1.00 28.58 195 LEU C O 1
ATOM 5368 N N . ASP C 1 204 ? 58.140 26.987 23.526 1.00 28.56 196 ASP C N 1
ATOM 5369 C CA . ASP C 1 204 ? 59.553 27.190 23.196 1.00 28.95 196 ASP C CA 1
ATOM 5370 C C . ASP C 1 204 ? 60.520 26.491 24.162 1.00 29.83 196 ASP C C 1
ATOM 5371 O O . ASP C 1 204 ? 61.729 26.684 24.058 1.00 29.29 196 ASP C O 1
ATOM 5376 N N . ASN C 1 205 ? 59.994 25.682 25.084 1.00 31.44 197 ASN C N 1
ATOM 5377 C CA . ASN C 1 205 ? 60.813 24.988 26.090 1.00 32.56 197 ASN C CA 1
ATOM 5378 C C . ASN C 1 205 ? 61.814 25.936 26.753 1.00 31.71 197 ASN C C 1
ATOM 5379 O O . ASN C 1 205 ? 63.008 25.644 26.827 1.00 30.78 197 ASN C O 1
ATOM 5384 N N . LEU C 1 206 ? 61.314 27.077 27.223 1.00 31.64 198 LEU C N 1
ATOM 5385 C CA . LEU C 1 206 ? 62.163 28.105 27.819 1.00 31.53 198 LEU C CA 1
ATOM 5386 C C . LEU C 1 206 ? 62.616 27.709 29.218 1.00 32.32 198 LEU C C 1
ATOM 5387 O O . LEU C 1 206 ? 61.948 26.932 29.906 1.00 31.98 198 LEU C O 1
ATOM 5392 N N . SER C 1 207 ? 63.757 28.254 29.625 1.00 32.83 199 SER C N 1
ATOM 5393 C CA . SER C 1 207 ? 64.230 28.135 30.999 1.00 33.13 199 SER C CA 1
ATOM 5394 C C . SER C 1 207 ? 63.526 29.178 31.862 1.00 33.34 199 SER C C 1
ATOM 5395 O O . SER C 1 207 ? 62.764 30.005 31.355 1.00 33.07 199 SER C O 1
ATOM 5398 N N . GLU C 1 208 ? 63.780 29.131 33.166 1.00 34.03 200 GLU C N 1
ATOM 5399 C CA . GLU C 1 208 ? 63.236 30.120 34.089 1.00 34.39 200 GLU C CA 1
ATOM 5400 C C . GLU C 1 208 ? 63.746 31.516 33.742 1.00 34.36 200 GLU C C 1
ATOM 5401 O O . GLU C 1 208 ? 62.961 32.456 33.626 1.00 34.45 200 GLU C O 1
ATOM 5407 N N . ALA C 1 209 ? 65.059 31.638 33.562 1.00 33.92 201 ALA C N 1
ATOM 5408 C CA . ALA C 1 209 ? 65.677 32.921 33.222 1.00 33.80 201 ALA C CA 1
ATOM 5409 C C . ALA C 1 209 ? 65.049 33.532 31.971 1.00 33.41 201 ALA C C 1
ATOM 5410 O O . ALA C 1 209 ? 64.715 34.715 31.960 1.00 34.29 201 ALA C O 1
ATOM 5412 N N . ASP C 1 210 ? 64.877 32.720 30.929 1.00 33.02 202 ASP C N 1
ATOM 5413 C CA . ASP C 1 210 ? 64.287 33.189 29.670 1.00 32.73 202 ASP C CA 1
ATOM 5414 C C . ASP C 1 210 ? 62.848 33.674 29.850 1.00 32.35 202 ASP C C 1
ATOM 5415 O O . ASP C 1 210 ? 62.500 34.766 29.398 1.00 31.89 202 ASP C O 1
ATOM 5420 N N . VAL C 1 211 ? 62.021 32.862 30.506 1.00 32.57 203 VAL C N 1
ATOM 5421 C CA . VAL C 1 211 ? 60.605 33.197 30.690 1.00 32.21 203 VAL C CA 1
ATOM 5422 C C . VAL C 1 211 ? 60.411 34.470 31.526 1.00 31.75 203 VAL C C 1
ATOM 5423 O O . VAL C 1 211 ? 59.458 35.215 31.306 1.00 31.60 203 VAL C O 1
ATOM 5427 N N . LEU C 1 212 ? 61.322 34.723 32.464 1.00 31.91 204 LEU C N 1
ATOM 5428 C CA . LEU C 1 212 ? 61.279 35.943 33.274 1.00 32.38 204 LEU C CA 1
ATOM 5429 C C . LEU C 1 212 ? 61.630 37.202 32.470 1.00 33.24 204 LEU C C 1
ATOM 5430 O O . LEU C 1 212 ? 61.144 38.289 32.787 1.00 32.86 204 LEU C O 1
ATOM 5435 N N . GLU C 1 213 ? 62.470 37.056 31.444 1.00 34.07 205 GLU C N 1
ATOM 5436 C CA . GLU C 1 213 ? 62.810 38.171 30.548 1.00 34.64 205 GLU C CA 1
ATOM 5437 C C . GLU C 1 213 ? 61.730 38.425 29.489 1.00 34.71 205 GLU C C 1
ATOM 5438 O O . GLU C 1 213 ? 61.634 39.527 28.946 1.00 34.30 205 GLU C O 1
ATOM 5444 N N . LEU C 1 214 ? 60.926 37.406 29.197 1.00 34.97 206 LEU C N 1
ATOM 5445 C CA . LEU C 1 214 ? 59.900 37.496 28.156 1.00 35.60 206 LEU C CA 1
ATOM 5446 C C . LEU C 1 214 ? 58.849 38.563 28.486 1.00 35.22 206 LEU C C 1
ATOM 5447 O O . LEU C 1 214 ? 58.241 38.529 29.555 1.00 35.90 206 LEU C O 1
ATOM 5452 N N . ASN C 1 215 ? 58.658 39.512 27.571 1.00 34.71 207 ASN C N 1
ATOM 5453 C CA . ASN C 1 215 ? 57.660 40.572 27.724 1.00 34.29 207 ASN C CA 1
ATOM 5454 C C . ASN C 1 215 ? 56.681 40.547 26.556 1.00 33.16 207 ASN C C 1
ATOM 5455 O O . ASN C 1 215 ? 56.997 41.018 25.464 1.00 33.78 207 ASN C O 1
ATOM 5460 N N . ILE C 1 216 ? 55.495 39.995 26.788 1.00 31.42 208 ILE C N 1
ATOM 5461 C CA . ILE C 1 216 ? 54.471 39.913 25.754 1.00 30.43 208 ILE C CA 1
ATOM 5462 C C . ILE C 1 216 ? 53.696 41.239 25.717 1.00 29.95 208 ILE C C 1
ATOM 5463 O O . ILE C 1 216 ? 53.089 41.628 26.714 1.00 29.77 208 ILE C O 1
ATOM 5468 N N . PRO C 1 217 ? 53.727 41.946 24.573 1.00 28.88 209 PRO C N 1
ATOM 5469 C CA . PRO C 1 217 ? 53.064 43.249 24.493 1.00 28.68 209 PRO C CA 1
ATOM 5470 C C . PRO C 1 217 ? 51.536 43.151 24.426 1.00 28.48 209 PRO C C 1
ATOM 5471 O O . PRO C 1 217 ? 50.993 42.132 23.993 1.00 28.35 209 PRO C O 1
ATOM 5475 N N . THR C 1 218 ? 50.857 44.214 24.851 1.00 28.05 210 THR C N 1
ATOM 5476 C CA . THR C 1 218 ? 49.398 44.232 24.893 1.00 27.65 210 THR C CA 1
ATOM 5477 C C . THR C 1 218 ? 48.802 44.441 23.503 1.00 27.35 210 THR C C 1
ATOM 5478 O O . THR C 1 218 ? 49.282 45.268 22.739 1.00 26.15 210 THR C O 1
ATOM 5482 N N . GLY C 1 219 ? 47.762 43.677 23.179 1.00 27.54 211 GLY C N 1
ATOM 5483 C CA . GLY C 1 219 ? 46.977 43.899 21.961 1.00 27.66 211 GLY C CA 1
ATOM 5484 C C . GLY C 1 219 ? 47.653 43.606 20.629 1.00 27.31 211 GLY C C 1
ATOM 5485 O O . GLY C 1 219 ? 47.163 44.026 19.582 1.00 27.26 211 GLY C O 1
ATOM 5486 N N . VAL C 1 220 ? 48.773 42.888 20.656 1.00 27.68 212 VAL C N 1
ATOM 5487 C CA . VAL C 1 220 ? 49.485 42.521 19.431 1.00 27.10 212 VAL C CA 1
ATOM 5488 C C . VAL C 1 220 ? 49.412 41.004 19.269 1.00 26.07 212 VAL C C 1
ATOM 5489 O O . VAL C 1 220 ? 49.895 40.281 20.135 1.00 26.38 212 VAL C O 1
ATOM 5493 N N . PRO C 1 221 ? 48.794 40.513 18.173 1.00 26.42 213 PRO C N 1
ATOM 5494 C CA . PRO C 1 221 ? 48.682 39.055 17.991 1.00 25.59 213 PRO C CA 1
ATOM 5495 C C . PRO C 1 221 ? 50.037 38.360 17.839 1.00 25.58 213 PRO C C 1
ATOM 5496 O O . PRO C 1 221 ? 50.874 38.799 17.050 1.00 25.17 213 PRO C O 1
ATOM 5500 N N . LEU C 1 222 ? 50.246 37.295 18.607 1.00 25.56 214 LEU C N 1
ATOM 5501 C CA . LEU C 1 222 ? 51.485 36.525 18.562 1.00 25.14 214 LEU C CA 1
ATOM 5502 C C . LEU C 1 222 ? 51.227 35.215 17.824 1.00 24.94 214 LEU C C 1
ATOM 5503 O O . LEU C 1 222 ? 50.555 34.325 18.346 1.00 24.51 214 LEU C O 1
ATOM 5508 N N . VAL C 1 223 ? 51.765 35.103 16.611 1.00 24.59 215 VAL C N 1
ATOM 5509 C CA . VAL C 1 223 ? 51.504 33.945 15.757 1.00 25.13 215 VAL C CA 1
ATOM 5510 C C . VAL C 1 223 ? 52.601 32.899 15.888 1.00 23.96 215 VAL C C 1
ATOM 5511 O O . VAL C 1 223 ? 53.774 33.205 15.695 1.00 25.43 215 VAL C O 1
ATOM 5515 N N . TYR C 1 224 ? 52.212 31.668 16.211 1.00 22.80 216 TYR C N 1
ATOM 5516 C CA . TYR C 1 224 ? 53.127 30.524 16.211 1.00 22.24 216 TYR C CA 1
ATOM 5517 C C . TYR C 1 224 ? 52.830 29.604 15.025 1.00 22.10 216 TYR C C 1
ATOM 5518 O O . TYR C 1 224 ? 51.678 29.220 14.799 1.00 21.34 216 TYR C O 1
ATOM 5527 N N . GLU C 1 225 ? 53.872 29.267 14.267 1.00 21.93 217 GLU C N 1
ATOM 5528 C CA . GLU C 1 225 ? 53.798 28.192 13.285 1.00 21.89 217 GLU C CA 1
ATOM 5529 C C . GLU C 1 225 ? 54.406 26.942 13.906 1.00 21.16 217 GLU C C 1
ATOM 5530 O O . GLU C 1 225 ? 55.551 26.958 14.346 1.00 21.43 217 GLU C O 1
ATOM 5536 N N . LEU C 1 226 ? 53.625 25.867 13.949 1.00 20.99 218 LEU C N 1
ATOM 5537 C CA . LEU C 1 226 ? 54.041 24.621 14.583 1.00 21.00 218 LEU C CA 1
ATOM 5538 C C . LEU C 1 226 ? 54.160 23.523 13.536 1.00 20.42 218 LEU C C 1
ATOM 5539 O O . LEU C 1 226 ? 53.426 23.525 12.554 1.00 21.03 218 LEU C O 1
ATOM 5544 N N . ASP C 1 227 ? 55.075 22.581 13.745 1.00 20.59 219 ASP C N 1
ATOM 5545 C CA . ASP C 1 227 ? 55.174 21.424 12.859 1.00 20.27 219 ASP C CA 1
ATOM 5546 C C . ASP C 1 227 ? 54.170 20.351 13.296 1.00 20.53 219 ASP C C 1
ATOM 5547 O O . ASP C 1 227 ? 53.320 20.601 14.161 1.00 18.09 219 ASP C O 1
ATOM 5552 N N . GLU C 1 228 ? 54.264 19.169 12.690 1.00 20.73 220 GLU C N 1
ATOM 5553 C CA . GLU C 1 228 ? 53.316 18.082 12.944 1.00 22.49 220 GLU C CA 1
ATOM 5554 C C . GLU C 1 228 ? 53.336 17.568 14.388 1.00 22.96 220 GLU C C 1
ATOM 5555 O O . GLU C 1 228 ? 52.340 17.021 14.860 1.00 25.04 220 GLU C O 1
ATOM 5561 N N . ASN C 1 229 ? 54.464 17.742 15.075 1.00 22.21 221 ASN C N 1
ATOM 5562 C CA . ASN C 1 229 ? 54.602 17.345 16.480 1.00 21.71 221 ASN C CA 1
ATOM 5563 C C . ASN C 1 229 ? 54.371 18.508 17.462 1.00 20.50 221 ASN C C 1
ATOM 5564 O O . ASN C 1 229 ? 54.638 18.376 18.657 1.00 20.18 221 ASN C O 1
ATOM 5569 N N . LEU C 1 230 ? 53.870 19.632 16.945 1.00 19.80 222 LEU C N 1
ATOM 5570 C CA . LEU C 1 230 ? 53.626 20.869 17.709 1.00 21.05 222 LEU C CA 1
ATOM 5571 C C . LEU C 1 230 ? 54.890 21.618 18.161 1.00 20.89 222 LEU C C 1
ATOM 5572 O O . LEU C 1 230 ? 54.819 22.530 18.985 1.00 20.37 222 LEU C O 1
ATOM 5577 N N . LYS C 1 231 ? 56.035 21.253 17.602 1.00 23.30 223 LYS C N 1
ATOM 5578 C CA . LYS C 1 231 ? 57.269 21.987 17.847 1.00 24.71 223 LYS C CA 1
ATOM 5579 C C . LYS C 1 231 ? 57.236 23.266 17.002 1.00 23.79 223 LYS C C 1
ATOM 5580 O O . LYS C 1 231 ? 56.942 23.202 15.809 1.00 22.91 223 LYS C O 1
ATOM 5586 N N . PRO C 1 232 ? 57.508 24.431 17.617 1.00 23.19 224 PRO C N 1
ATOM 5587 C CA . PRO C 1 232 ? 57.494 25.670 16.841 1.00 22.74 224 PRO C CA 1
ATOM 5588 C C . PRO C 1 232 ? 58.551 25.727 15.721 1.00 22.92 224 PRO C C 1
ATOM 5589 O O . PRO C 1 232 ? 59.731 25.485 15.963 1.00 22.14 224 PRO C O 1
ATOM 5593 N N . ILE C 1 233 ? 58.096 26.029 14.507 1.00 22.15 225 ILE C N 1
ATOM 5594 C CA . ILE C 1 233 ? 58.976 26.338 13.391 1.00 22.73 225 ILE C CA 1
ATOM 5595 C C . ILE C 1 233 ? 59.442 27.782 13.559 1.00 23.72 225 ILE C C 1
ATOM 5596 O O . ILE C 1 233 ? 60.635 28.070 13.468 1.00 23.44 225 ILE C O 1
ATOM 5601 N N . LYS C 1 234 ? 58.488 28.681 13.805 1.00 24.22 226 LYS C N 1
ATOM 5602 C CA . LYS C 1 234 ? 58.798 30.075 14.126 1.00 24.73 226 LYS C CA 1
ATOM 5603 C C . LYS C 1 234 ? 57.621 30.791 14.782 1.00 24.48 226 LYS C C 1
ATOM 5604 O O . LYS C 1 234 ? 56.486 30.305 14.761 1.00 24.13 226 LYS C O 1
ATOM 5610 N N . HIS C 1 235 ? 57.907 31.950 15.367 1.00 24.80 227 HIS C N 1
ATOM 5611 C CA . HIS C 1 235 ? 56.864 32.847 15.847 1.00 25.62 227 HIS C CA 1
ATOM 5612 C C . HIS C 1 235 ? 57.170 34.296 15.479 1.00 26.69 227 HIS C C 1
ATOM 5613 O O . HIS C 1 235 ? 58.326 34.669 15.268 1.00 24.57 227 HIS C O 1
ATOM 5620 N N . TYR C 1 236 ? 56.113 35.096 15.382 1.00 28.29 228 TYR C N 1
ATOM 5621 C CA . TYR C 1 236 ? 56.228 36.508 15.028 1.00 29.17 228 TYR C CA 1
ATOM 5622 C C . TYR C 1 236 ? 54.984 37.278 15.484 1.00 29.45 228 TYR C C 1
ATOM 5623 O O . TYR C 1 236 ? 53.943 36.684 15.757 1.00 30.37 228 TYR C O 1
ATOM 5632 N N . TYR C 1 237 ? 55.112 38.599 15.568 1.00 30.82 229 TYR C N 1
ATOM 5633 C CA . TYR C 1 237 ? 54.004 39.479 15.931 1.00 31.35 229 TYR C CA 1
ATOM 5634 C C . TYR C 1 237 ? 53.405 40.115 14.676 1.00 31.91 229 TYR C C 1
ATOM 5635 O O . TYR C 1 237 ? 54.131 40.428 13.736 1.00 29.46 229 TYR C O 1
ATOM 5644 N N . LEU C 1 238 ? 52.082 40.285 14.662 1.00 34.12 230 LEU C N 1
ATOM 5645 C CA . LEU C 1 238 ? 51.390 40.966 13.557 1.00 36.01 230 LEU C CA 1
ATOM 564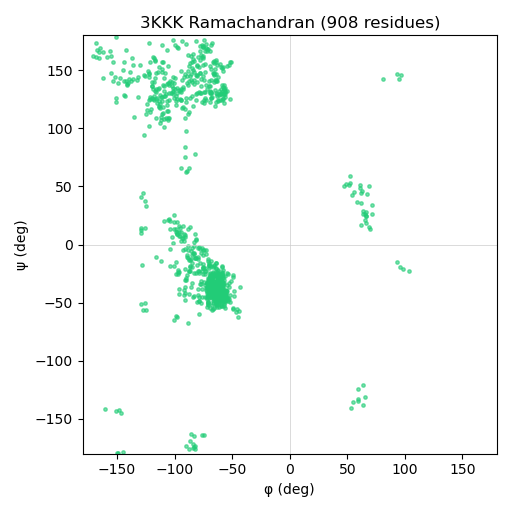6 C C . LEU C 1 238 ? 51.289 42.463 13.842 1.00 37.61 230 LEU C C 1
ATOM 5647 O O . LEU C 1 238 ? 50.391 42.902 14.563 1.00 39.64 230 LEU C O 1
ATOM 5652 N N . LEU C 1 239 ? 52.204 43.247 13.283 1.00 38.26 231 LEU C N 1
ATOM 5653 C CA . LEU C 1 239 ? 52.187 44.695 13.496 1.00 39.98 231 LEU C CA 1
ATOM 5654 C C . LEU C 1 239 ? 52.923 45.444 12.387 1.00 39.21 231 LEU C C 1
ATOM 5655 O O . LEU C 1 239 ? 54.050 45.101 12.037 1.00 39.62 231 LEU C O 1
ATOM 5660 N N . THR D 1 10 ? 9.336 19.708 43.165 1.00 37.61 2 THR D N 1
ATOM 5661 C CA . THR D 1 10 ? 10.394 20.455 42.418 1.00 38.79 2 THR D CA 1
ATOM 5662 C C . THR D 1 10 ? 9.789 21.361 41.344 1.00 37.77 2 THR D C 1
ATOM 5663 O O . THR D 1 10 ? 8.718 21.072 40.805 1.00 38.86 2 THR D O 1
ATOM 5667 N N . THR D 1 11 ? 10.482 22.462 41.057 1.00 36.14 3 THR D N 1
ATOM 5668 C CA . THR D 1 11 ? 10.159 23.337 39.931 1.00 34.53 3 THR D CA 1
ATOM 5669 C C . THR D 1 11 ? 11.453 23.856 39.289 1.00 33.30 3 THR D C 1
ATOM 5670 O O . THR D 1 11 ? 12.533 23.708 39.868 1.00 32.77 3 THR D O 1
ATOM 5674 N N . TYR D 1 12 ? 11.339 24.445 38.096 1.00 31.10 4 TYR D N 1
ATOM 5675 C CA . TYR D 1 12 ? 12.491 25.025 37.382 1.00 29.92 4 TYR D CA 1
ATOM 5676 C C . TYR D 1 12 ? 12.138 26.383 36.774 1.00 28.86 4 TYR D C 1
ATOM 5677 O O . TYR D 1 12 ? 10.964 26.693 36.584 1.00 28.12 4 TYR D O 1
ATOM 5686 N N . THR D 1 13 ? 13.161 27.180 36.463 1.00 28.34 5 THR D N 1
ATOM 5687 C CA . THR D 1 13 ? 12.973 28.495 35.838 1.00 27.13 5 THR D CA 1
ATOM 5688 C C . THR D 1 13 ? 13.759 28.608 34.520 1.00 26.36 5 THR D C 1
ATOM 5689 O O . THR D 1 13 ? 14.984 28.455 34.493 1.00 26.70 5 THR D O 1
ATOM 5693 N N . LEU D 1 14 ? 13.029 28.865 33.433 1.00 24.66 6 LEU D N 1
ATOM 5694 C CA . LEU D 1 14 ? 13.594 29.023 32.094 1.00 23.48 6 LEU D CA 1
ATOM 5695 C C . LEU D 1 14 ? 13.302 30.431 31.588 1.00 22.11 6 LEU D C 1
ATOM 5696 O O . LEU D 1 14 ? 12.207 30.953 31.790 1.00 20.75 6 LEU D O 1
ATOM 5701 N N . VAL D 1 15 ? 14.280 31.036 30.920 1.00 21.38 7 VAL D N 1
ATOM 5702 C CA . VAL D 1 15 ? 14.126 32.380 30.378 1.00 21.42 7 VAL D CA 1
ATOM 5703 C C . VAL D 1 15 ? 14.343 32.374 28.866 1.00 22.21 7 VAL D C 1
ATOM 5704 O O . VAL D 1 15 ? 15.364 31.885 28.380 1.00 21.46 7 VAL D O 1
ATOM 5708 N N . LEU D 1 16 ? 13.368 32.923 28.139 1.00 22.64 8 LEU D N 1
ATOM 5709 C CA . LEU D 1 16 ? 13.449 33.093 26.694 1.00 22.59 8 LEU D CA 1
ATOM 5710 C C . LEU D 1 16 ? 13.555 34.580 26.378 1.00 22.53 8 LEU D C 1
ATOM 5711 O O . LEU D 1 16 ? 13.029 35.412 27.117 1.00 23.64 8 LEU D O 1
ATOM 5716 N N . LEU D 1 17 ? 14.248 34.913 25.292 1.00 21.54 9 LEU D N 1
ATOM 5717 C CA . LEU D 1 17 ? 14.409 36.306 24.881 1.00 23.19 9 LEU D CA 1
ATOM 5718 C C . LEU D 1 17 ? 14.575 36.374 23.366 1.00 23.38 9 LEU D C 1
ATOM 5719 O O . LEU D 1 17 ? 15.417 35.682 22.786 1.00 23.20 9 LEU D O 1
ATOM 5724 N N . ARG D 1 18 ? 13.733 37.186 22.738 1.00 23.29 10 ARG D N 1
ATOM 5725 C CA . ARG D 1 18 ? 13.800 37.437 21.311 1.00 22.86 10 ARG D CA 1
ATOM 5726 C C . ARG D 1 18 ? 14.656 38.676 21.074 1.00 21.87 10 ARG D C 1
ATOM 5727 O O . ARG D 1 18 ? 14.493 39.689 21.763 1.00 21.45 10 ARG D O 1
ATOM 5735 N N . HIS D 1 19 ? 15.549 38.607 20.092 1.00 21.79 11 HIS D N 1
ATOM 5736 C CA . HIS D 1 19 ? 16.418 39.741 19.782 1.00 22.45 11 HIS D CA 1
ATOM 5737 C C . HIS D 1 19 ? 15.637 40.955 19.301 1.00 24.32 11 HIS D C 1
ATOM 5738 O O . HIS D 1 19 ? 14.511 40.846 18.795 1.00 25.49 11 HIS D O 1
ATOM 5745 N N . GLY D 1 20 ? 16.262 42.115 19.463 1.00 24.50 12 GLY D N 1
ATOM 5746 C CA . GLY D 1 20 ? 15.684 43.367 19.042 1.00 25.41 12 GLY D CA 1
ATOM 5747 C C . GLY D 1 20 ? 15.752 43.572 17.544 1.00 25.90 12 GLY D C 1
ATOM 5748 O O . GLY D 1 20 ? 15.993 42.643 16.770 1.00 26.81 12 GLY D O 1
ATOM 5749 N N . GLU D 1 21 ? 15.545 44.818 17.160 1.00 27.41 13 GLU D N 1
ATOM 5750 C CA . GLU D 1 21 ? 15.436 45.231 15.772 1.00 28.14 13 GLU D CA 1
ATOM 5751 C C . GLU D 1 21 ? 16.761 45.087 15.016 1.00 28.19 13 GLU D C 1
ATOM 5752 O O . GLU D 1 21 ? 17.798 45.592 15.458 1.00 28.07 13 GLU D O 1
ATOM 5758 N N . SER D 1 22 ? 16.711 44.391 13.880 1.00 27.76 14 SER D N 1
ATOM 5759 C CA . SER D 1 22 ? 17.854 44.261 12.980 1.00 26.19 14 SER D CA 1
ATOM 5760 C C . SER D 1 22 ? 17.836 45.427 12.005 1.00 25.01 14 SER D C 1
ATOM 5761 O O . SER D 1 22 ? 16.808 46.073 11.851 1.00 24.91 14 SER D O 1
ATOM 5764 N N . THR D 1 23 ? 18.960 45.682 11.338 1.00 24.78 15 THR D N 1
ATOM 5765 C CA . THR D 1 23 ? 19.045 46.767 10.348 1.00 25.72 15 THR D CA 1
ATOM 5766 C C . THR D 1 23 ? 18.059 46.580 9.190 1.00 26.70 15 THR D C 1
ATOM 5767 O O . THR D 1 23 ? 17.555 47.555 8.647 1.00 25.13 15 THR D O 1
ATOM 5771 N N . TRP D 1 24 ? 17.784 45.327 8.825 1.00 28.17 16 TRP D N 1
ATOM 5772 C CA . TRP D 1 24 ? 16.878 45.030 7.709 1.00 29.33 16 TRP D CA 1
ATOM 5773 C C . TRP D 1 24 ? 15.392 45.209 8.046 1.00 30.87 16 TRP D C 1
ATOM 5774 O O . TRP D 1 24 ? 14.580 45.431 7.144 1.00 30.34 16 TRP D O 1
ATOM 5785 N N . ASN D 1 25 ? 15.038 45.135 9.330 1.00 32.20 17 ASN D N 1
ATOM 5786 C CA . ASN D 1 25 ? 13.677 45.481 9.771 1.00 33.59 17 ASN D CA 1
ATOM 5787 C C . ASN D 1 25 ? 13.331 46.940 9.475 1.00 34.18 17 ASN D C 1
ATOM 5788 O O . ASN D 1 25 ? 12.166 47.277 9.261 1.00 35.62 17 ASN D O 1
ATOM 5793 N N . LYS D 1 26 ? 14.346 47.801 9.470 1.00 34.15 18 LYS D N 1
ATOM 5794 C CA . LYS D 1 26 ? 14.164 49.215 9.144 1.00 33.72 18 LYS D CA 1
ATOM 5795 C C . LYS D 1 26 ? 13.903 49.429 7.649 1.00 33.92 18 LYS D C 1
ATOM 5796 O O . LYS D 1 26 ? 13.336 50.452 7.252 1.00 32.10 18 LYS D O 1
ATOM 5802 N N . GLU D 1 27 ? 14.327 48.467 6.831 1.00 33.89 19 GLU D N 1
ATOM 5803 C CA . GLU D 1 27 ? 14.182 48.549 5.378 1.00 34.63 19 GLU D CA 1
ATOM 5804 C C . GLU D 1 27 ? 13.014 47.705 4.859 1.00 34.23 19 GLU D C 1
ATOM 5805 O O . GLU D 1 27 ? 12.774 47.659 3.650 1.00 34.57 19 GLU D O 1
ATOM 5811 N N . ASN D 1 28 ? 12.288 47.058 5.772 1.00 34.06 20 ASN D N 1
ATOM 5812 C CA . ASN D 1 28 ? 11.196 46.144 5.419 1.00 33.87 20 ASN D CA 1
ATOM 5813 C C . ASN D 1 28 ? 11.654 45.094 4.408 1.00 33.10 20 ASN D C 1
ATOM 5814 O O . ASN D 1 28 ? 11.119 45.004 3.301 1.00 33.81 20 ASN D O 1
ATOM 5819 N N . LYS D 1 29 ? 12.665 44.320 4.795 1.00 31.13 21 LYS D N 1
ATOM 5820 C CA . LYS D 1 29 ? 13.229 43.276 3.943 1.00 30.21 21 LYS D CA 1
ATOM 5821 C C . LYS D 1 29 ? 13.152 41.930 4.651 1.00 27.86 21 LYS D C 1
ATOM 5822 O O . LYS D 1 29 ? 13.310 41.857 5.868 1.00 28.13 21 LYS D O 1
ATOM 5828 N N . PHE D 1 30 ? 12.905 40.872 3.885 1.00 26.02 22 PHE D N 1
ATOM 5829 C CA . PHE D 1 30 ? 12.897 39.514 4.429 1.00 26.23 22 PHE D CA 1
ATOM 5830 C C . PHE D 1 30 ? 14.323 39.071 4.741 1.00 24.14 22 PHE D C 1
ATOM 5831 O O . PHE D 1 30 ? 15.191 39.091 3.869 1.00 23.26 22 PHE D O 1
ATOM 5839 N N . THR D 1 31 ? 14.552 38.674 5.988 1.00 23.50 23 THR D N 1
ATOM 5840 C CA . THR D 1 31 ? 15.895 38.365 6.476 1.00 22.90 23 THR D CA 1
ATOM 5841 C C . THR D 1 31 ? 16.176 36.864 6.443 1.00 22.01 23 THR D C 1
ATOM 5842 O O . THR D 1 31 ? 17.082 36.406 5.746 1.00 21.15 23 THR D O 1
ATOM 5846 N N . GLY D 1 32 ? 15.397 36.103 7.204 1.00 22.95 24 GLY D N 1
ATOM 5847 C CA . GLY D 1 32 ? 15.616 34.665 7.344 1.00 22.88 24 GLY D CA 1
ATOM 5848 C C . GLY D 1 32 ? 16.990 34.352 7.912 1.00 23.51 24 GLY D C 1
ATOM 5849 O O . GLY D 1 32 ? 17.352 34.845 8.978 1.00 23.76 24 GLY D O 1
ATOM 5850 N N . TRP D 1 33 ? 17.762 33.539 7.192 1.00 23.80 25 TRP D N 1
ATOM 5851 C CA . TRP D 1 33 ? 19.093 33.140 7.646 1.00 23.75 25 TRP D CA 1
ATOM 5852 C C . TRP D 1 33 ? 20.151 34.170 7.273 1.00 24.39 25 TRP D C 1
ATOM 5853 O O . TRP D 1 33 ? 21.317 34.006 7.633 1.00 25.20 25 TRP D O 1
ATOM 5864 N N . THR D 1 34 ? 19.763 35.222 6.550 1.00 25.58 26 THR D N 1
ATOM 5865 C CA . THR D 1 34 ? 20.700 36.288 6.229 1.00 25.85 26 THR D CA 1
ATOM 5866 C C . THR D 1 34 ? 21.220 36.838 7.553 1.00 25.90 26 THR D C 1
ATOM 5867 O O . THR D 1 34 ? 20.437 37.219 8.424 1.00 26.43 26 THR D O 1
ATOM 5871 N N . ASP D 1 35 ? 22.541 36.848 7.706 1.00 25.79 27 ASP D N 1
ATOM 5872 C CA . ASP D 1 35 ? 23.172 37.201 8.975 1.00 24.62 27 ASP D CA 1
ATOM 5873 C C . ASP D 1 35 ? 23.391 38.707 9.107 1.00 23.85 27 ASP D C 1
ATOM 5874 O O . ASP D 1 35 ? 24.526 39.172 9.145 1.00 23.40 27 ASP D O 1
ATOM 5879 N N . VAL D 1 36 ? 22.299 39.464 9.179 1.00 23.51 28 VAL D N 1
ATOM 5880 C CA . VAL D 1 36 ? 22.379 40.917 9.322 1.00 23.25 28 VAL D CA 1
ATOM 5881 C C . VAL D 1 36 ? 22.530 41.291 10.797 1.00 22.49 28 VAL D C 1
ATOM 5882 O O . VAL D 1 36 ? 22.069 40.554 11.672 1.00 20.99 28 VAL D O 1
ATOM 5886 N N . PRO D 1 37 ? 23.177 42.438 11.075 1.00 22.07 29 PRO D N 1
ATOM 5887 C CA . PRO D 1 37 ? 23.417 42.852 12.451 1.00 23.49 29 PRO D CA 1
ATOM 5888 C C . PRO D 1 37 ? 22.181 43.453 13.114 1.00 24.98 29 PRO D C 1
ATOM 5889 O O . PRO D 1 37 ? 21.209 43.779 12.431 1.00 25.87 29 PRO D O 1
ATOM 5893 N N . LEU D 1 38 ? 22.230 43.600 14.439 1.00 25.78 30 LEU D N 1
ATOM 5894 C CA . LEU D 1 38 ? 21.223 44.372 15.172 1.00 25.22 30 LEU D CA 1
ATOM 5895 C C . LEU D 1 38 ? 21.349 45.833 14.785 1.00 25.51 30 LEU D C 1
ATOM 5896 O O . LEU D 1 38 ? 22.449 46.302 14.510 1.00 27.94 30 LEU D O 1
ATOM 5901 N N . SER D 1 39 ? 20.232 46.554 14.774 1.00 24.53 31 SER D N 1
ATOM 5902 C CA . SER D 1 39 ? 20.272 48.006 14.674 1.00 24.70 31 SER D CA 1
ATOM 5903 C C . SER D 1 39 ? 20.691 48.550 16.033 1.00 25.14 31 SER D C 1
ATOM 5904 O O . SER D 1 39 ? 20.728 47.809 17.013 1.00 25.71 31 SER D O 1
ATOM 5907 N N . GLU D 1 40 ? 20.993 49.840 16.102 1.00 25.50 32 GLU D N 1
ATOM 5908 C CA . GLU D 1 40 ? 21.373 50.456 17.374 1.00 26.80 32 GLU D CA 1
ATOM 5909 C C . GLU D 1 40 ? 20.271 50.266 18.415 1.00 27.50 32 GLU D C 1
ATOM 5910 O O . GLU D 1 40 ? 20.556 50.000 19.581 1.00 27.94 32 GLU D O 1
ATOM 5916 N N . LYS D 1 41 ? 19.019 50.393 17.976 1.00 28.33 33 LYS D N 1
ATOM 5917 C CA . LYS D 1 41 ? 17.851 50.144 18.825 1.00 27.82 33 LYS D CA 1
ATOM 5918 C C . LYS D 1 41 ? 17.832 48.716 19.366 1.00 26.22 33 LYS D C 1
ATOM 5919 O O . LYS D 1 41 ? 17.466 48.496 20.520 1.00 25.56 33 LYS D O 1
ATOM 5925 N N . GLY D 1 42 ? 18.214 47.756 18.524 1.00 25.53 34 GLY D N 1
ATOM 5926 C CA . GLY D 1 42 ? 18.284 46.345 18.914 1.00 23.71 34 GLY D CA 1
ATOM 5927 C C . GLY D 1 42 ? 19.385 46.030 19.917 1.00 22.86 34 GLY D C 1
ATOM 5928 O O . GLY D 1 42 ? 19.291 45.054 20.669 1.00 24.61 34 GLY D O 1
ATOM 5929 N N . GLU D 1 43 ? 20.441 46.839 19.913 1.00 22.17 35 GLU D N 1
ATOM 5930 C CA . GLU D 1 43 ? 21.498 46.733 20.916 1.00 20.38 35 GLU D CA 1
ATOM 5931 C C . GLU D 1 43 ? 21.002 47.282 22.245 1.00 17.88 35 GLU D C 1
ATOM 5932 O O . GLU D 1 43 ? 21.227 46.680 23.295 1.00 13.56 35 GLU D O 1
ATOM 5938 N N . GLU D 1 44 ? 20.336 48.436 22.200 1.00 16.96 36 GLU D N 1
ATOM 5939 C CA . GLU D 1 44 ? 19.788 49.036 23.412 1.00 15.58 36 GLU D CA 1
ATOM 5940 C C . GLU D 1 44 ? 18.748 48.126 24.076 1.00 18.13 36 GLU D C 1
ATOM 5941 O O . GLU D 1 44 ? 18.751 47.966 25.295 1.00 17.82 36 GLU D O 1
ATOM 5947 N N . GLU D 1 45 ? 17.891 47.499 23.274 1.00 20.31 37 GLU D N 1
ATOM 5948 C CA . GLU D 1 45 ? 16.905 46.557 23.801 1.00 22.06 37 GLU D CA 1
ATOM 5949 C C . GLU D 1 45 ? 17.592 45.446 24.596 1.00 22.30 37 GLU D C 1
ATOM 5950 O O . GLU D 1 45 ? 17.186 45.139 25.716 1.00 23.77 37 GLU D O 1
ATOM 5956 N N . ALA D 1 46 ? 18.635 44.862 24.010 1.00 22.34 38 ALA D N 1
ATOM 5957 C CA . ALA D 1 46 ? 19.446 43.837 24.662 1.00 21.19 38 ALA D CA 1
ATOM 5958 C C . ALA D 1 46 ? 20.035 44.289 26.004 1.00 21.93 38 ALA D C 1
ATOM 5959 O O . ALA D 1 46 ? 20.081 43.507 26.963 1.00 21.48 38 ALA D O 1
ATOM 5961 N N . ILE D 1 47 ? 20.508 45.535 26.051 1.00 18.59 39 ILE D N 1
ATOM 5962 C CA . ILE D 1 47 ? 21.106 46.096 27.260 1.00 19.23 39 ILE D CA 1
ATOM 5963 C C . ILE D 1 47 ? 20.038 46.317 28.328 1.00 20.04 39 ILE D C 1
ATOM 5964 O O . ILE D 1 47 ? 20.265 46.033 29.505 1.00 20.43 39 ILE D O 1
ATOM 5969 N N . ALA D 1 48 ? 18.879 46.824 27.906 1.00 20.79 40 ALA D N 1
ATOM 5970 C CA . ALA D 1 48 ? 17.737 47.032 28.803 1.00 21.86 40 ALA D CA 1
ATOM 5971 C C . ALA D 1 48 ? 17.239 45.702 29.372 1.00 21.91 40 ALA D C 1
ATOM 5972 O O . ALA D 1 48 ? 16.925 45.608 30.558 1.00 21.90 40 ALA D O 1
ATOM 5974 N N . ALA D 1 49 ? 17.176 44.675 28.526 1.00 22.25 41 ALA D N 1
ATOM 5975 C CA . ALA D 1 49 ? 16.826 43.338 28.981 1.00 22.55 41 ALA D CA 1
ATOM 5976 C C . ALA D 1 49 ? 17.814 42.883 30.053 1.00 23.74 41 ALA D C 1
ATOM 5977 O O . ALA D 1 49 ? 17.428 42.269 31.049 1.00 23.71 41 ALA D O 1
ATOM 5979 N N . GLY D 1 50 ? 19.088 43.198 29.839 1.00 24.86 42 GLY D N 1
ATOM 5980 C CA . GLY D 1 50 ? 20.145 42.859 30.779 1.00 26.23 42 GLY D CA 1
ATOM 5981 C C . GLY D 1 50 ? 19.981 43.521 32.132 1.00 27.03 42 GLY D C 1
ATOM 5982 O O . GLY D 1 50 ? 20.215 42.888 33.158 1.00 30.00 42 GLY D O 1
ATOM 5983 N N . LYS D 1 51 ? 19.585 44.793 32.133 1.00 26.56 43 LYS D N 1
ATOM 5984 C CA . LYS D 1 51 ? 19.348 45.534 33.373 1.00 26.67 43 LYS D CA 1
ATOM 5985 C C . LYS D 1 51 ? 18.171 44.979 34.178 1.00 25.92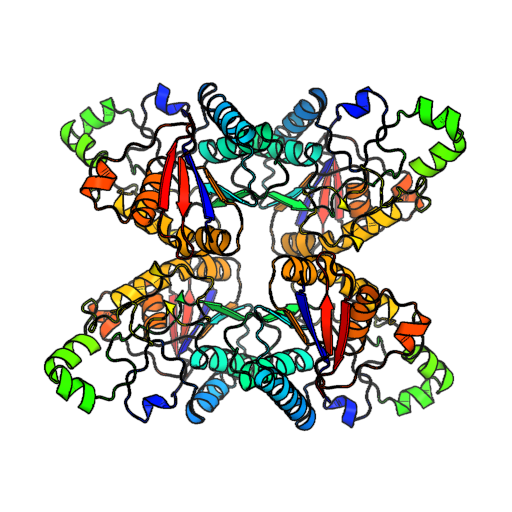 43 LYS D C 1
ATOM 5986 O O . LYS D 1 51 ? 18.229 44.948 35.411 1.00 25.68 43 LYS D O 1
ATOM 5992 N N . TYR D 1 52 ? 17.108 44.555 33.488 1.00 25.71 44 TYR D N 1
ATOM 5993 C CA A TYR D 1 52 ? 15.909 44.022 34.142 0.50 25.17 44 TYR D CA 1
ATOM 5994 C CA B TYR D 1 52 ? 15.922 44.049 34.179 0.50 25.51 44 TYR D CA 1
ATOM 5995 C C . TYR D 1 52 ? 16.228 42.718 34.866 1.00 24.89 44 TYR D C 1
ATOM 5996 O O . TYR D 1 52 ? 15.849 42.518 36.021 1.00 23.90 44 TYR D O 1
ATOM 6013 N N . LEU D 1 53 ? 16.922 41.823 34.164 1.00 25.18 45 LEU D N 1
ATOM 6014 C CA . LEU D 1 53 ? 17.287 40.521 34.721 1.00 24.85 45 LEU D CA 1
ATOM 6015 C C . LEU D 1 53 ? 18.210 40.661 35.933 1.00 24.35 45 LEU D C 1
ATOM 6016 O O . LEU D 1 53 ? 18.010 39.992 36.947 1.00 22.84 45 LEU D O 1
ATOM 6021 N N . LYS D 1 54 ? 19.201 41.545 35.839 1.00 26.26 46 LYS D N 1
ATOM 6022 C CA . LYS D 1 54 ? 20.121 41.780 36.953 1.00 26.88 46 LYS D CA 1
ATOM 6023 C C . LYS D 1 54 ? 19.380 42.339 38.162 1.00 26.81 46 LYS D C 1
ATOM 6024 O O . LYS D 1 54 ? 19.598 41.892 39.287 1.00 27.46 46 LYS D O 1
ATOM 6030 N N . GLU D 1 55 ? 18.508 43.315 37.916 1.00 26.40 47 GLU D N 1
ATOM 6031 C CA . GLU D 1 55 ? 17.701 43.939 38.965 1.00 26.99 47 GLU D CA 1
ATOM 6032 C C . GLU D 1 55 ? 16.897 42.902 39.749 1.00 26.86 47 GLU D C 1
ATOM 6033 O O . GLU D 1 55 ? 16.766 43.009 40.972 1.00 25.91 47 GLU D O 1
ATOM 6039 N N . LYS D 1 56 ? 16.373 41.902 39.039 1.00 26.12 48 LYS D N 1
ATOM 6040 C CA . LYS D 1 56 ? 15.578 40.833 39.645 1.00 27.11 48 LYS D CA 1
ATOM 6041 C C . LYS D 1 56 ? 16.440 39.632 40.060 1.00 28.50 48 LYS D C 1
ATOM 6042 O O . LYS D 1 56 ? 15.906 38.586 40.429 1.00 29.80 48 LYS D O 1
ATOM 6048 N N . ASN D 1 57 ? 17.764 39.786 39.986 1.00 29.32 49 ASN D N 1
ATOM 6049 C CA . ASN D 1 57 ? 18.729 38.768 40.431 1.00 29.58 49 ASN D CA 1
ATOM 6050 C C . ASN D 1 57 ? 18.634 37.433 39.674 1.00 29.73 49 ASN D C 1
ATOM 6051 O O . ASN D 1 57 ? 18.836 36.366 40.257 1.00 29.66 49 ASN D O 1
ATOM 6056 N N . PHE D 1 58 ? 18.338 37.494 38.377 1.00 29.97 50 PHE D N 1
ATOM 6057 C CA . PHE D 1 58 ? 18.347 36.293 37.532 1.00 30.74 50 PHE D CA 1
ATOM 6058 C C . PHE D 1 58 ? 19.780 35.891 37.193 1.00 30.66 50 PHE D C 1
ATOM 6059 O O . PHE D 1 58 ? 20.537 36.689 36.645 1.00 30.50 50 PHE D O 1
ATOM 6067 N N . LYS D 1 59 ? 20.139 34.655 37.538 1.00 31.20 51 LYS D N 1
ATOM 6068 C CA . LYS D 1 59 ? 21.452 34.092 37.224 1.00 31.22 51 LYS D CA 1
ATOM 6069 C C . LYS D 1 59 ? 21.305 33.010 36.153 1.00 29.56 51 LYS D C 1
ATOM 6070 O O . LYS D 1 59 ? 20.223 32.443 35.983 1.00 30.04 51 LYS D O 1
ATOM 6076 N N . PHE D 1 60 ? 22.388 32.735 35.426 1.00 27.90 52 PHE D N 1
ATOM 6077 C CA . PHE D 1 60 ? 22.379 31.711 34.371 1.00 25.39 52 PHE D CA 1
ATOM 6078 C C . PHE D 1 60 ? 23.641 30.875 34.406 1.00 24.00 52 PHE D C 1
ATOM 6079 O O . PHE D 1 60 ? 24.731 31.390 34.636 1.00 23.49 52 PHE D O 1
ATOM 6087 N N . ASP D 1 61 ? 23.480 29.577 34.176 1.00 23.44 53 ASP D N 1
ATOM 6088 C CA . ASP D 1 61 ? 24.603 28.653 34.084 1.00 23.62 53 ASP D CA 1
ATOM 6089 C C . ASP D 1 61 ? 24.980 28.409 32.629 1.00 25.24 53 ASP D C 1
ATOM 6090 O O . ASP D 1 61 ? 26.096 27.982 32.342 1.00 26.30 53 ASP D O 1
ATOM 6095 N N . VAL D 1 62 ? 24.040 28.658 31.718 1.00 25.94 54 VAL D N 1
ATOM 6096 C CA . VAL D 1 62 ? 24.292 28.530 30.285 1.00 26.02 54 VAL D CA 1
ATOM 6097 C C . VAL D 1 62 ? 23.334 29.416 29.487 1.00 26.21 54 VAL D C 1
ATOM 6098 O O . VAL D 1 62 ? 22.201 29.675 29.911 1.00 25.59 54 VAL D O 1
ATOM 6102 N N . VAL D 1 63 ? 23.817 29.916 28.354 1.00 26.27 55 VAL D N 1
ATOM 6103 C CA . VAL D 1 63 ? 22.976 30.637 27.402 1.00 25.99 55 VAL D CA 1
ATOM 6104 C C . VAL D 1 63 ? 23.034 29.916 26.055 1.00 27.16 55 VAL D C 1
ATOM 6105 O O . VAL D 1 63 ? 24.117 29.657 25.535 1.00 27.38 55 VAL D O 1
ATOM 6109 N N . TYR D 1 64 ? 21.867 29.563 25.516 1.00 26.43 56 TYR D N 1
ATOM 6110 C CA . TYR D 1 64 ? 21.774 28.982 24.176 1.00 25.86 56 TYR D CA 1
ATOM 6111 C C . TYR D 1 64 ? 21.325 30.054 23.200 1.00 25.31 56 TYR D C 1
ATOM 6112 O O . TYR D 1 64 ? 20.403 30.812 23.479 1.00 24.66 56 TYR D O 1
ATOM 6121 N N . THR D 1 65 ? 21.990 30.120 22.055 1.00 26.97 57 THR D N 1
ATOM 6122 C CA . THR D 1 65 ? 21.608 31.048 21.003 1.00 24.15 57 THR D CA 1
ATOM 6123 C C . THR D 1 65 ? 21.843 30.411 19.628 1.00 25.64 57 THR D C 1
ATOM 6124 O O . THR D 1 65 ? 22.233 29.231 19.525 1.00 24.13 57 THR D O 1
ATOM 6128 N N . SER D 1 66 ? 21.567 31.173 18.576 1.00 24.82 58 SER D N 1
ATOM 6129 C CA . SER D 1 66 ? 21.744 30.695 17.200 1.00 23.95 58 SER D CA 1
ATOM 6130 C C . SER D 1 66 ? 23.158 31.023 16.712 1.00 22.79 58 SER D C 1
ATOM 6131 O O . SER D 1 66 ? 23.988 31.494 17.493 1.00 19.96 58 SER D O 1
ATOM 6134 N N . VAL D 1 67 ? 23.436 30.782 15.428 1.00 21.92 59 VAL D N 1
ATOM 6135 C CA . VAL D 1 67 ? 24.724 31.193 14.855 1.00 21.43 59 VAL D CA 1
ATOM 6136 C C . VAL D 1 67 ? 24.618 32.511 14.096 1.00 21.82 59 VAL D C 1
ATOM 6137 O O . VAL D 1 67 ? 25.547 32.904 13.399 1.00 20.77 59 VAL D O 1
ATOM 6141 N N . LEU D 1 68 ? 23.486 33.196 14.249 1.00 22.89 60 LEU D N 1
ATOM 6142 C CA . LEU D 1 68 ? 23.263 34.482 13.602 1.00 23.32 60 LEU D CA 1
ATOM 6143 C C . LEU D 1 68 ? 23.569 35.603 14.588 1.00 22.27 60 LEU D C 1
ATOM 6144 O O . LEU D 1 68 ? 23.076 35.594 15.719 1.00 21.70 60 LEU D O 1
ATOM 6149 N N . LYS D 1 69 ? 24.366 36.572 14.144 1.00 22.26 61 LYS D N 1
ATOM 6150 C CA . LYS D 1 69 ? 24.939 37.579 15.028 1.00 22.26 61 LYS D CA 1
ATOM 6151 C C . LYS D 1 69 ? 23.914 38.453 15.741 1.00 21.56 61 LYS D C 1
ATOM 6152 O O . LYS D 1 69 ? 24.210 38.983 16.807 1.00 21.96 61 LYS D O 1
ATOM 6158 N N . ARG D 1 70 ? 22.722 38.614 15.170 1.00 21.46 62 ARG D N 1
ATOM 6159 C CA . ARG D 1 70 ? 21.698 39.433 15.823 1.00 20.81 62 ARG D CA 1
ATOM 6160 C C . ARG D 1 70 ? 21.198 38.797 17.113 1.00 20.57 62 ARG D C 1
ATOM 6161 O O . ARG D 1 70 ? 20.786 39.504 18.039 1.00 18.07 62 ARG D O 1
ATOM 6169 N N . ALA D 1 71 ? 21.244 37.467 17.163 1.00 16.78 63 ALA D N 1
ATOM 6170 C CA . ALA D 1 71 ? 20.937 36.724 18.378 1.00 20.63 63 ALA D CA 1
ATOM 6171 C C . ALA D 1 71 ? 22.160 36.644 19.296 1.00 22.05 63 ALA D C 1
ATOM 6172 O O . ALA D 1 71 ? 22.036 36.853 20.509 1.00 24.52 63 ALA D O 1
ATOM 6174 N N . ILE D 1 72 ? 23.332 36.346 18.722 1.00 21.39 64 ILE D N 1
ATOM 6175 C CA . ILE D 1 72 ? 24.570 36.195 19.508 1.00 20.59 64 ILE D CA 1
ATOM 6176 C C . ILE D 1 72 ? 24.903 37.502 20.244 1.00 19.37 64 ILE D C 1
ATOM 6177 O O . ILE D 1 72 ? 25.246 37.492 21.426 1.00 17.35 64 ILE D O 1
ATOM 6182 N N . CYS D 1 73 ? 24.778 38.621 19.545 1.00 18.97 65 CYS D N 1
ATOM 6183 C CA . CYS D 1 73 ? 25.033 39.939 20.148 1.00 19.90 65 CYS D CA 1
ATOM 6184 C C . CYS D 1 73 ? 24.012 40.333 21.226 1.00 20.12 65 CYS D C 1
ATOM 6185 O O . CYS D 1 73 ? 24.305 41.163 22.097 1.00 22.73 65 CYS D O 1
ATOM 6190 N N . THR D 1 74 ? 22.807 39.777 21.140 1.00 19.25 66 THR D N 1
ATOM 6191 C CA . THR D 1 74 ? 21.806 39.965 22.181 1.00 18.53 66 THR D CA 1
ATOM 6192 C C . THR D 1 74 ? 22.274 39.264 23.448 1.00 20.13 66 THR D C 1
ATOM 6193 O O . THR D 1 74 ? 22.310 39.867 24.527 1.00 18.88 66 THR D O 1
ATOM 6197 N N . ALA D 1 75 ? 22.635 37.990 23.302 1.00 19.74 67 ALA D N 1
ATOM 6198 C CA . ALA D 1 75 ? 23.154 37.191 24.411 1.00 21.62 67 ALA D CA 1
ATOM 6199 C C . ALA D 1 75 ? 24.357 37.859 25.096 1.00 24.59 67 ALA D C 1
ATOM 6200 O O . ALA D 1 75 ? 24.459 37.855 26.325 1.00 25.86 67 ALA D O 1
ATOM 6202 N N . TRP D 1 76 ? 25.241 38.452 24.295 1.00 23.74 68 TRP D N 1
ATOM 6203 C CA . TRP D 1 76 ? 26.457 39.084 24.796 1.00 23.25 68 TRP D CA 1
ATOM 6204 C C . TRP D 1 76 ? 26.180 40.370 25.572 1.00 22.70 68 TRP D C 1
ATOM 6205 O O . TRP D 1 76 ? 26.758 40.601 26.635 1.00 20.28 68 TRP D O 1
ATOM 6216 N N . ASN D 1 77 ? 25.324 41.220 25.013 1.00 22.30 69 ASN D N 1
ATOM 6217 C CA . ASN D 1 77 ? 24.926 42.453 25.674 1.00 22.04 69 ASN D CA 1
ATOM 6218 C C . ASN D 1 77 ? 24.187 42.213 26.998 1.00 20.83 69 ASN D C 1
ATOM 6219 O O . ASN D 1 77 ? 24.320 43.001 27.935 1.00 21.86 69 ASN D O 1
ATOM 6224 N N . VAL D 1 78 ? 23.422 41.126 27.070 1.00 19.42 70 VAL D N 1
ATOM 6225 C CA . VAL D 1 78 ? 22.726 40.742 28.293 1.00 19.36 70 VAL D CA 1
ATOM 6226 C C . VAL D 1 78 ? 23.726 40.292 29.354 1.00 21.41 70 VAL D C 1
ATOM 6227 O O . VAL D 1 78 ? 23.732 40.821 30.458 1.00 22.24 70 VAL D O 1
ATOM 6231 N N . LEU D 1 79 ? 24.573 39.322 29.007 1.00 23.70 71 LEU D N 1
ATOM 6232 C CA . LEU D 1 79 ? 25.620 38.853 29.920 1.00 23.12 71 LEU D CA 1
ATOM 6233 C C . LEU D 1 79 ? 26.521 39.998 30.395 1.00 23.49 71 LEU D C 1
ATOM 6234 O O . LEU D 1 79 ? 26.880 40.058 31.575 1.00 22.93 71 LEU D O 1
ATOM 6239 N N . LYS D 1 80 ? 26.863 40.916 29.493 1.00 21.37 72 LYS D N 1
ATOM 6240 C CA . LYS D 1 80 ? 27.753 42.021 29.850 1.00 21.10 72 LYS D CA 1
ATOM 6241 C C . LYS D 1 80 ? 27.069 42.956 30.847 1.00 20.01 72 LYS D C 1
ATOM 6242 O O . LYS D 1 80 ? 27.678 43.350 31.842 1.00 18.73 72 LYS D O 1
ATOM 6248 N N . THR D 1 81 ? 25.801 43.282 30.595 1.00 19.27 73 THR D N 1
ATOM 6249 C CA . THR D 1 81 ? 25.045 44.160 31.498 1.00 21.65 73 THR D CA 1
ATOM 6250 C C . THR D 1 81 ? 24.727 43.459 32.817 1.00 20.64 73 THR D C 1
ATOM 6251 O O . THR D 1 81 ? 24.747 44.080 33.872 1.00 18.04 73 THR D O 1
ATOM 6255 N N . ALA D 1 82 ? 24.448 42.159 32.759 1.00 21.67 74 ALA D N 1
ATOM 6256 C CA . ALA D 1 82 ? 24.172 41.401 33.979 1.00 22.70 74 ALA D CA 1
ATOM 6257 C C . ALA D 1 82 ? 25.447 41.056 34.762 1.00 23.36 74 ALA D C 1
ATOM 6258 O O . ALA D 1 82 ? 25.361 40.551 35.880 1.00 25.47 74 ALA D O 1
ATOM 6260 N N . ASP D 1 83 ? 26.615 41.335 34.177 1.00 23.66 75 ASP D N 1
ATOM 6261 C CA . ASP D 1 83 ? 27.909 40.991 34.767 1.00 24.04 75 ASP D CA 1
ATOM 6262 C C . ASP D 1 83 ? 28.033 39.471 34.938 1.00 23.91 75 ASP D C 1
ATOM 6263 O O . ASP D 1 83 ? 28.389 38.983 36.011 1.00 25.03 75 ASP D O 1
ATOM 6268 N N . LEU D 1 84 ? 27.722 38.740 33.868 1.00 21.77 76 LEU D N 1
ATOM 6269 C CA . LEU D 1 84 ? 27.782 37.275 33.854 1.00 21.04 76 LEU D CA 1
ATOM 6270 C C . LEU D 1 84 ? 28.595 36.781 32.649 1.00 21.37 76 LEU D C 1
ATOM 6271 O O . LEU D 1 84 ? 28.236 35.787 32.005 1.00 22.61 76 LEU D O 1
ATOM 6276 N N . LEU D 1 85 ? 29.697 37.467 32.354 1.00 21.40 77 LEU D N 1
ATOM 6277 C CA . LEU D 1 85 ? 30.482 37.165 31.154 1.00 21.32 77 LEU D CA 1
ATOM 6278 C C . LEU D 1 85 ? 31.147 35.787 31.198 1.00 20.89 77 LEU D C 1
ATOM 6279 O O . LEU D 1 85 ? 31.507 35.256 30.156 1.00 17.06 77 LEU D O 1
ATOM 6284 N N . HIS D 1 86 ? 31.285 35.217 32.397 1.00 20.55 78 HIS D N 1
ATOM 6285 C CA . HIS D 1 86 ? 31.865 33.882 32.578 1.00 19.85 78 HIS D CA 1
ATOM 6286 C C . HIS D 1 86 ? 30.960 32.741 32.094 1.00 20.64 78 HIS D C 1
ATOM 6287 O O . HIS D 1 86 ? 31.422 31.601 31.953 1.00 18.24 78 HIS D O 1
ATOM 6294 N N . VAL D 1 87 ? 29.681 33.028 31.848 1.00 21.33 79 VAL D N 1
ATOM 6295 C CA . VAL D 1 87 ? 28.720 31.973 31.527 1.00 22.43 79 VAL D CA 1
ATOM 6296 C C . VAL D 1 87 ? 28.926 31.436 30.105 1.00 22.30 79 VAL D C 1
ATOM 6297 O O . VAL D 1 87 ? 29.028 32.201 29.161 1.00 24.23 79 VAL D O 1
ATOM 6301 N N . PRO D 1 88 ? 28.976 30.110 29.945 1.00 23.30 80 PRO D N 1
ATOM 6302 C CA . PRO D 1 88 ? 29.147 29.612 28.577 1.00 24.15 80 PRO D CA 1
ATOM 6303 C C . PRO D 1 88 ? 27.973 29.951 27.645 1.00 23.86 80 PRO D C 1
ATOM 6304 O O . PRO D 1 88 ? 26.812 29.932 28.067 1.00 22.57 80 PRO D O 1
ATOM 6308 N N . VAL D 1 89 ? 28.301 30.273 26.395 1.00 24.00 81 VAL D N 1
ATOM 6309 C CA . VAL D 1 89 ? 27.322 30.462 25.332 1.00 24.63 81 VAL D CA 1
ATOM 6310 C C . VAL D 1 89 ? 27.443 29.296 24.347 1.00 27.20 81 VAL D C 1
ATOM 6311 O O . VAL D 1 89 ? 28.537 28.983 23.884 1.00 29.44 81 VAL D O 1
ATOM 6315 N N . VAL D 1 90 ? 26.325 28.635 24.057 1.00 26.83 82 VAL D N 1
ATOM 6316 C CA . VAL D 1 90 ? 26.301 27.554 23.087 1.00 25.94 82 VAL D CA 1
ATOM 6317 C C . VAL D 1 90 ? 25.472 27.997 21.885 1.00 25.45 82 VAL D C 1
ATOM 6318 O O . VAL D 1 90 ? 24.297 28.323 22.015 1.00 23.41 82 VAL D O 1
ATOM 6322 N N . LYS D 1 91 ? 26.117 28.006 20.720 1.00 27.32 83 LYS D N 1
ATOM 6323 C CA . LYS D 1 91 ? 25.541 28.517 19.477 1.00 27.35 83 LYS D CA 1
ATOM 6324 C C . LYS D 1 91 ? 25.154 27.347 18.596 1.00 26.84 83 LYS D C 1
ATOM 6325 O O . LYS D 1 91 ? 25.958 26.450 18.394 1.00 29.30 83 LYS D O 1
ATOM 6331 N N . THR D 1 92 ? 23.923 27.349 18.085 1.00 25.60 84 THR D N 1
ATOM 6332 C CA . THR D 1 92 ? 23.448 26.269 17.219 1.00 24.76 84 THR D CA 1
ATOM 6333 C C . THR D 1 92 ? 22.581 26.772 16.064 1.00 24.65 84 THR D C 1
ATOM 6334 O O . THR D 1 92 ? 21.724 27.640 16.252 1.00 25.39 84 THR D O 1
ATOM 6338 N N . TRP D 1 93 ? 22.809 26.220 14.871 1.00 25.15 85 TRP D N 1
ATOM 6339 C CA . TRP D 1 93 ? 21.972 26.509 13.702 1.00 23.39 85 TRP D CA 1
ATOM 6340 C C . TRP D 1 93 ? 20.520 26.134 13.946 1.00 23.55 85 TRP D C 1
ATOM 6341 O O . TRP D 1 93 ? 19.626 26.776 13.421 1.00 25.16 85 TRP D O 1
ATOM 6352 N N . ARG D 1 94 ? 20.286 25.099 14.751 1.00 23.92 86 ARG D N 1
ATOM 6353 C CA . ARG D 1 94 ? 18.923 24.688 15.104 1.00 21.43 86 ARG D CA 1
ATOM 6354 C C . ARG D 1 94 ? 18.061 25.802 15.709 1.00 21.14 86 ARG D C 1
ATOM 6355 O O . ARG D 1 94 ? 16.838 25.747 15.631 1.00 22.07 86 ARG D O 1
ATOM 6363 N N . LEU D 1 95 ? 18.683 26.811 16.301 1.00 20.67 87 LEU D N 1
ATOM 6364 C CA . LEU D 1 95 ? 17.919 27.935 16.855 1.00 20.86 87 LEU D CA 1
ATOM 6365 C C . LEU D 1 95 ? 17.817 29.114 15.883 1.00 21.28 87 LEU D C 1
ATOM 6366 O O . LEU D 1 95 ? 17.318 30.189 16.248 1.00 23.89 87 LEU D O 1
ATOM 6371 N N . ASN D 1 96 ? 18.278 28.921 14.649 1.00 21.78 88 ASN D N 1
ATOM 6372 C CA . ASN D 1 96 ? 18.143 29.947 13.615 1.00 23.67 88 ASN D CA 1
ATOM 6373 C C . ASN D 1 96 ? 16.692 30.340 13.331 1.00 24.37 88 ASN D C 1
ATOM 6374 O O . ASN D 1 96 ? 15.767 29.540 13.489 1.00 24.29 88 ASN D O 1
ATOM 6379 N N . GLU D 1 97 ? 16.526 31.587 12.897 1.00 23.42 89 GLU D N 1
ATOM 6380 C CA . GLU D 1 97 ? 15.272 32.092 12.339 1.00 23.93 89 GLU D CA 1
ATOM 6381 C C . GLU D 1 97 ? 14.730 31.176 11.241 1.00 23.98 89 GLU D C 1
ATOM 6382 O O . GLU D 1 97 ? 15.473 30.399 10.636 1.00 23.12 89 GLU D O 1
ATOM 6388 N N . ARG D 1 98 ? 13.426 31.259 11.001 1.00 24.93 90 ARG D N 1
ATOM 6389 C CA . ARG D 1 98 ? 12.809 30.568 9.877 1.00 24.38 90 ARG D CA 1
ATOM 6390 C C . ARG D 1 98 ? 13.418 31.095 8.576 1.00 23.89 90 ARG D C 1
ATOM 6391 O O . ARG D 1 98 ? 13.482 32.308 8.353 1.00 24.20 90 ARG D O 1
ATOM 6399 N N . HIS D 1 99 ? 13.879 30.172 7.739 1.00 22.47 91 HIS D N 1
ATOM 6400 C CA . HIS D 1 99 ? 14.435 30.504 6.432 1.00 22.45 91 HIS D CA 1
ATOM 6401 C C . HIS D 1 99 ? 13.323 30.985 5.486 1.00 23.10 91 HIS D C 1
ATOM 6402 O O . HIS D 1 99 ? 12.243 30.391 5.454 1.00 23.85 91 HIS D O 1
ATOM 6409 N N . CYS D 1 100 ? 13.591 32.055 4.730 1.00 24.19 92 CYS D N 1
ATOM 6410 C CA . CYS D 1 100 ? 12.581 32.700 3.858 1.00 24.98 92 CYS D CA 1
ATOM 6411 C C . CYS D 1 100 ? 12.760 32.415 2.358 1.00 24.45 92 CYS D C 1
ATOM 6412 O O . CYS D 1 100 ? 12.267 33.171 1.514 1.00 23.71 92 CYS D O 1
ATOM 6415 N N . GLY D 1 101 ? 13.449 31.327 2.025 1.00 24.03 93 GLY D N 1
ATOM 6416 C CA . GLY D 1 101 ? 13.683 30.945 0.631 1.00 24.62 93 GLY D CA 1
ATOM 6417 C C . GLY D 1 101 ? 14.294 32.030 -0.248 1.00 25.16 93 GLY D C 1
ATOM 6418 O O . GLY D 1 101 ? 15.165 32.781 0.189 1.00 25.32 93 GLY D O 1
ATOM 6419 N N . SER D 1 102 ? 13.827 32.113 -1.492 1.00 26.59 94 SER D N 1
ATOM 6420 C CA . SER D 1 102 ? 14.336 33.091 -2.462 1.00 27.38 94 SER D CA 1
ATOM 6421 C C . SER D 1 102 ? 13.893 34.535 -2.183 1.00 27.62 94 SER D C 1
ATOM 6422 O O . SER D 1 102 ? 14.327 35.460 -2.874 1.00 27.84 94 SER D O 1
ATOM 6425 N N . LEU D 1 103 ? 13.035 34.723 -1.180 1.00 28.05 95 LEU D N 1
ATOM 6426 C CA . LEU D 1 103 ? 12.610 36.058 -0.752 1.00 27.87 95 LEU D CA 1
ATOM 6427 C C . LEU D 1 103 ? 13.687 36.796 0.058 1.00 27.89 95 LEU D C 1
ATOM 6428 O O . LEU D 1 103 ? 13.638 38.023 0.173 1.00 27.49 95 LEU D O 1
ATOM 6433 N N . GLN D 1 104 ? 14.647 36.057 0.619 1.00 28.05 96 GLN D N 1
ATOM 6434 C CA . GLN D 1 104 ? 15.719 36.657 1.426 1.00 28.17 96 GLN D CA 1
ATOM 6435 C C . GLN D 1 104 ? 16.490 37.716 0.628 1.00 28.09 96 GLN D C 1
ATOM 6436 O O . GLN D 1 104 ? 17.040 37.423 -0.436 1.00 28.20 96 GLN D O 1
ATOM 6442 N N . GLY D 1 105 ? 16.504 38.946 1.141 1.00 28.19 97 GLY D N 1
ATOM 6443 C CA . GLY D 1 105 ? 17.180 40.064 0.479 1.00 28.80 97 GLY D CA 1
ATOM 6444 C C . GLY D 1 105 ? 16.235 41.019 -0.234 1.00 29.68 97 GLY D C 1
ATOM 6445 O O . GLY D 1 105 ? 16.580 42.177 -0.468 1.00 29.11 97 GLY D O 1
ATOM 6446 N N . LEU D 1 106 ? 15.045 40.529 -0.576 1.00 30.61 98 LEU D N 1
ATOM 6447 C CA . LEU D 1 106 ? 14.041 41.316 -1.285 1.00 30.76 98 LEU D CA 1
ATOM 6448 C C . LEU D 1 106 ? 13.156 42.055 -0.281 1.00 31.29 98 LEU D C 1
ATOM 6449 O O . LEU D 1 106 ? 12.867 41.527 0.796 1.00 30.97 98 LEU D O 1
ATOM 6454 N N . ASN D 1 107 ? 12.726 43.268 -0.630 1.00 32.09 99 ASN D N 1
ATOM 6455 C CA . ASN D 1 107 ? 11.853 44.046 0.256 1.00 32.50 99 ASN D CA 1
ATOM 6456 C C . ASN D 1 107 ? 10.374 43.712 0.049 1.00 33.51 99 ASN D C 1
ATOM 6457 O O . ASN D 1 107 ? 9.975 43.239 -1.015 1.00 32.68 99 ASN D O 1
ATOM 6462 N N . LYS D 1 108 ? 9.574 43.973 1.080 1.00 35.24 100 LYS D N 1
ATOM 6463 C CA . LYS D 1 108 ? 8.210 43.439 1.170 1.00 36.51 100 LYS D CA 1
ATOM 6464 C C . LYS D 1 108 ? 7.241 44.063 0.167 1.00 36.26 100 LYS D C 1
ATOM 6465 O O . LYS D 1 108 ? 6.294 43.409 -0.269 1.00 36.80 100 LYS D O 1
ATOM 6471 N N . SER D 1 109 ? 7.474 45.320 -0.197 1.00 36.09 101 SER D N 1
ATOM 6472 C CA . SER D 1 109 ? 6.678 45.975 -1.235 1.00 35.81 101 SER D CA 1
ATOM 6473 C C . SER D 1 109 ? 6.998 45.389 -2.611 1.00 35.11 101 SER D C 1
ATOM 6474 O O . SER D 1 109 ? 6.093 45.118 -3.397 1.00 34.07 101 SER D O 1
ATOM 6477 N N . GLU D 1 110 ? 8.287 45.191 -2.888 1.00 34.97 102 GLU D N 1
ATOM 6478 C CA . GLU D 1 110 ? 8.737 44.565 -4.139 1.00 34.66 102 GLU D CA 1
ATOM 6479 C C . GLU D 1 110 ? 8.158 43.162 -4.329 1.00 33.07 102 GLU D C 1
ATOM 6480 O O . GLU D 1 110 ? 7.796 42.780 -5.443 1.00 33.50 102 GLU D O 1
ATOM 6486 N N . THR D 1 111 ? 8.072 42.407 -3.238 1.00 30.90 103 THR D N 1
ATOM 6487 C CA . THR D 1 111 ? 7.599 41.026 -3.286 1.00 30.10 103 THR D CA 1
ATOM 6488 C C . THR D 1 111 ? 6.095 40.945 -3.559 1.00 29.02 103 THR D C 1
ATOM 6489 O O . THR D 1 111 ? 5.626 39.992 -4.179 1.00 27.98 103 THR D O 1
ATOM 6493 N N . ALA D 1 112 ? 5.349 41.945 -3.091 1.00 28.50 104 ALA D N 1
ATOM 6494 C CA . ALA D 1 112 ? 3.909 42.021 -3.337 1.00 28.35 104 ALA D CA 1
ATOM 6495 C C . ALA D 1 112 ? 3.599 42.194 -4.825 1.00 27.57 104 ALA D C 1
ATOM 6496 O O . ALA D 1 112 ? 2.675 41.569 -5.344 1.00 26.65 104 ALA D O 1
ATOM 6498 N N . LYS D 1 113 ? 4.377 43.034 -5.506 1.00 27.47 105 LYS D N 1
ATOM 6499 C CA . LYS D 1 113 ? 4.206 43.249 -6.949 1.00 28.19 105 LYS D CA 1
ATOM 6500 C C . LYS D 1 113 ? 4.425 41.971 -7.764 1.00 28.20 105 LYS D C 1
ATOM 6501 O O . LYS D 1 113 ? 3.714 41.727 -8.736 1.00 28.48 105 LYS D O 1
ATOM 6507 N N . LYS D 1 114 ? 5.401 41.161 -7.363 1.00 28.85 106 LYS D N 1
ATOM 6508 C CA . LYS D 1 114 ? 5.748 39.948 -8.108 1.00 29.12 106 LYS D CA 1
ATOM 6509 C C . LYS D 1 114 ? 4.747 38.813 -7.871 1.00 28.81 106 LYS D C 1
ATOM 6510 O O . LYS D 1 114 ? 4.246 38.217 -8.828 1.00 29.75 106 LYS D O 1
ATOM 6516 N N . TYR D 1 115 ? 4.453 38.532 -6.601 1.00 27.78 107 TYR D N 1
ATOM 6517 C CA . TYR D 1 115 ? 3.645 37.368 -6.220 1.00 27.43 107 TYR D CA 1
ATOM 6518 C C . TYR D 1 115 ? 2.198 37.677 -5.817 1.00 26.64 107 TYR D C 1
ATOM 6519 O O . TYR D 1 115 ? 1.358 36.778 -5.809 1.00 26.67 107 TYR D O 1
ATOM 6528 N N . GLY D 1 116 ? 1.905 38.933 -5.486 1.00 25.78 108 GLY D N 1
ATOM 6529 C CA . GLY D 1 116 ? 0.585 39.312 -4.980 1.00 25.31 108 GLY D CA 1
ATOM 6530 C C . GLY D 1 116 ? 0.583 39.313 -3.463 1.00 24.89 108 GLY D C 1
ATOM 6531 O O . GLY D 1 116 ? 1.205 38.455 -2.837 1.00 25.32 108 GLY D O 1
ATOM 6532 N N . GLU D 1 117 ? -0.126 40.271 -2.873 1.00 24.64 109 GLU D N 1
ATOM 6533 C CA . GLU D 1 117 ? -0.067 40.504 -1.428 1.00 24.57 109 GLU D CA 1
ATOM 6534 C C . GLU D 1 117 ? -0.681 39.370 -0.606 1.00 24.27 109 GLU D C 1
ATOM 6535 O O . GLU D 1 117 ? -0.199 39.066 0.482 1.00 24.48 109 GLU D O 1
ATOM 6541 N N . GLU D 1 118 ? -1.737 38.744 -1.123 1.00 24.99 110 GLU D N 1
ATOM 6542 C CA . GLU D 1 118 ? -2.401 37.650 -0.408 1.00 24.87 110 GLU D CA 1
ATOM 6543 C C . GLU D 1 118 ? -1.539 36.391 -0.381 1.00 24.13 110 GLU D C 1
ATOM 6544 O O . GLU D 1 118 ? -1.520 35.678 0.622 1.00 24.86 110 GLU D O 1
ATOM 6550 N N . GLN D 1 119 ? -0.832 36.122 -1.478 1.00 23.05 111 GLN D N 1
ATOM 6551 C CA . GLN D 1 119 ? 0.092 34.989 -1.544 1.00 22.36 111 GLN D CA 1
ATOM 6552 C C . GLN D 1 119 ? 1.289 35.202 -0.607 1.00 21.54 111 GLN D C 1
ATOM 6553 O O . GLN D 1 119 ? 1.793 34.247 -0.016 1.00 19.92 111 GLN D O 1
ATOM 6559 N N . VAL D 1 120 ? 1.735 36.450 -0.476 1.00 21.22 112 VAL D N 1
ATOM 6560 C CA . VAL D 1 120 ? 2.808 36.784 0.461 1.00 21.06 112 VAL D CA 1
ATOM 6561 C C . VAL D 1 120 ? 2.340 36.625 1.910 1.00 21.32 112 VAL D C 1
ATOM 6562 O O . VAL D 1 120 ? 3.098 36.150 2.752 1.00 21.53 112 VAL D O 1
ATOM 6566 N N . LYS D 1 121 ? 1.097 37.017 2.193 1.00 22.62 113 LYS D N 1
ATOM 6567 C CA . LYS D 1 121 ? 0.508 36.824 3.523 1.00 23.58 113 LYS D CA 1
ATOM 6568 C C . LYS D 1 121 ? 0.509 35.346 3.914 1.00 25.11 113 LYS D C 1
ATOM 6569 O O . LYS D 1 121 ? 0.870 35.001 5.038 1.00 25.73 113 LYS D O 1
ATOM 6575 N N . ILE D 1 122 ? 0.110 34.482 2.981 1.00 26.83 114 ILE D N 1
ATOM 6576 C CA . ILE D 1 122 ? 0.133 33.033 3.204 1.00 27.71 114 ILE D CA 1
ATOM 6577 C C . ILE D 1 122 ? 1.531 32.539 3.597 1.00 28.14 114 ILE D C 1
ATOM 6578 O O . ILE D 1 122 ? 1.666 31.730 4.513 1.00 29.13 114 ILE D O 1
ATOM 6583 N N . TRP D 1 123 ? 2.565 33.031 2.917 1.00 28.35 115 TRP D N 1
ATOM 6584 C CA . TRP D 1 123 ? 3.943 32.630 3.225 1.00 28.38 115 TRP D CA 1
ATOM 6585 C C . TRP D 1 123 ? 4.437 33.204 4.555 1.00 29.61 115 TRP D C 1
ATOM 6586 O O . TRP D 1 123 ? 5.280 32.597 5.217 1.00 29.93 115 TRP D O 1
ATOM 6597 N N . ARG D 1 124 ? 3.911 34.366 4.936 1.00 31.10 116 ARG D N 1
ATOM 6598 C CA . ARG D 1 124 ? 4.258 34.997 6.208 1.00 32.13 116 ARG D CA 1
ATOM 6599 C C . ARG D 1 124 ? 3.505 34.394 7.394 1.00 31.91 116 ARG D C 1
ATOM 6600 O O . ARG D 1 124 ? 4.081 34.230 8.468 1.00 31.94 116 ARG D O 1
ATOM 6608 N N . ARG D 1 125 ? 2.231 34.059 7.197 1.00 32.02 117 ARG D N 1
ATOM 6609 C CA . ARG D 1 125 ? 1.334 33.755 8.317 1.00 32.42 117 ARG D CA 1
ATOM 6610 C C . ARG D 1 125 ? 0.861 32.305 8.457 1.00 30.53 117 ARG D C 1
ATOM 6611 O O . ARG D 1 125 ? 0.333 31.943 9.511 1.00 30.05 117 ARG D O 1
ATOM 6619 N N . SER D 1 126 ? 1.042 31.471 7.431 1.00 28.17 118 SER D N 1
ATOM 6620 C CA . SER D 1 126 ? 0.605 30.070 7.522 1.00 26.37 118 SER D CA 1
ATOM 6621 C C . SER D 1 126 ? 1.548 29.236 8.384 1.00 24.86 118 SER D C 1
ATOM 6622 O O . SER D 1 126 ? 2.635 29.683 8.767 1.00 22.39 118 SER D O 1
ATOM 6625 N N . TYR D 1 127 ? 1.121 28.013 8.676 1.00 24.21 119 TYR D N 1
ATOM 6626 C CA . TYR D 1 127 ? 1.931 27.095 9.452 1.00 25.05 119 TYR D CA 1
ATOM 6627 C C . TYR D 1 127 ? 2.810 26.219 8.565 1.00 24.82 119 TYR D C 1
ATOM 6628 O O . TYR D 1 127 ? 3.963 25.968 8.911 1.00 23.96 119 TYR D O 1
ATOM 6637 N N . ASP D 1 128 ? 2.274 25.774 7.425 1.00 25.30 120 ASP D N 1
ATOM 6638 C CA . ASP D 1 128 ? 2.895 24.687 6.653 1.00 25.78 120 ASP D CA 1
ATOM 6639 C C . ASP D 1 128 ? 3.115 24.951 5.153 1.00 25.01 120 ASP D C 1
ATOM 6640 O O . ASP D 1 128 ? 3.401 24.019 4.401 1.00 25.22 120 ASP D O 1
ATOM 6645 N N . ILE D 1 129 ? 3.001 26.205 4.723 1.00 24.31 121 ILE D N 1
ATOM 6646 C CA . ILE D 1 129 ? 3.254 26.568 3.325 1.00 23.70 121 ILE D CA 1
ATOM 6647 C C . ILE D 1 129 ? 4.462 27.510 3.257 1.00 23.69 121 ILE D C 1
ATOM 6648 O O . ILE D 1 129 ? 4.375 28.664 3.678 1.00 23.93 121 ILE D O 1
ATOM 6653 N N . PRO D 1 130 ? 5.602 27.013 2.742 1.00 23.26 122 PRO D N 1
ATOM 6654 C CA . PRO D 1 130 ? 6.803 27.832 2.688 1.00 22.42 122 PRO D CA 1
ATOM 6655 C C . PRO D 1 130 ? 6.844 28.732 1.457 1.00 21.56 122 PRO D C 1
ATOM 6656 O O . PRO D 1 130 ? 6.165 28.452 0.473 1.00 21.62 122 PRO D O 1
ATOM 6660 N N . PRO D 1 131 ? 7.655 29.801 1.506 1.00 21.56 123 PRO D N 1
ATOM 6661 C CA . PRO D 1 131 ? 7.896 30.633 0.326 1.00 22.39 123 PRO D CA 1
ATOM 6662 C C . PRO D 1 131 ? 8.706 29.875 -0.733 1.00 23.05 123 PRO D C 1
ATOM 6663 O O . PRO D 1 131 ? 9.183 28.770 -0.457 1.00 23.73 123 PRO D O 1
ATOM 6667 N N . PRO D 1 132 ? 8.864 30.457 -1.937 1.00 23.54 124 PRO D N 1
ATOM 6668 C CA . PRO D 1 132 ? 9.543 29.727 -3.011 1.00 23.93 124 PRO D CA 1
ATOM 6669 C C . PRO D 1 132 ? 10.967 29.333 -2.628 1.00 24.43 124 PRO D C 1
ATOM 6670 O O . PRO D 1 132 ? 11.695 30.136 -2.037 1.00 23.01 124 PRO D O 1
ATOM 6674 N N . LYS D 1 133 ? 11.348 28.102 -2.957 1.00 24.91 125 LYS D N 1
ATOM 6675 C CA . LYS D 1 133 ? 12.620 27.554 -2.499 1.00 26.18 125 LYS D CA 1
ATOM 6676 C C . LYS D 1 133 ? 13.808 28.024 -3.327 1.00 25.91 125 LYS D C 1
ATOM 6677 O O . LYS D 1 133 ? 13.701 28.222 -4.539 1.00 25.33 125 LYS D O 1
ATOM 6683 N N . LEU D 1 134 ? 14.938 28.208 -2.646 1.00 26.01 126 LEU D N 1
ATOM 6684 C CA . LEU D 1 134 ? 16.199 28.542 -3.292 1.00 26.11 126 LEU D CA 1
ATOM 6685 C C . LEU D 1 134 ? 16.660 27.393 -4.176 1.00 26.95 126 LEU D C 1
ATOM 6686 O O . LEU D 1 134 ? 16.359 26.231 -3.908 1.00 26.72 126 LEU D O 1
ATOM 6691 N N . ASP D 1 135 ? 17.389 27.728 -5.233 1.00 28.67 127 ASP D N 1
ATOM 6692 C CA . ASP D 1 135 ? 18.072 26.724 -6.037 1.00 30.74 127 ASP D CA 1
ATOM 6693 C C . ASP D 1 135 ? 19.362 26.350 -5.311 1.00 31.46 127 ASP D C 1
ATOM 6694 O O . ASP D 1 135 ? 19.898 27.153 -4.539 1.00 30.36 127 ASP D O 1
ATOM 6699 N N . LYS D 1 136 ? 19.857 25.139 -5.558 1.00 32.96 128 LYS D N 1
ATOM 6700 C CA . LYS D 1 136 ? 21.138 24.698 -4.992 1.00 34.45 128 LYS D CA 1
ATOM 6701 C C . LYS D 1 136 ? 22.304 25.575 -5.462 1.00 34.27 128 LYS D C 1
ATOM 6702 O O . LYS D 1 136 ? 23.273 25.767 -4.727 1.00 34.57 128 LYS D O 1
ATOM 6708 N N . GLU D 1 137 ? 22.200 26.110 -6.677 1.00 34.15 129 GLU D N 1
ATOM 6709 C CA . GLU D 1 137 ? 23.248 26.960 -7.243 1.00 34.39 129 GLU D CA 1
ATOM 6710 C C . GLU D 1 137 ? 23.166 28.424 -6.786 1.00 32.70 129 GLU D C 1
ATOM 6711 O O . GLU D 1 137 ? 24.068 29.212 -7.072 1.00 33.75 129 GLU D O 1
ATOM 6717 N N . ASP D 1 138 ? 22.096 28.785 -6.081 1.00 31.12 130 ASP D N 1
ATOM 6718 C CA . ASP D 1 138 ? 21.904 30.160 -5.613 1.00 29.82 130 ASP D CA 1
ATOM 6719 C C . ASP D 1 138 ? 22.902 30.513 -4.502 1.00 30.42 130 ASP D C 1
ATOM 6720 O O . ASP D 1 138 ? 23.187 29.701 -3.621 1.00 29.14 130 ASP D O 1
ATOM 6725 N N . ASN D 1 139 ? 23.405 31.745 -4.559 1.00 31.23 131 ASN D N 1
ATOM 6726 C CA . ASN D 1 139 ? 24.422 32.261 -3.632 1.00 31.31 131 ASN D CA 1
ATOM 6727 C C . ASN D 1 139 ? 23.981 32.227 -2.166 1.00 29.84 131 ASN D C 1
ATOM 6728 O O . ASN D 1 139 ? 24.808 32.145 -1.257 1.00 28.73 131 ASN D O 1
ATOM 6733 N N . ARG D 1 140 ? 22.672 32.295 -1.948 1.00 28.91 132 ARG D N 1
ATOM 6734 C CA . ARG D 1 140 ? 22.105 32.395 -0.608 1.00 27.56 132 ARG D CA 1
ATOM 6735 C C . ARG D 1 140 ? 21.917 31.051 0.099 1.00 27.22 132 ARG D C 1
ATOM 6736 O O . ARG D 1 140 ? 21.602 31.031 1.287 1.00 28.55 132 ARG D O 1
ATOM 6744 N N . TRP D 1 141 ? 22.103 29.938 -0.611 1.00 25.69 133 TRP D N 1
ATOM 6745 C CA . TRP D 1 141 ? 21.947 28.613 -0.001 1.00 25.19 133 TRP D CA 1
ATOM 6746 C C . TRP D 1 141 ? 23.011 28.388 1.080 1.00 25.12 133 TRP D C 1
ATOM 6747 O O . TRP D 1 141 ? 24.206 28.402 0.775 1.00 24.41 133 TRP D O 1
ATOM 6758 N N . PRO D 1 142 ? 22.579 28.168 2.343 1.00 25.77 134 PRO D N 1
ATOM 6759 C CA . PRO D 1 142 ? 23.500 27.978 3.475 1.00 25.48 134 PRO D CA 1
ATOM 6760 C C . PRO D 1 142 ? 24.619 26.952 3.250 1.00 25.82 134 PRO D C 1
ATOM 6761 O O . PRO D 1 142 ? 25.676 27.057 3.877 1.00 26.25 134 PRO D O 1
ATOM 6765 N N . GLY D 1 143 ? 24.391 25.975 2.375 1.00 24.77 135 GLY D N 1
ATOM 6766 C CA . GLY D 1 143 ? 25.427 25.006 2.002 1.00 25.30 135 GLY D CA 1
ATOM 6767 C C . GLY D 1 143 ? 26.695 25.590 1.388 1.00 25.34 135 GLY D C 1
ATOM 6768 O O . GLY D 1 143 ? 27.730 24.919 1.362 1.00 25.00 135 GLY D O 1
ATOM 6769 N N . HIS D 1 144 ? 26.616 26.821 0.878 1.00 25.75 136 HIS D N 1
ATOM 6770 C CA . HIS D 1 144 ? 27.792 27.531 0.357 1.00 26.51 136 HIS D CA 1
ATOM 6771 C C . HIS D 1 144 ? 28.449 28.417 1.416 1.00 25.92 136 HIS D C 1
ATOM 6772 O O . HIS D 1 144 ? 29.494 29.014 1.166 1.00 26.42 136 HIS D O 1
ATOM 6779 N N . ASN D 1 145 ? 27.833 28.501 2.590 1.00 25.61 137 ASN D N 1
ATOM 6780 C CA . ASN D 1 145 ? 28.326 29.339 3.669 1.00 24.55 137 ASN D CA 1
ATOM 6781 C C . ASN D 1 145 ? 29.198 28.520 4.624 1.00 25.46 137 ASN D C 1
ATOM 6782 O O . ASN D 1 145 ? 28.750 27.511 5.180 1.00 24.34 137 ASN D O 1
ATOM 6787 N N . VAL D 1 146 ? 30.435 28.981 4.823 1.00 25.61 138 VAL D N 1
ATOM 6788 C CA . VAL D 1 146 ? 31.435 28.265 5.631 1.00 25.14 138 VAL D CA 1
ATOM 6789 C C . VAL D 1 146 ? 31.048 28.144 7.106 1.00 24.13 138 VAL D C 1
ATOM 6790 O O . VAL D 1 146 ? 31.564 27.277 7.805 1.00 25.40 138 VAL D O 1
ATOM 6794 N N . VAL D 1 147 ? 30.148 29.015 7.564 1.00 23.03 139 VAL D N 1
ATOM 6795 C CA . VAL D 1 147 ? 29.553 28.923 8.897 1.00 22.52 139 VAL D CA 1
ATOM 6796 C C . VAL D 1 147 ? 28.947 27.534 9.161 1.00 22.92 139 VAL D C 1
ATOM 6797 O O . VAL D 1 147 ? 28.962 27.050 10.294 1.00 23.58 139 VAL D O 1
ATOM 6801 N N . TYR D 1 148 ? 28.428 26.899 8.110 1.00 23.15 140 TYR D N 1
ATOM 6802 C CA . TYR D 1 148 ? 27.785 25.587 8.217 1.00 21.58 140 TYR D CA 1
ATOM 6803 C C . TYR D 1 148 ? 28.626 24.431 7.659 1.00 22.04 140 TYR D C 1
ATOM 6804 O O . TYR D 1 148 ? 28.084 23.354 7.362 1.00 20.64 140 TYR D O 1
ATOM 6813 N N . LYS D 1 149 ? 29.941 24.634 7.550 1.00 22.49 141 LYS D N 1
ATOM 6814 C CA . LYS D 1 149 ? 30.847 23.608 7.009 1.00 24.62 141 LYS D CA 1
ATOM 6815 C C . LYS D 1 149 ? 30.860 22.314 7.832 1.00 24.40 141 LYS D C 1
ATOM 6816 O O . LYS D 1 149 ? 31.179 21.256 7.306 1.00 22.95 141 LYS D O 1
ATOM 6822 N N . ASN D 1 150 ? 30.533 22.405 9.118 1.00 26.35 142 ASN D N 1
ATOM 6823 C CA . ASN D 1 150 ? 30.461 21.216 9.983 1.00 29.30 142 ASN D CA 1
ATOM 6824 C C . ASN D 1 150 ? 29.075 20.568 10.028 1.00 28.52 142 ASN D C 1
ATOM 6825 O O . ASN D 1 150 ? 28.896 19.527 10.660 1.00 27.20 142 ASN D O 1
ATOM 6830 N N . VAL D 1 151 ? 28.108 21.195 9.362 1.00 28.00 143 VAL D N 1
ATOM 6831 C CA . VAL D 1 151 ? 26.751 20.689 9.281 1.00 26.94 143 VAL D CA 1
ATOM 6832 C C . VAL D 1 151 ? 26.556 20.018 7.925 1.00 27.25 143 VAL D C 1
ATOM 6833 O O . VAL D 1 151 ? 26.904 20.600 6.898 1.00 27.27 143 VAL D O 1
ATOM 6837 N N . PRO D 1 152 ? 26.010 18.786 7.910 1.00 26.69 144 PRO D N 1
ATOM 6838 C CA . PRO D 1 152 ? 25.708 18.131 6.638 1.00 26.49 144 PRO D CA 1
ATOM 6839 C C . PRO D 1 152 ? 24.774 18.970 5.773 1.00 25.94 144 PRO D C 1
ATOM 6840 O O . PRO D 1 152 ? 23.805 19.545 6.279 1.00 25.88 144 PRO D O 1
ATOM 6844 N N . LYS D 1 153 ? 25.072 19.034 4.482 1.00 25.56 145 LYS D N 1
ATOM 6845 C CA . LYS D 1 153 ? 24.339 19.897 3.565 1.00 26.81 145 LYS D CA 1
ATOM 6846 C C . LYS D 1 153 ? 22.845 19.593 3.535 1.00 26.98 145 LYS D C 1
ATOM 6847 O O . LYS D 1 153 ? 22.035 20.506 3.415 1.00 27.17 145 LYS D O 1
ATOM 6853 N N . ASP D 1 154 ? 22.483 18.319 3.660 1.00 28.25 146 ASP D N 1
ATOM 6854 C CA . ASP D 1 154 ? 21.074 17.914 3.666 1.00 29.37 146 ASP D CA 1
ATOM 6855 C C . ASP D 1 154 ? 20.250 18.541 4.788 1.00 28.58 146 ASP D C 1
ATOM 6856 O O . ASP D 1 154 ? 19.050 18.744 4.623 1.00 29.35 146 ASP D O 1
ATOM 6861 N N . ALA D 1 155 ? 20.887 18.846 5.918 1.00 27.60 147 ALA D N 1
ATOM 6862 C CA . ALA D 1 155 ? 20.218 19.549 7.018 1.00 26.32 147 ALA D CA 1
ATOM 6863 C C . ALA D 1 155 ? 19.931 21.023 6.708 1.00 26.12 147 ALA D C 1
ATOM 6864 O O . ALA D 1 155 ? 19.184 21.681 7.443 1.00 27.63 147 ALA D O 1
ATOM 6866 N N . LEU D 1 156 ? 20.523 21.544 5.635 1.00 24.61 148 LEU D N 1
ATOM 6867 C CA . LEU D 1 156 ? 20.457 22.973 5.333 1.00 25.08 148 LEU D CA 1
ATOM 6868 C C . LEU D 1 156 ? 19.296 23.269 4.375 1.00 24.16 148 LEU D C 1
ATOM 6869 O O . LEU D 1 156 ? 19.220 22.686 3.294 1.00 23.77 148 LEU D O 1
ATOM 6874 N N . PRO D 1 157 ? 18.385 24.176 4.773 1.00 24.70 149 PRO D N 1
ATOM 6875 C CA . PRO D 1 157 ? 17.153 24.376 4.020 1.00 25.00 149 PRO D CA 1
ATOM 6876 C C . PRO D 1 157 ? 17.314 25.251 2.783 1.00 24.28 149 PRO D C 1
ATOM 6877 O O . PRO D 1 157 ? 18.112 26.188 2.788 1.00 24.17 149 PRO D O 1
ATOM 6881 N N . PHE D 1 158 ? 16.549 24.932 1.739 1.00 24.54 150 PHE D N 1
ATOM 6882 C CA . PHE D 1 158 ? 16.367 25.826 0.598 1.00 24.12 150 PHE D CA 1
ATOM 6883 C C . PHE D 1 158 ? 15.214 26.791 0.877 1.00 23.20 150 PHE D C 1
ATOM 6884 O O . PHE D 1 158 ? 15.093 27.820 0.219 1.00 21.94 150 PHE D O 1
ATOM 6892 N N . THR D 1 159 ? 14.364 26.432 1.841 1.00 22.64 151 THR D N 1
ATOM 6893 C CA . THR D 1 159 ? 13.225 27.250 2.276 1.00 21.62 151 THR D CA 1
ATOM 6894 C C . THR D 1 159 ? 12.628 26.614 3.533 1.00 22.54 151 THR D C 1
ATOM 6895 O O . THR D 1 159 ? 12.882 25.438 3.811 1.00 21.20 151 THR D O 1
ATOM 6899 N N . GLU D 1 160 ? 11.831 27.381 4.277 1.00 22.23 152 GLU D N 1
ATOM 6900 C CA . GLU D 1 160 ? 11.166 26.866 5.475 1.00 23.27 152 GLU D CA 1
ATOM 6901 C C . GLU D 1 160 ? 9.759 27.433 5.687 1.00 23.17 152 GLU D C 1
ATOM 6902 O O . GLU D 1 160 ? 9.507 28.615 5.439 1.00 21.69 152 GLU D O 1
ATOM 6908 N N . CYS D 1 161 ? 8.850 26.569 6.139 1.00 23.37 153 CYS D N 1
ATOM 6909 C CA . CYS D 1 161 ? 7.618 27.008 6.786 1.00 23.88 153 CYS D CA 1
ATOM 6910 C C . CYS D 1 161 ? 7.842 26.944 8.299 1.00 24.04 153 CYS D C 1
ATOM 6911 O O . CYS D 1 161 ? 8.846 26.389 8.758 1.00 24.26 153 CYS D O 1
ATOM 6914 N N . LEU D 1 162 ? 6.923 27.511 9.077 1.00 23.75 154 LEU D N 1
ATOM 6915 C CA . LEU D 1 162 ? 7.051 27.477 10.536 1.00 23.48 154 LEU D CA 1
ATOM 6916 C C . LEU D 1 162 ? 7.139 26.043 11.046 1.00 24.22 154 LEU D C 1
ATOM 6917 O O . LEU D 1 162 ? 7.829 25.782 12.026 1.00 23.75 154 LEU D O 1
ATOM 6922 N N . LYS D 1 163 ? 6.441 25.126 10.373 1.00 25.34 155 LYS D N 1
ATOM 6923 C CA . LYS D 1 163 ? 6.478 23.703 10.716 1.00 25.22 155 LYS D CA 1
ATOM 6924 C C . LYS D 1 163 ? 7.902 23.142 10.648 1.00 25.81 155 LYS D C 1
ATOM 6925 O O . LYS D 1 163 ? 8.312 22.381 11.526 1.00 24.63 155 LYS D O 1
ATOM 6931 N N . ASP D 1 164 ? 8.652 23.521 9.612 1.00 26.70 156 ASP D N 1
ATOM 6932 C CA . ASP D 1 164 ? 10.035 23.058 9.460 1.00 25.87 156 ASP D CA 1
ATOM 6933 C C . ASP D 1 164 ? 10.878 23.546 10.622 1.00 25.97 156 ASP D C 1
ATOM 6934 O O . ASP D 1 164 ? 11.624 22.770 11.221 1.00 26.27 156 ASP D O 1
ATOM 6939 N N . THR D 1 165 ? 10.753 24.837 10.931 1.00 25.48 157 THR D N 1
ATOM 6940 C CA . THR D 1 165 ? 11.471 25.440 12.047 1.00 25.26 157 THR D CA 1
ATOM 6941 C C . THR D 1 165 ? 11.146 24.742 13.362 1.00 24.99 157 THR D C 1
ATOM 6942 O O . THR D 1 165 ? 12.032 24.519 14.187 1.00 25.44 157 THR D O 1
ATOM 6946 N N . VAL D 1 166 ? 9.872 24.418 13.564 1.00 25.00 158 VAL D N 1
ATOM 6947 C CA . VAL D 1 166 ? 9.443 23.727 14.779 1.00 24.60 158 VAL D CA 1
ATOM 6948 C C . VAL D 1 166 ? 10.127 22.371 14.875 1.00 24.53 158 VAL D C 1
ATOM 6949 O O . VAL D 1 166 ? 10.670 22.017 15.923 1.00 26.14 158 VAL D O 1
ATOM 6953 N N . GLU D 1 167 ? 10.123 21.631 13.772 1.00 24.41 159 GLU D N 1
ATOM 6954 C CA . GLU D 1 167 ? 10.723 20.296 13.741 1.00 24.57 159 GLU D CA 1
ATOM 6955 C C . GLU D 1 167 ? 12.254 20.306 13.913 1.00 24.20 159 GLU D C 1
ATOM 6956 O O . GLU D 1 167 ? 12.813 19.343 14.423 1.00 24.76 159 GLU D O 1
ATOM 6962 N N . ARG D 1 168 ? 12.937 21.386 13.534 1.00 26.02 160 ARG D N 1
ATOM 6963 C CA . ARG D 1 168 ? 14.392 21.426 13.740 1.00 26.47 160 ARG D CA 1
ATOM 6964 C C . ARG D 1 168 ? 14.813 21.938 15.125 1.00 25.14 160 ARG D C 1
ATOM 6965 O O . ARG D 1 168 ? 15.911 21.626 15.578 1.00 25.46 160 ARG D O 1
ATOM 6973 N N . VAL D 1 169 ? 13.942 22.695 15.793 1.00 24.23 161 VAL D N 1
ATOM 6974 C CA . VAL D 1 169 ? 14.204 23.179 17.150 1.00 24.34 161 VAL D CA 1
ATOM 6975 C C . VAL D 1 169 ? 13.990 22.098 18.226 1.00 25.70 161 VAL D C 1
ATOM 6976 O O . VAL D 1 169 ? 14.708 22.070 19.226 1.00 25.19 161 VAL D O 1
ATOM 6980 N N . LEU D 1 170 ? 13.027 21.203 18.013 1.00 25.28 162 LEU D N 1
ATOM 6981 C CA . LEU D 1 170 ? 12.619 20.237 19.043 1.00 25.72 162 LEU D CA 1
ATOM 6982 C C . LEU D 1 170 ? 13.729 19.255 19.486 1.00 24.73 162 LEU D C 1
ATOM 6983 O O . LEU D 1 170 ? 13.857 18.980 20.681 1.00 22.92 162 LEU D O 1
ATOM 6988 N N . PRO D 1 171 ? 14.519 18.713 18.538 1.00 23.23 163 PRO D N 1
ATOM 6989 C CA . PRO D 1 171 ? 15.657 17.883 18.945 1.00 23.93 163 PRO D CA 1
ATOM 6990 C C . PRO D 1 171 ? 16.670 18.612 19.834 1.00 21.67 163 PRO D C 1
ATOM 6991 O O . PRO D 1 171 ? 17.200 18.023 20.775 1.00 20.97 163 PRO D O 1
ATOM 6995 N N . PHE D 1 172 ? 16.933 19.881 19.546 1.00 22.05 164 PHE D N 1
ATOM 6996 C CA . PHE D 1 172 ? 17.827 20.654 20.391 1.00 21.39 164 PHE D CA 1
ATOM 6997 C C . PHE D 1 172 ? 17.246 20.843 21.793 1.00 22.67 164 PHE D C 1
ATOM 6998 O O . PHE D 1 172 ? 17.990 20.849 22.780 1.00 25.14 164 PHE D O 1
ATOM 7006 N N . TRP D 1 173 ? 15.926 20.994 21.881 1.00 21.20 165 TRP D N 1
ATOM 7007 C CA . TRP D 1 173 ? 15.234 21.016 23.175 1.00 20.91 165 TRP D CA 1
ATOM 7008 C C . TRP D 1 173 ? 15.463 19.708 23.926 1.00 21.15 165 TRP D C 1
ATOM 7009 O O . TRP D 1 173 ? 15.886 19.705 25.081 1.00 19.86 165 TRP D O 1
ATOM 7020 N N . PHE D 1 174 ? 15.188 18.595 23.260 1.00 21.51 166 PHE D N 1
ATOM 7021 C CA . PHE D 1 174 ? 15.271 17.295 23.918 1.00 21.78 166 PHE D CA 1
ATOM 7022 C C . PHE D 1 174 ? 16.707 16.859 24.222 1.00 21.24 166 PHE D C 1
ATOM 7023 O O . PHE D 1 174 ? 16.929 16.132 25.193 1.00 21.59 166 PHE D O 1
ATOM 7031 N N . ASP D 1 175 ? 17.662 17.288 23.395 1.00 20.66 167 ASP D N 1
ATOM 7032 C CA . ASP D 1 175 ? 19.061 16.843 23.510 1.00 21.62 167 ASP D CA 1
ATOM 7033 C C . ASP D 1 175 ? 19.917 17.734 24.412 1.00 22.04 167 ASP D C 1
ATOM 7034 O O . ASP D 1 175 ? 20.858 17.248 25.024 1.00 21.51 167 ASP D O 1
ATOM 7039 N N . HIS D 1 176 ? 19.604 19.027 24.489 1.00 21.68 168 HIS D N 1
ATOM 7040 C CA . HIS D 1 176 ? 20.489 19.975 25.167 1.00 24.48 168 HIS D CA 1
ATOM 7041 C C . HIS D 1 176 ? 19.821 20.861 26.211 1.00 24.12 168 HIS D C 1
ATOM 7042 O O . HIS D 1 176 ? 20.303 20.944 27.341 1.00 25.66 168 HIS D O 1
ATOM 7049 N N . ILE D 1 177 ? 18.724 21.516 25.851 1.00 23.86 169 ILE D N 1
ATOM 7050 C CA . ILE D 1 177 ? 18.110 22.481 26.762 1.00 23.46 169 ILE D CA 1
ATOM 7051 C C . ILE D 1 177 ? 17.446 21.774 27.946 1.00 23.25 169 ILE D C 1
ATOM 7052 O O . ILE D 1 177 ? 17.707 22.109 29.099 1.00 24.32 169 ILE D O 1
ATOM 7057 N N . ALA D 1 178 ? 16.605 20.789 27.654 1.00 21.50 170 ALA D N 1
ATOM 7058 C CA . ALA D 1 178 ? 15.825 20.111 28.684 1.00 20.59 170 ALA D CA 1
ATOM 7059 C C . ALA D 1 178 ? 16.682 19.301 29.668 1.00 20.56 170 ALA D C 1
ATOM 7060 O O . ALA D 1 178 ? 16.421 19.336 30.871 1.00 20.82 170 ALA D O 1
ATOM 7062 N N . PRO D 1 179 ? 17.692 18.556 29.170 1.00 19.85 171 PRO D N 1
ATOM 7063 C CA . PRO D 1 179 ? 18.593 17.868 30.108 1.00 20.56 171 PRO D CA 1
ATOM 7064 C C . PRO D 1 179 ? 19.315 18.816 31.074 1.00 21.12 171 PRO D C 1
ATOM 7065 O O . PRO D 1 179 ? 19.504 18.471 32.244 1.00 21.36 171 PRO D O 1
ATOM 7069 N N . ASP D 1 180 ? 19.704 19.995 30.590 1.00 21.86 172 ASP D N 1
ATOM 7070 C CA . ASP D 1 180 ? 20.301 21.022 31.449 1.00 23.06 172 ASP D CA 1
ATOM 7071 C C . ASP D 1 180 ? 19.334 21.474 32.526 1.00 23.17 172 ASP D C 1
ATOM 7072 O O . ASP D 1 180 ? 19.714 21.589 33.695 1.00 21.86 172 ASP D O 1
ATOM 7077 N N . ILE D 1 181 ? 18.086 21.728 32.133 1.00 24.17 173 ILE D N 1
ATOM 7078 C CA . ILE D 1 181 ? 17.071 22.180 33.089 1.00 25.04 173 ILE D CA 1
ATOM 7079 C C . ILE D 1 181 ? 16.874 21.113 34.164 1.00 23.83 173 ILE D C 1
ATOM 7080 O O . ILE D 1 181 ? 16.828 21.424 35.351 1.00 24.13 173 ILE D O 1
ATOM 7085 N N . LEU D 1 182 ? 16.782 19.857 33.736 1.00 24.01 174 LEU D N 1
ATOM 7086 C CA . LEU D 1 182 ? 16.629 18.728 34.657 1.00 24.98 174 LEU D CA 1
ATOM 7087 C C . LEU D 1 182 ? 17.875 18.507 35.527 1.00 25.09 174 LEU D C 1
ATOM 7088 O O . LEU D 1 182 ? 17.781 17.941 36.614 1.00 24.74 174 LEU D O 1
ATOM 7093 N N . ALA D 1 183 ? 19.029 18.966 35.046 1.00 25.34 175 ALA D N 1
ATOM 7094 C CA . ALA D 1 183 ? 20.278 18.927 35.811 1.00 25.63 175 ALA D CA 1
ATOM 7095 C C . ALA D 1 183 ? 20.450 20.156 36.708 1.00 25.27 175 ALA D C 1
ATOM 7096 O O . ALA D 1 183 ? 21.552 20.421 37.180 1.00 25.88 175 ALA D O 1
ATOM 7098 N N . ASN D 1 184 ? 19.363 20.899 36.922 1.00 25.31 176 ASN D N 1
ATOM 7099 C CA . ASN D 1 184 ? 19.314 22.053 37.823 1.00 25.99 176 ASN D CA 1
ATOM 7100 C C . ASN D 1 184 ? 20.184 23.232 37.363 1.00 26.12 176 ASN D C 1
ATOM 7101 O O . ASN D 1 184 ? 20.641 24.033 38.182 1.00 26.90 176 ASN D O 1
ATOM 7110 N N . LYS D 1 185 ? 20.392 23.344 36.054 1.00 26.97 177 LYS D N 1
ATOM 7111 C CA . LYS D 1 185 ? 21.080 24.498 35.468 1.00 28.54 177 LYS D CA 1
ATOM 7112 C C . LYS D 1 185 ? 20.063 25.566 35.075 1.00 27.77 177 LYS D C 1
ATOM 7113 O O . LYS D 1 185 ? 18.960 25.248 34.633 1.00 30.07 177 LYS D O 1
ATOM 7119 N N . LYS D 1 186 ? 20.436 26.829 35.242 1.00 27.16 178 LYS D N 1
ATOM 7120 C CA . LYS D 1 186 ? 19.576 27.952 34.872 1.00 26.56 178 LYS D CA 1
ATOM 7121 C C . LYS D 1 186 ? 19.867 28.366 33.432 1.00 26.19 178 LYS D C 1
ATOM 7122 O O . LYS D 1 186 ? 20.976 28.806 33.119 1.00 25.02 178 LYS D O 1
ATOM 7128 N N . VAL D 1 187 ? 18.868 28.219 32.563 1.00 25.92 179 VAL D N 1
ATOM 7129 C CA . VAL D 1 187 ? 19.056 28.402 31.127 1.00 25.75 179 VAL D CA 1
ATOM 7130 C C . VAL D 1 187 ? 18.385 29.673 30.624 1.00 25.98 179 VAL D C 1
ATOM 7131 O O . VAL D 1 187 ? 17.262 29.983 31.019 1.00 29.42 179 VAL D O 1
ATOM 7135 N N . MET D 1 188 ? 19.093 30.413 29.774 1.00 25.44 180 MET D N 1
ATOM 7136 C CA . MET D 1 188 ? 18.479 31.422 28.920 1.00 24.88 180 MET D CA 1
ATOM 7137 C C . MET D 1 188 ? 18.603 30.983 27.466 1.00 24.65 180 MET D C 1
ATOM 7138 O O . MET D 1 188 ? 19.669 30.545 27.045 1.00 23.38 180 MET D O 1
ATOM 7143 N N . VAL D 1 189 ? 17.516 31.112 26.708 1.00 23.93 181 VAL D N 1
ATOM 7144 C CA . VAL D 1 189 ? 17.557 30.948 25.259 1.00 23.74 181 VAL D CA 1
ATOM 7145 C C . VAL D 1 189 ? 17.345 32.310 24.607 1.00 22.95 181 VAL D C 1
ATOM 7146 O O . VAL D 1 189 ? 16.261 32.875 24.707 1.00 21.29 181 VAL D O 1
ATOM 7150 N N . ALA D 1 190 ? 18.381 32.823 23.944 1.00 22.85 182 ALA D N 1
ATOM 7151 C CA . ALA D 1 190 ? 18.319 34.128 23.283 1.00 22.63 182 ALA D CA 1
ATOM 7152 C C . ALA D 1 190 ? 18.319 33.864 21.794 1.00 21.35 182 ALA D C 1
ATOM 7153 O O . ALA D 1 190 ? 19.339 33.455 21.246 1.00 23.39 182 ALA D O 1
ATOM 7155 N N . ALA D 1 191 ? 17.176 34.071 21.144 1.00 19.55 183 ALA D N 1
ATOM 7156 C CA . ALA D 1 191 ? 17.016 33.653 19.754 1.00 20.96 183 ALA D CA 1
ATOM 7157 C C . ALA D 1 191 ? 16.038 34.526 18.976 1.00 20.71 183 ALA D C 1
ATOM 7158 O O . ALA D 1 191 ? 15.992 35.758 19.176 1.00 22.55 183 ALA D O 1
ATOM 7160 N N . HIS D 1 192 ? 15.273 33.897 18.084 1.00 21.68 184 HIS D N 1
ATOM 7161 C CA . HIS D 1 192 ? 14.439 34.605 17.113 1.00 23.33 184 HIS D CA 1
ATOM 7162 C C . HIS D 1 192 ? 12.975 34.298 17.342 1.00 24.72 184 HIS D C 1
ATOM 7163 O O . HIS D 1 192 ? 12.628 33.268 17.930 1.00 25.01 184 HIS D O 1
ATOM 7170 N N . GLY D 1 193 ? 12.123 35.198 16.860 1.00 25.08 185 GLY D N 1
ATOM 7171 C CA . GLY D 1 193 ? 10.677 35.052 16.975 1.00 25.05 185 GLY D CA 1
ATOM 7172 C C . GLY D 1 193 ? 10.186 33.654 16.655 1.00 23.96 185 GLY D C 1
ATOM 7173 O O . GLY D 1 193 ? 9.565 33.018 17.494 1.00 26.54 185 GLY D O 1
ATOM 7174 N N . ASN D 1 194 ? 10.490 33.163 15.458 1.00 23.66 186 ASN D N 1
ATOM 7175 C CA . ASN D 1 194 ? 9.967 31.868 15.007 1.00 23.40 186 ASN D CA 1
ATOM 7176 C C . ASN D 1 194 ? 10.572 30.647 15.695 1.00 24.92 186 ASN D C 1
ATOM 7177 O O . ASN D 1 194 ? 9.862 29.658 15.921 1.00 25.62 186 ASN D O 1
ATOM 7182 N N . SER D 1 195 ? 11.870 30.691 16.008 1.00 25.22 187 SER D N 1
ATOM 7183 C CA . SER D 1 195 ? 12.507 29.573 16.707 1.00 23.65 187 SER D CA 1
ATOM 7184 C C . SER D 1 195 ? 11.998 29.484 18.150 1.00 24.68 187 SER D C 1
ATOM 7185 O O . SER D 1 195 ? 11.783 28.387 18.669 1.00 25.91 187 SER D O 1
ATOM 7188 N N . LEU D 1 196 ? 11.765 30.636 18.774 1.00 24.87 188 LEU D N 1
ATOM 7189 C CA . LEU D 1 196 ? 11.161 30.673 20.109 1.00 25.42 188 LEU D CA 1
ATOM 7190 C C . LEU D 1 196 ? 9.701 30.214 20.102 1.00 25.37 188 LEU D C 1
ATOM 7191 O O . LEU D 1 196 ? 9.269 29.526 21.030 1.00 26.13 188 LEU D O 1
ATOM 7196 N N . ARG D 1 197 ? 8.946 30.580 19.064 1.00 23.66 189 ARG D N 1
ATOM 7197 C CA . ARG D 1 197 ? 7.586 30.055 18.905 1.00 24.23 189 ARG D CA 1
ATOM 7198 C C . ARG D 1 197 ? 7.593 28.526 18.816 1.00 24.57 189 ARG D C 1
ATOM 7199 O O . ARG D 1 197 ? 6.699 27.863 19.348 1.00 24.46 189 ARG D O 1
ATOM 7207 N N . GLY D 1 198 ? 8.609 27.977 18.152 1.00 25.29 190 GLY D N 1
ATOM 7208 C CA . GLY D 1 198 ? 8.818 26.528 18.098 1.00 25.76 190 GLY D CA 1
ATOM 7209 C C . GLY D 1 198 ? 8.926 25.884 19.470 1.00 26.01 190 GLY D C 1
ATOM 7210 O O . GLY D 1 198 ? 8.300 24.857 19.729 1.00 27.46 190 GLY D O 1
ATOM 7211 N N . LEU D 1 199 ? 9.719 26.492 20.350 1.00 25.78 191 LEU D N 1
ATOM 7212 C CA . LEU D 1 199 ? 9.858 26.021 21.725 1.00 26.22 191 LEU D CA 1
ATOM 7213 C C . LEU D 1 199 ? 8.550 26.169 22.503 1.00 26.38 191 LEU D C 1
ATOM 7214 O O . LEU D 1 199 ? 8.107 25.229 23.165 1.00 27.61 191 LEU D O 1
ATOM 7219 N N . VAL D 1 200 ? 7.935 27.349 22.412 1.00 24.18 192 VAL D N 1
ATOM 7220 C CA . VAL D 1 200 ? 6.680 27.626 23.111 1.00 23.54 192 VAL D CA 1
ATOM 7221 C C . VAL D 1 200 ? 5.570 26.675 22.663 1.00 22.95 192 VAL D C 1
ATOM 7222 O O . VAL D 1 200 ? 4.776 26.223 23.481 1.00 20.88 192 VAL D O 1
ATOM 7226 N N . LYS D 1 201 ? 5.534 26.350 21.373 1.00 24.01 193 LYS D N 1
ATOM 7227 C CA . LYS D 1 201 ? 4.535 25.415 20.861 1.00 23.96 193 LYS D CA 1
ATOM 7228 C C . LYS D 1 201 ? 4.610 24.081 21.589 1.00 24.39 193 LYS D C 1
ATOM 7229 O O . LYS D 1 201 ? 3.579 23.504 21.941 1.00 22.10 193 LYS D O 1
ATOM 7235 N N . HIS D 1 202 ? 5.832 23.596 21.810 1.00 25.61 194 HIS D N 1
ATOM 7236 C CA . HIS D 1 202 ? 6.040 22.347 22.542 1.00 25.52 194 HIS D CA 1
ATOM 7237 C C . HIS D 1 202 ? 5.747 22.511 24.035 1.00 25.76 194 HIS D C 1
ATOM 7238 O O . HIS D 1 202 ? 5.086 21.662 24.635 1.00 25.43 194 HIS D O 1
ATOM 7245 N N . LEU D 1 203 ? 6.244 23.597 24.625 1.00 25.85 195 LEU D N 1
ATOM 7246 C CA . LEU D 1 203 ? 6.091 23.838 26.064 1.00 26.12 195 LEU D CA 1
ATOM 7247 C C . LEU D 1 203 ? 4.630 23.902 26.487 1.00 26.09 195 LEU D C 1
ATOM 7248 O O . LEU D 1 203 ? 4.221 23.199 27.407 1.00 24.38 195 LEU D O 1
ATOM 7253 N N . ASP D 1 204 ? 3.854 24.749 25.812 1.00 26.05 196 ASP D N 1
ATOM 7254 C CA . ASP D 1 204 ? 2.436 24.934 26.143 1.00 26.06 196 ASP D CA 1
ATOM 7255 C C . ASP D 1 204 ? 1.485 24.019 25.349 1.00 25.73 196 ASP D C 1
ATOM 7256 O O . ASP D 1 204 ? 0.267 24.184 25.424 1.00 24.60 196 ASP D O 1
ATOM 7261 N N . ASN D 1 205 ? 2.037 23.056 24.606 1.00 25.79 197 ASN D N 1
ATOM 7262 C CA . ASN D 1 205 ? 1.239 22.125 23.804 1.00 26.44 197 ASN D CA 1
ATOM 7263 C C . ASN D 1 205 ? 0.202 22.868 22.955 1.00 26.24 197 ASN D C 1
ATOM 7264 O O . ASN D 1 205 ? -0.994 22.565 22.988 1.00 26.15 197 ASN D O 1
ATOM 7269 N N . LEU D 1 206 ? 0.681 23.857 22.207 1.00 26.17 198 LEU D N 1
ATOM 7270 C CA . LEU D 1 206 ? -0.187 24.721 21.419 1.00 25.84 198 LEU D CA 1
ATOM 7271 C C . LEU D 1 206 ? -0.641 24.036 20.138 1.00 26.76 198 LEU D C 1
ATOM 7272 O O . LEU D 1 206 ? 0.086 23.230 19.554 1.00 26.45 198 LEU D O 1
ATOM 7277 N N . SER D 1 207 ? -1.852 24.373 19.709 1.00 27.29 199 SER D N 1
ATOM 7278 C CA . SER D 1 207 ? -2.333 23.990 18.392 1.00 27.79 199 SER D CA 1
ATOM 7279 C C . SER D 1 207 ? -1.627 24.843 17.344 1.00 28.28 199 SER D C 1
ATOM 7280 O O . SER D 1 207 ? -1.012 25.864 17.668 1.00 28.24 199 SER D O 1
ATOM 7283 N N . GLU D 1 208 ? -1.737 24.429 16.086 1.00 28.97 200 GLU D N 1
ATOM 7284 C CA . GLU D 1 208 ? -1.227 25.220 14.968 1.00 29.79 200 GLU D CA 1
ATOM 7285 C C . GLU D 1 208 ? -1.847 26.622 14.970 1.00 29.48 200 GLU D C 1
ATOM 7286 O O . GLU D 1 208 ? -1.158 27.611 14.721 1.00 29.64 200 GLU D O 1
ATOM 7292 N N . ALA D 1 209 ? -3.138 26.699 15.280 1.00 28.79 201 ALA D N 1
ATOM 7293 C CA . ALA D 1 209 ? -3.854 27.975 15.350 1.00 28.92 201 ALA D CA 1
ATOM 7294 C C . ALA D 1 209 ? -3.330 28.896 16.460 1.00 28.42 201 ALA D C 1
ATOM 7295 O O . ALA D 1 209 ? -3.133 30.091 16.231 1.00 28.47 201 ALA D O 1
ATOM 7297 N N . ASP D 1 210 ? -3.111 28.343 17.652 1.00 28.39 202 ASP D N 1
ATOM 7298 C CA . ASP D 1 210 ? -2.609 29.127 18.789 1.00 28.45 202 ASP D CA 1
ATOM 7299 C C . ASP D 1 210 ? -1.227 29.728 18.508 1.00 28.67 202 ASP D C 1
ATOM 7300 O O . ASP D 1 210 ? -0.998 30.909 18.779 1.00 29.39 202 ASP D O 1
ATOM 7305 N N . VAL D 1 211 ? -0.314 28.919 17.968 1.00 27.87 203 VAL D N 1
ATOM 7306 C CA . VAL D 1 211 ? 1.058 29.376 17.718 1.00 27.71 203 VAL D CA 1
ATOM 7307 C C . VAL D 1 211 ? 1.144 30.425 16.598 1.00 28.56 203 VAL D C 1
ATOM 7308 O O . VAL D 1 211 ? 2.005 31.304 16.640 1.00 29.20 203 VAL D O 1
ATOM 7312 N N . LEU D 1 212 ? 0.256 30.345 15.610 1.00 28.51 204 LEU D N 1
ATOM 7313 C CA . LEU D 1 212 ? 0.210 31.356 14.551 1.00 28.66 204 LEU D CA 1
ATOM 7314 C C . LEU D 1 212 ? -0.200 32.728 15.096 1.00 29.97 204 LEU D C 1
ATOM 7315 O O . LEU D 1 212 ? 0.274 33.758 14.617 1.00 29.45 204 LEU D O 1
ATOM 7320 N N . GLU D 1 213 ? -1.078 32.736 16.095 1.00 30.94 205 GLU D N 1
ATOM 7321 C CA . GLU D 1 213 ? -1.526 33.985 16.709 1.00 32.66 205 GLU D CA 1
ATOM 7322 C C . GLU D 1 213 ? -0.571 34.464 17.805 1.00 32.54 205 GLU D C 1
ATOM 7323 O O . GLU D 1 213 ? -0.589 35.642 18.172 1.00 31.88 205 GLU D O 1
ATOM 7329 N N . LEU D 1 214 ? 0.255 33.554 18.325 1.00 32.37 206 LEU D N 1
ATOM 7330 C CA . LEU D 1 214 ? 1.250 33.905 19.338 1.00 33.10 206 LEU D CA 1
ATOM 7331 C C . LEU D 1 214 ? 2.237 34.927 18.777 1.00 32.49 206 LEU D C 1
ATOM 7332 O O . LEU D 1 214 ? 2.752 34.760 17.675 1.00 31.63 206 LEU D O 1
ATOM 7337 N N . ASN D 1 215 ? 2.481 35.988 19.541 1.00 32.99 207 ASN D N 1
ATOM 7338 C CA . ASN D 1 215 ? 3.385 37.055 19.126 1.00 33.28 207 ASN D CA 1
ATOM 7339 C C . ASN D 1 215 ? 4.304 37.433 20.286 1.00 32.06 207 ASN D C 1
ATOM 7340 O O . ASN D 1 215 ? 3.862 38.015 21.276 1.00 32.38 207 ASN D O 1
ATOM 7345 N N . ILE D 1 216 ? 5.581 37.083 20.163 1.00 30.12 208 ILE D N 1
ATOM 7346 C CA . ILE D 1 216 ? 6.547 37.331 21.224 1.00 28.77 208 ILE D CA 1
ATOM 7347 C C . ILE D 1 216 ? 7.224 38.677 20.978 1.00 28.17 208 ILE D C 1
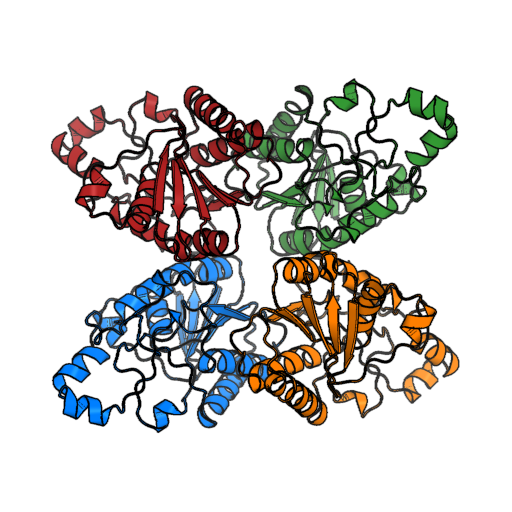ATOM 7348 O O . ILE D 1 216 ? 7.879 38.861 19.952 1.00 27.64 208 ILE D O 1
ATOM 7353 N N . PRO D 1 217 ? 7.064 39.625 21.914 1.00 27.83 209 PRO D N 1
ATOM 7354 C CA . PRO D 1 217 ? 7.689 40.931 21.724 1.00 27.61 209 PRO D CA 1
ATOM 7355 C C . PRO D 1 217 ? 9.213 40.844 21.753 1.00 26.66 209 PRO D C 1
ATOM 7356 O O . PRO D 1 217 ? 9.780 39.906 22.325 1.00 27.01 209 PRO D O 1
ATOM 7360 N N . THR D 1 218 ? 9.862 41.813 21.121 1.00 25.41 210 THR D N 1
ATOM 7361 C CA . THR D 1 218 ? 11.313 41.830 21.022 1.00 24.47 210 THR D CA 1
ATOM 7362 C C . THR D 1 218 ? 11.898 42.439 22.289 1.00 24.78 210 THR D C 1
ATOM 7363 O O . THR D 1 218 ? 11.340 43.391 22.837 1.00 23.83 210 THR D O 1
ATOM 7367 N N . GLY D 1 219 ? 13.010 41.877 22.754 1.00 24.06 211 GLY D N 1
ATOM 7368 C CA . GLY D 1 219 ? 13.770 42.440 23.872 1.00 25.19 211 GLY D CA 1
ATOM 7369 C C . GLY D 1 219 ? 13.096 42.450 25.235 1.00 25.16 211 GLY D C 1
ATOM 7370 O O . GLY D 1 219 ? 13.443 43.267 26.088 1.00 26.84 211 GLY D O 1
ATOM 7371 N N . VAL D 1 220 ? 12.136 41.552 25.441 1.00 24.79 212 VAL D N 1
ATOM 7372 C CA . VAL D 1 220 ? 11.452 41.416 26.726 1.00 23.12 212 VAL D CA 1
ATOM 7373 C C . VAL D 1 220 ? 11.596 39.972 27.201 1.00 23.48 212 VAL D C 1
ATOM 7374 O O . VAL D 1 220 ? 11.101 39.059 26.538 1.00 22.31 212 VAL D O 1
ATOM 7378 N N . PRO D 1 221 ? 12.286 39.755 28.340 1.00 22.92 213 PRO D N 1
ATOM 7379 C CA . PRO D 1 221 ? 12.496 38.382 28.806 1.00 21.93 213 PRO D CA 1
ATOM 7380 C C . PRO D 1 221 ? 11.193 37.660 29.144 1.00 21.26 213 PRO D C 1
ATOM 7381 O O . PRO D 1 221 ? 10.362 38.195 29.879 1.00 20.74 213 PRO D O 1
ATOM 7385 N N . LEU D 1 222 ? 11.034 36.457 28.596 1.00 21.35 214 LEU D N 1
ATOM 7386 C CA . LEU D 1 222 ? 9.849 35.633 28.803 1.00 21.33 214 LEU D CA 1
ATOM 7387 C C . LEU D 1 222 ? 10.210 34.494 29.750 1.00 22.27 214 LEU D C 1
ATOM 7388 O O . LEU D 1 222 ? 10.946 33.567 29.377 1.00 22.75 214 LEU D O 1
ATOM 7393 N N . VAL D 1 223 ? 9.698 34.571 30.976 1.00 21.29 215 VAL D N 1
ATOM 7394 C CA . VAL D 1 223 ? 10.056 33.625 32.027 1.00 21.14 215 VAL D CA 1
ATOM 7395 C C . VAL D 1 223 ? 9.031 32.505 32.061 1.00 20.67 215 VAL D C 1
ATOM 7396 O O . VAL D 1 223 ? 7.833 32.766 32.045 1.00 19.63 215 VAL D O 1
ATOM 7400 N N . TYR D 1 224 ? 9.512 31.262 32.087 1.00 21.45 216 TYR D N 1
ATOM 7401 C CA . TYR D 1 224 ? 8.657 30.084 32.229 1.00 21.75 216 TYR D CA 1
ATOM 7402 C C . TYR D 1 224 ? 8.976 29.357 33.536 1.00 22.85 216 TYR D C 1
ATOM 7403 O O . TYR D 1 224 ? 10.146 29.110 33.845 1.00 22.68 216 TYR D O 1
ATOM 7412 N N . GLU D 1 225 ? 7.935 29.031 34.303 1.00 23.27 217 GLU D N 1
ATOM 7413 C CA . GLU D 1 225 ? 8.071 28.183 35.489 1.00 23.31 217 GLU D CA 1
ATOM 7414 C C . GLU D 1 225 ? 7.528 26.797 35.166 1.00 22.86 217 GLU D C 1
ATOM 7415 O O . GLU D 1 225 ? 6.382 26.664 34.740 1.00 22.32 217 GLU D O 1
ATOM 7421 N N . LEU D 1 226 ? 8.361 25.778 35.368 1.00 23.20 218 LEU D N 1
ATOM 7422 C CA . LEU D 1 226 ? 8.071 24.410 34.927 1.00 23.49 218 LEU D CA 1
ATOM 7423 C C . LEU D 1 226 ? 8.101 23.455 36.116 1.00 23.31 218 LEU D C 1
ATOM 7424 O O . LEU D 1 226 ? 8.874 23.659 37.045 1.00 24.24 218 LEU D O 1
ATOM 7429 N N . ASP D 1 227 ? 7.270 22.415 36.082 1.00 24.06 219 ASP D N 1
ATOM 7430 C CA . ASP D 1 227 ? 7.262 21.400 37.148 1.00 24.94 219 ASP D CA 1
ATOM 7431 C C . ASP D 1 227 ? 8.336 20.326 36.907 1.00 25.24 219 ASP D C 1
ATOM 7432 O O . ASP D 1 227 ? 9.128 20.441 35.971 1.00 24.85 219 ASP D O 1
ATOM 7437 N N . GLU D 1 228 ? 8.366 19.296 37.754 1.00 26.41 220 GLU D N 1
ATOM 7438 C CA . GLU D 1 228 ? 9.413 18.263 37.694 1.00 27.49 220 GLU D CA 1
ATOM 7439 C C . GLU D 1 228 ? 9.503 17.532 36.351 1.00 27.83 220 GLU D C 1
ATOM 7440 O O . GLU D 1 228 ? 10.573 17.042 35.991 1.00 28.99 220 GLU D O 1
ATOM 7446 N N . ASN D 1 229 ? 8.390 17.462 35.622 1.00 27.60 221 ASN D N 1
ATOM 7447 C CA . ASN D 1 229 ? 8.364 16.866 34.283 1.00 27.62 221 ASN D CA 1
ATOM 7448 C C . ASN D 1 229 ? 8.446 17.913 33.165 1.00 26.96 221 ASN D C 1
ATOM 7449 O O . ASN D 1 229 ? 8.077 17.638 32.023 1.00 26.88 221 ASN D O 1
ATOM 7454 N N . LEU D 1 230 ? 8.925 19.108 33.510 1.00 26.48 222 LEU D N 1
ATOM 7455 C CA . LEU D 1 230 ? 9.071 20.234 32.581 1.00 26.64 222 LEU D CA 1
ATOM 7456 C C . LEU D 1 230 ? 7.760 20.752 31.960 1.00 27.38 222 LEU D C 1
ATOM 7457 O O . LEU D 1 230 ? 7.790 21.483 30.970 1.00 28.43 222 LEU D O 1
ATOM 7462 N N . LYS D 1 231 ? 6.618 20.394 32.544 1.00 28.22 223 LYS D N 1
ATOM 7463 C CA . LY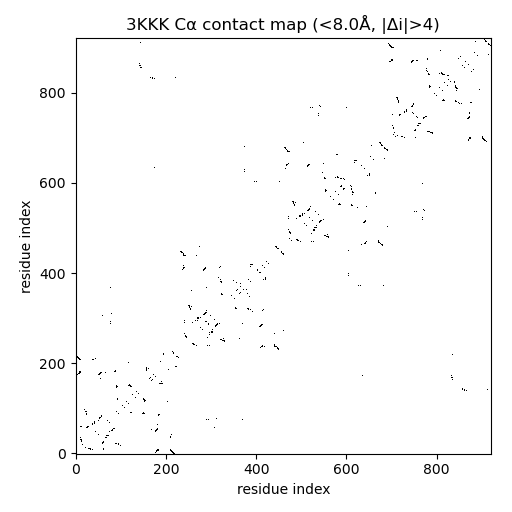S D 1 231 ? 5.331 20.939 32.109 1.00 28.62 223 LYS D CA 1
ATOM 7464 C C . LYS D 1 231 ? 5.185 22.321 32.748 1.00 28.51 223 LYS D C 1
ATOM 7465 O O . LYS D 1 231 ? 5.403 22.460 33.951 1.00 29.00 223 LYS D O 1
ATOM 7471 N N . PRO D 1 232 ? 4.838 23.350 31.950 1.00 28.32 224 PRO D N 1
ATOM 7472 C CA . PRO D 1 232 ? 4.754 24.698 32.511 1.00 28.19 224 PRO D CA 1
ATOM 7473 C C . PRO D 1 232 ? 3.664 24.870 33.565 1.00 27.97 224 PRO D C 1
ATOM 7474 O O . PRO D 1 232 ? 2.531 24.433 33.364 1.00 28.46 224 PRO D O 1
ATOM 7478 N N . ILE D 1 233 ? 4.028 25.495 34.682 1.00 27.65 225 ILE D N 1
ATOM 7479 C CA . ILE D 1 233 ? 3.070 25.912 35.698 1.00 27.54 225 ILE D CA 1
ATOM 7480 C C . ILE D 1 233 ? 2.498 27.266 35.287 1.00 27.41 225 ILE D C 1
ATOM 7481 O O . ILE D 1 233 ? 1.285 27.486 35.366 1.00 27.32 225 ILE D O 1
ATOM 7486 N N . LYS D 1 234 ? 3.383 28.169 34.862 1.00 26.13 226 LYS D N 1
ATOM 7487 C CA . LYS D 1 234 ? 2.981 29.465 34.313 1.00 25.95 226 LYS D CA 1
ATOM 7488 C C . LYS D 1 234 ? 4.135 30.139 33.575 1.00 25.11 226 LYS D C 1
ATOM 7489 O O . LYS D 1 234 ? 5.279 29.693 33.654 1.00 24.85 226 LYS D O 1
ATOM 7495 N N . HIS D 1 235 ? 3.818 31.213 32.855 1.00 25.52 227 HIS D N 1
ATOM 7496 C CA . HIS D 1 235 ? 4.827 32.035 32.192 1.00 26.99 227 HIS D CA 1
ATOM 7497 C C . HIS D 1 235 ? 4.422 33.506 32.212 1.00 27.30 227 HIS D C 1
ATOM 7498 O O . HIS D 1 235 ? 3.233 33.825 32.213 1.00 29.20 227 HIS D O 1
ATOM 7505 N N . TYR D 1 236 ? 5.412 34.395 32.234 1.00 27.30 228 TYR D N 1
ATOM 7506 C CA . TYR D 1 236 ? 5.157 35.836 32.263 1.00 26.94 228 TYR D CA 1
ATOM 7507 C C . TYR D 1 236 ? 6.313 36.630 31.654 1.00 27.83 228 TYR D C 1
ATOM 7508 O O . TYR D 1 236 ? 7.449 36.155 31.598 1.00 27.13 228 TYR D O 1
ATOM 7517 N N . TYR D 1 237 ? 6.011 37.844 31.206 1.00 28.68 229 TYR D N 1
ATOM 7518 C CA . TYR D 1 237 ? 7.035 38.776 30.745 1.00 30.19 229 TYR D CA 1
ATOM 7519 C C . TYR D 1 237 ? 7.514 39.641 31.904 1.00 30.85 229 TYR D C 1
ATOM 7520 O O . TYR D 1 237 ? 6.740 39.950 32.806 1.00 30.11 229 TYR D O 1
ATOM 7529 N N . LEU D 1 238 ? 8.792 40.014 31.882 1.00 32.81 230 LEU D N 1
ATOM 7530 C CA . LEU D 1 238 ? 9.358 40.910 32.895 1.00 34.84 230 LEU D CA 1
ATOM 7531 C C . LEU D 1 238 ? 9.240 42.373 32.452 1.00 36.40 230 LEU D C 1
ATOM 7532 O O . LEU D 1 238 ? 10.223 42.988 32.031 1.00 37.65 230 LEU D O 1
ATOM 7537 N N . LEU D 1 239 ? 8.025 42.910 32.547 1.00 37.44 231 LEU D N 1
ATOM 7538 C CA . LEU D 1 239 ? 7.739 44.317 32.240 1.00 38.62 231 LEU D CA 1
ATOM 7539 C C . LEU D 1 239 ? 6.663 44.872 33.176 1.00 39.23 231 LEU D C 1
ATOM 7540 O O . LEU D 1 239 ? 6.392 44.307 34.237 1.00 39.81 231 LEU D O 1
#

Foldseek 3Di:
DKFKEKEAAFDAFPCVVVQADAFQNQTAHDPVRLVLLLVLLVLCLVVPPDFQEEEEELRRRLVSSVVNSCVNNVNNVHYYHYYNLQGGFHQAPRHPPHPVVCCVVVNVVVSCCQVQAQADHDDFDDCPDPPQCCVPPSCVVPDSVVGGRIGGLNRSLVSLVVCCVPPVVVCRLVRGHYYYRGHFSNVLSVVCVQQVDDSVVSSPDGDDHSWMKMFMADNVSRTPDIDTSD/DDKFKEKEAAFDAFPCVVVQADAFQPQTARDPVRLVLLLVLLLLCLVVPHDFQAEEEELRHRLVSSVVNNCVSSVNNVHYYHYHNLQGGFFQAPRHPPHQVVCCVVPNNVVVVCQVQDQFDKDDFDDPVDPPFCVVPVSCVVPDSVVGGRIGGLNRSLVSLVVCCVPPVVVCRLVVGHYYYRGHFSNVLSVVCVQQVDDSVVSSPDDDDHSWMKMFMAHNVSRTPDIDTSD/DKFKEKEAAFAAFPVNVVAADAFQNQTAHDPVRLVLLLVLLVLCLVVPPDFQEEEEELRHSQVSSVVNNCVNNVNVVHYYHYYNLQGGFHQAPSHPPHLVVCCVVPNNVVVCCCVLPAFDKHDFDDPPDPPFCLVPVSCVVPDSVVGGRIGGLNRSLVSLVVCCVPPVVVCRLVVGHYYYGGHFSNVLSVVCVQQVDDRVVSSPDDDDHSWMKMFMADNVSRTPDIDTRD/DKFKEKEAAFDAFPVVVVQADAFQNQGAHDPVRLVLLLVLLQLCLVVPPDFQEEEEELRHSQVSSVCSNCVNSVNNVHYYHYHNLQGGFHQAPRHPPHPVRVCVVQNNVVVCCCVQAAFDHHDFHDPPDPPFCVVPVSCVVPPSVLTGSIGGLNNSLVSLVCCCVPPVVVCRLVVGHYYYRGHFSNVLSVVCVQQVDDSVRSSPDGDDHSWMKMFMADNVRRTPDIDTSD

Organism: Plasmodium falciparum (isolate 3D7) (NCBI:txid36329)

Radius of gyration: 29.33 Å; Cα contacts (8 Å, |Δi|>4): 1953; chains: 4; bounding box: 78×71×65 Å

Sequence (921 aa):
TTYTLVLLRHGESTWNKENKFTGWTDVPLSEKGEEEAIAAGKYLKEKNFKFDVVYTSVLKRAICTAWNVLKTADLLHVPVVKTWRLNERHCGSLQGLNKSETAKKYGEEQVKIWRRSYDIPPPKLDKEDNNRWPGHNVVYKNVPKDALPFTECLKDTVERVLPFWFDHIAPDILANKKVMVAAHGNSLRGLVKHLDNLSEADVLELNIPTGVPLVYELDENLKPIKHYYLLMTTYTLVLLRHGESTWNKENKFTGWTDVPLSEKGEEEAIAAGKKYLKEKNFKFDVVYTSVLKRAICTAWNVLKTADLLHVPVVKTWRLNERHCGSLQGLNKSETAKKYGEEQVKIWRRSYDIPPPKLDKEDNRWPGHNVVYKNVPKDALPFTECLKDTVERVLPFWFDHIAPDILANKKVMVAAHGNSLRGLVKHLDNLSEADVLELNIPTGVPLVYELDENLKPIKHYYLLTTYTLVLLRHGESTWNKENKFTGWTDVPLSEKGEEEEAIAAGKYLKEKNFKFDVVYTSVLKRAICTAWNVLKTADLLHVPVVKTWRLNERHCGSLQGLNKSETAKKYGEEQVKIWRRRSYDIPPPKLDKEDNRWPGHNVVYKNVPKDALPFTECLKDTVERVLPFWFDHIAPDILANKKVMVAAHGNSLRGLVKHLDNLSEADVLELNIPTGVPLVYELDENLKPIKHYYLLTTYTLVLLRHGESTWNKENKFTGWTDVPLSEKGEEEAIAAGKYYLKEKNFKFDVVYTSVLKRAICTAWNVLKTADLLHVPVVKTWRLNERHCGSLQGLNKSETAKKYGEEQVKIWRRSYDIPPPKLDKEDNRWPGHNVVYKNVPKDALPFTECLKDTVERVLPFWFDHIAPDILANKKVMVAAHGNSLRGLVKHLDNLSEADVLELNIPTGVPLVYELDENLKPIKHYYLL

CATH classification: 3.40.50.1240

Secondary structure (DSSP, 8-state):
--EEEEEEE---BHHHHTTB--TT--PPBPHHHHHHHHHHHHHHHHTT---SEEEE-SSHHHHHHHHHHHHHHT-TTS-EEE-GGGPPPP-GGGTTSBHHHHHHHT-HHHHHHHHH-SS-PPPPPPTTSTT-GGG-GGGTTS-GGGS-S---HHHHHHHHHHHIIIIIHHHHHTT--EEEEE-HHHHHHHHHHHTT--HHHHHH--PPTT--EEEEE-TT--EEEEEE--/---EEEEEEE---BHHHHTTB--TT--PPBPHHHHHHHHHHHHHHHHTT---SEEEE-SSHHHHHHHHHHHHHTT-TTS-EEE-GGGSPPP-GGGTT-BHHHHHHHH-HHHHHHHHH-SS-PPPPP-TTSTTSGGG-GGGTTS-GGGS-S---HHHHHHHHHHHIIIIIHHHHHTT--EEEEE-HHHHHHHHHHHTT--HHHHHH--PPTT--EEEEE-TTS-EEEEEE--/--EEEEEEE---BHHHHHTB--TT--PPBPHHHHHHHHHHHHHHHHTT---SEEEE-SSHHHHHHHHHHHHHHT-TTS-EEE-GGGSPPP-GGGTT-BHHHHHHHH-HHHHHHHHH-SS---PPP-TTSTTSGGG-GGGTTS-GGGS-S---HHHHHHHHHHHIIIIIHHHHHTT--EEEEE-HHHHHHHHHHHTT--HHHHHH--PPTT--EEEEE-TTS-EEEEEE--/-EEEEEEEE---BGGGGGTB--TT--PPBPHHHHHHHHHHHHHHHHTT---SEEEE-SSHHHHHHHHHHHHHHT-TTS-EEE-GGGPPPP-GGGTT-BHHHHHHHH-HHHHHHHHH-SS-PPPPPPTTSTT-GGG-GGGTTS-GGGS-S---HHHHHHHHHHHIIIIIHHHHHTT--EEEEE-HHHHHHHHHHHTT--HHHHHH--PPTT--EEEEEETTS-EEEEEE--

Nearest PDB structures (foldseek):
  3kkk-assembly1_A  TM=1.004E+00  e=2.814E-53  Plasmodium falciparum 3D7
  1xq9-assembly1_A  TM=9.990E-01  e=4.603E-49  Plasmodium falciparum
  4odi-assembly1_C  TM=9.971E-01  e=1.792E-43  Toxoplasma gondii ME49
  5vve-assembly1_A  TM=9.934E-01  e=1.083E-40  Naegleria fowleri
  5um0-assembly1_D  TM=9.946E-01  e=5.898E-37  Neisseria gonorrhoeae NCCP11945